Protein AF-A0A941RZQ8-F1 (afdb_monomer_lite)

pLDDT: mean 91.08, std 9.15, range [46.91, 98.75]

Foldseek 3Di:
DQDAQWEWDDDPLEIEIEGEQDDEFAWEWEAAAQFKIKIAGPDPPGGYVNHRMDIDGHNARQEYEYEDYQEEYEYEYEYDAPYDEDEYHAVYYEYEYQEYQAYHYYYEYAYLAAYETQYEHYAAYPDPPHAHEYEHQAEYEYEYEYQENYAYYYNYEYYHHHAYAYAEAYEYEYEYNENYAYHANYEYAHAAHYQAHYEYEYEYEYQEQYEYEANEEYHAHYEYEAYEYEYEYEYNYLYEYEHAYEYEHEYYYEAEEYEYEYEQDPARRAAYHAQAAYEYYFEYAYAEYEYEYEYAYAYEYEHHNAHHFYHYEFEYNDLPYEGEYYYEYHLNYAYEYEGHAVYAHYETEDLEEGYDEAEYNYLYAYDYLYEHEYEYDYQRYQEYDAYHEYNAAYAHEANAEYHYEYEYAHYYAHEDEYDAAHAYEYEHQAEYEHEYEHAHAHYEDEYNYAHEYEHAAEYEYEYHHAHEEHEAEYEYEHQYEYEHEANYYHYEYEHAEAYAYEHEYEYNAQYEYEYAYEHEYEYAYEYDQPDYEHEYEYEYHLPYNYEYEYQEYAYAYHYAYHYAYEYEQRAAEYYYHAVFYHAEYEHAYEAHAYYEFEALYAYETLHEAAHHYLYQYEYEHYAEQAYALHEYEHNEEYEHANANHAHAWYAYAHEFHQPYANGAYEYAYEYYAHIYQYPDAPVNLDPRGEHHEEAYDPHDYDAANYEYAYEYEHHAHCFAYEYEHERYEYQEEYEYAQQNPAENDQSGEHEYAYAQYEANYEYEAETEYAQHEYHYNAEHHQHEYEDNYEYHAEYEHAAYEYEANNHDDPRRAAHEYPYEYEHEYQDPRYEYEYDPVRYYDDYDYYRHPDYDD

Sequence (853 aa):
MLSADVIAAISGGVLTMTADQSGDHAVNVFRLDAEHITVAAANCSTTINGVTAAIFEISDLAGVQVNLSGQFDTFSVYSAPNNPVLNIGAAGVVFQGAGSAGDVLNVYNASTQPMSILGDVVVQGTTAGSPLNVRGLRDSEFRVHADSAGDLLIAGSISIGVAGSGTGSLTSEISSLGMGDVLLLGNVTESLKQAKSGAQTNRVATYGSGQIVIAGALVEFSSGGTGMVTNEIVTDGTGGIRIAGPVTQTGILNSQQTRNLVQASEPQGGDIVIAATLTQRASNLAGSVENDVLDLGTGDIIVGGAAGGLVQSATCYDSSGFAVNLVQGGYHATGEFRVGTSGIQQTANSSLLEMNCLENDGAGAWSDASLIRQAGLGQNSQRLLNFIGIGSMGAFTIGTSVSQSGYSSEYVNNSLVICGGASGNLSVGTWVAQTSAGRNLDNYVSNSGSGALTVGAYIAQKSQAMGGHTDNEVYTAGTGSLNVGSGGILMTDSNAVAGGNANSVYTRGAGKLTTTGVIRITTSNVGDQSSAATVNVVKTGKNALGTIAAAGIVIVNQGDQDLANRLVAGAAPIQMGKAGVVWTSTGAGSHVHEITSSVNAPVVIQGSLNVQDMGMGHSSLSVIANGDNAGISMGGSLIYSDSMNTTSHCDIRIQGGSVYQNSAVTIEGSLTLVLAQTTGTVADRRAATANHVILGSLTHVAGFSLVVKGQTMIVGGEGQDDVAIRQARFQLGTTINLLGNPNLGPAWGDHLALDGTTFGGQCAIQMQGNYAQLEMNNGQGYQAEPFSGSLQVLMAGWQPEVVIATGAGVGYEPVVFYDATFISAPASGGVFYYNALKVAGDFNVTGFLSAIV

Structure (mmCIF, N/CA/C/O backbone):
data_AF-A0A941RZQ8-F1
#
_entry.id   AF-A0A941RZQ8-F1
#
loop_
_atom_site.group_PDB
_atom_site.id
_atom_site.type_symbol
_atom_site.label_atom_id
_atom_site.label_alt_id
_atom_site.label_comp_id
_atom_site.label_asym_id
_atom_site.label_entity_id
_atom_site.label_seq_id
_atom_site.pdbx_PDB_ins_code
_atom_site.Cartn_x
_atom_site.Cartn_y
_atom_site.Cartn_z
_atom_site.occupancy
_atom_site.B_iso_or_equiv
_atom_site.auth_seq_id
_atom_site.auth_comp_id
_atom_site.auth_asym_id
_atom_site.auth_atom_id
_atom_site.pdbx_PDB_model_num
ATOM 1 N N . MET A 1 1 ? -52.030 3.362 58.316 1.00 46.91 1 MET A N 1
ATOM 2 C CA . MET A 1 1 ? -50.743 3.163 57.625 1.00 46.91 1 MET A CA 1
ATOM 3 C C . MET A 1 1 ? -50.291 4.541 57.202 1.00 46.91 1 MET A C 1
ATOM 5 O O . MET A 1 1 ? -51.086 5.224 56.569 1.00 46.91 1 MET A O 1
ATOM 9 N N . LEU A 1 2 ? -49.129 4.998 57.666 1.00 50.06 2 LEU A N 1
ATOM 10 C CA . LEU A 1 2 ? -48.533 6.227 57.140 1.00 50.06 2 LEU A CA 1
ATOM 11 C C . LEU A 1 2 ? -48.282 5.985 55.643 1.00 50.06 2 LEU A C 1
ATOM 13 O O . LEU A 1 2 ? -47.860 4.884 55.288 1.00 50.06 2 LEU A O 1
ATOM 17 N N . SER A 1 3 ? -48.638 6.936 54.777 1.00 72.75 3 SER A N 1
ATOM 18 C CA . SER A 1 3 ? -48.285 6.855 53.358 1.00 72.75 3 SER A CA 1
ATOM 19 C C . SER A 1 3 ? -46.763 6.807 53.272 1.00 72.75 3 SER A C 1
ATOM 21 O O . SER A 1 3 ? -46.106 7.707 53.789 1.00 72.75 3 SER A O 1
ATOM 23 N N . ALA A 1 4 ? -46.227 5.720 52.731 1.00 78.38 4 ALA A N 1
ATOM 24 C CA . ALA A 1 4 ? -44.805 5.573 52.485 1.00 78.38 4 ALA A CA 1
ATOM 25 C C . ALA A 1 4 ? -44.563 5.832 51.005 1.00 78.38 4 ALA A C 1
ATOM 27 O O . ALA A 1 4 ? -45.243 5.217 50.182 1.00 78.38 4 ALA A O 1
ATOM 28 N N . ASP A 1 5 ? -43.587 6.680 50.706 1.00 90.19 5 ASP A N 1
ATOM 29 C CA . ASP A 1 5 ? -43.171 6.953 49.330 1.00 90.19 5 ASP A CA 1
ATOM 30 C C . ASP A 1 5 ? -42.536 5.699 48.709 1.00 90.19 5 ASP A C 1
ATOM 32 O O . ASP A 1 5 ? -42.728 5.393 47.536 1.00 90.19 5 ASP A O 1
ATOM 36 N N . VAL A 1 6 ? -41.836 4.903 49.528 1.00 94.19 6 VAL A N 1
ATOM 37 C CA . VAL A 1 6 ? -41.280 3.600 49.146 1.00 94.19 6 VAL A CA 1
ATOM 38 C C . VAL A 1 6 ? -41.661 2.533 50.171 1.00 94.19 6 VAL A C 1
ATOM 40 O O . VAL A 1 6 ? -41.379 2.649 51.369 1.00 94.19 6 VAL A O 1
ATOM 43 N N . ILE A 1 7 ? -42.279 1.450 49.696 1.00 95.44 7 ILE A N 1
ATOM 44 C CA . ILE A 1 7 ? -42.595 0.266 50.505 1.00 95.44 7 ILE A CA 1
ATOM 45 C C . ILE A 1 7 ? -41.461 -0.743 50.358 1.00 95.44 7 ILE A C 1
ATOM 47 O O . ILE A 1 7 ? -41.212 -1.230 49.256 1.00 95.44 7 ILE A O 1
ATOM 51 N N . ALA A 1 8 ? -40.806 -1.086 51.465 1.00 96.12 8 ALA A N 1
ATOM 52 C CA . ALA A 1 8 ? -39.723 -2.065 51.510 1.00 96.12 8 ALA A CA 1
ATOM 53 C C . ALA A 1 8 ? -40.135 -3.293 52.336 1.00 96.12 8 ALA A C 1
ATOM 55 O O . ALA A 1 8 ? -40.589 -3.160 53.476 1.00 96.12 8 ALA A O 1
ATOM 56 N N . ALA A 1 9 ? -39.972 -4.492 51.777 1.00 96.12 9 ALA A N 1
ATOM 57 C CA . ALA A 1 9 ? -40.319 -5.753 52.428 1.00 96.12 9 ALA A CA 1
ATOM 58 C C . ALA A 1 9 ? -39.326 -6.864 52.069 1.00 96.12 9 ALA A C 1
ATOM 60 O O . ALA A 1 9 ? -38.751 -6.861 50.984 1.00 96.12 9 ALA A O 1
ATOM 61 N N . ILE A 1 10 ? -39.167 -7.844 52.961 1.00 96.06 10 ILE A N 1
ATOM 62 C CA . ILE A 1 10 ? -38.353 -9.039 52.715 1.00 96.06 10 ILE A CA 1
ATOM 63 C C . ILE A 1 10 ? -39.265 -10.254 52.573 1.00 96.06 10 ILE A C 1
ATOM 65 O O . ILE A 1 10 ? -40.107 -10.511 53.433 1.00 96.06 10 ILE A O 1
ATOM 69 N N . SER A 1 11 ? -39.072 -11.026 51.505 1.00 95.38 11 SER A N 1
ATOM 70 C CA . SER A 1 11 ? -39.731 -12.319 51.307 1.00 95.38 11 SER A CA 1
ATOM 71 C C . SER A 1 11 ? -38.764 -13.302 50.658 1.00 95.38 11 SER A C 1
ATOM 73 O O . SER A 1 11 ? -38.102 -12.966 49.681 1.00 95.38 11 SER A O 1
ATOM 75 N N . GLY A 1 12 ? -38.632 -14.506 51.225 1.00 92.31 12 GLY A N 1
ATOM 76 C CA . GLY A 1 12 ? -37.692 -15.516 50.718 1.00 92.31 12 GLY A CA 1
ATOM 77 C C . GLY A 1 12 ? -36.227 -15.056 50.703 1.00 92.31 12 GLY A C 1
ATOM 78 O O . GLY A 1 12 ? -35.463 -15.496 49.851 1.00 92.31 12 GLY A O 1
ATOM 79 N N . GLY A 1 13 ? -35.851 -14.134 51.597 1.00 94.06 13 GLY A N 1
ATOM 80 C CA . GLY A 1 13 ? -34.519 -13.522 51.628 1.00 94.06 13 GLY A CA 1
ATOM 81 C C . GLY A 1 13 ? -34.285 -12.435 50.571 1.00 94.06 13 GLY A C 1
ATOM 82 O O . GLY A 1 13 ? -33.191 -11.886 50.520 1.00 94.06 13 GLY A O 1
ATOM 83 N N . VAL A 1 14 ? -35.276 -12.099 49.738 1.00 97.19 14 VAL A N 1
ATOM 84 C CA . VAL A 1 14 ? -35.184 -11.020 48.743 1.00 97.19 14 VAL A CA 1
ATOM 85 C C . VAL A 1 14 ? -35.782 -9.740 49.317 1.00 97.19 14 VAL A C 1
ATOM 87 O O . VAL A 1 14 ? -36.939 -9.733 49.746 1.00 97.19 14 VAL A O 1
ATOM 90 N N . LEU A 1 15 ? -35.011 -8.653 49.301 1.00 97.69 15 LEU A N 1
ATOM 91 C CA . LEU A 1 15 ? -35.493 -7.311 49.623 1.00 97.69 15 LEU A CA 1
ATOM 92 C C . LEU A 1 15 ? -36.212 -6.731 48.404 1.00 97.69 15 LEU A C 1
ATOM 94 O O . LEU A 1 15 ? -35.582 -6.461 47.389 1.00 97.69 15 LEU A O 1
ATOM 98 N N . THR A 1 16 ? -37.520 -6.518 48.505 1.00 97.31 16 THR A N 1
ATOM 99 C CA . THR A 1 16 ? -38.322 -5.847 47.477 1.00 97.31 16 THR A CA 1
ATOM 100 C C . THR A 1 16 ? -38.657 -4.429 47.921 1.00 97.31 16 THR A C 1
ATOM 102 O O . THR A 1 16 ? -39.241 -4.237 48.987 1.00 97.31 16 THR A O 1
ATOM 105 N N . MET A 1 17 ? -38.332 -3.446 47.089 1.00 97.31 17 MET A N 1
ATOM 106 C CA . MET A 1 17 ? -38.694 -2.041 47.255 1.00 97.31 17 MET A CA 1
ATOM 107 C C . MET A 1 17 ? -39.664 -1.647 46.147 1.00 97.31 17 MET A C 1
ATOM 109 O O . MET A 1 17 ? -39.443 -1.979 44.989 1.00 97.31 17 MET A O 1
ATOM 113 N N . THR A 1 18 ? -40.757 -0.973 46.487 1.00 95.94 18 THR A N 1
ATOM 114 C CA . THR A 1 18 ? -41.734 -0.468 45.515 1.00 95.94 18 THR A CA 1
ATOM 115 C C . THR A 1 18 ? -41.952 1.010 45.759 1.00 95.94 18 THR A C 1
ATOM 117 O O . THR A 1 18 ? -42.502 1.378 46.798 1.00 95.94 18 THR A O 1
ATOM 120 N N . ALA A 1 19 ? -41.495 1.826 44.814 1.00 94.56 19 ALA A N 1
ATOM 121 C CA . ALA A 1 19 ? -41.729 3.258 44.812 1.00 94.56 19 ALA A CA 1
ATOM 122 C C . ALA A 1 19 ? -43.182 3.552 44.421 1.00 94.56 19 ALA A C 1
ATOM 124 O O . ALA A 1 19 ? -43.751 2.921 43.521 1.00 94.56 19 ALA A O 1
ATOM 125 N N . ASP A 1 20 ? -43.807 4.488 45.123 1.00 92.19 20 ASP A N 1
ATOM 126 C CA . ASP A 1 20 ? -45.128 4.975 44.768 1.00 92.19 20 ASP A CA 1
ATOM 127 C C . ASP A 1 20 ? -45.069 5.898 43.543 1.00 92.19 20 ASP A C 1
ATOM 129 O O . ASP A 1 20 ? -44.009 6.208 43.013 1.00 92.19 20 ASP A O 1
ATOM 133 N N . GLN A 1 21 ? -46.225 6.325 43.044 1.00 89.25 21 GLN A N 1
ATOM 134 C CA . GLN A 1 21 ? -46.301 7.114 41.810 1.00 89.25 21 GLN A CA 1
ATOM 135 C C . GLN A 1 21 ? -46.135 8.631 42.028 1.00 89.25 21 GLN A C 1
ATOM 137 O O . GLN A 1 21 ? -46.355 9.400 41.084 1.00 89.25 21 GLN A O 1
ATOM 142 N N . SER A 1 22 ? -45.807 9.083 43.244 1.00 85.00 22 SER A N 1
ATOM 143 C CA . SER A 1 22 ? -45.777 10.499 43.618 1.00 85.00 22 SER A CA 1
ATOM 144 C C . SER A 1 22 ? -44.387 11.012 43.980 1.00 85.00 22 SER A C 1
ATOM 146 O O . SER A 1 22 ? -43.763 10.535 44.910 1.00 85.00 22 SER A O 1
ATOM 148 N N . GLY A 1 23 ? -43.961 12.086 43.311 1.00 86.38 23 GLY A N 1
ATOM 149 C CA . GLY A 1 23 ? -42.704 12.767 43.627 1.00 86.38 23 GLY A CA 1
ATOM 150 C C . GLY A 1 23 ? -41.452 12.008 43.189 1.00 86.38 23 GLY A C 1
ATOM 151 O O . GLY A 1 23 ? -41.534 10.923 42.630 1.00 86.38 23 GLY A O 1
ATOM 152 N N . ASP A 1 24 ? -40.300 12.635 43.411 1.00 92.31 24 ASP A N 1
ATOM 153 C CA . ASP A 1 24 ? -38.997 12.051 43.104 1.00 92.31 24 ASP A CA 1
ATOM 154 C C . ASP A 1 24 ? -38.483 11.280 44.329 1.00 92.31 24 ASP A C 1
ATOM 156 O O . ASP A 1 24 ? -38.471 11.816 45.446 1.00 92.31 24 ASP A O 1
ATOM 160 N N . HIS A 1 25 ? -38.014 10.051 44.123 1.00 93.81 25 HIS A N 1
ATOM 161 C CA . HIS A 1 25 ? -37.584 9.167 45.208 1.00 93.81 25 HIS A CA 1
ATOM 162 C C . HIS A 1 25 ? -36.067 9.036 45.246 1.00 93.81 25 HIS A C 1
ATOM 164 O O . HIS A 1 25 ? -35.436 8.914 44.204 1.00 93.81 25 HIS A O 1
ATOM 170 N N . ALA A 1 26 ? -35.458 9.037 46.434 1.00 95.69 26 ALA A N 1
ATOM 171 C CA . ALA A 1 26 ? -34.024 8.776 46.573 1.00 95.69 26 ALA A CA 1
ATOM 172 C C . ALA A 1 26 ? -33.743 7.816 47.735 1.00 95.69 26 ALA A C 1
ATOM 174 O O . ALA A 1 26 ? -34.045 8.134 48.888 1.00 95.69 26 ALA A O 1
ATOM 175 N N . VAL A 1 27 ? -33.157 6.651 47.448 1.00 96.94 27 VAL A N 1
ATOM 176 C CA . VAL A 1 27 ? -33.008 5.538 48.398 1.00 96.94 27 VAL A CA 1
ATOM 177 C C . VAL A 1 27 ? -31.620 4.899 48.323 1.00 96.94 27 VAL A C 1
ATOM 179 O O . VAL A 1 27 ? -31.116 4.577 47.251 1.00 96.94 27 VAL A O 1
ATOM 182 N N . ASN A 1 28 ? -31.045 4.637 49.493 1.00 97.38 28 ASN A N 1
ATOM 183 C CA . ASN A 1 28 ? -29.786 3.933 49.703 1.00 97.38 28 ASN A CA 1
ATOM 184 C C . ASN A 1 28 ? -30.037 2.592 50.406 1.00 97.38 28 ASN A C 1
ATOM 186 O O . ASN A 1 28 ? -30.720 2.549 51.431 1.00 97.38 28 ASN A O 1
ATOM 190 N N . VAL A 1 29 ? -29.435 1.515 49.902 1.00 97.12 29 VAL A N 1
ATOM 191 C CA . VAL A 1 29 ? -29.430 0.177 50.509 1.00 97.12 29 VAL A CA 1
ATOM 192 C C . VAL A 1 29 ? -27.998 -0.214 50.843 1.00 97.12 29 VAL A C 1
ATOM 194 O O . VAL A 1 29 ? -27.161 -0.333 49.950 1.00 97.12 29 VAL A O 1
ATOM 197 N N . PHE A 1 30 ? -27.723 -0.436 52.126 1.00 96.50 30 PHE A N 1
ATOM 198 C CA . PHE A 1 30 ? -26.402 -0.836 52.614 1.00 96.50 30 PHE A CA 1
ATOM 199 C C . PHE A 1 30 ? -26.515 -1.706 53.870 1.00 96.50 30 PHE A C 1
ATOM 201 O O . PHE A 1 30 ? -27.535 -1.710 54.563 1.00 96.50 30 PHE A O 1
ATOM 208 N N . ARG A 1 31 ? -25.454 -2.452 54.186 1.00 95.56 31 ARG A N 1
ATOM 209 C CA . ARG A 1 31 ? -25.378 -3.257 55.411 1.00 95.56 31 ARG A CA 1
ATOM 210 C C . ARG A 1 31 ? -24.931 -2.387 56.591 1.00 95.56 31 ARG A C 1
ATOM 212 O O . ARG A 1 31 ? -23.969 -1.633 56.464 1.00 95.56 31 ARG A O 1
ATOM 219 N N . LEU A 1 32 ? -25.643 -2.444 57.717 1.00 93.19 32 LEU A N 1
ATOM 220 C CA . LEU A 1 32 ? -25.310 -1.677 58.928 1.00 93.19 32 LEU A CA 1
ATOM 221 C C . LEU A 1 32 ? -24.339 -2.450 59.822 1.00 93.19 32 LEU A C 1
ATOM 223 O O . LEU A 1 32 ? -23.332 -1.906 60.267 1.00 93.19 32 LEU A O 1
ATOM 227 N N . ASP A 1 33 ? -24.636 -3.726 60.043 1.00 92.62 33 ASP A N 1
ATOM 228 C CA . ASP A 1 33 ? -23.810 -4.670 60.788 1.00 92.62 33 ASP A CA 1
ATOM 229 C C . ASP A 1 33 ? -23.951 -6.089 60.190 1.00 92.62 33 ASP A C 1
ATOM 231 O O . ASP A 1 33 ? -24.504 -6.258 59.107 1.00 92.62 33 ASP A O 1
ATOM 235 N N . ALA A 1 34 ? -23.427 -7.125 60.848 1.00 89.75 34 ALA A N 1
ATOM 236 C CA . ALA A 1 34 ? -23.471 -8.490 60.318 1.00 89.75 34 ALA A CA 1
ATOM 237 C C . ALA A 1 34 ? -24.898 -9.049 60.120 1.00 89.75 34 ALA A C 1
ATOM 239 O O . ALA A 1 34 ? -25.079 -9.924 59.273 1.00 89.75 34 ALA A O 1
ATOM 240 N N . GLU A 1 35 ? -25.888 -8.544 60.856 1.00 93.94 35 GLU A N 1
ATOM 241 C CA . GLU A 1 35 ? -27.251 -9.083 60.926 1.00 93.94 35 GLU A CA 1
ATOM 242 C C . GLU A 1 35 ? -28.298 -8.132 60.328 1.00 93.94 35 GLU A C 1
ATOM 244 O O . GLU A 1 35 ? -29.428 -8.554 60.093 1.00 93.94 35 GLU A O 1
ATOM 249 N N . HIS A 1 36 ? -27.943 -6.876 60.036 1.00 95.31 36 HIS A N 1
ATOM 250 C CA . HIS A 1 36 ? -28.907 -5.852 59.629 1.00 95.31 36 HIS A CA 1
ATOM 251 C C . HIS A 1 36 ? -28.604 -5.188 58.278 1.00 95.31 36 HIS A C 1
ATOM 253 O O . HIS A 1 36 ? -27.504 -4.680 58.028 1.00 95.31 36 HIS A O 1
ATOM 259 N N . ILE A 1 37 ? -29.640 -5.080 57.441 1.00 95.94 37 ILE A N 1
ATOM 260 C CA . ILE A 1 37 ? -29.671 -4.255 56.224 1.00 95.94 37 ILE A CA 1
ATOM 261 C C . ILE A 1 37 ? -30.488 -2.991 56.480 1.00 95.94 37 ILE A C 1
ATOM 263 O O . ILE A 1 37 ? -31.594 -3.052 57.020 1.00 95.94 37 ILE A O 1
ATOM 267 N N . THR A 1 38 ? -29.966 -1.850 56.040 1.00 96.50 38 THR A N 1
ATOM 268 C CA . THR A 1 38 ? -30.638 -0.553 56.118 1.00 96.50 38 THR A CA 1
ATOM 269 C C . THR A 1 38 ? -31.104 -0.120 54.736 1.00 96.50 38 THR A C 1
ATOM 271 O O . THR A 1 38 ? -30.324 -0.111 53.784 1.00 96.50 38 THR A O 1
ATOM 274 N N . VAL A 1 39 ? -32.366 0.298 54.654 1.00 96.00 39 VAL A N 1
ATOM 275 C CA . VAL A 1 39 ? -32.941 1.034 53.524 1.00 96.00 39 VAL A CA 1
ATOM 276 C C . VAL A 1 39 ? -33.218 2.454 54.004 1.00 96.00 39 VAL A C 1
ATOM 278 O O . VAL A 1 39 ? -34.114 2.663 54.822 1.00 96.00 39 VAL A O 1
ATOM 281 N N . ALA A 1 40 ? -32.435 3.424 53.545 1.00 95.69 40 ALA A N 1
ATOM 282 C CA . ALA A 1 40 ? -32.493 4.810 54.005 1.00 95.69 40 ALA A CA 1
ATOM 283 C C . ALA A 1 40 ? -32.841 5.766 52.866 1.00 95.69 40 ALA A C 1
ATOM 285 O O . ALA A 1 40 ? -32.365 5.604 51.746 1.00 95.69 40 ALA A O 1
ATOM 286 N N . ALA A 1 41 ? -33.622 6.798 53.166 1.00 93.19 41 ALA A N 1
ATOM 287 C CA . ALA A 1 41 ? -33.822 7.915 52.259 1.00 93.19 41 ALA A CA 1
ATOM 288 C C . ALA A 1 41 ? -32.500 8.678 52.069 1.00 93.19 41 ALA A C 1
ATOM 290 O O . ALA A 1 41 ? -31.828 9.034 53.039 1.00 93.19 41 ALA A O 1
ATOM 291 N N . ALA A 1 42 ? -32.124 8.928 50.817 1.00 90.31 42 ALA A N 1
ATOM 292 C CA . ALA A 1 42 ? -30.941 9.714 50.465 1.00 90.31 42 ALA A CA 1
ATOM 293 C C . ALA A 1 42 ? -31.228 11.229 50.443 1.00 90.31 42 ALA A C 1
ATOM 295 O O . ALA A 1 42 ? -30.304 12.040 50.413 1.00 90.31 42 ALA A O 1
ATOM 296 N N . ASN A 1 43 ? -32.505 11.619 50.484 1.00 88.38 43 ASN A N 1
ATOM 297 C CA . ASN A 1 43 ? -32.962 12.999 50.611 1.00 88.38 43 ASN A CA 1
ATOM 298 C C . ASN A 1 43 ? -33.950 13.133 51.788 1.00 88.38 43 ASN A C 1
ATOM 300 O O . ASN A 1 43 ? -34.394 12.146 52.371 1.00 88.38 43 ASN A O 1
ATOM 304 N N . CYS A 1 44 ? -34.306 14.367 52.151 1.00 81.06 44 CYS A N 1
ATOM 305 C CA . CYS A 1 44 ? -35.234 14.624 53.258 1.00 81.06 44 CYS A CA 1
ATOM 306 C C . CYS A 1 44 ? -36.720 14.464 52.881 1.00 81.06 44 CYS A C 1
ATOM 308 O O . CYS A 1 44 ? -37.572 14.664 53.745 1.00 81.06 44 CYS A O 1
ATOM 310 N N . SER A 1 45 ? -37.039 14.194 51.612 1.00 86.38 45 SER A N 1
ATOM 311 C CA . SER A 1 45 ? -38.416 14.147 51.102 1.00 86.38 45 SER A CA 1
ATOM 312 C C . SER A 1 45 ? -38.970 12.735 50.951 1.00 86.38 45 SER A C 1
ATOM 314 O O . SER A 1 45 ? -40.182 12.587 51.008 1.00 86.38 45 SER A O 1
ATOM 316 N N . THR A 1 46 ? -38.120 11.723 50.780 1.00 93.12 46 THR A N 1
ATOM 317 C CA . THR A 1 46 ? -38.531 10.324 50.622 1.00 93.12 46 THR A CA 1
ATOM 318 C C . THR A 1 46 ? -38.707 9.644 51.982 1.00 93.12 46 THR A C 1
ATOM 320 O O . THR A 1 46 ? -37.870 9.765 52.878 1.00 93.12 46 THR A O 1
ATOM 323 N N . THR A 1 47 ? -39.783 8.878 52.133 1.00 94.38 47 THR A N 1
ATOM 324 C CA . THR A 1 47 ? -40.077 8.042 53.299 1.00 94.38 47 THR A CA 1
ATOM 325 C C . THR A 1 47 ? -40.108 6.557 52.928 1.00 94.38 47 THR A C 1
ATOM 327 O O . THR A 1 47 ? -40.755 6.134 51.974 1.00 94.38 47 THR A O 1
ATOM 330 N N . ILE A 1 48 ? -39.424 5.736 53.721 1.00 95.81 48 ILE A N 1
ATOM 331 C CA . ILE A 1 48 ? -39.349 4.277 53.617 1.00 95.81 48 ILE A CA 1
ATOM 332 C C . ILE A 1 48 ? -40.252 3.671 54.690 1.00 95.81 48 ILE A C 1
ATOM 334 O O . ILE A 1 48 ? -40.012 3.872 55.880 1.00 95.81 48 ILE A O 1
ATOM 338 N N . ASN A 1 49 ? -41.307 2.947 54.311 1.00 94.56 49 ASN A N 1
ATOM 339 C CA . ASN A 1 49 ? -42.308 2.416 55.256 1.00 94.56 49 ASN A CA 1
ATOM 340 C C . ASN A 1 49 ? -42.852 3.482 56.251 1.00 94.56 49 ASN A C 1
ATOM 342 O O . ASN A 1 49 ? -43.226 3.161 57.380 1.00 94.56 49 ASN A O 1
ATOM 346 N N . GLY A 1 50 ? -42.895 4.756 55.835 1.00 91.19 50 GLY A N 1
ATOM 347 C CA . GLY A 1 50 ? -43.375 5.895 56.628 1.00 91.19 50 GLY A CA 1
ATOM 348 C C . GLY A 1 50 ? -42.338 6.548 57.555 1.00 91.19 50 GLY A C 1
ATOM 349 O O . GLY A 1 50 ? -42.709 7.407 58.353 1.00 91.19 50 GLY A O 1
ATOM 350 N N . VAL A 1 51 ? -41.060 6.160 57.475 1.00 92.88 51 VAL A N 1
ATOM 351 C CA . VAL A 1 51 ? -39.930 6.733 58.238 1.00 92.88 51 VAL A CA 1
ATOM 352 C C . VAL A 1 51 ? -38.769 7.101 57.306 1.00 92.88 51 VAL A C 1
ATOM 354 O O . VAL A 1 51 ? -38.804 6.784 56.128 1.00 92.88 51 VAL A O 1
ATOM 357 N N . THR A 1 52 ? -37.720 7.771 57.786 1.00 92.19 52 THR A N 1
ATOM 358 C CA . THR A 1 52 ? -36.559 8.127 56.939 1.00 92.19 52 THR A CA 1
ATOM 359 C C . THR A 1 52 ? -35.609 6.956 56.674 1.00 92.19 52 THR A C 1
ATOM 361 O O . THR A 1 52 ? -34.846 6.995 55.714 1.00 92.19 52 THR A O 1
ATOM 364 N N . ALA A 1 53 ? -35.640 5.910 57.502 1.00 94.75 53 ALA A N 1
ATOM 365 C CA . ALA A 1 53 ? -34.878 4.685 57.289 1.00 94.75 53 ALA A CA 1
ATOM 366 C C . ALA A 1 53 ? -35.575 3.481 57.932 1.00 94.75 53 ALA A C 1
ATOM 368 O O . ALA A 1 53 ? -36.079 3.578 59.051 1.00 94.75 53 ALA A O 1
ATOM 369 N N . ALA A 1 54 ? -35.565 2.344 57.241 1.00 94.94 54 ALA A N 1
ATOM 370 C CA . ALA A 1 54 ? -36.036 1.058 57.739 1.00 94.94 54 ALA A CA 1
ATOM 371 C C . ALA A 1 54 ? -34.853 0.091 57.886 1.00 94.94 54 ALA A C 1
ATOM 373 O O . ALA A 1 54 ? -34.009 -0.003 56.994 1.00 94.94 54 ALA A O 1
ATOM 374 N N . ILE A 1 55 ? -34.804 -0.626 59.009 1.00 96.25 55 ILE A N 1
ATOM 375 C CA . ILE A 1 55 ? -33.779 -1.631 59.305 1.00 96.25 55 ILE A CA 1
ATOM 376 C C . ILE A 1 55 ? -34.439 -3.006 59.271 1.00 96.25 55 ILE A C 1
ATOM 378 O O . ILE A 1 55 ? -35.506 -3.198 59.858 1.00 96.25 55 ILE A O 1
ATOM 382 N N . PHE A 1 56 ? -33.798 -3.950 58.595 1.00 96.06 56 PHE A N 1
ATOM 383 C CA . PHE A 1 56 ? -34.264 -5.321 58.458 1.00 96.06 56 PHE A CA 1
ATOM 384 C C . PHE A 1 56 ? -33.212 -6.293 58.988 1.00 96.06 56 PHE A C 1
ATOM 386 O O . PHE A 1 56 ? -32.050 -6.210 58.599 1.00 96.06 56 PHE A O 1
ATOM 393 N N . GLU A 1 57 ? -33.632 -7.224 59.840 1.00 94.69 57 GLU A N 1
ATOM 394 C CA . GLU A 1 57 ? -32.795 -8.310 60.356 1.00 94.69 57 GLU A CA 1
ATOM 395 C C . GLU A 1 57 ? -32.695 -9.421 59.297 1.0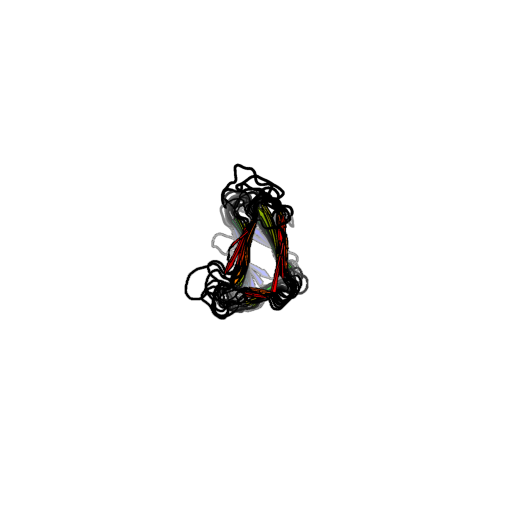0 94.69 57 GLU A C 1
ATOM 397 O O . GLU A 1 57 ? -33.643 -10.174 59.061 1.00 94.69 57 GLU A O 1
ATOM 402 N N . ILE A 1 58 ? -31.568 -9.465 58.588 1.00 92.38 58 ILE A N 1
ATOM 403 C CA . ILE A 1 58 ? -31.263 -10.443 57.545 1.00 92.38 58 ILE A CA 1
ATOM 404 C C . ILE A 1 58 ? -29.745 -10.652 57.449 1.00 92.38 58 ILE A C 1
ATOM 406 O O . ILE A 1 58 ? -28.997 -9.794 56.979 1.00 92.38 58 ILE A O 1
ATOM 410 N N . SER A 1 59 ? -29.283 -11.832 57.865 1.00 87.69 59 SER A N 1
ATOM 411 C CA . SER A 1 59 ? -27.874 -12.224 57.741 1.00 87.69 59 SER A CA 1
ATOM 412 C C . SER A 1 59 ? -27.479 -12.443 56.278 1.00 87.69 59 SER A C 1
ATOM 414 O O . SER A 1 59 ? -26.445 -11.939 55.830 1.00 87.69 59 SER A O 1
ATOM 416 N N . ASP A 1 60 ? -28.346 -13.120 55.516 1.00 92.31 60 ASP A N 1
ATOM 417 C CA . ASP A 1 60 ? -28.093 -13.576 54.149 1.00 92.31 60 ASP A CA 1
ATOM 418 C C . ASP A 1 60 ? -29.133 -13.006 53.180 1.00 92.31 60 ASP A C 1
ATOM 420 O O . ASP A 1 60 ? -30.276 -13.462 53.108 1.00 92.31 60 ASP A O 1
ATOM 424 N N . LEU A 1 61 ? -28.732 -11.985 52.425 1.00 96.31 61 LEU A N 1
ATOM 425 C CA . LEU A 1 61 ? -29.589 -11.325 51.447 1.00 96.31 61 LEU A CA 1
ATOM 426 C C . LEU A 1 61 ? -29.556 -12.111 50.134 1.00 96.31 61 LEU A C 1
ATOM 428 O O . LEU A 1 61 ? -28.546 -12.112 49.437 1.00 96.31 61 LEU A O 1
ATOM 432 N N . ALA A 1 62 ? -30.652 -12.779 49.778 1.00 96.69 62 ALA A N 1
ATOM 433 C CA . ALA A 1 62 ? -30.733 -13.577 48.557 1.00 96.69 62 ALA A CA 1
ATOM 434 C C . ALA A 1 62 ? -30.729 -12.712 47.285 1.00 96.69 62 ALA A C 1
ATOM 436 O O . ALA A 1 62 ? -30.186 -13.149 46.271 1.00 96.69 62 ALA A O 1
ATOM 437 N N . GLY A 1 63 ? -31.314 -11.509 47.342 1.00 97.56 63 GLY A N 1
ATOM 438 C CA . GLY A 1 63 ? -31.401 -10.565 46.226 1.00 97.56 63 GLY A CA 1
ATOM 439 C C . GLY A 1 63 ? -32.023 -9.221 46.609 1.00 97.56 63 GLY A C 1
ATOM 440 O O . GLY A 1 63 ? -32.591 -9.076 47.695 1.00 97.56 63 GLY A O 1
ATOM 441 N N . VAL A 1 64 ? -31.949 -8.253 45.696 1.00 98.12 64 VAL A N 1
ATOM 442 C CA . VAL A 1 64 ? -32.607 -6.941 45.794 1.00 98.12 64 VAL A CA 1
ATOM 443 C C . VAL A 1 64 ? -33.459 -6.715 44.550 1.00 98.12 64 VAL A C 1
ATOM 445 O O . VAL A 1 64 ? -32.966 -6.808 43.433 1.00 98.12 64 VAL A O 1
ATOM 448 N N . GLN A 1 65 ? -34.733 -6.389 44.732 1.00 97.81 65 GLN A N 1
ATOM 449 C CA . GLN A 1 65 ? -35.658 -6.053 43.655 1.00 97.81 65 GLN A CA 1
ATOM 450 C C . GLN A 1 65 ? -36.241 -4.660 43.888 1.00 97.81 65 GLN A C 1
ATOM 452 O O . GLN A 1 65 ? -36.794 -4.381 44.949 1.00 97.81 65 GLN A O 1
ATOM 457 N N . VAL A 1 66 ? -36.159 -3.793 42.885 1.00 96.94 66 VAL A N 1
ATOM 458 C CA . VAL A 1 66 ? -36.672 -2.423 42.919 1.00 96.94 66 VAL A CA 1
ATOM 459 C C . VAL A 1 66 ? -37.739 -2.267 41.848 1.00 96.94 66 VAL A C 1
ATOM 461 O O . VAL A 1 66 ? -37.456 -2.409 40.662 1.00 96.94 66 VAL A O 1
ATOM 464 N N . ASN A 1 67 ? -38.967 -1.977 42.264 1.00 96.12 67 ASN A N 1
ATOM 465 C CA . ASN A 1 67 ? -40.058 -1.581 41.387 1.00 96.12 67 ASN A CA 1
ATOM 466 C C . ASN A 1 67 ? -40.102 -0.047 41.332 1.00 96.12 67 ASN A C 1
ATOM 468 O O . ASN A 1 67 ? -40.547 0.590 42.290 1.00 96.12 67 ASN A O 1
ATOM 472 N N . LEU A 1 68 ? -39.612 0.511 40.228 1.00 95.19 68 LEU A N 1
ATOM 473 C CA . LEU A 1 68 ? -39.522 1.944 39.958 1.00 95.19 68 LEU A CA 1
ATOM 474 C C . LEU A 1 68 ? -40.907 2.556 39.713 1.00 95.19 68 LEU A C 1
ATOM 476 O O . LEU A 1 68 ? -41.841 1.896 39.233 1.00 95.19 68 LEU A O 1
ATOM 480 N N . SER A 1 69 ? -41.015 3.836 40.034 1.00 92.06 69 SER A N 1
ATOM 481 C CA . SER A 1 69 ? -42.193 4.662 39.837 1.00 92.06 69 SER A CA 1
ATOM 482 C C . SER A 1 69 ? -42.327 5.147 38.386 1.00 92.06 69 SER A C 1
ATOM 484 O O . SER A 1 69 ? -41.580 4.760 37.486 1.00 92.06 69 SER A O 1
ATOM 486 N N . GLY A 1 70 ? -43.341 5.981 38.139 1.00 88.81 70 GLY A N 1
ATOM 487 C CA . GLY A 1 70 ? -43.448 6.781 36.919 1.00 88.81 70 GLY A CA 1
ATOM 488 C C . GLY A 1 70 ? -42.707 8.127 36.971 1.00 88.81 70 GLY A C 1
ATOM 489 O O . GLY A 1 70 ? -42.771 8.882 35.999 1.00 88.81 70 GLY A O 1
ATOM 490 N N . GLN A 1 71 ? -42.075 8.461 38.100 1.00 91.50 71 GLN A N 1
ATOM 491 C CA . GLN A 1 71 ? -41.407 9.742 38.372 1.00 91.50 71 GLN A CA 1
ATOM 492 C C . GLN A 1 71 ? -39.895 9.613 38.196 1.00 91.50 71 GLN A C 1
ATOM 494 O O . GLN A 1 71 ? -39.487 8.792 37.392 1.00 91.50 71 GLN A O 1
ATOM 499 N N . PHE A 1 72 ? -39.078 10.470 38.815 1.00 92.69 72 PHE A N 1
ATOM 500 C CA . PHE A 1 72 ? -37.622 10.334 38.779 1.00 92.69 72 PHE A CA 1
ATOM 501 C C . PHE A 1 72 ? -37.117 9.626 40.032 1.00 92.69 72 PHE A C 1
ATOM 503 O O . PHE A 1 72 ? -37.311 10.138 41.137 1.00 92.69 72 PHE A O 1
ATOM 510 N N . ASP A 1 73 ? -36.428 8.500 39.857 1.00 94.12 73 ASP A N 1
ATOM 511 C CA . ASP A 1 73 ? -35.970 7.680 40.974 1.00 94.12 73 ASP A CA 1
ATOM 512 C C . ASP A 1 73 ? -34.441 7.598 41.044 1.00 94.12 73 ASP A C 1
ATOM 514 O O . ASP A 1 73 ? -33.759 7.340 40.057 1.00 94.12 73 ASP A O 1
ATOM 518 N N . THR A 1 74 ? -33.879 7.750 42.241 1.00 96.00 74 THR A N 1
ATOM 519 C CA . THR A 1 74 ? -32.478 7.445 42.545 1.00 96.00 74 THR A CA 1
ATOM 520 C C . THR A 1 74 ? -32.405 6.269 43.515 1.00 96.00 74 THR A C 1
ATOM 522 O O . THR A 1 74 ? -32.841 6.380 44.659 1.00 96.00 74 THR A O 1
ATOM 525 N N . PHE A 1 75 ? -31.815 5.151 43.096 1.00 97.19 75 PHE A N 1
ATOM 526 C CA . PHE A 1 75 ? -31.607 3.980 43.951 1.00 97.19 75 PHE A CA 1
ATOM 527 C C . PHE A 1 75 ? -30.147 3.541 43.925 1.00 97.19 75 PHE A C 1
ATOM 529 O O . PHE A 1 75 ? -29.594 3.267 42.866 1.00 97.19 75 PHE A O 1
ATOM 536 N N . SER A 1 76 ? -29.545 3.401 45.102 1.00 97.75 76 SER A N 1
ATOM 537 C CA . SER A 1 76 ? -28.158 2.959 45.262 1.00 97.75 76 SER A CA 1
ATOM 538 C C . SER A 1 76 ? -28.085 1.716 46.145 1.00 97.75 76 SER A C 1
ATOM 540 O O . SER A 1 76 ? -28.518 1.754 47.295 1.00 97.75 76 SER A O 1
ATOM 542 N N . VAL A 1 77 ? -27.508 0.625 45.640 1.00 97.69 77 VAL A N 1
ATOM 543 C CA . VAL A 1 77 ? -27.248 -0.623 46.379 1.00 97.69 77 VAL A CA 1
ATOM 544 C C . VAL A 1 77 ? -25.741 -0.785 46.537 1.00 97.69 77 VAL A C 1
ATOM 546 O O . VAL A 1 77 ? -25.045 -1.018 45.552 1.00 97.69 77 VAL A O 1
ATOM 549 N N . TYR A 1 78 ? -25.212 -0.637 47.752 1.00 97.56 78 TYR A N 1
ATOM 550 C CA . TYR A 1 78 ? -23.761 -0.545 47.919 1.00 97.56 78 TYR A CA 1
ATOM 551 C C . TYR A 1 78 ? -23.219 -1.034 49.259 1.00 97.56 78 TYR A C 1
ATOM 553 O O . TYR A 1 78 ? -23.919 -1.119 50.272 1.00 97.56 78 TYR A O 1
ATOM 561 N N . SER A 1 79 ? -21.918 -1.320 49.264 1.00 96.44 79 SER A N 1
ATOM 562 C CA . SER A 1 79 ? -21.139 -1.539 50.486 1.00 96.44 79 SER A CA 1
ATOM 563 C C . SER A 1 79 ? -20.552 -0.216 50.975 1.00 96.44 79 SER A C 1
ATOM 565 O O . SER A 1 79 ? -19.655 0.344 50.346 1.00 96.44 79 SER A O 1
ATOM 567 N N . ALA A 1 80 ? -21.077 0.301 52.087 1.00 94.88 80 ALA A N 1
ATOM 568 C CA . ALA A 1 80 ? -20.676 1.595 52.633 1.00 94.88 80 ALA A CA 1
ATOM 569 C C . ALA A 1 80 ? -19.277 1.554 53.290 1.00 94.88 80 ALA A C 1
ATOM 571 O O . ALA A 1 80 ? -18.909 0.538 53.888 1.00 94.88 80 ALA A O 1
ATOM 572 N N . PRO A 1 81 ? -18.506 2.659 53.253 1.00 94.00 81 PRO A N 1
ATOM 573 C CA . PRO A 1 81 ? -17.232 2.746 53.961 1.00 94.00 81 PRO A CA 1
ATOM 574 C C . PRO A 1 81 ? -17.401 2.496 55.464 1.00 94.00 81 PRO A C 1
ATOM 576 O O . PRO A 1 81 ? -18.300 3.056 56.086 1.00 94.00 81 PRO A O 1
ATOM 579 N N . ASN A 1 82 ? -16.491 1.721 56.059 1.00 91.81 82 ASN A N 1
ATOM 580 C CA . ASN A 1 82 ? -16.472 1.357 57.488 1.00 91.81 82 ASN A CA 1
ATOM 581 C C . ASN A 1 82 ? -17.635 0.475 57.978 1.00 91.81 82 ASN A C 1
ATOM 583 O O . ASN A 1 82 ? -17.683 0.157 59.167 1.00 91.81 82 ASN A O 1
ATOM 587 N N . ASN A 1 83 ? -18.522 0.033 57.088 1.00 91.69 83 ASN A N 1
ATOM 588 C CA . ASN A 1 83 ? -19.569 -0.929 57.407 1.00 91.69 83 ASN A CA 1
ATOM 589 C C . ASN A 1 83 ? -19.166 -2.343 56.954 1.00 91.69 83 ASN A C 1
ATOM 591 O O . ASN A 1 83 ? -18.293 -2.487 56.089 1.00 91.69 83 ASN A O 1
ATOM 595 N N . PRO A 1 84 ? -19.798 -3.405 57.492 1.00 92.81 84 PRO A N 1
ATOM 596 C CA . PRO A 1 84 ? -19.651 -4.739 56.927 1.00 92.81 84 PRO A CA 1
ATOM 597 C C . PRO A 1 84 ? -20.112 -4.786 55.474 1.00 92.81 84 PRO A C 1
ATOM 599 O O . PRO A 1 84 ? -21.004 -4.046 55.059 1.00 92.81 84 PRO A O 1
ATOM 602 N N . VAL A 1 85 ? -19.508 -5.683 54.705 1.00 93.81 85 VAL A N 1
ATOM 603 C CA . VAL A 1 85 ? -19.778 -5.795 53.275 1.00 93.81 85 VAL A CA 1
ATOM 604 C C . VAL A 1 85 ? -21.197 -6.281 52.961 1.00 93.81 85 VAL A C 1
ATOM 606 O O . VAL A 1 85 ? -21.724 -7.191 53.605 1.00 93.81 85 VAL A O 1
ATOM 609 N N . LEU A 1 86 ? -21.818 -5.700 51.936 1.00 95.62 86 LEU A N 1
ATOM 610 C CA . LEU A 1 86 ? -23.118 -6.117 51.423 1.00 95.62 86 LEU A CA 1
ATOM 611 C C . LEU A 1 86 ? -22.952 -7.224 50.372 1.00 95.62 86 LEU A C 1
ATOM 613 O O . LEU A 1 86 ? -22.864 -6.941 49.184 1.00 95.62 86 LEU A O 1
ATOM 617 N N . ASN A 1 87 ? -22.949 -8.489 50.792 1.00 95.94 87 ASN A N 1
ATOM 618 C CA . ASN A 1 87 ? -23.010 -9.612 49.849 1.00 95.94 87 ASN A CA 1
ATOM 619 C C . ASN A 1 87 ? -24.461 -9.937 49.462 1.00 95.94 87 ASN A C 1
ATOM 621 O O . ASN A 1 87 ? -25.343 -9.963 50.327 1.00 95.94 87 ASN A O 1
ATOM 625 N N . ILE A 1 88 ? -24.692 -10.200 48.173 1.00 96.81 88 ILE A N 1
ATOM 626 C CA . ILE A 1 88 ? -26.003 -10.497 47.581 1.00 96.81 88 ILE A CA 1
ATOM 627 C C . ILE A 1 88 ? -25.964 -11.885 46.930 1.00 96.81 88 ILE A C 1
ATOM 629 O O . ILE A 1 88 ? -25.049 -12.218 46.178 1.00 96.81 88 ILE A O 1
ATOM 633 N N . GLY A 1 89 ? -26.963 -12.709 47.232 1.00 96.94 89 GLY A N 1
ATOM 634 C CA . GLY A 1 89 ? -27.080 -14.085 46.765 1.00 96.94 89 GLY A CA 1
ATOM 635 C C . GLY A 1 89 ? -27.480 -14.235 45.293 1.00 96.94 89 GLY A C 1
ATOM 636 O O . GLY A 1 89 ? -27.409 -13.312 44.482 1.00 96.94 89 GLY A O 1
ATOM 637 N N . ALA A 1 90 ? -27.896 -15.455 44.944 1.00 96.56 90 ALA A N 1
ATOM 638 C CA . ALA A 1 90 ? -28.134 -15.877 43.563 1.00 96.56 90 ALA A CA 1
ATOM 639 C C . ALA A 1 90 ? -29.343 -15.212 42.880 1.00 96.56 90 ALA A C 1
ATOM 641 O O . ALA A 1 90 ? -29.475 -15.330 41.665 1.00 96.56 90 ALA A O 1
ATOM 642 N N . ALA A 1 91 ? -30.226 -14.528 43.621 1.00 95.44 91 ALA A N 1
ATOM 643 C CA . ALA A 1 91 ? -31.325 -13.777 43.010 1.00 95.44 91 ALA A CA 1
ATOM 644 C C . ALA A 1 91 ? -30.871 -12.413 42.456 1.00 95.44 91 ALA A C 1
ATOM 646 O O . ALA A 1 91 ? -31.607 -11.813 41.679 1.00 95.44 91 ALA A O 1
ATOM 647 N N . GLY A 1 92 ? -29.663 -11.951 42.806 1.00 97.38 92 GLY A N 1
ATOM 648 C CA . GLY A 1 92 ? -29.037 -10.785 42.185 1.00 97.38 92 GLY A CA 1
ATOM 649 C C . GLY A 1 92 ? -29.707 -9.450 42.520 1.00 97.38 92 GLY A C 1
ATOM 650 O O . GLY A 1 92 ? -30.306 -9.289 43.587 1.00 97.38 92 GLY A O 1
ATOM 651 N N . VAL A 1 93 ? -29.570 -8.479 41.617 1.00 97.94 93 VAL A N 1
ATOM 652 C CA . VAL A 1 93 ? -30.159 -7.136 41.726 1.00 97.94 93 VAL A CA 1
ATOM 653 C C . VAL A 1 93 ? -31.017 -6.861 40.494 1.00 97.94 93 VAL A C 1
ATOM 655 O O . VAL A 1 93 ? -30.528 -6.915 39.371 1.00 97.94 93 VAL A O 1
ATOM 658 N N . VAL A 1 94 ? -32.293 -6.534 40.687 1.00 97.69 94 VAL A N 1
ATOM 659 C CA . VAL A 1 94 ? -33.227 -6.240 39.592 1.00 97.69 94 VAL A CA 1
ATOM 660 C C . VAL A 1 94 ? -33.868 -4.879 39.808 1.00 97.69 94 VAL A C 1
ATOM 662 O O . VAL A 1 94 ? -34.601 -4.686 40.774 1.00 97.69 94 VAL A O 1
ATOM 665 N N . PHE A 1 95 ? -33.663 -3.962 38.871 1.00 97.06 95 PHE A N 1
ATOM 666 C CA . PHE A 1 95 ? -34.429 -2.728 38.755 1.00 97.06 95 PHE A CA 1
ATOM 667 C C . PHE A 1 95 ? -35.466 -2.883 37.643 1.00 97.06 95 PHE A C 1
ATOM 669 O O . PHE A 1 95 ? -35.129 -3.216 36.505 1.00 97.06 95 PHE A O 1
ATOM 676 N N . GLN A 1 96 ? -36.741 -2.662 37.955 1.00 96.38 96 GLN A N 1
ATOM 677 C CA . GLN A 1 96 ? -37.822 -2.830 36.992 1.00 96.38 96 GLN A CA 1
ATOM 678 C C . GLN A 1 96 ? -38.932 -1.798 37.151 1.00 96.38 96 GLN A C 1
ATOM 680 O O . GLN A 1 96 ? -39.268 -1.414 38.262 1.00 96.38 96 GLN A O 1
ATOM 685 N N . GLY A 1 97 ? -39.556 -1.365 36.057 1.00 92.06 97 GLY A N 1
ATOM 686 C CA . GLY A 1 97 ? -40.608 -0.347 36.133 1.00 92.06 97 GLY A CA 1
ATOM 687 C C . GLY A 1 97 ? -41.398 -0.151 34.846 1.00 92.06 97 GLY A C 1
ATOM 688 O O . GLY A 1 97 ? -41.045 -0.658 33.782 1.00 92.06 97 GLY A O 1
ATOM 689 N N . ALA A 1 98 ? -42.505 0.591 34.939 1.00 82.50 98 ALA A N 1
ATOM 690 C CA . ALA A 1 98 ? -43.343 0.936 33.784 1.00 82.50 98 ALA A CA 1
ATOM 691 C C . ALA A 1 98 ? -42.778 2.097 32.946 1.00 82.50 98 ALA A C 1
ATOM 693 O O . ALA A 1 98 ? -43.235 2.302 31.814 1.00 82.50 98 ALA A O 1
ATOM 694 N N . GLY A 1 99 ? -41.785 2.813 33.483 1.00 75.88 99 GLY A N 1
ATOM 695 C CA . GLY A 1 99 ? -41.118 3.922 32.820 1.00 75.88 99 GLY A CA 1
ATOM 696 C C . GLY A 1 99 ? -41.217 5.249 33.565 1.00 75.88 99 GLY A C 1
ATOM 697 O O . GLY A 1 99 ? -42.307 5.613 33.993 1.00 75.88 99 GLY A O 1
ATOM 698 N N . SER A 1 100 ? -40.100 5.968 33.655 1.00 82.69 100 SER A N 1
ATOM 699 C CA . SER A 1 100 ? -39.865 7.134 34.518 1.00 82.69 100 SER A CA 1
ATOM 700 C C . SER A 1 100 ? -39.654 8.438 33.734 1.00 82.69 100 SER A C 1
ATOM 702 O O . SER A 1 100 ? -39.568 8.460 32.497 1.00 82.69 100 SER A O 1
ATOM 704 N N . ALA A 1 101 ? -39.540 9.560 34.453 1.00 87.25 101 ALA A N 1
ATOM 705 C CA . ALA A 1 101 ? -39.057 10.829 33.893 1.00 87.25 101 ALA A CA 1
ATOM 706 C C . ALA A 1 101 ? -37.527 10.845 33.662 1.00 87.25 101 ALA A C 1
ATOM 708 O O . ALA A 1 101 ? -37.032 11.765 33.004 1.00 87.25 101 ALA A O 1
ATOM 709 N N . GLY A 1 102 ? -36.835 9.835 34.190 1.00 89.31 102 GLY A N 1
ATOM 710 C CA . GLY A 1 102 ? -35.397 9.575 34.203 1.00 89.31 102 GLY A CA 1
ATOM 711 C C . GLY A 1 102 ? -35.042 8.875 35.521 1.00 89.31 102 GLY A C 1
ATOM 712 O O . GLY A 1 102 ? -35.754 9.095 36.490 1.00 89.31 102 GLY A O 1
ATOM 713 N N . ASP A 1 103 ? -33.997 8.052 35.584 1.00 94.25 103 ASP A N 1
ATOM 714 C CA . ASP A 1 103 ? -33.620 7.330 36.816 1.00 94.25 103 ASP A CA 1
ATOM 715 C C . ASP A 1 103 ? -32.105 7.312 37.022 1.00 94.25 103 ASP A C 1
ATOM 717 O O . ASP A 1 103 ? -31.368 7.268 36.049 1.00 94.25 103 ASP A O 1
ATOM 721 N N . VAL A 1 104 ? -31.628 7.286 38.267 1.00 95.94 104 VAL A N 1
ATOM 722 C CA . VAL A 1 104 ? -30.207 7.100 38.614 1.00 95.94 104 VAL A CA 1
ATOM 723 C C . VAL A 1 104 ? -30.062 5.845 39.469 1.00 95.94 104 VAL A C 1
ATOM 725 O O . VAL A 1 104 ? -30.403 5.849 40.653 1.00 95.94 104 VAL A O 1
ATOM 728 N N . LEU A 1 105 ? -29.570 4.759 38.882 1.00 96.81 105 LEU A N 1
ATOM 729 C CA . LEU A 1 105 ? -29.495 3.446 39.520 1.00 96.81 105 LEU A CA 1
ATOM 730 C C . LEU A 1 105 ? -28.037 3.016 39.679 1.00 96.81 105 LEU A C 1
ATOM 732 O O . LEU A 1 105 ? -27.317 2.872 38.695 1.00 96.81 105 LEU A O 1
ATOM 736 N N . ASN A 1 106 ? -27.601 2.781 40.915 1.00 97.50 106 ASN A N 1
ATOM 737 C CA . ASN A 1 106 ? -26.212 2.454 41.224 1.00 97.50 106 ASN A CA 1
ATOM 738 C C . ASN A 1 106 ? -26.093 1.107 41.945 1.00 97.50 106 ASN A C 1
ATOM 740 O O . ASN A 1 106 ? -26.839 0.825 42.886 1.00 97.50 106 ASN A O 1
ATOM 744 N N . VAL A 1 107 ? -25.090 0.318 41.563 1.00 97.31 107 VAL A N 1
ATOM 745 C CA . VAL A 1 107 ? -24.625 -0.872 42.286 1.00 97.31 107 VAL A CA 1
ATOM 746 C C . VAL A 1 107 ? -23.116 -0.756 42.476 1.00 97.31 107 VAL A C 1
ATOM 748 O O . VAL A 1 107 ? -22.380 -0.829 41.498 1.00 97.31 107 VAL A O 1
ATOM 751 N N . TYR A 1 108 ? -22.625 -0.543 43.698 1.00 97.06 108 TYR A N 1
ATOM 752 C CA . TYR A 1 108 ? -21.197 -0.244 43.865 1.00 97.06 108 TYR A CA 1
ATOM 753 C C . TYR A 1 108 ? -20.563 -0.680 45.185 1.00 97.06 108 TYR A C 1
ATOM 755 O O . TYR A 1 108 ? -21.238 -0.925 46.184 1.00 97.06 108 TYR A O 1
ATOM 763 N N . ASN A 1 109 ? -19.231 -0.764 45.199 1.00 95.75 109 ASN A N 1
ATOM 764 C CA . ASN A 1 109 ? -18.447 -1.001 46.408 1.00 95.75 109 ASN A CA 1
ATOM 765 C C . ASN A 1 109 ? -17.621 0.235 46.785 1.00 95.75 109 ASN A C 1
ATOM 767 O O . ASN A 1 109 ? -16.674 0.586 46.088 1.00 95.75 109 ASN A O 1
ATOM 771 N N . ALA A 1 110 ? -17.947 0.859 47.919 1.00 94.75 110 ALA A N 1
ATOM 772 C CA . ALA A 1 110 ? -17.165 1.948 48.508 1.00 94.75 110 ALA A CA 1
ATOM 773 C C . ALA A 1 110 ? -16.393 1.516 49.771 1.00 94.75 110 ALA A C 1
ATOM 775 O O . ALA A 1 110 ? -15.735 2.331 50.423 1.00 94.75 110 ALA A O 1
ATOM 776 N N . SER A 1 111 ? -16.454 0.234 50.140 1.00 94.06 111 SER A N 1
ATOM 777 C CA . SER A 1 111 ? -15.735 -0.350 51.276 1.00 94.06 111 SER A CA 1
ATOM 778 C C . SER A 1 111 ? -14.364 -0.868 50.855 1.00 94.06 111 SER A C 1
ATOM 780 O O . SER A 1 111 ? -14.151 -1.223 49.706 1.00 94.06 111 SER A O 1
ATOM 782 N N . THR A 1 112 ? -13.406 -0.969 51.772 1.00 93.75 112 THR A N 1
ATOM 783 C CA . THR A 1 112 ? -12.121 -1.639 51.492 1.00 93.75 112 THR A CA 1
ATOM 784 C C . THR A 1 112 ? -12.234 -3.166 51.465 1.00 93.75 112 THR A C 1
ATOM 786 O O . THR A 1 112 ? -11.265 -3.841 51.130 1.00 93.75 112 THR A O 1
ATOM 789 N N . GLN A 1 113 ? -13.390 -3.725 51.838 1.00 94.81 113 GLN A N 1
ATOM 790 C CA . GLN A 1 113 ? -13.662 -5.160 51.781 1.00 94.81 113 GLN A CA 1
ATOM 791 C C . GLN A 1 113 ? -14.317 -5.547 50.442 1.00 94.81 113 GLN A C 1
ATOM 793 O O . GLN A 1 113 ? -15.136 -4.772 49.948 1.00 94.81 113 GLN A O 1
ATOM 798 N N . PRO A 1 114 ? -14.024 -6.733 49.872 1.00 94.75 114 PRO A N 1
ATOM 799 C CA . PRO A 1 114 ? -14.613 -7.171 48.602 1.00 94.75 114 PRO A CA 1
ATOM 800 C C . PRO A 1 114 ? -16.111 -7.474 48.696 1.00 94.75 114 PRO A C 1
ATOM 802 O O . PRO A 1 114 ? -16.515 -8.296 49.521 1.00 94.75 114 PRO A O 1
ATOM 805 N N . MET A 1 115 ? -16.910 -6.866 47.819 1.00 96.56 115 MET A N 1
ATOM 806 C CA . MET A 1 115 ? -18.353 -7.078 47.668 1.00 96.56 115 MET A CA 1
ATOM 807 C C . MET A 1 115 ? -18.644 -8.138 46.602 1.00 96.56 115 MET A C 1
ATOM 809 O O . MET A 1 115 ? -18.021 -8.136 45.543 1.00 96.56 115 MET A O 1
ATOM 813 N N . SER A 1 116 ? -19.618 -9.022 46.850 1.00 97.00 116 SER A N 1
ATOM 814 C CA . SER A 1 116 ? -20.039 -10.043 45.880 1.00 97.00 116 SER A CA 1
ATOM 815 C C . SER A 1 116 ? -21.546 -10.053 45.611 1.00 97.00 116 SER A C 1
ATOM 817 O O . SER A 1 116 ? -22.358 -9.936 46.529 1.00 97.00 116 SER A O 1
ATOM 819 N N . ILE A 1 117 ? -21.914 -10.238 44.341 1.00 97.31 117 ILE A N 1
ATOM 820 C CA . ILE A 1 117 ? -23.275 -10.471 43.848 1.00 97.31 117 ILE A CA 1
ATOM 821 C C . ILE A 1 117 ? -23.258 -11.790 43.074 1.00 97.31 117 ILE A C 1
ATOM 823 O O . ILE A 1 117 ? -22.622 -11.897 42.028 1.00 97.31 117 ILE A O 1
ATOM 827 N N . LEU A 1 118 ? -23.923 -12.823 43.592 1.00 96.94 118 LEU A N 1
ATOM 828 C CA . LEU A 1 118 ? -23.873 -14.160 42.988 1.00 96.94 118 LEU A CA 1
ATOM 829 C C . LEU A 1 118 ? -24.849 -14.341 41.812 1.00 96.94 118 LEU A C 1
ATOM 831 O O . LEU A 1 118 ? -24.689 -15.282 41.040 1.00 96.94 118 LEU A O 1
ATOM 835 N N . GLY A 1 119 ? -25.867 -13.483 41.707 1.00 96.56 119 GLY A N 1
ATOM 836 C CA . GLY A 1 119 ? -26.855 -13.475 40.623 1.00 96.56 119 GLY A CA 1
ATOM 837 C C . GLY A 1 119 ? -26.609 -12.392 39.570 1.00 96.56 119 GLY A C 1
ATOM 838 O O . GLY A 1 119 ? -25.555 -11.756 39.545 1.00 96.56 119 GLY A O 1
ATOM 839 N N . ASP A 1 120 ? -27.607 -12.185 38.710 1.00 97.50 120 ASP A N 1
ATOM 840 C CA . ASP A 1 120 ? -27.577 -11.176 37.646 1.00 97.50 120 ASP A CA 1
ATOM 841 C C . ASP A 1 120 ? -27.834 -9.757 38.184 1.00 97.50 120 ASP A C 1
ATOM 843 O O . ASP A 1 120 ? -28.507 -9.574 39.201 1.00 97.50 120 ASP A O 1
ATOM 847 N N . VAL A 1 121 ? -27.344 -8.743 37.468 1.00 97.44 121 VAL A N 1
ATOM 848 C CA . VAL A 1 121 ? -27.741 -7.338 37.651 1.00 97.44 121 VAL A CA 1
ATOM 849 C C . VAL A 1 121 ? -28.547 -6.908 36.428 1.00 97.44 121 VAL A C 1
ATOM 851 O O . VAL A 1 121 ? -28.020 -6.864 35.316 1.00 97.44 121 VAL A O 1
ATOM 854 N N . VAL A 1 122 ? -29.837 -6.623 36.613 1.00 96.88 122 VAL A N 1
ATOM 855 C CA . VAL A 1 122 ? -30.787 -6.415 35.510 1.00 96.88 122 VAL A CA 1
ATOM 856 C C . VAL A 1 122 ? -31.520 -5.084 35.642 1.00 96.88 122 VAL A C 1
ATOM 858 O O . VAL A 1 122 ? -32.066 -4.776 36.699 1.00 96.88 122 VAL A O 1
ATOM 861 N N . VAL A 1 123 ? -31.604 -4.333 34.543 1.00 95.69 123 VAL A N 1
ATOM 862 C CA . VAL A 1 123 ? -32.489 -3.171 34.371 1.00 95.69 123 VAL A CA 1
ATOM 863 C C . VAL A 1 123 ? -33.479 -3.480 33.254 1.00 95.69 123 VAL A C 1
ATOM 865 O O . VAL A 1 123 ? -33.081 -3.703 32.109 1.00 95.69 123 VAL A O 1
ATOM 868 N N . GLN A 1 124 ? -34.772 -3.501 33.580 1.00 94.44 124 GLN A N 1
ATOM 869 C CA . GLN A 1 124 ? -35.822 -3.934 32.655 1.00 94.44 124 GLN A CA 1
ATOM 870 C C . GLN A 1 124 ? -37.155 -3.193 32.844 1.00 94.44 124 GLN A C 1
ATOM 872 O O . GLN A 1 124 ? -37.376 -2.453 33.798 1.00 94.44 124 GLN A O 1
ATOM 877 N N . GLY A 1 125 ? -38.082 -3.389 31.912 1.00 93.56 125 GLY A N 1
ATOM 878 C CA . GLY A 1 125 ? -39.469 -2.958 32.033 1.00 93.56 125 GLY A CA 1
ATOM 879 C C . GLY A 1 125 ? -40.281 -3.870 32.961 1.00 93.56 125 GLY A C 1
ATOM 880 O O . GLY A 1 125 ? -39.764 -4.791 33.589 1.00 93.56 125 GLY A O 1
ATOM 881 N N . THR A 1 126 ? -41.598 -3.664 33.016 1.00 89.56 126 THR A N 1
ATOM 882 C CA . THR A 1 126 ? -42.510 -4.497 33.832 1.00 89.56 126 THR A CA 1
ATOM 883 C C . THR A 1 126 ? -42.588 -5.954 33.382 1.00 89.56 126 THR A C 1
ATOM 885 O O . THR A 1 126 ? -43.003 -6.817 34.152 1.00 89.56 126 THR A O 1
ATOM 888 N N . THR A 1 127 ? -42.226 -6.232 32.129 1.00 89.38 127 THR A N 1
ATOM 889 C CA . THR A 1 127 ? -42.094 -7.594 31.606 1.00 89.38 127 THR A CA 1
ATOM 890 C C . THR A 1 127 ? -40.620 -7.971 31.606 1.00 89.38 127 THR A C 1
ATOM 892 O O . THR A 1 127 ? -39.799 -7.210 31.092 1.00 89.38 127 THR A O 1
ATOM 895 N N . ALA A 1 128 ? -40.282 -9.141 32.147 1.00 88.56 128 ALA A N 1
ATOM 896 C CA . ALA A 1 128 ? -38.902 -9.615 32.178 1.00 88.56 128 ALA A CA 1
ATOM 897 C C . ALA A 1 128 ? -38.263 -9.579 30.776 1.00 88.56 128 ALA A C 1
ATOM 899 O O . ALA A 1 128 ? -38.877 -10.019 29.800 1.00 88.56 128 ALA A O 1
ATOM 900 N N . GLY A 1 129 ? -37.059 -9.010 30.677 1.00 85.00 129 GLY A N 1
ATOM 901 C CA . GLY A 1 129 ? -36.323 -8.829 29.419 1.00 85.00 129 GLY A CA 1
ATOM 902 C C . GLY A 1 129 ? -36.843 -7.723 28.487 1.00 85.00 129 GLY A C 1
ATOM 903 O O . GLY A 1 129 ? -36.246 -7.481 27.440 1.00 85.00 129 GLY A O 1
ATOM 904 N N . SER A 1 130 ? -37.938 -7.035 28.829 1.00 90.38 130 SER A N 1
ATOM 905 C CA . SER A 1 130 ? -38.341 -5.816 28.113 1.00 90.38 130 SER A CA 1
ATOM 906 C C . SER A 1 130 ? -37.493 -4.620 28.566 1.00 90.38 130 SER A C 1
ATOM 908 O O . SER A 1 130 ? -37.026 -4.624 29.700 1.00 90.38 130 SER A O 1
ATOM 910 N N . PRO A 1 131 ? -37.280 -3.588 27.732 1.00 91.19 131 PRO A N 1
ATOM 911 C CA . PRO A 1 131 ? -36.535 -2.405 28.150 1.00 91.19 131 PRO A CA 1
ATOM 912 C C . PRO A 1 131 ? -37.356 -1.502 29.087 1.00 91.19 131 PRO A C 1
ATOM 914 O O . PRO A 1 131 ? -38.566 -1.337 28.905 1.00 91.19 131 PRO A O 1
ATOM 917 N N . LEU A 1 132 ? -36.688 -0.871 30.053 1.00 92.62 132 LEU A N 1
ATOM 918 C CA . LEU A 1 132 ? -37.236 0.185 30.903 1.00 92.62 132 LEU A CA 1
ATOM 919 C C . LEU A 1 132 ? -37.552 1.426 30.056 1.00 92.62 132 LEU A C 1
ATOM 921 O O . LEU A 1 132 ? -36.699 1.898 29.310 1.00 92.62 132 LEU A O 1
ATOM 925 N N . ASN A 1 133 ? -38.780 1.947 30.138 1.00 91.69 133 ASN A N 1
ATOM 926 C CA . ASN A 1 133 ? -39.266 2.969 29.204 1.00 91.69 133 ASN A CA 1
ATOM 927 C C . ASN A 1 133 ? -39.186 4.411 29.751 1.00 91.69 133 ASN A C 1
ATOM 929 O O . ASN A 1 133 ? -40.137 4.878 30.363 1.00 91.69 133 ASN A O 1
ATOM 933 N N . VAL A 1 134 ? -38.122 5.164 29.495 1.00 90.25 134 VAL A N 1
ATOM 934 C CA . VAL A 1 134 ? -37.933 6.528 30.032 1.00 90.25 134 VAL A CA 1
ATOM 935 C C . VAL A 1 134 ? -38.548 7.620 29.135 1.00 90.25 134 VAL A C 1
ATOM 937 O O . VAL A 1 134 ? -38.363 7.657 27.917 1.00 90.25 134 VAL A O 1
ATOM 940 N N . ARG A 1 135 ? -39.344 8.539 29.697 1.00 86.38 135 ARG A N 1
ATOM 941 C CA . ARG A 1 135 ? -40.209 9.457 28.913 1.00 86.38 135 ARG A CA 1
ATOM 942 C C . ARG A 1 135 ? -39.968 10.950 29.147 1.00 86.38 135 ARG A C 1
ATOM 944 O O . ARG A 1 135 ? -40.600 11.758 28.464 1.00 86.38 135 ARG A O 1
ATOM 951 N N . GLY A 1 136 ? -39.084 11.324 30.070 1.00 81.44 136 GLY A N 1
ATOM 952 C CA . GLY A 1 136 ? -38.902 12.710 30.513 1.00 81.44 136 GLY A CA 1
ATOM 953 C C . GLY A 1 136 ? -37.749 13.487 29.865 1.00 81.44 136 GLY A C 1
ATOM 954 O O . GLY A 1 136 ? -37.117 13.056 28.901 1.00 81.44 136 GLY A O 1
ATOM 955 N N . LEU A 1 137 ? -37.519 14.697 30.383 1.00 88.94 137 LEU A N 1
ATOM 956 C CA . LEU A 1 137 ? -36.404 15.572 29.989 1.00 88.94 137 LEU A CA 1
ATOM 957 C C . LEU A 1 137 ? -35.131 15.305 30.806 1.00 88.94 137 LEU A C 1
ATOM 959 O O . LEU A 1 137 ? -34.101 15.896 30.505 1.00 88.94 137 LEU A O 1
ATOM 963 N N . ARG A 1 138 ? -35.228 14.503 31.872 1.00 92.00 138 ARG A N 1
ATOM 964 C CA . ARG A 1 138 ? -34.122 14.254 32.793 1.00 92.00 138 ARG A CA 1
ATOM 965 C C . ARG A 1 138 ? -33.275 13.098 32.290 1.00 92.00 138 ARG A C 1
ATOM 967 O O . ARG A 1 138 ? -33.784 12.197 31.622 1.00 92.00 138 ARG A O 1
ATOM 974 N N . ASP A 1 139 ? -31.998 13.154 32.629 1.00 93.06 139 ASP A N 1
ATOM 975 C CA . ASP A 1 139 ? -31.049 12.106 32.293 1.00 93.06 139 ASP A CA 1
ATOM 976 C C . ASP A 1 139 ? -31.376 10.823 33.069 1.00 93.06 139 ASP A C 1
ATOM 978 O O . ASP A 1 139 ? -31.949 10.868 34.161 1.00 93.06 139 ASP A O 1
ATOM 982 N N . SER A 1 140 ? -31.054 9.681 32.470 1.00 94.81 140 SER A N 1
ATOM 983 C CA . SER A 1 140 ? -31.100 8.371 33.113 1.00 94.81 140 SER A CA 1
ATOM 984 C C . SER A 1 140 ? -29.711 7.765 33.120 1.00 94.81 140 SER A C 1
ATOM 986 O O . SER A 1 140 ? -29.026 7.778 32.101 1.00 94.81 140 SER A O 1
ATOM 988 N N . GLU A 1 141 ? -29.311 7.220 34.251 1.00 95.81 141 GLU A N 1
ATOM 989 C CA . GLU A 1 141 ? -27.969 6.745 34.504 1.00 95.81 141 GLU A CA 1
ATOM 990 C C . GLU A 1 141 ? -27.997 5.422 35.266 1.00 95.81 141 GLU A C 1
ATOM 992 O O . GLU A 1 141 ? -28.689 5.280 36.273 1.00 95.81 141 GLU A O 1
ATOM 997 N N . PHE A 1 142 ? -27.218 4.458 34.790 1.00 96.12 142 PHE A N 1
ATOM 998 C CA . PHE A 1 142 ? -27.074 3.138 35.387 1.00 96.12 142 PHE A CA 1
ATOM 999 C C . PHE A 1 142 ? -25.587 2.887 35.599 1.00 96.12 142 PHE A C 1
ATOM 1001 O O . PHE A 1 142 ? -24.836 2.862 34.629 1.00 96.12 142 PHE A O 1
ATOM 1008 N N . ARG A 1 143 ? -25.147 2.729 36.850 1.00 97.25 143 ARG A N 1
ATOM 1009 C CA . ARG A 1 143 ? -23.725 2.555 37.172 1.00 97.25 143 ARG A CA 1
ATOM 1010 C C . ARG A 1 143 ? -23.456 1.286 37.966 1.00 97.25 143 ARG A C 1
ATOM 1012 O O . ARG A 1 143 ? -24.119 1.024 38.971 1.00 97.25 143 ARG A O 1
ATOM 1019 N N . VAL A 1 144 ? -22.409 0.564 37.579 1.00 96.38 144 VAL A N 1
ATOM 1020 C CA . VAL A 1 144 ? -21.827 -0.555 38.327 1.00 96.38 144 VAL A CA 1
ATOM 1021 C C . VAL A 1 144 ? -20.348 -0.268 38.575 1.00 96.38 144 VAL A C 1
ATOM 1023 O O . VAL A 1 144 ? -19.585 -0.231 37.617 1.00 96.38 144 VAL A O 1
ATOM 1026 N N . HIS A 1 145 ? -19.915 -0.039 39.819 1.00 95.94 145 HIS A N 1
ATOM 1027 C CA . HIS A 1 145 ? -18.529 0.407 40.040 1.00 95.94 145 HIS A CA 1
ATOM 1028 C C . HIS A 1 145 ? -17.876 0.041 41.381 1.00 95.94 145 HIS A C 1
ATOM 1030 O O . HIS A 1 145 ? -18.537 -0.344 42.343 1.00 95.94 145 HIS A O 1
ATOM 1036 N N . ALA A 1 146 ? -16.547 0.171 41.445 1.00 93.75 146 ALA A N 1
ATOM 1037 C CA . ALA A 1 146 ? -15.752 0.090 42.674 1.00 93.75 146 ALA A CA 1
ATOM 1038 C C . ALA A 1 146 ? -15.007 1.417 42.930 1.00 93.75 146 ALA A C 1
ATOM 1040 O O . ALA A 1 146 ? -14.184 1.842 42.117 1.00 93.75 146 ALA A O 1
ATOM 1041 N N . ASP A 1 147 ? -15.283 2.062 44.067 1.00 91.50 147 ASP A N 1
ATOM 1042 C CA . ASP A 1 147 ? -14.761 3.397 44.427 1.00 91.50 147 ASP A CA 1
ATOM 1043 C C . ASP A 1 147 ? -13.466 3.356 45.244 1.00 91.50 147 ASP A C 1
ATOM 1045 O O . ASP A 1 147 ? -12.733 4.338 45.363 1.00 91.50 147 ASP A O 1
ATOM 1049 N N . SER A 1 148 ? -13.216 2.229 45.894 1.00 89.94 148 SER A N 1
ATOM 1050 C CA . SER A 1 148 ? -12.234 2.074 46.964 1.00 89.94 148 SER A CA 1
ATOM 1051 C C . SER A 1 148 ? -11.191 1.016 46.586 1.00 89.94 148 SER A C 1
ATOM 1053 O O . SER A 1 148 ? -10.964 0.732 45.414 1.00 89.94 148 SER A O 1
ATOM 1055 N N . ALA A 1 149 ? -10.498 0.454 47.580 1.00 89.06 149 ALA A N 1
ATOM 1056 C CA . ALA A 1 149 ? -9.587 -0.677 47.400 1.00 89.06 149 ALA A CA 1
ATOM 1057 C C . ALA A 1 149 ? -10.282 -2.052 47.471 1.00 89.06 149 ALA A C 1
ATOM 1059 O O . ALA A 1 149 ? -9.601 -3.066 47.377 1.00 89.06 149 ALA A O 1
ATOM 1060 N N . GLY A 1 150 ? -11.595 -2.098 47.727 1.00 90.50 150 GLY A N 1
ATOM 1061 C CA . GLY A 1 150 ? -12.345 -3.351 47.789 1.00 90.50 150 GLY A CA 1
ATOM 1062 C C . GLY A 1 150 ? -12.904 -3.723 46.421 1.00 90.50 150 GLY A C 1
ATOM 1063 O O . GLY A 1 150 ? -13.527 -2.891 45.766 1.00 90.50 150 GLY A O 1
ATOM 1064 N N . ASP A 1 151 ? -12.730 -4.979 46.021 1.00 94.12 151 ASP A N 1
ATOM 1065 C CA . ASP A 1 151 ? -13.206 -5.467 44.723 1.00 94.12 151 ASP A CA 1
ATOM 1066 C C . ASP A 1 151 ? -14.739 -5.570 44.668 1.00 94.12 151 ASP A C 1
ATOM 1068 O O . ASP A 1 151 ? -15.409 -5.727 45.695 1.00 94.12 151 ASP A O 1
ATOM 1072 N N . LEU A 1 152 ? -15.301 -5.530 43.463 1.00 95.88 152 LEU A N 1
ATOM 1073 C CA . LEU A 1 152 ? -16.690 -5.866 43.169 1.00 95.88 152 LEU A CA 1
ATOM 1074 C C . LEU A 1 152 ? -16.735 -7.106 42.268 1.00 95.88 152 LEU A C 1
ATOM 1076 O O . LEU A 1 152 ? -16.346 -7.057 41.104 1.00 95.88 152 LEU A O 1
ATOM 1080 N N . LEU A 1 153 ? -17.250 -8.216 42.795 1.00 97.00 153 LEU A N 1
ATOM 1081 C CA . LEU A 1 153 ? -17.482 -9.456 42.053 1.00 97.00 153 LEU A CA 1
ATOM 1082 C C . LEU A 1 153 ? -18.966 -9.604 41.699 1.00 97.00 153 LEU A C 1
ATOM 1084 O O . LEU A 1 153 ? -19.809 -9.664 42.592 1.00 97.00 153 LEU A O 1
ATOM 1088 N N . ILE A 1 154 ? -19.282 -9.775 40.418 1.00 96.69 154 ILE A N 1
ATOM 1089 C CA . ILE A 1 154 ? -20.608 -10.180 39.933 1.00 96.69 154 ILE A CA 1
ATOM 1090 C C . ILE A 1 154 ? -20.459 -11.522 39.213 1.00 96.69 154 ILE A C 1
ATOM 1092 O O . ILE A 1 154 ? -19.837 -11.616 38.154 1.00 96.69 154 ILE A O 1
ATOM 1096 N N . ALA A 1 155 ? -21.004 -12.585 39.805 1.00 95.38 155 ALA A N 1
ATOM 1097 C CA . ALA A 1 155 ? -20.919 -13.930 39.240 1.00 95.38 155 ALA A CA 1
ATOM 1098 C C . ALA A 1 155 ? -21.939 -14.169 38.112 1.00 95.38 155 ALA A C 1
ATOM 1100 O O . ALA A 1 155 ? -21.701 -15.015 37.249 1.00 95.38 155 ALA A O 1
ATOM 1101 N N . GLY A 1 156 ? -23.063 -13.444 38.125 1.00 94.94 156 GLY A N 1
ATOM 1102 C CA . GLY A 1 156 ? -24.060 -13.457 37.056 1.00 94.94 156 GLY A CA 1
ATOM 1103 C C . GLY A 1 156 ? -23.707 -12.544 35.880 1.00 94.94 156 GLY A C 1
ATOM 1104 O O . GLY A 1 156 ? -22.575 -12.081 35.727 1.00 94.94 156 GLY A O 1
ATOM 1105 N N . SER A 1 157 ? -24.696 -12.302 35.024 1.00 97.12 157 SER A N 1
ATOM 1106 C CA . SER A 1 157 ? -24.620 -11.378 33.887 1.00 97.12 157 SER A CA 1
ATOM 1107 C C . SER A 1 157 ? -25.142 -9.987 34.253 1.00 97.12 157 SER A C 1
ATOM 1109 O O . SER A 1 157 ? -25.965 -9.832 35.155 1.00 97.12 157 SER A O 1
ATOM 1111 N N . ILE A 1 158 ? -24.702 -8.974 33.511 1.00 97.38 158 ILE A N 1
ATOM 1112 C CA . ILE A 1 158 ? -25.276 -7.626 33.541 1.00 97.38 158 ILE A CA 1
ATOM 1113 C C . ILE A 1 158 ? -26.148 -7.452 32.296 1.00 97.38 158 ILE A C 1
ATOM 1115 O O . ILE A 1 158 ? -25.681 -7.659 31.175 1.00 97.38 158 ILE A O 1
ATOM 1119 N N . SER A 1 159 ? -27.411 -7.066 32.478 1.00 97.12 159 SER A N 1
ATOM 1120 C CA . SER A 1 159 ? -28.330 -6.765 31.375 1.00 97.12 159 SER A CA 1
ATOM 1121 C C . SER A 1 159 ? -29.058 -5.449 31.618 1.00 97.12 159 SER A C 1
ATOM 1123 O O . SER A 1 159 ? -29.923 -5.356 32.485 1.00 97.12 159 SER A O 1
ATOM 1125 N N . ILE A 1 160 ? -28.715 -4.427 30.838 1.00 95.00 160 ILE A N 1
ATOM 1126 C CA . ILE A 1 160 ? -29.282 -3.084 30.940 1.00 95.00 160 ILE A CA 1
ATOM 1127 C C . ILE A 1 160 ? -30.079 -2.808 29.670 1.00 95.00 160 ILE A C 1
ATOM 1129 O O . ILE A 1 160 ? -29.519 -2.575 28.603 1.00 95.00 160 ILE A O 1
ATOM 1133 N N . GLY A 1 161 ? -31.407 -2.872 29.763 1.00 94.00 161 GLY A N 1
ATOM 1134 C CA . GLY A 1 161 ? -32.307 -2.562 28.657 1.00 94.00 161 GLY A CA 1
ATOM 1135 C C . GLY A 1 161 ? -33.075 -1.280 28.932 1.00 94.00 161 GLY A C 1
ATOM 1136 O O . GLY A 1 161 ? -33.955 -1.271 29.788 1.00 94.00 161 GLY A O 1
ATOM 1137 N N . VAL A 1 162 ? -32.812 -0.219 28.170 1.00 91.62 162 VAL A N 1
ATOM 1138 C CA . VAL A 1 162 ? -33.488 1.078 28.318 1.00 91.62 162 VAL A CA 1
ATOM 1139 C C . VAL A 1 162 ? -33.993 1.548 26.962 1.00 91.62 162 VAL A C 1
ATOM 1141 O O . VAL A 1 162 ? -33.283 1.524 25.958 1.00 91.62 162 VAL A O 1
ATOM 1144 N N . ALA A 1 163 ? -35.250 1.969 26.918 1.00 91.19 163 ALA A N 1
ATOM 1145 C CA . ALA A 1 163 ? -35.884 2.558 25.752 1.00 91.19 163 ALA A CA 1
ATOM 1146 C C . ALA A 1 163 ? -36.482 3.911 26.139 1.00 91.19 163 ALA A C 1
ATOM 1148 O O . ALA A 1 163 ? -37.181 4.020 27.132 1.00 91.19 163 ALA A O 1
ATOM 1149 N N . GLY A 1 164 ? -36.236 4.950 25.358 1.00 84.88 164 GLY A N 1
ATOM 1150 C CA . GLY A 1 164 ? -36.572 6.320 25.686 1.00 84.88 164 GLY A CA 1
ATOM 1151 C C . GLY A 1 164 ? -37.442 6.971 24.621 1.00 84.88 164 GLY A C 1
ATOM 1152 O O . GLY A 1 164 ? -37.157 6.893 23.426 1.00 84.88 164 GLY A O 1
ATOM 1153 N N . SER A 1 165 ? -38.485 7.683 25.040 1.00 87.44 165 SER A N 1
ATOM 1154 C CA . SER A 1 165 ? -39.203 8.654 24.193 1.00 87.44 165 SER A CA 1
ATOM 1155 C C . SER A 1 165 ? -38.986 10.109 24.634 1.00 87.44 165 SER A C 1
ATOM 1157 O O . SER A 1 165 ? -39.630 11.019 24.097 1.00 87.44 165 SER A O 1
ATOM 1159 N N . GLY A 1 166 ? -38.152 10.310 25.658 1.00 86.25 166 GLY A N 1
ATOM 1160 C CA . GLY A 1 166 ? -37.782 11.595 26.255 1.00 86.25 166 GLY A CA 1
ATOM 1161 C C . GLY A 1 166 ? -36.624 12.304 25.547 1.00 86.25 166 GLY A C 1
ATOM 1162 O O . GLY A 1 166 ? -36.200 11.851 24.485 1.00 86.25 166 GLY A O 1
ATOM 1163 N N . THR A 1 167 ? -36.125 13.403 26.127 1.00 89.06 167 THR A N 1
ATOM 1164 C CA . THR A 1 167 ? -34.976 14.171 25.592 1.00 89.06 167 THR A CA 1
ATOM 1165 C C . THR A 1 167 ? -33.716 14.153 26.459 1.00 89.06 167 THR A C 1
ATOM 1167 O O . THR A 1 167 ? -32.707 14.715 26.036 1.00 89.06 167 THR A O 1
ATOM 1170 N N . GLY A 1 168 ? -33.792 13.603 27.675 1.00 91.25 168 GLY A N 1
ATOM 1171 C CA . GLY A 1 168 ? -32.632 13.469 28.560 1.00 91.25 168 GLY A CA 1
ATOM 1172 C C . GLY A 1 168 ? -31.649 12.423 28.042 1.00 91.25 168 GLY A C 1
ATOM 1173 O O . GLY A 1 168 ? -32.019 11.582 27.226 1.00 91.25 168 GLY A O 1
ATOM 1174 N N . SER A 1 169 ? -30.403 12.489 28.481 1.00 93.12 169 SER A N 1
ATOM 1175 C CA . SER A 1 169 ? -29.355 11.541 28.101 1.00 93.12 169 SER A CA 1
ATOM 1176 C C . SER A 1 169 ? -29.555 10.190 28.788 1.00 93.12 169 SER A C 1
ATOM 1178 O O . SER A 1 169 ? -30.122 10.123 29.876 1.00 93.12 169 SER A O 1
ATOM 1180 N N . LEU A 1 170 ? -29.099 9.113 28.156 1.00 94.81 170 LEU A N 1
ATOM 1181 C CA . LEU A 1 170 ? -29.072 7.761 28.704 1.00 94.81 170 LEU A CA 1
ATOM 1182 C C . LEU A 1 170 ? -27.616 7.338 28.870 1.00 94.81 170 LEU A C 1
ATOM 1184 O O . LEU A 1 170 ? -26.878 7.324 27.887 1.00 94.81 170 LEU A O 1
ATOM 1188 N N . THR A 1 171 ? -27.227 6.957 30.078 1.00 95.75 171 THR A N 1
ATOM 1189 C CA . THR A 1 171 ? -25.868 6.509 30.386 1.00 95.75 171 THR A CA 1
ATOM 1190 C C . THR A 1 171 ? -25.909 5.149 31.066 1.00 95.75 171 THR A C 1
ATOM 1192 O O . THR A 1 171 ? -26.643 4.962 32.033 1.00 95.75 171 THR A O 1
ATOM 1195 N N . SER A 1 172 ? -25.103 4.213 30.580 1.00 96.75 172 SER A N 1
ATOM 1196 C CA . SER A 1 172 ? -24.772 2.951 31.234 1.00 96.75 172 SER A CA 1
ATOM 1197 C C . SER A 1 172 ? -23.262 2.915 31.441 1.00 96.75 172 SER A C 1
ATOM 1199 O O . SER A 1 172 ? -22.517 3.147 30.492 1.00 96.75 172 SER A O 1
ATOM 1201 N N . GLU A 1 173 ? -22.807 2.702 32.673 1.00 96.88 173 GLU A N 1
ATOM 1202 C CA . GLU A 1 173 ? -21.385 2.725 33.010 1.00 96.88 173 GLU A CA 1
ATOM 1203 C C . GLU A 1 173 ? -20.990 1.568 33.935 1.00 96.88 173 GLU A C 1
ATOM 1205 O O . GLU A 1 173 ? -21.577 1.363 34.999 1.00 96.88 173 GLU A O 1
ATOM 1210 N N . ILE A 1 174 ? -19.935 0.848 33.559 1.00 96.56 174 ILE A N 1
ATOM 1211 C CA . ILE A 1 174 ? -19.235 -0.131 34.389 1.00 96.56 174 ILE A CA 1
ATOM 1212 C C . ILE A 1 174 ? -17.823 0.396 34.631 1.00 96.56 174 ILE A C 1
ATOM 1214 O O . ILE A 1 174 ? -17.063 0.552 33.675 1.00 96.56 174 ILE A O 1
ATOM 1218 N N . SER A 1 175 ? -17.434 0.665 35.879 1.00 95.50 175 SER A N 1
ATOM 1219 C CA . SER A 1 175 ? -16.140 1.310 36.122 1.00 95.50 175 SER A CA 1
ATOM 1220 C C . SER A 1 175 ? -15.389 0.922 37.395 1.00 95.50 175 SER A C 1
ATOM 1222 O O . SER A 1 175 ? -15.959 0.493 38.393 1.00 95.50 175 SER A O 1
ATOM 1224 N N . SER A 1 176 ? -14.064 1.091 37.371 1.00 92.81 176 SER A N 1
ATOM 1225 C CA . SER A 1 176 ? -13.218 1.094 38.574 1.00 92.81 176 SER A CA 1
ATOM 1226 C C . SER A 1 176 ? -12.646 2.495 38.777 1.00 92.81 176 SER A C 1
ATOM 1228 O O . SER A 1 176 ? -11.818 2.958 37.986 1.00 92.81 176 SER A O 1
ATOM 1230 N N . LEU A 1 177 ? -13.110 3.194 39.817 1.00 90.69 177 LEU A N 1
ATOM 1231 C CA . LEU A 1 177 ? -12.653 4.549 40.149 1.00 90.69 177 LEU A CA 1
ATOM 1232 C C . LEU A 1 177 ? -11.431 4.532 41.087 1.00 90.69 177 LEU A C 1
ATOM 1234 O O . LEU A 1 177 ? -10.708 5.523 41.179 1.00 90.69 177 LEU A O 1
ATOM 1238 N N . GLY A 1 178 ? -11.212 3.419 41.796 1.00 88.06 178 GLY A N 1
ATOM 1239 C CA . GLY A 1 178 ? -10.201 3.270 42.844 1.00 88.06 178 GLY A CA 1
ATOM 1240 C C . GLY A 1 178 ? -9.107 2.241 42.537 1.00 88.06 178 GLY A C 1
ATOM 1241 O O . GLY A 1 178 ? -8.610 2.119 41.418 1.00 88.06 178 GLY A O 1
ATOM 1242 N N . MET A 1 179 ? -8.682 1.515 43.574 1.00 90.00 179 MET A N 1
ATOM 1243 C CA . MET A 1 179 ? -7.712 0.415 43.443 1.00 90.00 179 MET A CA 1
ATOM 1244 C C . MET A 1 179 ? -8.384 -0.961 43.352 1.00 90.00 179 MET A C 1
ATOM 1246 O O . MET A 1 179 ? -7.691 -1.931 43.078 1.00 90.00 179 MET A O 1
ATOM 1250 N N . GLY A 1 180 ? -9.686 -1.047 43.642 1.00 90.12 180 GLY A N 1
ATOM 1251 C CA . GLY A 1 180 ? -10.452 -2.288 43.631 1.00 90.12 180 GLY A CA 1
ATOM 1252 C C . GLY A 1 180 ? -10.810 -2.731 42.218 1.00 90.12 180 GLY A C 1
ATOM 1253 O O . GLY A 1 180 ? -11.133 -1.910 41.352 1.00 90.12 180 GLY A O 1
ATOM 1254 N N . ASP A 1 181 ? -10.776 -4.037 42.000 1.00 93.31 181 ASP A N 1
ATOM 1255 C CA . ASP A 1 181 ? -11.100 -4.648 40.717 1.00 93.31 181 ASP A CA 1
ATOM 1256 C C . ASP A 1 181 ? -12.620 -4.805 40.545 1.00 93.31 181 ASP A C 1
ATOM 1258 O O . ASP A 1 181 ? -13.360 -5.009 41.510 1.00 93.31 181 ASP A O 1
ATOM 1262 N N . VAL A 1 182 ? -13.102 -4.771 39.302 1.00 94.62 182 VAL A N 1
ATOM 1263 C CA . VAL A 1 182 ? -14.463 -5.191 38.935 1.00 94.62 182 VAL A CA 1
ATOM 1264 C C . VAL A 1 182 ? -14.370 -6.500 38.155 1.00 94.62 182 VAL A C 1
ATOM 1266 O O . VAL A 1 182 ? -13.880 -6.535 37.026 1.00 94.62 182 VAL A O 1
ATOM 1269 N N . LEU A 1 183 ? -14.847 -7.592 38.751 1.00 96.12 183 LEU A N 1
ATOM 1270 C CA . LEU A 1 183 ? -14.816 -8.934 38.170 1.00 96.12 183 LEU A CA 1
ATOM 1271 C C . LEU A 1 183 ? -16.231 -9.392 37.803 1.00 96.12 183 LEU A C 1
ATOM 1273 O O . LEU A 1 183 ? -17.065 -9.627 38.674 1.00 96.12 183 LEU A O 1
ATOM 1277 N N . LEU A 1 184 ? -16.484 -9.563 36.509 1.00 96.31 184 LEU A N 1
ATOM 1278 C CA . LEU A 1 184 ? -17.761 -9.964 35.923 1.00 96.31 184 LEU A CA 1
ATOM 1279 C C . LEU A 1 184 ? -17.608 -11.349 35.284 1.00 96.31 184 LEU A C 1
ATOM 1281 O O . LEU A 1 184 ? -16.909 -11.508 34.283 1.00 96.31 184 LEU A O 1
ATOM 1285 N N . LEU A 1 185 ? -18.234 -12.378 35.859 1.00 95.81 185 LEU A N 1
ATOM 1286 C CA . LEU A 1 185 ? -18.094 -13.754 35.356 1.00 95.81 185 LEU A CA 1
ATOM 1287 C C . LEU A 1 185 ? -19.092 -14.097 34.235 1.00 95.81 185 LEU A C 1
ATOM 1289 O O . LEU A 1 185 ? -18.854 -15.037 33.475 1.00 95.81 185 LEU A O 1
ATOM 1293 N N . GLY A 1 186 ? -20.197 -13.355 34.131 1.00 95.12 186 GLY A N 1
ATOM 1294 C CA . GLY A 1 186 ? -21.203 -13.509 33.081 1.00 95.12 186 GLY A CA 1
ATOM 1295 C C . GLY A 1 186 ? -20.978 -12.614 31.859 1.00 95.12 186 GLY A C 1
ATOM 1296 O O . GLY A 1 186 ? -19.899 -12.062 31.640 1.00 95.12 186 GLY A O 1
ATOM 1297 N N . ASN A 1 187 ? -22.029 -12.486 31.044 1.00 97.44 187 ASN A N 1
ATOM 1298 C CA . ASN A 1 187 ? -22.051 -11.565 29.905 1.00 97.44 187 ASN A CA 1
ATOM 1299 C C . ASN A 1 187 ? -22.457 -10.160 30.357 1.00 97.44 187 ASN A C 1
ATOM 1301 O O . ASN A 1 187 ? -23.203 -10.006 31.323 1.00 97.44 187 ASN A O 1
ATOM 1305 N N . VAL A 1 188 ? -22.042 -9.150 29.601 1.00 97.94 188 VAL A N 1
ATOM 1306 C CA . VAL A 1 188 ? -22.524 -7.773 29.730 1.00 97.94 188 VAL A CA 1
ATOM 1307 C C . VAL A 1 188 ? -23.311 -7.419 28.474 1.00 97.94 188 VAL A C 1
ATOM 1309 O O . VAL A 1 188 ? -22.840 -7.609 27.353 1.00 97.94 188 VAL A O 1
ATOM 1312 N N . THR A 1 189 ? -24.545 -6.955 28.642 1.00 97.62 189 THR A N 1
ATOM 1313 C CA . THR A 1 189 ? -25.397 -6.481 27.546 1.00 97.62 189 THR A CA 1
ATOM 1314 C C . THR A 1 189 ? -26.036 -5.158 27.927 1.00 97.62 189 THR A C 1
ATOM 1316 O O . THR A 1 189 ? -26.920 -5.121 28.781 1.00 97.62 189 THR A O 1
ATOM 1319 N N . GLU A 1 190 ? -25.632 -4.092 27.254 1.00 96.38 190 GLU A N 1
ATOM 1320 C CA . GLU A 1 190 ? -26.135 -2.736 27.446 1.00 96.38 190 GLU A CA 1
ATOM 1321 C C . GLU A 1 190 ? -26.867 -2.307 26.171 1.00 96.38 190 GLU A C 1
ATOM 1323 O O . GLU A 1 190 ? -26.327 -2.369 25.070 1.00 96.38 190 GLU A O 1
ATOM 1328 N N . SER A 1 191 ? -28.144 -1.950 26.286 1.00 96.25 191 SER A N 1
ATOM 1329 C CA . SER A 1 191 ? -29.007 -1.580 25.165 1.00 96.25 191 SER A CA 1
ATOM 1330 C C . SER A 1 191 ? -29.752 -0.290 25.484 1.00 96.25 191 SER A C 1
ATOM 1332 O O . SER A 1 191 ? -30.829 -0.333 26.084 1.00 96.25 191 SER A O 1
ATOM 1334 N N . LEU A 1 192 ? -29.245 0.836 24.987 1.00 95.12 192 LEU A N 1
ATOM 1335 C CA . LEU A 1 192 ? -29.855 2.157 25.116 1.00 95.12 192 LEU A CA 1
ATOM 1336 C C . LEU A 1 192 ? -30.538 2.549 23.805 1.00 95.12 192 LEU A C 1
ATOM 1338 O O . LEU A 1 192 ? -29.909 2.689 22.760 1.00 95.12 192 LEU A O 1
ATOM 1342 N N . LYS A 1 193 ? -31.856 2.730 23.824 1.00 94.06 193 LYS A N 1
ATOM 1343 C CA . LYS A 1 193 ? -32.623 3.161 22.647 1.00 94.06 193 LYS A CA 1
ATOM 1344 C C . LYS A 1 193 ? -33.338 4.454 22.966 1.00 94.06 193 LYS A C 1
ATOM 1346 O O . LYS A 1 193 ? -34.039 4.492 23.959 1.00 94.06 193 LYS A O 1
ATOM 1351 N N . GLN A 1 194 ? -33.263 5.483 22.135 1.00 89.38 194 GLN A N 1
ATOM 1352 C CA . GLN A 1 194 ? -34.004 6.725 22.342 1.00 89.38 194 GLN A CA 1
ATOM 1353 C C . GLN A 1 194 ? -34.544 7.267 21.022 1.00 89.38 194 GLN A C 1
ATOM 1355 O O . GLN A 1 194 ? -33.807 7.444 20.065 1.00 89.38 194 GLN A O 1
ATOM 1360 N N . ALA A 1 195 ? -35.845 7.547 20.950 1.00 84.81 195 ALA A N 1
ATOM 1361 C CA . ALA A 1 195 ? -36.482 7.968 19.700 1.00 84.81 195 ALA A CA 1
ATOM 1362 C C . ALA A 1 195 ? -36.309 9.466 19.371 1.00 84.81 195 ALA A C 1
ATOM 1364 O O . ALA A 1 195 ? -36.534 9.867 18.231 1.00 84.81 195 ALA A O 1
ATOM 1365 N N . LYS A 1 196 ? -35.975 10.309 20.359 1.00 85.75 196 LYS A N 1
ATOM 1366 C CA . LYS A 1 196 ? -35.868 11.774 20.206 1.00 85.75 196 LYS A CA 1
ATOM 1367 C C . LYS A 1 196 ? -34.421 12.257 20.410 1.00 85.75 196 LYS A C 1
ATOM 1369 O O . LYS A 1 196 ? -33.478 11.545 20.086 1.00 85.75 196 LYS A O 1
ATOM 1374 N N . SER A 1 197 ? -34.237 13.489 20.876 1.00 81.00 197 SER A N 1
ATOM 1375 C CA . SER A 1 197 ? -32.936 14.048 21.252 1.00 81.00 197 SER A CA 1
ATOM 1376 C C . SER A 1 197 ? -32.434 13.455 22.576 1.00 81.00 197 SER A C 1
ATOM 1378 O O . SER A 1 197 ? -33.214 12.837 23.288 1.00 81.00 197 SER A O 1
ATOM 1380 N N . GLY A 1 198 ? -31.160 13.648 22.908 1.00 85.88 198 GLY A N 1
ATOM 1381 C CA . GLY A 1 198 ? -30.508 13.075 24.096 1.00 85.88 198 GLY A CA 1
ATOM 1382 C C . GLY A 1 198 ? -29.293 12.253 23.683 1.00 85.88 198 GLY A C 1
ATOM 1383 O O . GLY A 1 198 ? -29.321 11.655 22.607 1.00 85.88 198 GLY A O 1
ATOM 1384 N N . ALA A 1 199 ? -28.218 12.283 24.470 1.00 92.06 199 ALA A N 1
ATOM 1385 C CA . ALA A 1 199 ? -27.049 11.445 24.212 1.00 92.06 199 ALA A CA 1
ATOM 1386 C C . ALA A 1 199 ? -27.288 10.021 24.739 1.00 92.06 199 ALA A C 1
ATOM 1388 O O . ALA A 1 199 ? -28.002 9.855 25.723 1.00 92.06 199 ALA A O 1
ATOM 1389 N N . GLN A 1 200 ? -26.724 9.002 24.098 1.00 95.06 200 GLN A N 1
ATOM 1390 C CA . GLN A 1 200 ? -26.698 7.626 24.595 1.00 95.06 200 GLN A CA 1
ATOM 1391 C C . GLN A 1 200 ? -25.244 7.197 24.756 1.00 95.06 200 GLN A C 1
ATOM 1393 O O . GLN A 1 200 ? -24.513 7.200 23.768 1.00 95.06 200 GLN A O 1
ATOM 1398 N N . THR A 1 201 ? -24.850 6.807 25.964 1.00 95.94 201 THR A N 1
ATOM 1399 C CA . THR A 1 201 ? -23.479 6.400 26.281 1.00 95.94 201 THR A CA 1
ATOM 1400 C C . THR A 1 201 ? -23.488 5.057 27.001 1.00 95.94 201 THR A C 1
ATOM 1402 O O . THR A 1 201 ? -24.011 4.976 28.108 1.00 95.94 201 THR A O 1
ATOM 1405 N N . ASN A 1 202 ? -22.896 4.023 26.402 1.00 97.31 202 ASN A N 1
ATOM 1406 C CA . ASN A 1 202 ? -22.438 2.835 27.132 1.00 97.31 202 ASN A CA 1
ATOM 1407 C C . ASN A 1 202 ? -20.936 2.972 27.370 1.00 97.31 202 ASN A C 1
ATOM 1409 O O . ASN A 1 202 ? -20.222 3.417 26.464 1.00 97.31 202 ASN A O 1
ATOM 1413 N N . ARG A 1 203 ? -20.466 2.657 28.576 1.00 96.56 203 ARG A N 1
ATOM 1414 C CA . ARG A 1 203 ? -19.063 2.844 28.940 1.00 96.56 203 ARG A CA 1
ATOM 1415 C C . ARG A 1 203 ? -18.564 1.773 29.903 1.00 96.56 203 ARG A C 1
ATOM 1417 O O . ARG A 1 203 ? -19.088 1.622 30.999 1.00 96.56 203 ARG A O 1
ATOM 1424 N N . VAL A 1 204 ? -17.458 1.128 29.554 1.00 96.38 204 VAL A N 1
ATOM 1425 C CA . VAL A 1 204 ? -16.644 0.286 30.436 1.00 96.38 204 VAL A CA 1
ATOM 1426 C C . VAL A 1 204 ? -15.300 0.979 30.662 1.00 96.38 204 VAL A C 1
ATOM 1428 O O . VAL A 1 204 ? -14.521 1.112 29.719 1.00 96.38 204 VAL A O 1
ATOM 1431 N N . ALA A 1 205 ? -15.008 1.447 31.881 1.00 94.75 205 ALA A N 1
ATOM 1432 C CA . ALA A 1 205 ? -13.843 2.310 32.112 1.00 94.75 205 ALA A CA 1
ATOM 1433 C C . ALA A 1 205 ? -13.059 2.069 33.411 1.00 94.75 205 ALA A C 1
ATOM 1435 O O . ALA A 1 205 ? -13.632 1.926 34.489 1.00 94.75 205 ALA A O 1
ATOM 1436 N N . THR A 1 206 ? -11.727 2.125 33.345 1.00 92.19 206 THR A N 1
ATOM 1437 C CA . THR A 1 206 ? -10.863 2.241 34.536 1.00 92.19 206 THR A CA 1
ATOM 1438 C C . THR A 1 206 ? -10.351 3.673 34.659 1.00 92.19 206 THR A C 1
ATOM 1440 O O . THR A 1 206 ? -9.786 4.219 33.718 1.00 92.19 206 THR A O 1
ATOM 1443 N N . TYR A 1 207 ? -10.521 4.290 35.827 1.00 89.94 207 TYR A N 1
ATOM 1444 C CA . TYR A 1 207 ? -9.957 5.615 36.134 1.00 89.94 207 TYR A CA 1
ATOM 1445 C C . TYR A 1 207 ? -8.862 5.546 37.206 1.00 89.94 207 TYR A C 1
ATOM 1447 O O . TYR A 1 207 ? -8.092 6.490 37.375 1.00 89.94 207 TYR A O 1
ATOM 1455 N N . GLY A 1 208 ? -8.788 4.430 37.937 1.00 88.62 208 GLY A N 1
ATOM 1456 C CA . GLY A 1 208 ? -7.763 4.159 38.939 1.00 88.62 208 GLY A CA 1
ATOM 1457 C C . GLY A 1 208 ? -6.779 3.066 38.514 1.00 88.62 208 GLY A C 1
ATOM 1458 O O . GLY A 1 208 ? -6.479 2.886 37.334 1.00 88.62 208 GLY A O 1
ATOM 1459 N N . SER A 1 209 ? -6.246 2.337 39.496 1.00 90.50 209 SER A N 1
ATOM 1460 C CA . SER A 1 209 ? -5.325 1.213 39.260 1.00 90.50 209 SER A CA 1
ATOM 1461 C C . SER A 1 209 ? -6.015 -0.154 39.268 1.00 90.50 209 SER A C 1
ATOM 1463 O O . SER A 1 209 ? -5.361 -1.159 38.986 1.00 90.50 209 SER A O 1
ATOM 1465 N N . GLY A 1 210 ? -7.298 -0.200 39.641 1.00 89.75 210 GLY A N 1
ATOM 1466 C CA . GLY A 1 210 ? -8.105 -1.417 39.622 1.00 89.75 210 GLY A CA 1
ATOM 1467 C C . GLY A 1 210 ? -8.385 -1.900 38.200 1.00 89.75 210 GLY A C 1
ATOM 1468 O O . GLY A 1 210 ? -8.456 -1.115 37.256 1.00 89.75 210 GLY A O 1
ATOM 1469 N N . GLN A 1 211 ? -8.520 -3.207 38.039 1.00 93.75 211 GLN A N 1
ATOM 1470 C CA . GLN A 1 211 ? -8.748 -3.883 36.765 1.00 93.75 211 GLN A CA 1
ATOM 1471 C C . GLN A 1 211 ? -10.243 -4.111 36.526 1.00 93.75 211 GLN A C 1
ATOM 1473 O O . GLN A 1 211 ? -11.009 -4.307 37.468 1.00 93.75 211 GLN A O 1
ATOM 1478 N N . ILE A 1 212 ? -10.656 -4.187 35.262 1.00 94.75 212 ILE A N 1
ATOM 1479 C CA . ILE A 1 212 ? -11.965 -4.739 34.886 1.00 94.75 212 ILE A CA 1
ATOM 1480 C C . ILE A 1 212 ? -11.746 -6.063 34.165 1.00 94.75 212 ILE A C 1
ATOM 1482 O O . ILE A 1 212 ? -10.997 -6.138 33.192 1.00 94.75 212 ILE A O 1
ATOM 1486 N N . VAL A 1 213 ? -12.422 -7.118 34.614 1.00 96.69 213 VAL A N 1
ATOM 1487 C CA . VAL A 1 213 ? -12.352 -8.447 33.998 1.00 96.69 213 VAL A CA 1
ATOM 1488 C C . VAL A 1 213 ? -13.758 -8.938 33.670 1.00 96.69 213 VAL A C 1
ATOM 1490 O O . VAL A 1 213 ? -14.562 -9.140 34.570 1.00 96.69 213 VAL A O 1
ATOM 1493 N N . ILE A 1 214 ? -14.037 -9.187 32.391 1.00 96.56 214 ILE A N 1
ATOM 1494 C CA . ILE A 1 214 ? -15.290 -9.756 31.880 1.00 96.56 214 ILE A CA 1
ATOM 1495 C C . ILE A 1 214 ? -14.994 -11.143 31.302 1.00 96.56 214 ILE A C 1
ATOM 1497 O O . ILE A 1 214 ? -14.329 -11.277 30.275 1.00 96.56 214 ILE A O 1
ATOM 1501 N N . ALA A 1 215 ? -15.478 -12.203 31.949 1.00 95.69 215 ALA A N 1
ATOM 1502 C CA . ALA A 1 215 ? -15.266 -13.574 31.480 1.00 95.69 215 ALA A CA 1
ATOM 1503 C C . ALA A 1 215 ? -16.201 -13.965 30.317 1.00 95.69 215 ALA A C 1
ATOM 1505 O O . ALA A 1 215 ? -15.890 -14.889 29.563 1.00 95.69 215 ALA A O 1
ATOM 1506 N N . GLY A 1 216 ? -17.338 -13.279 30.168 1.00 95.75 216 GLY A N 1
ATOM 1507 C CA . GLY A 1 216 ? -18.284 -13.464 29.068 1.00 95.75 216 GLY A CA 1
ATOM 1508 C C . GLY A 1 216 ? -18.054 -12.529 27.877 1.00 95.75 216 GLY A C 1
ATOM 1509 O O . GLY A 1 216 ? -16.973 -11.975 27.676 1.00 95.75 216 GLY A O 1
ATOM 1510 N N . ALA A 1 217 ? -19.098 -12.381 27.060 1.00 97.12 217 ALA A N 1
ATOM 1511 C CA . ALA A 1 217 ? -19.170 -11.416 25.967 1.00 97.12 217 ALA A CA 1
ATOM 1512 C C . ALA A 1 217 ? -19.593 -10.026 26.469 1.00 97.12 217 ALA A C 1
ATOM 1514 O O . ALA A 1 217 ? -20.344 -9.926 27.441 1.00 97.12 217 ALA A O 1
ATOM 1515 N N . LEU A 1 218 ? -19.180 -8.979 25.753 1.00 97.81 218 LEU A N 1
ATOM 1516 C CA . LEU A 1 218 ? -19.653 -7.605 25.940 1.00 97.81 218 LEU A CA 1
ATOM 1517 C C . LEU A 1 218 ? -20.424 -7.160 24.693 1.00 97.81 218 LEU A C 1
ATOM 1519 O O . LEU A 1 218 ? -19.901 -7.210 23.577 1.00 97.81 218 LEU A O 1
ATOM 1523 N N . VAL A 1 219 ? -21.669 -6.730 24.880 1.00 97.94 219 VAL A N 1
ATOM 1524 C CA . VAL A 1 219 ? -22.523 -6.191 23.818 1.00 97.94 219 VAL A CA 1
ATOM 1525 C C . VAL A 1 219 ? -23.030 -4.818 24.236 1.00 97.94 219 VAL A C 1
ATOM 1527 O O . VAL A 1 219 ? -23.873 -4.722 25.121 1.00 97.94 219 VAL A O 1
ATOM 1530 N N . GLU A 1 220 ? -22.565 -3.780 23.552 1.00 97.19 220 GLU A N 1
ATOM 1531 C CA . GLU A 1 220 ? -23.029 -2.404 23.710 1.00 97.19 220 GLU A CA 1
ATOM 1532 C C . GLU A 1 220 ? -23.846 -2.022 22.474 1.00 97.19 220 GLU A C 1
ATOM 1534 O O . GLU A 1 220 ? -23.352 -2.005 21.343 1.00 97.19 220 GLU A O 1
ATOM 1539 N N . PHE A 1 221 ? -25.128 -1.747 22.669 1.00 97.06 221 PHE A N 1
ATOM 1540 C CA . PHE A 1 221 ? -26.044 -1.308 21.630 1.00 97.06 221 PHE A CA 1
ATOM 1541 C C . PHE A 1 221 ? -26.628 0.042 22.018 1.00 97.06 221 PHE A C 1
ATOM 1543 O O . PHE A 1 221 ? -27.316 0.171 23.028 1.00 97.06 221 PHE A O 1
ATOM 1550 N N . SER A 1 222 ? -26.435 1.030 21.159 1.00 95.00 222 SER A N 1
ATOM 1551 C CA . SER A 1 222 ? -27.015 2.353 21.323 1.00 95.00 222 SER A CA 1
ATOM 1552 C C . SER A 1 222 ? -27.695 2.784 20.030 1.00 95.00 222 SER A C 1
ATOM 1554 O O . SER A 1 222 ? -27.115 2.711 18.946 1.00 95.00 222 SER A O 1
ATOM 1556 N N . SER A 1 223 ? -28.949 3.226 20.120 1.00 93.88 223 SER A N 1
ATOM 1557 C CA . SER A 1 223 ? -29.671 3.795 18.979 1.00 93.88 223 SER A CA 1
ATOM 1558 C C . SER A 1 223 ? -30.448 5.045 19.372 1.00 93.88 223 SER A C 1
ATOM 1560 O O . SER A 1 223 ? -31.234 4.977 20.315 1.00 93.88 223 SER A O 1
ATOM 1562 N N . GLY A 1 224 ? -30.291 6.143 18.638 1.00 85.06 224 GLY A N 1
ATOM 1563 C CA . GLY A 1 224 ? -30.812 7.460 19.013 1.00 85.06 224 GLY A CA 1
ATOM 1564 C C . GLY A 1 224 ? -31.627 8.163 17.926 1.00 85.06 224 GLY A C 1
ATOM 1565 O O . GLY A 1 224 ? -31.600 7.790 16.752 1.00 85.06 224 GLY A O 1
ATOM 1566 N N . GLY A 1 225 ? -32.323 9.236 18.315 1.00 84.25 225 GLY A N 1
ATOM 1567 C CA . GLY A 1 225 ? -32.887 10.214 17.391 1.00 84.25 225 GLY A CA 1
ATOM 1568 C C . GLY A 1 225 ? -31.819 11.218 16.960 1.00 84.25 225 GLY A C 1
ATOM 1569 O O . GLY A 1 225 ? -31.141 10.991 15.964 1.00 84.25 225 GLY A O 1
ATOM 1570 N N . THR A 1 226 ? -31.677 12.336 17.679 1.00 86.88 226 THR A N 1
ATOM 1571 C CA . THR A 1 226 ? -30.825 13.466 17.242 1.00 86.88 226 THR A CA 1
ATOM 1572 C C . THR A 1 226 ? -29.655 13.823 18.164 1.00 86.88 226 THR A C 1
ATOM 1574 O O . THR A 1 226 ? -29.002 14.827 17.899 1.00 86.88 226 THR A O 1
ATOM 1577 N N . GLY A 1 227 ? -29.414 13.107 19.268 1.00 87.56 227 GLY A N 1
ATOM 1578 C CA . GLY A 1 227 ? -28.233 13.345 20.122 1.00 87.56 227 GLY A CA 1
ATOM 1579 C C . GLY A 1 227 ? -27.077 12.393 19.808 1.00 87.56 227 GLY A C 1
ATOM 1580 O O . GLY A 1 227 ? -27.209 11.565 18.923 1.00 87.56 227 GLY A O 1
ATOM 1581 N N . MET A 1 228 ? -25.937 12.510 20.488 1.00 92.19 228 MET A N 1
ATOM 1582 C CA . MET A 1 228 ? -24.773 11.648 20.229 1.00 92.19 228 MET A CA 1
ATOM 1583 C C . MET A 1 228 ? -24.987 10.209 20.707 1.00 92.19 228 MET A C 1
ATOM 1585 O O . MET A 1 228 ? -25.606 9.992 21.742 1.00 92.19 228 MET A O 1
ATOM 1589 N N . VAL A 1 229 ? -24.428 9.241 19.982 1.00 94.50 229 VAL A N 1
ATOM 1590 C CA . VAL A 1 229 ? -24.374 7.831 20.389 1.00 94.50 229 VAL A CA 1
ATOM 1591 C C . VAL A 1 229 ? -22.921 7.429 20.587 1.00 94.50 229 VAL A C 1
ATOM 1593 O O . VAL A 1 229 ? -22.136 7.535 19.645 1.00 94.50 229 VAL A O 1
ATOM 1596 N N . THR A 1 230 ? -22.595 6.909 21.764 1.00 95.56 230 THR A N 1
ATOM 1597 C CA . THR A 1 230 ? -21.242 6.519 22.144 1.00 95.56 230 THR A CA 1
ATOM 1598 C C . THR A 1 230 ? -21.242 5.155 22.840 1.00 95.56 230 THR A C 1
ATOM 1600 O O . THR A 1 230 ? -22.063 4.900 23.718 1.00 95.56 230 THR A O 1
ATOM 1603 N N . ASN A 1 231 ? -20.329 4.271 22.445 1.00 97.50 231 ASN A N 1
ATOM 1604 C CA . ASN A 1 231 ? -20.025 3.017 23.139 1.00 97.50 231 ASN A CA 1
ATOM 1605 C C . ASN A 1 231 ? -18.509 2.975 23.382 1.00 97.50 231 ASN A C 1
ATOM 1607 O O . ASN A 1 231 ? -17.746 3.172 22.434 1.00 97.50 231 ASN A O 1
ATOM 1611 N N . GLU A 1 232 ? -18.067 2.777 24.620 1.00 97.31 232 GLU A N 1
ATOM 1612 C CA . GLU A 1 232 ? -16.697 3.079 25.046 1.00 97.31 232 GLU A CA 1
ATOM 1613 C C . GLU A 1 232 ? -16.093 1.983 25.929 1.00 97.31 232 GLU A C 1
ATOM 1615 O O . GLU A 1 232 ? -16.661 1.616 26.948 1.00 97.31 232 GLU A O 1
ATOM 1620 N N . ILE A 1 233 ? -14.878 1.537 25.603 1.00 96.62 233 ILE A N 1
ATOM 1621 C CA . ILE A 1 233 ? -14.030 0.716 26.479 1.00 96.62 233 ILE A CA 1
ATOM 1622 C C . ILE A 1 233 ? -12.719 1.468 26.687 1.00 96.62 233 ILE A C 1
ATOM 1624 O O . ILE A 1 233 ? -11.935 1.577 25.747 1.00 96.62 233 ILE A O 1
ATOM 1628 N N . VAL A 1 234 ? -12.480 2.021 27.876 1.00 94.69 234 VAL A N 1
ATOM 1629 C CA . VAL A 1 234 ? -11.397 3.003 28.072 1.00 94.69 234 VAL A CA 1
ATOM 1630 C C . VAL A 1 234 ? -10.578 2.746 29.338 1.00 94.69 234 VAL A C 1
ATOM 1632 O O . VAL A 1 234 ? -11.143 2.561 30.412 1.00 94.69 234 VAL A O 1
ATOM 1635 N N . THR A 1 235 ? -9.248 2.804 29.244 1.00 91.69 235 THR A N 1
ATOM 1636 C CA . THR A 1 235 ? -8.354 2.855 30.413 1.00 91.69 235 THR A CA 1
ATOM 1637 C C . THR A 1 235 ? -7.762 4.255 30.574 1.00 91.69 235 THR A C 1
ATOM 1639 O O . THR A 1 235 ? -6.809 4.631 29.898 1.00 91.69 235 THR A O 1
ATOM 1642 N N . ASP A 1 236 ? -8.338 5.048 31.478 1.00 87.81 236 ASP A N 1
ATOM 1643 C CA . ASP A 1 236 ? -7.851 6.387 31.848 1.00 87.81 236 ASP A CA 1
ATOM 1644 C C . ASP A 1 236 ? -6.846 6.346 33.020 1.00 87.81 236 ASP A C 1
ATOM 1646 O O . ASP A 1 236 ? -6.209 7.352 33.338 1.00 87.81 236 ASP A O 1
ATOM 1650 N N . GLY A 1 237 ? -6.677 5.179 33.652 1.00 87.31 237 GLY A N 1
ATOM 1651 C CA . GLY A 1 237 ? -5.678 4.909 34.688 1.00 87.31 237 GLY A CA 1
ATOM 1652 C C . GLY A 1 237 ? -4.735 3.750 34.339 1.00 87.31 237 GLY A C 1
ATOM 1653 O O . GLY A 1 237 ? -4.729 3.235 33.224 1.00 87.31 237 GLY A O 1
ATOM 1654 N N . THR A 1 238 ? -3.945 3.308 35.324 1.00 88.62 238 THR A N 1
ATOM 1655 C CA . THR A 1 238 ? -3.025 2.157 35.185 1.00 88.62 238 THR A CA 1
ATOM 1656 C C . THR A 1 238 ? -3.734 0.802 35.238 1.00 88.62 238 THR A C 1
ATOM 1658 O O . THR A 1 238 ? -3.120 -0.237 34.992 1.00 88.62 238 THR A O 1
ATOM 1661 N N . GLY A 1 239 ? -5.022 0.802 35.588 1.00 88.69 239 GLY A N 1
ATOM 1662 C CA . GLY A 1 239 ? -5.894 -0.360 35.543 1.00 88.69 239 GLY A CA 1
ATOM 1663 C C . GLY A 1 239 ? -6.146 -0.839 34.115 1.00 88.69 239 GLY A C 1
ATOM 1664 O O . GLY A 1 239 ? -6.467 -0.033 33.247 1.00 88.69 239 GLY A O 1
ATOM 1665 N N . GLY A 1 240 ? -6.034 -2.141 33.869 1.00 93.00 240 GLY A N 1
ATOM 1666 C CA . GLY A 1 240 ? -6.312 -2.768 32.579 1.00 93.00 240 GLY A CA 1
ATOM 1667 C C . GLY A 1 240 ? -7.740 -3.306 32.468 1.00 93.00 240 GLY A C 1
ATOM 1668 O O . GLY A 1 240 ? -8.450 -3.483 33.462 1.00 93.00 240 GLY A O 1
ATOM 1669 N N . ILE A 1 241 ? -8.154 -3.599 31.237 1.00 94.69 241 ILE A N 1
ATOM 1670 C CA . ILE A 1 241 ? -9.448 -4.202 30.903 1.00 94.69 241 ILE A CA 1
ATOM 1671 C C . ILE A 1 241 ? -9.201 -5.532 30.192 1.00 94.69 241 ILE A C 1
ATOM 1673 O O . ILE A 1 241 ? -8.484 -5.603 29.196 1.00 94.69 241 ILE A O 1
ATOM 1677 N N . ARG A 1 242 ? -9.815 -6.613 30.676 1.00 96.19 242 ARG A N 1
ATOM 1678 C CA . ARG A 1 242 ? -9.714 -7.950 30.075 1.00 96.19 242 ARG A CA 1
ATOM 1679 C C . ARG A 1 242 ? -11.093 -8.517 29.785 1.00 96.19 242 ARG A C 1
ATOM 1681 O O . ARG A 1 242 ? -11.880 -8.709 30.702 1.00 96.19 242 ARG A O 1
ATOM 1688 N N . ILE A 1 243 ? -11.363 -8.852 28.529 1.00 96.06 243 ILE A N 1
ATOM 1689 C CA . ILE A 1 243 ? -12.625 -9.438 28.069 1.00 96.06 243 ILE A CA 1
ATOM 1690 C C . ILE A 1 243 ? -12.317 -10.764 27.373 1.00 96.06 243 ILE A C 1
ATOM 1692 O O . ILE A 1 243 ? -11.616 -10.804 26.361 1.00 96.06 243 ILE A O 1
ATOM 1696 N N . ALA A 1 244 ? -12.807 -11.875 27.921 1.00 94.75 244 ALA A N 1
ATOM 1697 C CA . ALA A 1 244 ? -12.522 -13.205 27.380 1.00 94.75 244 ALA A CA 1
ATOM 1698 C C . ALA A 1 244 ? -13.419 -13.567 26.181 1.00 94.75 244 ALA A C 1
ATOM 1700 O O . ALA A 1 244 ? -12.988 -14.295 25.283 1.00 94.75 244 ALA A O 1
ATOM 1701 N N . GLY A 1 245 ? -14.660 -13.075 26.160 1.00 94.81 245 GLY A N 1
ATOM 1702 C CA . GLY A 1 245 ? -15.604 -13.271 25.062 1.00 94.81 245 GLY A CA 1
ATOM 1703 C C . GLY A 1 245 ? -15.482 -12.232 23.939 1.00 94.81 245 GLY A C 1
ATOM 1704 O O . GLY A 1 245 ? -14.603 -11.369 23.961 1.00 94.81 245 GLY A O 1
ATOM 1705 N N . PRO A 1 246 ? -16.347 -12.324 22.910 1.00 96.06 246 PRO A N 1
ATOM 1706 C CA . PRO A 1 246 ? -16.412 -11.326 21.848 1.00 96.06 246 PRO A CA 1
ATOM 1707 C C . PRO A 1 246 ? -16.946 -9.989 22.371 1.00 96.06 246 PRO A C 1
ATOM 1709 O O . PRO A 1 246 ? -17.806 -9.954 23.253 1.00 96.06 246 PRO A O 1
ATOM 1712 N N . VAL A 1 247 ? -16.476 -8.903 21.761 1.00 97.75 247 VAL A N 1
ATOM 1713 C CA . VAL A 1 247 ? -16.956 -7.539 22.006 1.00 97.75 247 VAL A CA 1
ATOM 1714 C C . VAL A 1 247 ? -17.716 -7.062 20.776 1.00 97.75 247 VAL A C 1
ATOM 1716 O O . VAL A 1 247 ? -17.203 -7.137 19.658 1.00 97.75 247 VAL A O 1
ATOM 1719 N N . THR A 1 248 ? -18.945 -6.587 20.961 1.00 98.00 248 THR A N 1
ATOM 1720 C CA . THR A 1 248 ? -19.762 -5.992 19.895 1.00 98.00 248 THR A CA 1
ATOM 1721 C C . THR A 1 248 ? -20.272 -4.626 20.324 1.00 98.00 248 THR A C 1
ATOM 1723 O O . THR A 1 248 ? -21.114 -4.544 21.210 1.00 98.00 248 THR A O 1
ATOM 1726 N N . GLN A 1 249 ? -19.822 -3.573 19.646 1.00 98.00 249 GLN A N 1
ATOM 1727 C CA . GLN A 1 249 ? -20.319 -2.209 19.815 1.00 98.00 249 GLN A CA 1
ATOM 1728 C C . GLN A 1 249 ? -21.145 -1.830 18.584 1.00 98.00 249 GLN A C 1
ATOM 1730 O O . GLN A 1 249 ? -20.678 -1.941 17.448 1.00 98.00 249 GLN A O 1
ATOM 1735 N N . THR A 1 250 ? -22.402 -1.440 18.779 1.00 97.69 250 THR A N 1
ATOM 1736 C CA . THR A 1 250 ? -23.300 -1.008 17.703 1.00 97.69 250 THR A CA 1
ATOM 1737 C C . THR A 1 250 ? -23.922 0.334 18.050 1.00 97.69 250 THR A C 1
ATOM 1739 O O . THR A 1 250 ? -24.671 0.447 19.016 1.00 97.69 250 THR A O 1
ATOM 1742 N N . GLY A 1 251 ? -23.647 1.340 17.226 1.00 96.06 251 GLY A N 1
ATOM 1743 C CA . GLY A 1 251 ? -24.227 2.671 17.310 1.00 96.06 251 GLY A CA 1
ATOM 1744 C C . GLY A 1 251 ? -25.070 2.987 16.073 1.00 96.06 251 GLY A C 1
ATOM 1745 O O . GLY A 1 251 ? -24.645 2.735 14.940 1.00 96.06 251 GLY A O 1
ATOM 1746 N N . ILE A 1 252 ? -26.274 3.526 16.271 1.00 94.38 252 ILE A N 1
ATOM 1747 C CA . ILE A 1 252 ? -27.191 3.908 15.185 1.00 94.38 252 ILE A CA 1
ATOM 1748 C C . ILE A 1 252 ? -27.827 5.269 15.490 1.00 94.38 252 ILE A C 1
ATOM 1750 O O . ILE A 1 252 ? -28.492 5.413 16.512 1.00 94.38 252 ILE A O 1
ATOM 1754 N N . LEU A 1 253 ? -27.689 6.256 14.605 1.00 89.88 253 LEU A N 1
ATOM 1755 C CA . LEU A 1 253 ? -28.221 7.605 14.831 1.00 89.88 253 LEU A CA 1
ATOM 1756 C C . LEU A 1 253 ? -28.857 8.237 13.583 1.00 89.88 253 LEU A C 1
ATOM 1758 O O . LEU A 1 253 ? -28.644 7.769 12.467 1.00 89.88 253 LEU A O 1
ATOM 1762 N N . ASN A 1 254 ? -29.635 9.316 13.755 1.00 84.88 254 ASN A N 1
ATOM 1763 C CA . ASN A 1 254 ? -30.200 10.064 12.632 1.00 84.88 254 ASN A CA 1
ATOM 1764 C C . ASN A 1 254 ? -29.525 11.414 12.303 1.00 84.88 254 ASN A C 1
ATOM 1766 O O . ASN A 1 254 ? -29.764 11.896 11.199 1.00 84.88 254 ASN A O 1
ATOM 1770 N N . SER A 1 255 ? -28.779 12.088 13.198 1.00 78.88 255 SER A N 1
ATOM 1771 C CA . SER A 1 255 ? -28.338 13.469 12.888 1.00 78.88 255 SER A CA 1
ATOM 1772 C C . SER A 1 255 ? -27.058 14.050 13.509 1.00 78.88 255 SER A C 1
ATOM 1774 O O . SER A 1 255 ? -26.752 15.198 13.190 1.00 78.88 255 SER A O 1
ATOM 1776 N N . GLN A 1 256 ? -26.340 13.372 14.414 1.00 87.81 256 GLN A N 1
ATOM 1777 C CA . GLN A 1 256 ? -25.115 13.929 15.033 1.00 87.81 256 GLN A CA 1
ATOM 1778 C C . GLN A 1 256 ? -23.888 13.033 14.840 1.00 87.81 256 GLN A C 1
ATOM 1780 O O . GLN A 1 256 ? -23.420 12.886 13.718 1.00 87.81 256 GLN A O 1
ATOM 1785 N N . GLN A 1 257 ? -23.341 12.465 15.912 1.00 92.31 257 GLN A N 1
ATOM 1786 C CA . GLN A 1 257 ? -22.149 11.629 15.881 1.00 92.31 257 GLN A CA 1
ATOM 1787 C C . GLN A 1 257 ? -22.482 10.264 16.467 1.00 92.31 257 GLN A C 1
ATOM 1789 O O . GLN A 1 257 ? -23.173 10.164 17.482 1.00 92.31 257 GLN A O 1
ATOM 1794 N N . THR A 1 258 ? -22.005 9.214 15.812 1.00 95.00 258 THR A N 1
ATOM 1795 C CA . THR A 1 258 ? -22.026 7.848 16.336 1.00 95.00 258 THR A CA 1
ATOM 1796 C C . THR A 1 258 ? -20.594 7.373 16.480 1.00 95.00 258 THR A C 1
ATOM 1798 O O . THR A 1 258 ? -19.884 7.321 15.479 1.00 95.00 258 THR A O 1
ATOM 1801 N N . ARG A 1 259 ? -20.183 7.023 17.696 1.00 96.38 259 ARG A N 1
ATOM 1802 C CA . ARG A 1 259 ? -18.815 6.624 18.005 1.00 96.38 259 ARG A CA 1
ATOM 1803 C C . ARG A 1 259 ? -18.785 5.299 18.757 1.00 96.38 259 ARG A C 1
ATOM 1805 O O . ARG A 1 259 ? -19.479 5.132 19.755 1.00 96.38 259 ARG A O 1
ATOM 1812 N N . ASN A 1 260 ? -17.966 4.371 18.288 1.00 97.81 260 ASN A N 1
ATOM 1813 C CA . ASN A 1 260 ? -17.553 3.199 19.054 1.00 97.81 260 ASN A CA 1
ATOM 1814 C C . ASN A 1 260 ? -16.055 3.337 19.321 1.00 97.81 260 ASN A C 1
ATOM 1816 O O . ASN A 1 260 ? -15.299 3.546 18.376 1.00 97.81 260 ASN A O 1
ATOM 1820 N N . LEU A 1 261 ? -15.629 3.248 20.575 1.00 97.44 261 LEU A N 1
ATOM 1821 C CA . LEU A 1 261 ? -14.255 3.522 20.982 1.00 97.44 261 LEU A CA 1
ATOM 1822 C C . LEU A 1 261 ? -13.730 2.405 21.881 1.00 97.44 261 LEU A C 1
ATOM 1824 O O . LEU A 1 261 ? -14.391 1.994 22.834 1.00 97.44 261 LEU A O 1
ATOM 1828 N N . VAL A 1 262 ? -12.509 1.963 21.595 1.00 96.88 262 VAL A N 1
ATOM 1829 C CA . VAL A 1 262 ? -11.656 1.210 22.517 1.00 96.88 262 VAL A CA 1
ATOM 1830 C C . VAL A 1 262 ? -10.357 1.992 22.669 1.00 96.88 262 VAL A C 1
ATOM 1832 O O . VAL A 1 262 ? -9.704 2.254 21.664 1.00 96.88 262 VAL A O 1
ATOM 1835 N N . GLN A 1 263 ? -9.983 2.404 23.879 1.00 95.00 263 GLN A N 1
ATOM 1836 C CA . GLN A 1 263 ? -8.840 3.298 24.073 1.00 95.00 263 GLN A CA 1
ATOM 1837 C C . GLN A 1 263 ? -8.029 2.996 25.332 1.00 95.00 263 GLN A C 1
ATOM 1839 O O . GLN A 1 263 ? -8.580 2.997 26.428 1.00 95.00 263 GLN A O 1
ATOM 1844 N N . ALA A 1 264 ? -6.710 2.861 25.186 1.00 89.81 264 ALA A N 1
ATOM 1845 C CA . ALA A 1 264 ? -5.770 2.964 26.299 1.00 89.81 264 ALA A CA 1
ATOM 1846 C C . ALA A 1 264 ? -5.179 4.382 26.342 1.00 89.81 264 ALA A C 1
ATOM 1848 O O . ALA A 1 264 ? -4.474 4.791 25.420 1.00 89.81 264 ALA A O 1
ATOM 1849 N N . SER A 1 265 ? -5.507 5.173 27.366 1.00 85.94 265 SER A N 1
ATOM 1850 C CA . SER A 1 265 ? -5.219 6.617 27.397 1.00 85.94 265 SER A CA 1
ATOM 1851 C C . SER A 1 265 ? -3.782 6.952 27.824 1.00 85.94 265 SER A C 1
ATOM 1853 O O . SER A 1 265 ? -3.124 6.225 28.564 1.00 85.94 265 SER A O 1
ATOM 1855 N N . GLU A 1 266 ? -3.276 8.114 27.408 1.00 81.06 266 GLU A N 1
ATOM 1856 C CA . GLU A 1 266 ? -2.002 8.657 27.901 1.00 81.06 266 GLU A CA 1
ATOM 1857 C C . GLU A 1 266 ? -2.118 9.240 29.321 1.00 81.06 266 GLU A C 1
ATOM 1859 O O . GLU A 1 266 ? -3.178 9.745 29.693 1.00 81.06 266 GLU A O 1
ATOM 1864 N N . PRO A 1 267 ? -1.024 9.270 30.112 1.00 72.12 267 PRO A N 1
ATOM 1865 C CA . PRO A 1 267 ? 0.316 8.745 29.816 1.00 72.12 267 PRO A CA 1
ATOM 1866 C C . PRO A 1 267 ? 0.562 7.318 30.347 1.00 72.12 267 PRO A C 1
ATOM 1868 O O . PRO A 1 267 ? 1.680 6.824 30.238 1.00 72.12 267 PRO A O 1
ATOM 1871 N N . GLN A 1 268 ? -0.425 6.689 30.994 1.00 75.06 268 GLN A N 1
ATOM 1872 C CA . GLN A 1 268 ? -0.256 5.448 31.770 1.00 75.06 268 GLN A CA 1
ATOM 1873 C C . GLN A 1 268 ? -1.388 4.430 31.550 1.00 75.06 268 GLN A C 1
ATOM 1875 O O . GLN A 1 268 ? -1.662 3.642 32.453 1.00 75.06 268 GLN A O 1
ATOM 1880 N N . GLY A 1 269 ? -2.058 4.453 30.396 1.00 79.88 269 GLY A N 1
ATOM 1881 C CA . GLY A 1 269 ? -3.147 3.528 30.081 1.00 79.88 269 GLY A CA 1
ATOM 1882 C C . GLY A 1 269 ? -2.724 2.078 30.295 1.00 79.88 269 GLY A C 1
ATOM 1883 O O . GLY A 1 269 ? -1.677 1.657 29.796 1.00 79.88 269 GLY A O 1
ATOM 1884 N N . GLY A 1 270 ? -3.507 1.347 31.091 1.00 88.19 270 GLY A N 1
ATOM 1885 C CA . GLY A 1 270 ? -3.331 -0.088 31.304 1.00 88.19 270 GLY A CA 1
ATOM 1886 C C . GLY A 1 270 ? -3.756 -0.913 30.087 1.00 88.19 270 GLY A C 1
ATOM 1887 O O . GLY A 1 270 ? -4.485 -0.425 29.223 1.00 88.19 270 GLY A O 1
ATOM 1888 N N . ASP A 1 271 ? -3.322 -2.175 30.048 1.00 92.88 271 ASP A N 1
ATOM 1889 C CA . ASP A 1 271 ? -3.577 -3.083 28.924 1.00 92.88 271 ASP A CA 1
ATOM 1890 C C . ASP A 1 271 ? -5.076 -3.279 28.656 1.00 92.88 271 ASP A C 1
ATOM 1892 O O . ASP A 1 271 ? -5.867 -3.485 29.584 1.00 92.88 271 ASP A O 1
ATOM 1896 N N . ILE A 1 272 ? -5.452 -3.339 27.380 1.00 94.25 272 ILE A N 1
ATOM 1897 C CA . ILE A 1 272 ? -6.770 -3.789 26.930 1.00 94.25 272 ILE A CA 1
ATOM 1898 C C . ILE A 1 272 ? -6.608 -5.114 26.189 1.00 94.25 272 ILE A C 1
ATOM 1900 O O . ILE A 1 272 ? -6.028 -5.187 25.108 1.00 94.25 272 ILE A O 1
ATOM 1904 N N . VAL A 1 273 ? -7.171 -6.183 26.749 1.00 95.25 273 VAL A N 1
ATOM 1905 C CA . VAL A 1 273 ? -7.110 -7.527 26.165 1.00 95.25 273 VAL A CA 1
ATOM 1906 C C . VAL A 1 273 ? -8.512 -8.026 25.852 1.00 95.25 273 VAL A C 1
ATOM 1908 O O . VAL A 1 273 ? -9.285 -8.336 26.753 1.00 95.25 273 VAL A O 1
ATOM 1911 N N . ILE A 1 274 ? -8.819 -8.185 24.569 1.00 95.12 274 ILE A N 1
ATOM 1912 C CA . ILE A 1 274 ? -10.039 -8.817 24.063 1.00 95.12 274 ILE A CA 1
ATOM 1913 C C . ILE A 1 274 ? -9.633 -10.156 23.443 1.00 95.12 274 ILE A C 1
ATOM 1915 O O . ILE A 1 274 ? -9.066 -10.209 22.353 1.00 95.12 274 ILE A O 1
ATOM 1919 N N . ALA A 1 275 ? -9.887 -11.268 24.132 1.00 92.06 275 ALA A N 1
ATOM 1920 C CA . ALA A 1 275 ? -9.366 -12.577 23.723 1.00 92.06 275 ALA A CA 1
ATOM 1921 C C . ALA A 1 275 ? -10.036 -13.142 22.452 1.00 92.06 275 ALA A C 1
ATOM 1923 O O . ALA A 1 275 ? -9.464 -14.007 21.782 1.00 92.06 275 ALA A O 1
ATOM 1924 N N . ALA A 1 276 ? -11.229 -12.653 22.111 1.00 94.12 276 ALA A N 1
ATOM 1925 C CA . ALA A 1 276 ? -11.980 -13.020 20.913 1.00 94.12 276 ALA A CA 1
ATOM 1926 C C . ALA A 1 276 ? -12.113 -11.825 19.945 1.00 94.12 276 ALA A C 1
ATOM 1928 O O . ALA A 1 276 ? -11.295 -10.913 19.946 1.00 94.12 276 ALA A O 1
ATOM 1929 N N . THR A 1 277 ? -13.104 -11.846 19.056 1.00 95.88 277 THR A N 1
ATOM 1930 C CA . THR A 1 277 ? -13.293 -10.803 18.035 1.00 95.88 277 THR A CA 1
ATOM 1931 C C . THR A 1 277 ? -13.844 -9.505 18.632 1.00 95.88 277 THR A C 1
ATOM 1933 O O . THR A 1 277 ? -14.811 -9.546 19.395 1.00 95.88 277 THR A O 1
ATOM 1936 N N . LEU A 1 278 ? -13.293 -8.364 18.204 1.00 97.38 278 LEU A N 1
ATOM 1937 C CA . LEU A 1 278 ? -13.876 -7.031 18.394 1.00 97.38 278 LEU A CA 1
ATOM 1938 C C . LEU A 1 278 ? -14.638 -6.627 17.125 1.00 97.38 278 LEU A C 1
ATOM 1940 O O . LEU A 1 278 ? -14.066 -6.586 16.037 1.00 97.38 278 LEU A O 1
ATOM 1944 N N . THR A 1 279 ? -15.936 -6.354 17.257 1.00 97.81 279 THR A N 1
ATOM 1945 C CA . THR A 1 279 ? -16.800 -5.866 16.174 1.00 97.81 279 THR A CA 1
ATOM 1946 C C . THR A 1 279 ? -17.369 -4.499 16.531 1.00 97.81 279 THR A C 1
ATOM 1948 O O . THR A 1 279 ? -18.135 -4.386 17.484 1.00 97.81 279 THR A O 1
ATOM 1951 N N . GLN A 1 280 ? -17.064 -3.479 15.735 1.00 98.12 280 GLN A N 1
ATOM 1952 C CA . GLN A 1 280 ? -17.624 -2.135 15.874 1.00 98.12 280 GLN A CA 1
ATOM 1953 C C . GLN A 1 280 ? -18.464 -1.790 14.641 1.00 98.12 280 GLN A C 1
ATOM 1955 O O . GLN A 1 280 ? -18.037 -1.973 13.497 1.00 98.12 280 GLN A O 1
ATOM 1960 N N . ARG A 1 281 ? -19.696 -1.331 14.860 1.00 97.94 281 ARG A N 1
ATOM 1961 C CA . ARG A 1 281 ? -20.629 -0.927 13.802 1.00 97.94 281 ARG A CA 1
ATOM 1962 C C . ARG A 1 281 ? -21.224 0.427 14.146 1.00 97.94 281 ARG A C 1
ATOM 1964 O O . ARG A 1 281 ? -21.976 0.538 15.108 1.00 97.94 281 ARG A O 1
ATOM 1971 N N . ALA A 1 282 ? -20.925 1.442 13.352 1.00 96.75 282 ALA A N 1
ATOM 1972 C CA . ALA A 1 282 ? -21.485 2.778 13.495 1.00 96.75 282 ALA A CA 1
ATOM 1973 C C . ALA A 1 282 ? -22.274 3.123 12.231 1.00 96.75 282 ALA A C 1
ATOM 1975 O O . ALA A 1 282 ? -21.772 2.976 11.114 1.00 96.75 282 ALA A O 1
ATOM 1976 N N . SER A 1 283 ? -23.519 3.568 12.390 1.00 95.94 283 SER A N 1
ATOM 1977 C CA . SER A 1 283 ? -24.341 4.029 11.271 1.00 95.94 283 SER A CA 1
ATOM 1978 C C . SER A 1 283 ? -25.102 5.300 11.612 1.00 95.94 283 SER A C 1
ATOM 1980 O O . SER A 1 283 ? -25.625 5.426 12.716 1.00 95.94 283 SER A O 1
ATOM 1982 N N . ASN A 1 284 ? -25.170 6.241 10.673 1.00 93.31 284 ASN A N 1
ATOM 1983 C CA . ASN A 1 284 ? -25.841 7.515 10.898 1.00 93.31 284 ASN A CA 1
ATOM 1984 C C . ASN A 1 284 ? -26.508 8.039 9.624 1.00 93.31 284 ASN A C 1
ATOM 1986 O O . ASN A 1 284 ? -25.919 7.982 8.543 1.00 93.31 284 ASN A O 1
ATOM 1990 N N . LEU A 1 285 ? -27.737 8.552 9.739 1.00 90.31 285 LEU A N 1
ATOM 1991 C CA . LEU A 1 285 ? -28.408 9.203 8.612 1.00 90.31 285 LEU A CA 1
ATOM 1992 C C . LEU A 1 285 ? -27.798 10.564 8.273 1.00 90.31 285 LEU A C 1
ATOM 1994 O O . LEU A 1 285 ? -27.806 10.901 7.097 1.00 90.31 285 LEU A O 1
ATOM 1998 N N . ALA A 1 286 ? -27.287 11.318 9.256 1.00 85.75 286 ALA A N 1
ATOM 1999 C CA . ALA A 1 286 ? -26.609 12.596 9.036 1.00 85.75 286 ALA A CA 1
ATOM 2000 C C . ALA A 1 286 ? -25.543 12.893 10.105 1.00 85.75 286 ALA A C 1
ATOM 2002 O O . ALA A 1 286 ? -25.790 12.742 11.298 1.00 85.75 286 ALA A O 1
ATOM 2003 N N . GLY A 1 287 ? -24.359 13.338 9.674 1.00 88.38 287 GLY A N 1
ATOM 2004 C CA . GLY A 1 287 ? -23.211 13.645 10.539 1.00 88.38 287 GLY A CA 1
ATOM 2005 C C . GLY A 1 287 ? -22.091 12.596 10.498 1.00 88.38 287 GLY A C 1
ATOM 2006 O O . GLY A 1 287 ? -21.920 11.914 9.490 1.00 88.38 287 GLY A O 1
ATOM 2007 N N . SER A 1 288 ? -21.279 12.494 11.552 1.00 92.50 288 SER A N 1
ATOM 2008 C CA . SER A 1 288 ? -20.075 11.642 11.563 1.00 92.50 288 SER A CA 1
ATOM 2009 C C . SER A 1 288 ? -20.347 10.256 12.148 1.00 92.50 288 SER A C 1
ATOM 2011 O O . SER A 1 288 ? -21.126 10.108 13.095 1.00 92.50 288 SER A O 1
ATOM 2013 N N . VAL A 1 289 ? -19.687 9.236 11.601 1.00 95.81 289 VAL A N 1
ATOM 2014 C CA . VAL A 1 289 ? -19.630 7.883 12.168 1.00 95.81 289 VAL A CA 1
ATOM 2015 C C . VAL A 1 289 ? -18.185 7.436 12.308 1.00 95.81 289 VAL A C 1
ATOM 2017 O O . VAL A 1 289 ? -17.420 7.491 11.346 1.00 95.81 289 VAL A O 1
ATOM 2020 N N . GLU A 1 290 ? -17.831 6.993 13.506 1.00 97.38 290 GLU A N 1
ATOM 2021 C CA . GLU A 1 290 ? -16.460 6.697 13.913 1.00 97.38 290 GLU A CA 1
ATOM 2022 C C . GLU A 1 290 ? -16.412 5.351 14.643 1.00 97.38 290 GLU A C 1
ATOM 2024 O O . GLU A 1 290 ? -17.215 5.073 15.539 1.00 97.38 290 GLU A O 1
ATOM 2029 N N . ASN A 1 291 ? -15.472 4.502 14.243 1.00 97.75 291 ASN A N 1
ATOM 2030 C CA . ASN A 1 291 ? -15.065 3.321 14.992 1.00 97.75 291 ASN A CA 1
ATOM 2031 C C . ASN A 1 291 ? -13.568 3.442 15.255 1.00 97.75 291 ASN A C 1
ATOM 2033 O O . ASN A 1 291 ? -12.781 3.416 14.309 1.00 97.75 291 ASN A O 1
ATOM 2037 N N . ASP A 1 292 ? -13.190 3.538 16.519 1.00 97.50 292 ASP A N 1
ATOM 2038 C CA . ASP A 1 292 ? -11.835 3.857 16.939 1.00 97.50 292 ASP A CA 1
ATOM 2039 C C . ASP A 1 292 ? -11.281 2.743 17.837 1.00 97.50 292 ASP A C 1
ATOM 2041 O O . ASP A 1 292 ? -11.961 2.262 18.753 1.00 97.50 292 ASP A O 1
ATOM 2045 N N . VAL A 1 293 ? -10.027 2.363 17.596 1.00 96.44 293 VAL A N 1
ATOM 2046 C CA . VAL A 1 293 ? -9.193 1.587 18.521 1.00 96.44 293 VAL A CA 1
ATOM 2047 C C . VAL A 1 293 ? -7.865 2.322 18.691 1.00 96.44 293 VAL A C 1
ATOM 2049 O O . VAL A 1 293 ? -7.060 2.361 17.763 1.00 96.44 293 VAL A O 1
ATOM 2052 N N . LEU A 1 294 ? -7.650 2.935 19.852 1.00 94.19 294 LEU A N 1
ATOM 2053 C CA . LEU A 1 294 ? -6.542 3.859 20.094 1.00 94.19 294 LEU A CA 1
ATOM 2054 C C . LEU A 1 294 ? -5.670 3.361 21.245 1.00 94.19 294 LEU A C 1
ATOM 2056 O O . LEU A 1 294 ? -6.114 3.316 22.387 1.00 94.19 294 LEU A O 1
ATOM 2060 N N . ASP A 1 295 ? -4.417 3.034 20.967 1.00 88.88 295 ASP A N 1
ATOM 2061 C CA . ASP A 1 295 ? -3.412 2.836 22.008 1.00 88.88 295 ASP A CA 1
ATOM 2062 C C . ASP A 1 295 ? -2.589 4.111 22.129 1.00 88.88 295 ASP A C 1
ATOM 2064 O O . ASP A 1 295 ? -1.683 4.325 21.338 1.00 88.88 295 ASP A O 1
ATOM 2068 N N . LEU A 1 296 ? -2.933 5.003 23.049 1.00 86.50 296 LEU A N 1
ATOM 2069 C CA . LEU A 1 296 ? -2.166 6.229 23.273 1.00 86.50 296 LEU A CA 1
ATOM 2070 C C . LEU A 1 296 ? -1.155 6.031 24.420 1.00 86.50 296 LEU A C 1
ATOM 2072 O O . LEU A 1 296 ? -0.103 6.665 24.445 1.00 86.50 296 LEU A O 1
ATOM 2076 N N . GLY A 1 297 ? -1.467 5.150 25.371 1.00 85.12 297 GLY A N 1
ATOM 2077 C CA . GLY A 1 297 ? -0.691 4.905 26.584 1.00 85.12 297 GLY A CA 1
ATOM 2078 C C . GLY A 1 297 ? 0.481 3.934 26.421 1.00 85.12 297 GLY A C 1
ATOM 2079 O O . GLY A 1 297 ? 0.962 3.645 25.338 1.00 85.12 297 GLY A O 1
ATOM 2080 N N . THR A 1 298 ? 1.000 3.438 27.544 1.00 85.81 298 THR A N 1
ATOM 2081 C CA . THR A 1 298 ? 2.115 2.473 27.544 1.00 85.81 298 THR A CA 1
ATOM 2082 C C . THR A 1 298 ? 1.668 1.012 27.524 1.00 85.81 298 THR A C 1
ATOM 2084 O O . THR A 1 298 ? 2.532 0.145 27.395 1.00 85.81 298 THR A O 1
ATOM 2087 N N . GLY A 1 299 ? 0.379 0.751 27.757 1.00 86.00 299 GLY A N 1
ATOM 2088 C CA . GLY A 1 299 ? -0.202 -0.587 27.836 1.00 86.00 299 GLY A CA 1
ATOM 2089 C C . GLY A 1 299 ? -0.439 -1.215 26.468 1.00 86.00 299 GLY A C 1
ATOM 2090 O O . GLY A 1 299 ? -0.447 -0.534 25.452 1.00 86.00 299 GLY A O 1
ATOM 2091 N N . ASP A 1 300 ? -0.631 -2.527 26.450 1.00 90.69 300 ASP A N 1
ATOM 2092 C CA . ASP A 1 300 ? -0.859 -3.275 25.213 1.00 90.69 300 ASP A CA 1
ATOM 2093 C C . ASP A 1 300 ? -2.343 -3.232 24.805 1.00 90.69 300 ASP A C 1
ATOM 2095 O O . ASP A 1 300 ? -3.232 -3.348 25.654 1.00 90.69 300 ASP A O 1
ATOM 2099 N N . ILE A 1 301 ? -2.637 -3.188 23.500 1.00 91.88 301 ILE A N 1
ATOM 2100 C CA . ILE A 1 301 ? -3.975 -3.511 22.973 1.00 91.88 301 ILE A CA 1
ATOM 2101 C C . ILE A 1 301 ? -3.907 -4.824 22.197 1.00 91.88 301 ILE A C 1
ATOM 2103 O O . ILE A 1 301 ? -3.366 -4.912 21.094 1.00 91.88 301 ILE A O 1
ATOM 2107 N N . ILE A 1 302 ? -4.518 -5.866 22.755 1.00 93.31 302 ILE A N 1
ATOM 2108 C CA . ILE A 1 302 ? -4.510 -7.214 22.185 1.00 93.31 302 ILE A CA 1
ATOM 2109 C C . ILE A 1 302 ? -5.939 -7.617 21.831 1.00 93.31 302 ILE A C 1
ATOM 2111 O O . ILE A 1 302 ? -6.771 -7.819 22.713 1.00 93.31 302 ILE A O 1
ATOM 2115 N N . VAL A 1 303 ? -6.217 -7.813 20.543 1.00 91.38 303 VAL A N 1
ATOM 2116 C CA . VAL A 1 303 ? -7.519 -8.250 20.023 1.00 91.38 303 VAL A CA 1
ATOM 2117 C C . VAL A 1 303 ? -7.394 -9.615 19.348 1.00 91.38 303 VAL A C 1
ATOM 2119 O O . VAL A 1 303 ? -6.602 -9.819 18.433 1.00 91.38 303 VAL A O 1
ATOM 2122 N N . GLY A 1 304 ? -8.244 -10.568 19.717 1.00 80.19 304 GLY A N 1
ATOM 2123 C CA . GLY A 1 304 ? -8.471 -11.760 18.907 1.00 80.19 304 GLY A CA 1
ATOM 2124 C C . GLY A 1 304 ? -7.601 -12.976 19.183 1.00 80.19 304 GLY A C 1
ATOM 2125 O O . GLY A 1 304 ? -7.651 -13.896 18.373 1.00 80.19 304 GLY A O 1
ATOM 2126 N N . GLY A 1 305 ? -6.865 -13.063 20.294 1.00 76.69 305 GLY A N 1
ATOM 2127 C CA . GLY A 1 305 ? -6.171 -14.298 20.697 1.00 76.69 305 GLY A CA 1
ATOM 2128 C C . GLY A 1 305 ? -5.541 -15.073 19.519 1.00 76.69 305 GLY A C 1
ATOM 2129 O O . GLY A 1 305 ? -4.865 -14.497 18.670 1.00 76.69 305 GLY A O 1
ATOM 2130 N N . ALA A 1 306 ? -5.791 -16.385 19.421 1.00 71.25 306 ALA A N 1
ATOM 2131 C CA . ALA A 1 306 ? -5.346 -17.184 18.271 1.00 71.25 306 ALA A CA 1
ATOM 2132 C C . ALA A 1 306 ? -6.332 -17.210 17.083 1.00 71.25 306 ALA A C 1
ATOM 2134 O O . ALA A 1 306 ? -5.914 -17.581 15.990 1.00 71.25 306 ALA A O 1
ATOM 2135 N N . ALA A 1 307 ? -7.613 -16.863 17.261 1.00 80.44 307 ALA A N 1
ATOM 2136 C CA . ALA A 1 307 ? -8.672 -17.110 16.263 1.00 80.44 307 ALA A CA 1
ATOM 2137 C C . ALA A 1 307 ? -9.592 -15.910 15.955 1.00 80.44 307 ALA A C 1
ATOM 2139 O O . ALA A 1 307 ? -10.296 -15.924 14.948 1.00 80.44 307 ALA A O 1
ATOM 2140 N N . GLY A 1 308 ? -9.613 -14.882 16.799 1.00 85.62 308 GLY A N 1
ATOM 2141 C CA . GLY A 1 308 ? -10.385 -13.657 16.592 1.00 85.62 308 GLY A CA 1
ATOM 2142 C C . GLY A 1 308 ? -9.678 -12.642 15.689 1.00 85.62 308 GLY A C 1
ATOM 2143 O O . GLY A 1 308 ? -8.582 -12.883 15.180 1.00 85.62 308 GLY A O 1
ATOM 2144 N N . GLY A 1 309 ? -10.340 -11.508 15.468 1.00 94.06 309 GLY A N 1
ATOM 2145 C CA . GLY A 1 309 ? -9.842 -10.390 14.664 1.00 94.06 309 GLY A CA 1
ATOM 2146 C C . GLY A 1 309 ? -10.558 -9.086 15.008 1.00 94.06 309 GLY A C 1
ATOM 2147 O O . GLY A 1 309 ? -11.345 -9.039 15.957 1.00 94.06 309 GLY A O 1
ATOM 2148 N N . LEU A 1 310 ? -10.299 -8.048 14.221 1.00 96.62 310 LEU A N 1
ATOM 2149 C CA . LEU A 1 310 ? -10.907 -6.727 14.364 1.00 96.62 310 LEU A CA 1
ATOM 2150 C C . LEU A 1 310 ? -11.783 -6.429 13.148 1.00 96.62 310 LEU A C 1
ATOM 2152 O O . LEU A 1 310 ? -11.303 -6.449 12.016 1.00 96.62 310 LEU A O 1
ATOM 2156 N N . VAL A 1 311 ? -13.065 -6.146 13.371 1.00 97.25 311 VAL A N 1
ATOM 2157 C CA . 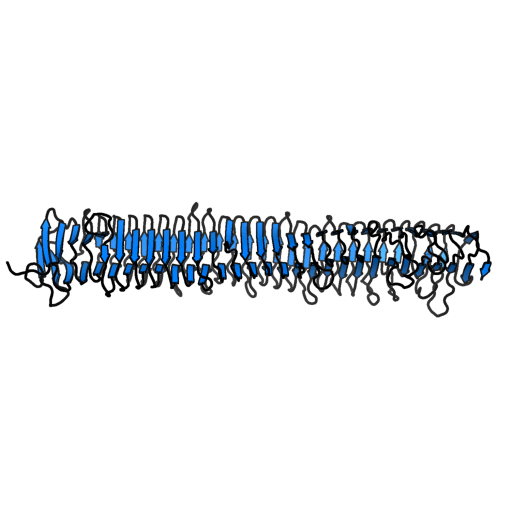VAL A 1 311 ? -14.022 -5.809 12.311 1.00 97.25 311 VAL A CA 1
ATOM 2158 C C . VAL A 1 311 ? -14.666 -4.462 12.617 1.00 97.25 311 VAL A C 1
ATOM 2160 O O . VAL A 1 311 ? -15.382 -4.333 13.606 1.00 97.25 311 VAL A O 1
ATOM 2163 N N . GLN A 1 312 ? -14.465 -3.476 11.748 1.00 98.00 312 GLN A N 1
ATOM 2164 C CA . GLN A 1 312 ? -15.059 -2.144 11.863 1.00 98.00 312 GLN A CA 1
ATOM 2165 C C . GLN A 1 312 ? -15.899 -1.825 10.619 1.00 98.00 312 GLN A C 1
ATOM 2167 O O . GLN A 1 312 ? -15.469 -2.039 9.482 1.00 98.00 312 GLN A O 1
ATOM 2172 N N . SER A 1 313 ? -17.115 -1.324 10.829 1.00 97.56 313 SER A N 1
ATOM 2173 C CA . SER A 1 313 ? -18.020 -0.886 9.764 1.00 97.56 313 SER A CA 1
ATOM 2174 C C . SER A 1 313 ? -18.615 0.473 10.112 1.00 97.56 313 SER A C 1
ATOM 2176 O O . SER A 1 313 ? -19.380 0.590 11.070 1.00 97.56 313 SER A O 1
ATOM 2178 N N . ALA A 1 314 ? -18.302 1.488 9.315 1.00 97.06 314 ALA A N 1
ATOM 2179 C CA . ALA A 1 314 ? -18.764 2.861 9.477 1.00 97.06 314 ALA A CA 1
ATOM 2180 C C . ALA A 1 314 ? -19.626 3.240 8.261 1.00 97.06 314 ALA A C 1
ATOM 2182 O O . ALA A 1 314 ? -19.186 3.108 7.120 1.00 97.06 314 ALA A O 1
ATOM 2183 N N . THR A 1 315 ? -20.879 3.652 8.460 1.00 96.31 315 THR A N 1
ATOM 2184 C CA . THR A 1 315 ? -21.788 4.027 7.358 1.00 96.31 315 THR A CA 1
ATOM 2185 C C . THR A 1 315 ? -22.534 5.328 7.637 1.00 96.31 315 THR A C 1
ATOM 2187 O O . THR A 1 315 ? -23.381 5.381 8.525 1.00 96.31 315 THR A O 1
ATOM 2190 N N . CYS A 1 316 ? -22.257 6.368 6.855 1.00 93.94 316 CYS A N 1
ATOM 2191 C CA . CYS A 1 316 ? -23.010 7.615 6.853 1.00 93.94 316 CYS A CA 1
ATOM 2192 C C . CYS A 1 316 ? -23.825 7.740 5.561 1.00 93.94 316 CYS A C 1
ATOM 2194 O O . CYS A 1 316 ? -23.288 7.587 4.466 1.00 93.94 316 CYS A O 1
ATOM 2196 N N . TYR A 1 317 ? -25.123 8.021 5.681 1.00 91.38 317 TYR A N 1
ATOM 2197 C CA . TYR A 1 317 ? -26.022 8.155 4.527 1.00 91.38 317 TYR A CA 1
ATOM 2198 C C . TYR A 1 317 ? -26.163 9.598 4.015 1.00 91.38 317 TYR A C 1
ATOM 2200 O O . TYR A 1 317 ? -26.798 9.811 2.981 1.00 91.38 317 TYR A O 1
ATOM 2208 N N . ASP A 1 318 ? -25.590 10.582 4.713 1.00 87.88 318 ASP A N 1
ATOM 2209 C CA . ASP A 1 318 ? -25.651 11.988 4.317 1.00 87.88 318 ASP A CA 1
ATOM 2210 C C . ASP A 1 318 ? -24.494 12.395 3.397 1.00 87.88 318 ASP A C 1
ATOM 2212 O O . ASP A 1 318 ? -23.334 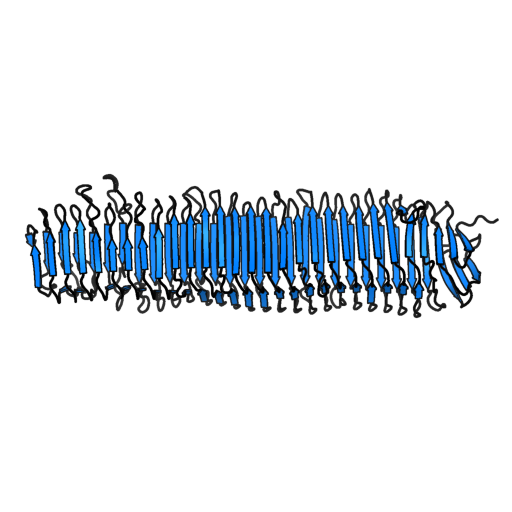12.010 3.560 1.00 87.88 318 ASP A O 1
ATOM 2216 N N . SER A 1 319 ? -24.830 13.277 2.463 1.00 85.19 319 SER A N 1
ATOM 2217 C CA . SER A 1 319 ? -23.932 14.013 1.575 1.00 85.19 319 SER A CA 1
ATOM 2218 C C . SER A 1 319 ? -22.820 14.798 2.275 1.00 85.19 319 SER A C 1
ATOM 2220 O O . SER A 1 319 ? -21.803 15.056 1.638 1.00 85.19 319 SER A O 1
ATOM 2222 N N . SER A 1 320 ? -22.989 15.177 3.548 1.00 86.69 320 SER A N 1
ATOM 2223 C CA . SER A 1 320 ? -22.022 15.997 4.293 1.00 86.69 320 SER A CA 1
ATOM 2224 C C . SER A 1 320 ? -21.271 15.265 5.411 1.00 86.69 320 SER A C 1
ATOM 2226 O O . SER A 1 320 ? -20.401 15.856 6.048 1.00 86.69 320 SER A O 1
ATOM 2228 N N . GLY A 1 321 ? -21.594 13.996 5.667 1.00 88.12 321 GLY A N 1
ATOM 2229 C CA . GLY A 1 321 ? -21.058 13.255 6.807 1.00 88.12 321 GLY A CA 1
ATOM 2230 C C . GLY A 1 321 ? -19.773 12.480 6.521 1.00 88.12 321 GLY A C 1
ATOM 2231 O O . GLY A 1 321 ? -19.427 12.203 5.378 1.00 88.12 321 GLY A O 1
ATOM 2232 N N . PHE A 1 322 ? -19.066 12.068 7.567 1.00 94.25 322 PHE A N 1
ATOM 2233 C CA . PHE A 1 322 ? -17.825 11.290 7.466 1.00 94.25 322 PHE A CA 1
ATOM 2234 C C . PHE A 1 322 ? -18.043 9.859 7.943 1.00 94.25 322 PHE A C 1
ATOM 2236 O O . PHE A 1 322 ? -18.769 9.660 8.915 1.00 94.25 322 PHE A O 1
ATOM 2243 N N . ALA A 1 323 ? -17.407 8.883 7.291 1.00 96.00 323 ALA A N 1
ATOM 2244 C CA . ALA A 1 323 ? -17.332 7.512 7.787 1.00 96.00 323 ALA A CA 1
ATOM 2245 C C . ALA A 1 323 ? -15.878 7.102 8.019 1.00 96.00 323 ALA A C 1
ATOM 2247 O O . ALA A 1 323 ? -15.111 6.984 7.064 1.00 96.00 323 ALA A O 1
ATOM 2248 N N . VAL A 1 324 ? -15.516 6.896 9.286 1.00 97.44 324 VAL A N 1
ATOM 2249 C CA . VAL A 1 324 ? -14.136 6.689 9.730 1.00 97.44 324 VAL A CA 1
ATOM 2250 C C . VAL A 1 324 ? -14.024 5.392 10.526 1.00 97.44 324 VAL A C 1
ATOM 2252 O O . VAL A 1 324 ? -14.781 5.148 11.463 1.00 97.44 324 VAL A O 1
ATOM 2255 N N . ASN A 1 325 ? -13.058 4.564 10.149 1.00 97.88 325 ASN A N 1
ATOM 2256 C CA . ASN A 1 325 ? -12.545 3.463 10.950 1.00 97.88 325 ASN A CA 1
ATOM 2257 C C . ASN A 1 325 ? -11.067 3.751 11.222 1.00 97.88 325 ASN A C 1
ATOM 2259 O O . ASN A 1 325 ? -10.275 3.825 10.277 1.00 97.88 325 ASN A O 1
ATOM 2263 N N . LEU A 1 326 ? -10.701 3.932 12.485 1.00 97.38 326 LEU A N 1
ATOM 2264 C CA . LEU A 1 326 ? -9.352 4.273 12.911 1.00 97.38 326 LEU A CA 1
ATOM 2265 C C . LEU A 1 326 ? -8.824 3.210 13.870 1.00 97.38 326 LEU A C 1
ATOM 2267 O O . LEU A 1 326 ? -9.489 2.810 14.825 1.00 97.38 326 LEU A O 1
ATOM 2271 N N . VAL A 1 327 ? -7.604 2.767 13.606 1.00 96.38 327 VAL A N 1
ATOM 2272 C CA . VAL A 1 327 ? -6.798 1.971 14.523 1.00 96.38 327 VAL A CA 1
ATOM 2273 C C . VAL A 1 327 ? -5.445 2.658 14.598 1.00 96.38 327 VAL A C 1
ATOM 2275 O O . VAL A 1 327 ? -4.779 2.787 13.570 1.00 96.38 327 VAL A O 1
ATOM 2278 N N . GLN A 1 328 ? -5.055 3.139 15.774 1.00 94.50 328 GLN A N 1
ATOM 2279 C CA . GLN A 1 328 ? -3.852 3.956 15.912 1.00 94.50 328 GLN A CA 1
ATOM 2280 C C . GLN A 1 328 ? -3.082 3.635 17.190 1.00 94.50 328 GLN A C 1
ATOM 2282 O O . GLN A 1 328 ? -3.665 3.590 18.269 1.00 94.50 328 GLN A O 1
ATOM 2287 N N . GLY A 1 329 ? -1.769 3.450 17.063 1.00 89.31 329 GLY A N 1
ATOM 2288 C CA . GLY A 1 329 ? -0.823 3.540 18.172 1.00 89.31 329 GLY A CA 1
ATOM 2289 C C . GLY A 1 329 ? -0.297 4.969 18.230 1.00 89.31 329 GLY A C 1
ATOM 2290 O O . GLY A 1 329 ? 0.281 5.433 17.254 1.00 89.31 329 GLY A O 1
ATOM 2291 N N . GLY A 1 330 ? -0.536 5.683 19.321 1.00 83.44 330 GLY A N 1
ATOM 2292 C CA . GLY A 1 330 ? -0.162 7.075 19.523 1.00 83.44 330 GLY A CA 1
ATOM 2293 C C . GLY A 1 330 ? 1.345 7.273 19.646 1.00 83.44 330 GLY A C 1
ATOM 2294 O O . GLY A 1 330 ? 2.114 6.337 19.841 1.00 83.44 330 GLY A O 1
ATOM 2295 N N . TYR A 1 331 ? 1.782 8.530 19.568 1.00 81.31 331 TYR A N 1
ATOM 2296 C CA . TYR A 1 331 ? 3.205 8.891 19.564 1.00 81.31 331 TYR A CA 1
ATOM 2297 C C . TYR A 1 331 ? 3.967 8.425 20.818 1.00 81.31 331 TYR A C 1
ATOM 2299 O O . TYR A 1 331 ? 5.167 8.141 20.769 1.00 81.31 331 TYR A O 1
ATOM 2307 N N . HIS A 1 332 ? 3.271 8.344 21.953 1.00 81.00 332 HIS A N 1
ATOM 2308 C CA . HIS A 1 332 ? 3.826 7.866 23.215 1.00 81.00 332 HIS A CA 1
ATOM 2309 C C . HIS A 1 332 ? 3.642 6.361 23.434 1.00 81.00 332 HIS A C 1
ATOM 2311 O O . HIS A 1 332 ? 4.158 5.842 24.426 1.00 81.00 332 HIS A O 1
ATOM 2317 N N . ALA A 1 333 ? 2.994 5.660 22.499 1.00 82.25 333 ALA A N 1
ATOM 2318 C CA . ALA A 1 333 ? 2.680 4.256 22.659 1.00 82.25 333 ALA A CA 1
ATOM 2319 C C . ALA A 1 333 ? 3.936 3.390 22.641 1.00 82.25 333 ALA A C 1
ATOM 2321 O O . ALA A 1 333 ? 4.703 3.362 21.673 1.00 82.25 333 ALA A O 1
ATOM 2322 N N . THR A 1 334 ? 4.170 2.689 23.744 1.00 86.56 334 THR A N 1
ATOM 2323 C CA . THR A 1 334 ? 5.254 1.704 23.871 1.00 86.56 334 THR A CA 1
ATOM 2324 C C . THR A 1 334 ? 4.742 0.272 23.924 1.00 86.56 334 THR A C 1
ATOM 2326 O O . THR A 1 334 ? 5.562 -0.641 23.818 1.00 86.56 334 THR A O 1
ATOM 2329 N N . GLY A 1 335 ? 3.432 0.091 24.110 1.00 84.50 335 GLY A N 1
ATOM 2330 C CA . GLY A 1 335 ? 2.779 -1.209 24.173 1.00 84.50 335 GLY A CA 1
ATOM 2331 C C . GLY A 1 335 ? 2.747 -1.923 22.825 1.00 84.50 335 GLY A C 1
ATOM 2332 O O . GLY A 1 335 ? 3.000 -1.346 21.767 1.00 84.50 335 GLY A O 1
ATOM 2333 N N . GLU A 1 336 ? 2.492 -3.223 22.854 1.00 91.25 336 GLU A N 1
ATOM 2334 C CA . GLU A 1 336 ? 2.221 -4.012 21.662 1.00 91.25 336 GLU A CA 1
ATOM 2335 C C . GLU A 1 336 ? 0.754 -3.851 21.243 1.00 91.25 336 GLU A C 1
ATOM 2337 O O . GLU A 1 336 ? -0.165 -4.072 22.033 1.00 91.25 336 GLU A O 1
ATOM 2342 N N . PHE A 1 337 ? 0.521 -3.568 19.960 1.00 93.06 337 PHE A N 1
ATOM 2343 C CA . PHE A 1 337 ? -0.789 -3.778 19.350 1.00 93.06 337 PHE A CA 1
ATOM 2344 C C . PHE A 1 337 ? -0.785 -5.094 18.588 1.00 93.06 337 PHE A C 1
ATOM 2346 O O . PHE A 1 337 ? 0.004 -5.291 17.653 1.00 93.06 337 PHE A O 1
ATOM 2353 N N . ARG A 1 338 ? -1.692 -5.997 18.948 1.00 94.06 338 ARG A N 1
ATOM 2354 C CA . ARG A 1 338 ? -1.747 -7.323 18.337 1.00 94.06 338 ARG A CA 1
ATOM 2355 C C . ARG A 1 338 ? -3.148 -7.718 17.916 1.00 94.06 338 ARG A C 1
ATOM 2357 O O . ARG A 1 338 ? -4.076 -7.671 18.718 1.00 94.06 338 ARG A O 1
ATOM 2364 N N . VAL A 1 339 ? -3.271 -8.223 16.688 1.00 93.12 339 VAL A N 1
ATOM 2365 C CA . VAL A 1 339 ? -4.510 -8.804 16.155 1.00 93.12 339 VAL A CA 1
ATOM 2366 C C . VAL A 1 339 ? -4.327 -10.284 15.815 1.00 93.12 339 VAL A C 1
ATOM 2368 O O . VAL A 1 339 ? -3.304 -10.711 15.272 1.00 93.12 339 VAL A O 1
ATOM 2371 N N . GLY A 1 340 ? -5.327 -11.086 16.184 1.00 90.69 340 GLY A N 1
ATOM 2372 C CA . GLY A 1 340 ? -5.386 -12.524 15.930 1.00 90.69 340 GLY A CA 1
ATOM 2373 C C . GLY A 1 340 ? -5.509 -12.912 14.449 1.00 90.69 340 GLY A C 1
ATOM 2374 O O . GLY A 1 340 ? -5.440 -12.101 13.531 1.00 90.69 340 GLY A O 1
ATOM 2375 N N . THR A 1 341 ? -5.704 -14.206 14.187 1.00 89.56 341 THR A N 1
ATOM 2376 C CA . THR A 1 341 ? -5.612 -14.778 12.827 1.00 89.56 341 THR A CA 1
ATOM 2377 C C . THR A 1 341 ? -6.783 -14.456 11.893 1.00 89.56 341 THR A C 1
ATOM 2379 O O . THR A 1 341 ? -6.697 -14.759 10.701 1.00 89.56 341 THR A O 1
ATOM 2382 N N . SER A 1 342 ? -7.859 -13.825 12.372 1.00 90.81 342 SER A N 1
ATOM 2383 C CA . SER A 1 342 ? -8.935 -13.346 11.487 1.00 90.81 342 SER A CA 1
ATOM 2384 C C . SER A 1 342 ? -8.623 -11.991 10.830 1.00 90.81 342 SER A C 1
ATOM 2386 O O . SER A 1 342 ? -9.347 -11.590 9.915 1.00 90.81 342 SER A O 1
ATOM 2388 N N . GLY A 1 343 ? -7.539 -11.327 11.249 1.00 94.06 343 GLY A N 1
ATOM 2389 C CA . GLY A 1 343 ? -7.049 -10.080 10.663 1.00 94.06 343 GLY A CA 1
ATOM 2390 C C . GLY A 1 343 ? -7.890 -8.852 10.990 1.00 94.06 343 GLY A C 1
ATOM 2391 O O . GLY A 1 343 ? -8.805 -8.898 11.820 1.00 94.06 343 GLY A O 1
ATOM 2392 N N . ILE A 1 344 ? -7.567 -7.748 10.318 1.00 96.44 344 ILE A N 1
ATOM 2393 C CA . ILE A 1 344 ? -8.272 -6.465 10.425 1.00 96.44 344 ILE A CA 1
ATOM 2394 C C . ILE A 1 344 ? -9.143 -6.259 9.183 1.00 96.44 344 ILE A C 1
ATOM 2396 O O . ILE A 1 344 ? -8.664 -6.325 8.051 1.00 96.44 344 ILE A O 1
ATOM 2400 N N . GLN A 1 345 ? -10.429 -5.979 9.382 1.00 97.44 345 GLN A N 1
ATOM 2401 C CA . GLN A 1 345 ? -11.385 -5.685 8.315 1.00 97.44 345 GLN A CA 1
ATOM 2402 C C . GLN A 1 345 ? -12.083 -4.358 8.600 1.00 97.44 345 GLN A C 1
ATOM 2404 O O . GLN A 1 345 ? -12.861 -4.258 9.545 1.00 97.44 345 GLN A O 1
ATOM 2409 N N . GLN A 1 346 ? -11.834 -3.351 7.768 1.00 97.94 346 GLN A N 1
ATOM 2410 C CA . GLN A 1 346 ? -12.443 -2.027 7.880 1.00 97.94 346 GLN A CA 1
ATOM 2411 C C . GLN A 1 346 ? -13.280 -1.739 6.632 1.00 97.94 346 GLN A C 1
ATOM 2413 O O . GLN A 1 346 ? -12.815 -1.909 5.501 1.00 97.94 346 GLN A O 1
ATOM 2418 N N . THR A 1 347 ? -14.534 -1.343 6.831 1.00 97.38 347 THR A N 1
ATOM 2419 C CA . THR A 1 347 ? -15.436 -0.912 5.757 1.00 97.38 347 THR A CA 1
ATOM 2420 C C . THR A 1 347 ? -16.009 0.458 6.086 1.00 97.38 347 THR A C 1
ATOM 2422 O O . THR A 1 347 ? -16.689 0.617 7.101 1.00 97.38 347 THR A O 1
ATOM 2425 N N . ALA A 1 348 ? -15.754 1.443 5.232 1.00 96.94 348 ALA A N 1
ATOM 2426 C CA . ALA A 1 348 ? -16.317 2.785 5.338 1.00 96.94 348 ALA A CA 1
ATOM 2427 C C . ALA A 1 348 ? -17.280 3.039 4.168 1.00 96.94 348 ALA A C 1
ATOM 2429 O O . ALA A 1 348 ? -17.055 2.570 3.053 1.00 96.94 348 ALA A O 1
ATOM 2430 N N . ASN A 1 349 ? -18.381 3.740 4.429 1.00 95.75 349 ASN A N 1
ATOM 2431 C CA . ASN A 1 349 ? -19.344 4.138 3.407 1.00 95.75 349 ASN A CA 1
ATOM 2432 C C . ASN A 1 349 ? -19.892 5.536 3.720 1.00 95.75 349 ASN A C 1
ATOM 2434 O O . ASN A 1 349 ? -20.557 5.710 4.740 1.00 95.75 349 ASN A O 1
ATOM 2438 N N . SER A 1 350 ? -19.595 6.522 2.880 1.00 94.31 350 SER A N 1
ATOM 2439 C CA . SER A 1 350 ? -20.083 7.901 2.985 1.00 94.31 350 SER A CA 1
ATOM 2440 C C . SER A 1 350 ? -19.983 8.617 1.639 1.00 94.31 350 SER A C 1
ATOM 2442 O O . SER A 1 350 ? -19.049 8.398 0.874 1.00 94.31 350 SER A O 1
ATOM 2444 N N . SER A 1 351 ? -20.894 9.548 1.361 1.00 92.19 351 SER A N 1
ATOM 2445 C CA . SER A 1 351 ? -20.822 10.432 0.189 1.00 92.19 351 SER A CA 1
ATOM 2446 C C . SER A 1 351 ? -19.768 11.543 0.264 1.00 92.19 351 SER A C 1
ATOM 2448 O O . SER A 1 351 ? -19.386 12.064 -0.781 1.00 92.19 351 SER A O 1
ATOM 2450 N N . LEU A 1 352 ? -19.271 11.929 1.443 1.00 92.56 352 LEU A N 1
ATOM 2451 C CA . LEU A 1 352 ? -18.237 12.971 1.534 1.00 92.56 352 LEU A CA 1
ATOM 2452 C C . LEU A 1 352 ? -16.843 12.359 1.651 1.00 92.56 352 LEU A C 1
ATOM 2454 O O . LEU A 1 352 ? -16.047 12.452 0.715 1.00 92.56 352 LEU A O 1
ATOM 2458 N N . LEU A 1 353 ? -16.550 11.729 2.790 1.00 94.75 353 LEU A N 1
ATOM 2459 C CA . LEU A 1 353 ? -15.259 11.095 3.031 1.00 94.75 353 LEU A CA 1
ATOM 2460 C C . LEU A 1 353 ? -15.404 9.743 3.733 1.00 94.75 353 LEU A C 1
ATOM 2462 O O . LEU A 1 353 ? -16.076 9.612 4.758 1.00 94.75 353 LEU A O 1
ATOM 2466 N N . GLU A 1 354 ? -14.712 8.767 3.160 1.00 95.06 354 GLU A N 1
ATOM 2467 C CA . GLU A 1 354 ? -14.533 7.409 3.657 1.00 95.06 354 GLU A CA 1
ATOM 2468 C C . GLU A 1 354 ? -13.082 7.233 4.087 1.00 95.06 354 GLU A C 1
ATOM 2470 O O . GLU A 1 354 ? -12.169 7.471 3.295 1.00 95.06 354 GLU A O 1
ATOM 2475 N N . MET A 1 355 ? -12.854 6.825 5.331 1.00 97.00 355 MET A N 1
ATOM 2476 C CA . MET A 1 355 ? -11.510 6.630 5.857 1.00 97.00 355 MET A CA 1
ATOM 2477 C C . MET A 1 355 ? -11.399 5.295 6.581 1.00 97.00 355 MET A C 1
ATOM 2479 O O . MET A 1 355 ? -12.145 5.019 7.515 1.00 97.00 355 MET A O 1
ATOM 2483 N N . ASN A 1 356 ? -10.428 4.494 6.164 1.00 97.81 356 ASN A N 1
ATOM 2484 C CA . ASN A 1 356 ? -9.950 3.327 6.887 1.00 97.81 356 ASN A CA 1
ATOM 2485 C C . ASN A 1 356 ? -8.466 3.560 7.169 1.00 97.81 356 ASN A C 1
ATOM 2487 O O . ASN A 1 356 ? -7.665 3.627 6.235 1.00 97.81 356 ASN A O 1
ATOM 2491 N N . CYS A 1 357 ? -8.108 3.738 8.433 1.00 97.25 357 CYS A N 1
ATOM 2492 C CA . CYS A 1 357 ? -6.758 4.093 8.845 1.00 97.25 357 CYS A CA 1
ATOM 2493 C C . CYS A 1 357 ? -6.220 3.079 9.856 1.00 97.25 357 CYS A C 1
ATOM 2495 O O . CYS A 1 357 ? -6.936 2.653 10.767 1.00 97.25 357 CYS A O 1
ATOM 2497 N N . LEU A 1 358 ? -4.962 2.697 9.657 1.00 96.56 358 LEU A N 1
ATOM 2498 C CA . LEU A 1 358 ? -4.198 1.795 10.501 1.00 96.56 358 LEU A CA 1
ATOM 2499 C C . LEU A 1 358 ? -2.773 2.351 10.638 1.00 96.56 358 LEU A C 1
ATOM 2501 O O . LEU A 1 358 ? -1.951 2.189 9.736 1.00 96.56 358 LEU A O 1
ATOM 2505 N N . GLU A 1 359 ? -2.479 3.038 11.735 1.00 95.38 359 GLU A N 1
ATOM 2506 C CA . GLU A 1 359 ? -1.245 3.819 11.888 1.00 95.38 359 GLU A CA 1
ATOM 2507 C C . GLU A 1 359 ? -0.517 3.490 13.195 1.00 95.38 359 GLU A C 1
ATOM 2509 O O . GLU A 1 359 ? -1.112 3.497 14.267 1.00 95.38 359 GLU A O 1
ATOM 2514 N N . ASN A 1 360 ? 0.783 3.206 13.117 1.00 92.88 360 ASN A N 1
ATOM 2515 C CA . ASN A 1 360 ? 1.635 3.067 14.297 1.00 92.88 360 ASN A CA 1
ATOM 2516 C C . ASN A 1 360 ? 2.584 4.267 14.409 1.00 92.88 360 ASN A C 1
ATOM 2518 O O . ASN A 1 360 ? 3.620 4.301 13.738 1.00 92.88 360 ASN A O 1
ATOM 2522 N N . ASP A 1 361 ? 2.243 5.224 15.268 1.00 90.94 361 ASP A N 1
ATOM 2523 C CA . ASP A 1 361 ? 3.081 6.375 15.628 1.00 90.94 361 ASP A CA 1
ATOM 2524 C C . ASP A 1 361 ? 3.915 6.128 16.894 1.00 90.94 361 ASP A C 1
ATOM 2526 O O . ASP A 1 361 ? 4.757 6.952 17.257 1.00 90.94 361 ASP A O 1
ATOM 2530 N N . GLY A 1 362 ? 3.739 4.982 17.551 1.00 89.00 362 GLY A N 1
ATOM 2531 C CA . GLY A 1 362 ? 4.414 4.627 18.795 1.00 89.00 362 GLY A CA 1
ATOM 2532 C C . GLY A 1 362 ? 5.716 3.855 18.597 1.00 89.00 362 GLY A C 1
ATOM 2533 O O . GLY A 1 362 ? 6.002 3.306 17.537 1.00 89.00 362 GLY A O 1
ATOM 2534 N N . ALA A 1 363 ? 6.545 3.768 19.634 1.00 90.38 363 ALA A N 1
ATOM 2535 C CA . ALA A 1 363 ? 7.683 2.843 19.643 1.00 90.38 363 ALA A CA 1
ATOM 2536 C C . ALA A 1 363 ? 7.250 1.368 19.786 1.00 90.38 363 ALA A C 1
ATOM 2538 O O . ALA A 1 363 ? 8.061 0.468 19.549 1.00 90.38 363 ALA A O 1
ATOM 2539 N N . GLY A 1 364 ? 5.993 1.141 20.172 1.00 90.00 364 GLY A N 1
ATOM 2540 C CA . GLY A 1 364 ? 5.344 -0.155 20.303 1.00 90.00 364 GLY A CA 1
ATOM 2541 C C . GLY A 1 364 ? 5.393 -1.020 19.045 1.00 90.00 364 GLY A C 1
ATOM 2542 O O . GLY A 1 364 ? 5.330 -0.528 17.915 1.00 90.00 364 GLY A O 1
ATOM 2543 N N . ALA A 1 365 ? 5.522 -2.335 19.228 1.00 91.88 365 ALA A N 1
ATOM 2544 C CA . ALA A 1 365 ? 5.450 -3.277 18.117 1.00 91.88 365 ALA A CA 1
ATOM 2545 C C . ALA A 1 365 ? 3.991 -3.498 17.701 1.00 91.88 365 ALA A C 1
ATOM 2547 O O . ALA A 1 365 ? 3.099 -3.603 18.533 1.00 91.88 365 ALA A O 1
ATOM 2548 N N . TRP A 1 366 ? 3.756 -3.605 16.401 1.00 94.38 366 TRP A N 1
ATOM 2549 C CA . TRP A 1 366 ? 2.463 -3.932 15.824 1.00 94.38 366 TRP A CA 1
ATOM 2550 C C . TRP A 1 366 ? 2.540 -5.268 15.100 1.00 94.38 366 TRP A C 1
ATOM 2552 O O . TRP A 1 366 ? 3.417 -5.482 14.253 1.00 94.38 366 TRP A O 1
ATOM 2562 N N . SER A 1 367 ? 1.617 -6.174 15.411 1.00 92.62 367 SER A N 1
ATOM 2563 C CA . SER A 1 367 ? 1.525 -7.466 14.740 1.00 92.62 367 SER A CA 1
ATOM 2564 C C . SER A 1 367 ? 0.081 -7.846 14.397 1.00 92.62 367 SER A C 1
ATOM 2566 O O . SER A 1 367 ? -0.788 -7.950 15.254 1.00 92.62 367 SER A O 1
ATOM 2568 N N . ASP A 1 368 ? -0.183 -8.101 13.117 1.00 90.94 368 ASP A N 1
ATOM 2569 C CA . ASP A 1 368 ? -1.374 -8.820 12.656 1.00 90.94 368 ASP A CA 1
ATOM 2570 C C . ASP A 1 368 ? -0.909 -10.166 12.103 1.00 90.94 368 ASP A C 1
ATOM 2572 O O . ASP A 1 368 ? -0.033 -10.222 11.241 1.00 90.94 368 ASP A O 1
ATOM 2576 N N . ALA A 1 369 ? -1.471 -11.272 12.585 1.00 85.06 369 ALA A N 1
ATOM 2577 C CA . ALA A 1 369 ? -1.123 -12.600 12.088 1.00 85.06 369 ALA A CA 1
ATOM 2578 C C . ALA A 1 369 ? -1.665 -12.889 10.670 1.00 85.06 369 ALA A C 1
ATOM 2580 O O . ALA A 1 369 ? -1.286 -13.900 10.073 1.00 85.06 369 ALA A O 1
ATOM 2581 N N . SER A 1 370 ? -2.553 -12.048 10.131 1.00 93.25 370 SER A N 1
ATOM 2582 C CA . SER A 1 370 ? -3.408 -12.387 8.991 1.00 93.25 370 SER A CA 1
ATOM 2583 C C . SER A 1 370 ? -3.462 -11.304 7.903 1.00 93.25 370 SER A C 1
ATOM 2585 O O . SER A 1 370 ? -2.426 -10.761 7.507 1.00 93.25 370 SER A O 1
ATOM 2587 N N . LEU A 1 371 ? -4.622 -11.168 7.254 1.00 93.44 371 LEU A N 1
ATOM 2588 C CA . LEU A 1 371 ? -4.934 -10.256 6.155 1.00 93.44 371 LEU A CA 1
ATOM 2589 C C . LEU A 1 371 ? -5.532 -8.965 6.717 1.00 93.44 371 LEU A C 1
ATOM 2591 O O . LEU A 1 371 ? -6.543 -9.015 7.416 1.00 93.44 371 LEU A O 1
ATOM 2595 N N . ILE A 1 372 ? -5.006 -7.825 6.274 1.00 95.81 372 ILE A N 1
ATOM 2596 C CA . ILE A 1 372 ? -5.659 -6.527 6.452 1.00 95.81 372 ILE A CA 1
ATOM 2597 C C . ILE A 1 372 ? -6.485 -6.221 5.207 1.00 95.81 372 ILE A C 1
ATOM 2599 O O . ILE A 1 372 ? -5.965 -6.198 4.086 1.00 95.81 372 ILE A O 1
ATOM 2603 N N . ARG A 1 373 ? -7.783 -5.976 5.395 1.00 97.06 373 ARG A N 1
ATOM 2604 C CA . ARG A 1 373 ? -8.721 -5.592 4.337 1.00 97.06 373 ARG A CA 1
ATOM 2605 C C . ARG A 1 373 ? -9.350 -4.240 4.653 1.00 97.06 373 ARG A C 1
ATOM 2607 O O . ARG A 1 373 ? -10.088 -4.123 5.625 1.00 97.06 373 ARG A O 1
ATOM 2614 N N . GLN A 1 374 ? -9.120 -3.259 3.789 1.00 97.12 374 GLN A N 1
ATOM 2615 C CA . GLN A 1 374 ? -9.764 -1.948 3.851 1.00 97.12 374 GLN A CA 1
ATOM 2616 C C . GLN A 1 374 ? -10.608 -1.742 2.592 1.00 97.12 374 GLN A C 1
ATOM 2618 O O . GLN A 1 374 ? -10.117 -1.905 1.471 1.00 97.12 374 GLN A O 1
ATOM 2623 N N . ALA A 1 375 ? -11.887 -1.429 2.775 1.00 95.00 375 ALA A N 1
ATOM 2624 C CA . ALA A 1 375 ? -12.825 -1.206 1.686 1.00 95.00 375 ALA A CA 1
ATOM 2625 C C . ALA A 1 375 ? -13.603 0.098 1.884 1.00 95.00 375 ALA A C 1
ATOM 2627 O O . ALA A 1 375 ? -14.156 0.340 2.958 1.00 95.00 375 ALA A O 1
ATOM 2628 N N . GLY A 1 376 ? -13.680 0.909 0.833 1.00 89.44 376 GLY A N 1
ATOM 2629 C CA . GLY A 1 376 ? -14.694 1.954 0.713 1.00 89.44 376 GLY A CA 1
ATOM 2630 C C . GLY A 1 376 ? -15.720 1.571 -0.350 1.00 89.44 376 GLY A C 1
ATOM 2631 O O . GLY A 1 376 ? -15.354 1.034 -1.403 1.00 89.44 376 GLY A O 1
ATOM 2632 N N . LEU A 1 377 ? -17.003 1.736 -0.031 1.00 86.44 377 LEU A N 1
ATOM 2633 C CA . LEU A 1 377 ? -18.123 1.222 -0.834 1.00 86.44 377 LEU A CA 1
ATOM 2634 C C . LEU A 1 377 ? -18.963 2.323 -1.493 1.00 86.44 377 LEU A C 1
ATOM 2636 O O . LEU A 1 377 ? -19.854 2.004 -2.290 1.00 86.44 377 LEU A O 1
ATOM 2640 N N . GLY A 1 378 ? -18.728 3.594 -1.172 1.00 74.69 378 GLY A N 1
ATOM 2641 C CA . GLY A 1 378 ? -19.566 4.691 -1.625 1.00 74.69 378 GLY A CA 1
ATOM 2642 C C . GLY A 1 378 ? -19.352 5.011 -3.094 1.00 74.69 378 GLY A C 1
ATOM 2643 O O . GLY A 1 378 ? -18.351 5.584 -3.512 1.00 74.69 378 GLY A O 1
ATOM 2644 N N . GLN A 1 379 ? -20.370 4.738 -3.912 1.00 75.50 379 GLN A N 1
ATOM 2645 C CA . GLN A 1 379 ? -20.334 5.142 -5.320 1.00 75.50 379 GLN A CA 1
ATOM 2646 C C . GLN A 1 379 ? -20.324 6.664 -5.530 1.00 75.50 379 GLN A C 1
ATOM 2648 O O . GLN A 1 379 ? -19.972 7.153 -6.601 1.00 75.50 379 GLN A O 1
ATOM 2653 N N . ASN A 1 380 ? -20.693 7.414 -4.496 1.00 80.44 380 ASN A N 1
ATOM 2654 C CA . ASN A 1 380 ? -20.844 8.861 -4.554 1.00 80.44 380 ASN A CA 1
ATOM 2655 C C . ASN A 1 380 ? -19.881 9.592 -3.616 1.00 80.44 380 ASN A C 1
ATOM 2657 O O . ASN A 1 380 ? -20.069 10.784 -3.401 1.00 80.44 380 ASN A O 1
ATOM 2661 N N . SER A 1 381 ? -18.888 8.909 -3.039 1.00 84.00 381 SER A N 1
ATOM 2662 C CA . SER A 1 381 ? -17.895 9.551 -2.175 1.00 84.00 381 SER A CA 1
ATOM 2663 C C . SER A 1 381 ? -17.127 10.610 -2.952 1.00 84.00 381 SER A C 1
ATOM 2665 O O . SER A 1 381 ? -16.793 10.394 -4.119 1.00 84.00 381 SER A O 1
ATOM 2667 N N . GLN A 1 382 ? -16.822 11.746 -2.328 1.00 90.56 382 GLN A N 1
ATOM 2668 C CA . GLN A 1 382 ? -15.835 12.677 -2.878 1.00 90.56 382 GLN A CA 1
ATOM 2669 C C . GLN A 1 382 ? -14.425 12.147 -2.601 1.00 90.56 382 GLN A C 1
ATOM 2671 O O . GLN A 1 382 ? -13.558 12.151 -3.470 1.00 90.56 382 GLN A O 1
ATOM 2676 N N . ARG A 1 383 ? -14.161 11.637 -1.395 1.00 93.56 383 ARG A N 1
ATOM 2677 C CA . ARG A 1 383 ? -12.815 11.196 -1.008 1.00 93.56 383 ARG A CA 1
ATOM 2678 C C . ARG A 1 383 ? -12.850 9.854 -0.296 1.00 93.56 383 ARG A C 1
ATOM 2680 O O . ARG A 1 383 ? -13.642 9.650 0.612 1.00 93.56 383 ARG A O 1
ATOM 2687 N N . LEU A 1 384 ? -11.949 8.965 -0.678 1.00 94.50 384 LEU A N 1
ATOM 2688 C CA . LEU A 1 384 ? -11.737 7.685 -0.020 1.00 94.50 384 LEU A CA 1
ATOM 2689 C C . LEU A 1 384 ? -10.254 7.552 0.314 1.00 94.50 384 LEU A C 1
ATOM 2691 O O . LEU A 1 384 ? -9.410 7.721 -0.566 1.00 94.50 384 LEU A O 1
ATOM 2695 N N . LEU A 1 385 ? -9.947 7.267 1.577 1.00 96.81 385 LEU A N 1
ATOM 2696 C CA . LEU A 1 385 ? -8.598 7.047 2.083 1.00 96.81 385 LEU A CA 1
ATOM 2697 C C . LEU A 1 385 ? -8.514 5.680 2.770 1.00 96.81 385 LEU A C 1
ATOM 2699 O O . LEU A 1 385 ? -9.110 5.472 3.823 1.00 96.81 385 LEU A O 1
ATOM 2703 N N . ASN A 1 386 ? -7.737 4.771 2.194 1.00 97.38 386 ASN A N 1
ATOM 2704 C CA . ASN A 1 386 ? -7.288 3.547 2.845 1.00 97.38 386 ASN A CA 1
ATOM 2705 C C . ASN A 1 386 ? -5.805 3.727 3.177 1.00 97.38 386 ASN A C 1
ATOM 2707 O O . ASN A 1 386 ? -4.975 3.802 2.270 1.00 97.38 386 ASN A O 1
ATOM 2711 N N . PHE A 1 387 ? -5.466 3.829 4.456 1.00 97.44 387 PHE A N 1
ATOM 2712 C CA . PHE A 1 387 ? -4.113 4.121 4.914 1.00 97.44 387 PHE A CA 1
ATOM 2713 C C . PHE A 1 387 ? -3.621 3.046 5.879 1.00 97.44 387 PHE A C 1
ATOM 2715 O O . PHE A 1 387 ? -4.324 2.671 6.819 1.00 97.44 387 PHE A O 1
ATOM 2722 N N . ILE A 1 388 ? -2.405 2.562 5.633 1.00 97.19 388 ILE A N 1
ATOM 2723 C CA . ILE A 1 388 ? -1.637 1.724 6.550 1.00 97.19 388 ILE A CA 1
ATOM 2724 C C . ILE A 1 388 ? -0.236 2.323 6.646 1.00 97.19 388 ILE A C 1
ATOM 2726 O O . ILE A 1 388 ? 0.449 2.426 5.621 1.00 97.19 388 ILE A O 1
ATOM 2730 N N . GLY A 1 389 ? 0.217 2.693 7.844 1.00 94.94 389 GLY A N 1
ATOM 2731 C CA . GLY A 1 389 ? 1.523 3.327 7.977 1.00 94.94 389 GLY A CA 1
ATOM 2732 C C . GLY A 1 389 ? 2.249 3.169 9.307 1.00 94.94 389 GLY A C 1
ATOM 2733 O O . GLY A 1 389 ? 1.676 2.767 10.316 1.00 94.94 389 GLY A O 1
ATOM 2734 N N . ILE A 1 390 ? 3.549 3.474 9.268 1.00 92.81 390 ILE A N 1
ATOM 2735 C CA . ILE A 1 390 ? 4.415 3.633 10.445 1.00 92.81 390 ILE A CA 1
ATOM 2736 C C . ILE A 1 390 ? 4.906 5.082 10.486 1.00 92.81 390 ILE A C 1
ATOM 2738 O O . ILE A 1 390 ? 5.638 5.503 9.582 1.00 92.81 390 ILE A O 1
ATOM 2742 N N . GLY A 1 391 ? 4.549 5.817 11.537 1.00 91.06 391 GLY A N 1
ATOM 2743 C CA . GLY A 1 391 ? 5.018 7.175 11.823 1.00 91.06 391 GLY A CA 1
ATOM 2744 C C . GLY A 1 391 ? 6.336 7.241 12.602 1.00 91.06 391 GLY A C 1
ATOM 2745 O O . GLY A 1 391 ? 6.951 8.303 12.693 1.00 91.06 391 GLY A O 1
ATOM 2746 N N . SER A 1 392 ? 6.809 6.116 13.143 1.00 91.19 392 SER A N 1
ATOM 2747 C CA . SER A 1 392 ? 7.759 6.092 14.265 1.00 91.19 392 SER A CA 1
ATOM 2748 C C . SER A 1 392 ? 8.824 4.977 14.184 1.00 91.19 392 SER A C 1
ATOM 2750 O O . SER A 1 392 ? 9.275 4.583 13.105 1.00 91.19 392 SER A O 1
ATOM 2752 N N . MET A 1 393 ? 9.317 4.509 15.339 1.00 90.25 393 MET A N 1
ATOM 2753 C CA . MET A 1 393 ? 10.359 3.479 15.458 1.00 90.25 393 MET A CA 1
ATOM 2754 C C . MET A 1 393 ? 9.810 2.050 15.612 1.00 90.25 393 MET A C 1
ATOM 2756 O O . MET A 1 393 ? 10.586 1.099 15.492 1.00 90.25 393 MET A O 1
ATOM 2760 N N . GLY A 1 394 ? 8.513 1.884 15.893 1.00 89.19 394 GLY A N 1
ATOM 2761 C CA . GLY A 1 394 ? 7.889 0.581 16.122 1.00 89.19 394 GLY A CA 1
ATOM 2762 C C . GLY A 1 394 ? 7.916 -0.314 14.881 1.00 89.19 394 GLY A C 1
ATOM 2763 O O . GLY A 1 394 ? 7.718 0.145 13.756 1.00 89.19 394 GLY A O 1
ATOM 2764 N N . ALA A 1 395 ? 8.186 -1.609 15.056 1.00 93.06 395 ALA A N 1
ATOM 2765 C CA . ALA A 1 395 ? 8.064 -2.568 13.958 1.00 93.06 395 ALA A CA 1
ATOM 2766 C C . ALA A 1 395 ? 6.585 -2.880 13.700 1.00 93.06 395 ALA A C 1
ATOM 2768 O O . ALA A 1 395 ? 5.840 -3.096 14.647 1.00 93.06 395 ALA A O 1
ATOM 2769 N N . PHE A 1 396 ? 6.177 -2.977 12.438 1.00 95.50 396 PHE A N 1
ATOM 2770 C CA . PHE A 1 396 ? 4.827 -3.364 12.034 1.00 95.50 396 PHE A CA 1
ATOM 2771 C C . PHE A 1 396 ? 4.917 -4.601 11.133 1.00 95.50 396 PHE A C 1
ATOM 2773 O O . PHE A 1 396 ? 5.468 -4.563 10.031 1.00 95.50 396 PHE A O 1
ATOM 2780 N N . THR A 1 397 ? 4.389 -5.728 11.606 1.00 96.12 397 THR A N 1
ATOM 2781 C CA . THR A 1 397 ? 4.346 -6.991 10.863 1.00 96.12 397 THR A CA 1
ATOM 2782 C C . THR A 1 397 ? 2.917 -7.385 10.508 1.00 96.12 397 THR A C 1
ATOM 2784 O O . THR A 1 397 ? 2.053 -7.469 11.373 1.00 96.12 397 THR A O 1
ATOM 2787 N N . ILE A 1 398 ? 2.693 -7.693 9.233 1.00 96.12 398 ILE A N 1
ATOM 2788 C CA . ILE A 1 398 ? 1.442 -8.195 8.668 1.00 96.12 398 ILE A CA 1
ATOM 2789 C C . ILE A 1 398 ? 1.722 -9.606 8.153 1.00 96.12 398 ILE A C 1
ATOM 2791 O O . ILE A 1 398 ? 2.442 -9.800 7.170 1.00 96.12 398 ILE A O 1
ATOM 2795 N N . GLY A 1 399 ? 1.180 -10.605 8.841 1.00 92.56 399 GLY A N 1
ATOM 2796 C CA . GLY A 1 399 ? 1.541 -12.012 8.691 1.00 92.56 399 GLY A CA 1
ATOM 2797 C C . GLY A 1 399 ? 1.245 -12.572 7.306 1.00 92.56 399 GLY A C 1
ATOM 2798 O O . GLY A 1 399 ? 2.003 -13.411 6.817 1.00 92.56 399 GLY A O 1
ATOM 2799 N N . THR A 1 400 ? 0.196 -12.081 6.636 1.00 95.31 400 THR A N 1
ATOM 2800 C CA . THR A 1 400 ? -0.134 -12.516 5.273 1.00 95.31 400 THR A CA 1
ATOM 2801 C C . THR A 1 400 ? -0.104 -11.374 4.266 1.00 95.31 400 THR A C 1
ATOM 2803 O O . THR A 1 400 ? 0.837 -11.296 3.483 1.00 95.31 400 THR A O 1
ATOM 2806 N N . SER A 1 401 ? -1.116 -10.514 4.206 1.00 97.31 401 SER A N 1
ATOM 2807 C CA . SER A 1 401 ? -1.365 -9.681 3.028 1.00 97.31 401 SER A CA 1
ATOM 2808 C C . SER A 1 401 ? -2.132 -8.406 3.354 1.00 97.31 401 SER A C 1
ATOM 2810 O O . SER A 1 401 ? -2.748 -8.291 4.411 1.00 97.31 401 SER A O 1
ATOM 2812 N N . VAL A 1 402 ? -2.087 -7.454 2.424 1.00 98.06 402 VAL A N 1
ATOM 2813 C CA . VAL A 1 402 ? -2.826 -6.189 2.472 1.00 98.06 402 VAL A CA 1
ATOM 2814 C C . VAL A 1 402 ? -3.706 -6.088 1.236 1.00 98.06 402 VAL A C 1
ATOM 2816 O O . VAL A 1 402 ? -3.197 -6.151 0.120 1.00 98.06 402 VAL A O 1
ATOM 2819 N N . SER A 1 403 ? -5.008 -5.884 1.426 1.00 98.06 403 SER A N 1
ATOM 2820 C CA . SER A 1 403 ? -5.981 -5.639 0.359 1.00 98.06 403 SER A CA 1
ATOM 2821 C C . SER A 1 403 ? -6.706 -4.322 0.606 1.00 98.06 403 SER A C 1
ATOM 2823 O O . SER A 1 403 ? -7.550 -4.240 1.497 1.00 98.06 403 SER A O 1
ATOM 2825 N N . GLN A 1 404 ? -6.429 -3.315 -0.215 1.00 98.00 404 GLN A N 1
ATOM 2826 C CA . GLN A 1 404 ? -7.122 -2.029 -0.192 1.00 98.00 404 GLN A CA 1
ATOM 2827 C C . GLN A 1 404 ? -7.956 -1.896 -1.465 1.00 98.00 404 GLN A C 1
ATOM 2829 O O . GLN A 1 404 ? -7.443 -2.040 -2.576 1.00 98.00 404 GLN A O 1
ATOM 2834 N N . SER A 1 405 ? -9.253 -1.656 -1.318 1.00 96.50 405 SER A N 1
ATOM 2835 C CA . SER A 1 405 ? -10.153 -1.436 -2.449 1.00 96.50 405 SER A CA 1
ATOM 2836 C C . SER A 1 405 ? -10.990 -0.194 -2.221 1.00 96.50 405 SER A C 1
ATOM 2838 O O . SER A 1 405 ? -11.536 -0.007 -1.133 1.00 96.50 405 SER A O 1
ATOM 2840 N N . GLY A 1 406 ? -11.133 0.629 -3.250 1.00 92.06 406 GLY A N 1
ATOM 2841 C CA . GLY A 1 406 ? -11.956 1.817 -3.160 1.00 92.06 406 GLY A CA 1
ATOM 2842 C C . GLY A 1 406 ? -12.590 2.206 -4.478 1.00 92.06 406 GLY A C 1
ATOM 2843 O O . GLY A 1 406 ? -11.982 2.083 -5.543 1.00 92.06 406 GLY A O 1
ATOM 2844 N N . TYR A 1 407 ? -13.818 2.695 -4.379 1.00 93.12 407 TYR A N 1
ATOM 2845 C CA . TYR A 1 407 ? -14.520 3.366 -5.454 1.00 93.12 407 TYR A CA 1
ATOM 2846 C C . TYR A 1 407 ? -14.935 4.748 -4.942 1.00 93.12 407 TYR A C 1
ATOM 2848 O O . TYR A 1 407 ? -15.446 4.848 -3.835 1.00 93.12 407 TYR A O 1
ATOM 2856 N N . SER A 1 408 ? -14.704 5.804 -5.718 1.00 90.31 408 SER A N 1
ATOM 2857 C CA . SER A 1 408 ? -15.097 7.176 -5.370 1.00 90.31 408 SER A CA 1
ATOM 2858 C C . SER A 1 408 ? -15.445 7.957 -6.630 1.00 90.31 408 SER A C 1
ATOM 2860 O O . SER A 1 408 ? -14.910 7.695 -7.707 1.00 90.31 408 SER A O 1
ATOM 2862 N N . SER A 1 409 ? -16.326 8.945 -6.512 1.00 88.62 409 SER A N 1
ATOM 2863 C CA . SER A 1 409 ? -16.675 9.822 -7.631 1.00 88.62 409 SER A CA 1
ATOM 2864 C C . SER A 1 409 ? -15.578 10.846 -7.953 1.00 88.62 409 SER A C 1
ATOM 2866 O O . SER A 1 409 ? -15.470 11.276 -9.104 1.00 88.62 409 SER A O 1
ATOM 2868 N N . GLU A 1 410 ? -14.723 11.198 -6.982 1.00 91.19 410 GLU A N 1
ATOM 2869 C CA . GLU A 1 410 ? -13.659 12.192 -7.183 1.00 91.19 410 GLU A CA 1
ATOM 2870 C C . GLU A 1 410 ? -12.258 11.681 -6.856 1.00 91.19 410 GLU A C 1
ATOM 2872 O O . GLU A 1 410 ? -11.402 11.758 -7.731 1.00 91.19 410 GLU A O 1
ATOM 2877 N N . TYR A 1 411 ? -11.986 11.195 -5.643 1.00 94.31 411 TYR A N 1
ATOM 2878 C CA . TYR A 1 411 ? -10.629 10.844 -5.202 1.00 94.31 411 TYR A CA 1
ATOM 2879 C C . TYR A 1 411 ? -10.587 9.525 -4.414 1.00 94.31 411 TYR A C 1
ATOM 2881 O O . TYR A 1 411 ? -11.351 9.350 -3.462 1.00 94.31 411 TYR A O 1
ATOM 2889 N N . VAL A 1 412 ? -9.681 8.618 -4.788 1.00 95.81 412 VAL A N 1
ATOM 2890 C CA . VAL A 1 412 ? -9.341 7.380 -4.064 1.00 95.81 412 VAL A CA 1
ATOM 2891 C C . VAL A 1 412 ? -7.846 7.393 -3.779 1.00 95.81 412 VAL A C 1
ATOM 2893 O O . VAL A 1 412 ? -7.065 7.528 -4.712 1.00 95.81 412 VAL A O 1
ATOM 2896 N N . ASN A 1 413 ? -7.452 7.193 -2.524 1.00 96.94 413 ASN A N 1
ATOM 2897 C CA . ASN A 1 413 ? -6.061 7.022 -2.120 1.00 96.94 413 ASN A CA 1
ATOM 2898 C C . ASN A 1 413 ? -5.906 5.745 -1.293 1.00 96.94 413 ASN A C 1
ATOM 2900 O O . ASN A 1 413 ? -6.421 5.648 -0.179 1.00 96.94 413 ASN A O 1
ATOM 2904 N N . ASN A 1 414 ? -5.201 4.770 -1.858 1.00 97.62 414 ASN A N 1
ATOM 2905 C CA . ASN A 1 414 ? -4.755 3.570 -1.166 1.00 97.62 414 ASN A CA 1
ATOM 2906 C C . ASN A 1 414 ? -3.261 3.715 -0.869 1.00 97.62 414 ASN A C 1
ATOM 2908 O O . ASN A 1 414 ? -2.452 3.826 -1.788 1.00 97.62 414 ASN A O 1
ATOM 2912 N N . SER A 1 415 ? -2.886 3.687 0.403 1.00 97.62 415 SER A N 1
ATOM 2913 C CA . SER A 1 415 ? -1.520 3.940 0.855 1.00 97.62 415 SER A CA 1
ATOM 2914 C C . SER A 1 415 ? -1.035 2.859 1.815 1.00 97.62 415 SER A C 1
ATOM 2916 O O . SER A 1 415 ? -1.700 2.552 2.805 1.00 97.62 415 SER A O 1
ATOM 2918 N N . LEU A 1 416 ? 0.157 2.326 1.534 1.00 97.81 416 LEU A N 1
ATOM 2919 C CA . LEU A 1 416 ? 0.977 1.533 2.451 1.00 97.81 416 LEU A CA 1
ATOM 2920 C C . LEU A 1 416 ? 2.347 2.211 2.589 1.00 97.81 416 LEU A C 1
ATOM 2922 O O . LEU A 1 416 ? 3.121 2.228 1.627 1.00 97.81 416 LEU A O 1
ATOM 2926 N N . VAL A 1 417 ? 2.645 2.804 3.748 1.00 96.62 417 VAL A N 1
ATOM 2927 C CA . VAL A 1 417 ? 3.735 3.790 3.860 1.00 96.62 417 VAL A CA 1
ATOM 2928 C C . VAL A 1 417 ? 4.580 3.617 5.125 1.00 96.62 417 VAL A C 1
ATOM 2930 O O . VAL A 1 417 ? 4.067 3.461 6.223 1.00 96.62 417 VAL A O 1
ATOM 2933 N N . ILE A 1 418 ? 5.902 3.735 4.997 1.00 93.31 418 ILE A N 1
ATOM 2934 C CA . ILE A 1 418 ? 6.760 4.149 6.121 1.00 93.31 418 ILE A CA 1
ATOM 2935 C C . ILE A 1 418 ? 6.967 5.661 5.999 1.00 93.31 418 ILE A C 1
ATOM 2937 O O . ILE A 1 418 ? 7.549 6.125 5.011 1.00 93.31 418 ILE A O 1
ATOM 2941 N N . CYS A 1 419 ? 6.468 6.429 6.965 1.00 93.06 419 CYS A N 1
ATOM 2942 C CA . CYS A 1 419 ? 6.446 7.889 6.916 1.00 93.06 419 CYS A CA 1
ATOM 2943 C C . CYS A 1 419 ? 7.851 8.501 7.049 1.00 93.06 419 CYS A C 1
ATOM 2945 O O . CYS A 1 419 ? 8.817 7.862 7.472 1.00 93.06 419 CYS A O 1
ATOM 2947 N N . GLY A 1 420 ? 7.990 9.767 6.650 1.00 89.75 420 GLY A N 1
ATOM 2948 C CA . GLY A 1 420 ? 9.252 10.495 6.785 1.00 89.75 420 GLY A CA 1
ATOM 2949 C C . GLY A 1 420 ? 9.670 10.622 8.251 1.00 89.75 420 GLY A C 1
ATOM 2950 O O . GLY A 1 420 ? 8.871 11.026 9.083 1.00 89.75 420 GLY A O 1
ATOM 2951 N N . GLY A 1 421 ? 10.923 10.284 8.565 1.00 88.56 421 GLY A N 1
ATOM 2952 C CA . GLY A 1 421 ? 11.445 10.296 9.939 1.00 88.56 421 GLY A CA 1
ATOM 2953 C C . GLY A 1 421 ? 11.258 8.984 10.710 1.00 88.56 421 GLY A C 1
ATOM 2954 O O . GLY A 1 421 ? 11.996 8.750 11.665 1.00 88.56 421 GLY A O 1
ATOM 2955 N N . ALA A 1 422 ? 10.376 8.091 10.251 1.00 92.06 422 ALA A N 1
ATOM 2956 C CA . ALA A 1 422 ? 10.205 6.765 10.835 1.00 92.06 422 ALA A CA 1
ATOM 2957 C C . ALA A 1 422 ? 11.456 5.887 10.625 1.00 92.06 422 ALA A C 1
ATOM 2959 O O . ALA A 1 422 ? 12.143 5.961 9.595 1.00 92.06 422 ALA A O 1
ATOM 2960 N N . SER A 1 423 ? 11.760 5.032 11.598 1.00 93.12 423 SER A N 1
ATOM 2961 C CA . SER A 1 423 ? 12.847 4.039 11.535 1.00 93.12 423 SER A CA 1
ATOM 2962 C C . SER A 1 423 ? 12.361 2.601 11.720 1.00 93.12 423 SER A C 1
ATOM 2964 O O . SER A 1 423 ? 13.140 1.669 11.512 1.00 93.12 423 SER A O 1
ATOM 2966 N N . GLY A 1 424 ? 11.080 2.420 12.053 1.00 92.88 424 GLY A N 1
ATOM 2967 C CA . GLY A 1 424 ? 10.433 1.121 12.158 1.00 92.88 424 GLY A CA 1
ATOM 2968 C C . GLY A 1 424 ? 10.416 0.358 10.834 1.00 92.88 424 GLY A C 1
ATOM 2969 O O . GLY A 1 424 ? 10.400 0.941 9.748 1.00 92.88 424 GLY A O 1
ATOM 2970 N N . ASN A 1 425 ? 10.433 -0.972 10.924 1.00 96.00 425 ASN A N 1
ATOM 2971 C CA . ASN A 1 425 ? 10.310 -1.850 9.762 1.00 96.00 425 ASN A CA 1
ATOM 2972 C C . ASN A 1 425 ? 8.844 -2.217 9.529 1.00 96.00 425 ASN A C 1
ATOM 2974 O O . ASN A 1 425 ? 8.158 -2.589 10.477 1.00 96.00 425 ASN A O 1
ATOM 2978 N N . LEU A 1 426 ? 8.408 -2.203 8.270 1.00 97.31 426 LEU A N 1
ATOM 2979 C CA . LEU A 1 426 ? 7.101 -2.690 7.832 1.00 97.31 426 LEU A CA 1
ATOM 2980 C C . LEU A 1 426 ? 7.287 -3.980 7.030 1.00 97.31 426 LEU A C 1
ATOM 2982 O O . LEU A 1 426 ? 7.972 -3.981 6.007 1.00 97.31 426 LEU A O 1
ATOM 2986 N N . SER A 1 427 ? 6.680 -5.081 7.460 1.00 97.62 427 SER A N 1
ATOM 2987 C CA . SER A 1 427 ? 6.781 -6.374 6.773 1.00 97.62 427 SER A CA 1
ATOM 2988 C C . SER A 1 427 ? 5.404 -6.918 6.414 1.00 97.62 427 SER A C 1
ATOM 2990 O O . SER A 1 427 ? 4.555 -7.049 7.287 1.00 97.62 427 SER A O 1
ATOM 2992 N N . VAL A 1 428 ? 5.200 -7.282 5.147 1.00 98.00 428 VAL A N 1
ATOM 2993 C CA . VAL A 1 428 ? 4.003 -7.964 4.637 1.00 98.00 428 VAL A CA 1
ATOM 2994 C C . VAL A 1 428 ? 4.406 -9.349 4.143 1.00 98.00 428 VAL A C 1
ATOM 2996 O O . VAL A 1 428 ? 5.196 -9.472 3.203 1.00 98.00 428 VAL A O 1
ATOM 2999 N N . GLY A 1 429 ? 3.865 -10.402 4.758 1.00 96.19 429 GLY A N 1
ATOM 3000 C CA . GLY A 1 429 ? 4.321 -11.781 4.552 1.00 96.19 429 GLY A CA 1
ATOM 3001 C C . GLY A 1 429 ? 4.227 -12.291 3.110 1.00 96.19 429 GLY A C 1
ATOM 3002 O O . GLY A 1 429 ? 5.086 -13.050 2.667 1.00 96.19 429 GLY A O 1
ATOM 3003 N N . THR A 1 430 ? 3.220 -11.859 2.349 1.00 96.75 430 THR A N 1
ATOM 3004 C CA . THR A 1 430 ? 2.983 -12.284 0.963 1.00 96.75 430 THR A CA 1
ATOM 3005 C C . THR A 1 430 ? 2.765 -11.111 0.015 1.00 96.75 430 THR A C 1
ATOM 3007 O O . THR A 1 430 ? 3.679 -10.787 -0.735 1.00 96.75 430 THR A O 1
ATOM 3010 N N . TRP A 1 431 ? 1.597 -10.472 -0.020 1.00 98.12 431 TRP A N 1
ATOM 3011 C CA . TRP A 1 431 ? 1.289 -9.511 -1.087 1.00 98.12 431 TRP A CA 1
ATOM 3012 C C . TRP A 1 431 ? 0.568 -8.256 -0.611 1.00 98.12 431 TRP A C 1
ATOM 3014 O O . TRP A 1 431 ? -0.089 -8.247 0.429 1.00 98.12 431 TRP A O 1
ATOM 3024 N N . VAL A 1 432 ? 0.684 -7.206 -1.422 1.00 98.44 432 VAL A N 1
ATOM 3025 C CA . VAL A 1 432 ? -0.065 -5.950 -1.298 1.00 98.44 432 VAL A CA 1
ATOM 3026 C C . VAL A 1 432 ? -0.876 -5.773 -2.575 1.00 98.44 432 VAL A C 1
ATOM 3028 O O . VAL A 1 432 ? -0.295 -5.755 -3.657 1.00 98.44 432 VAL A O 1
ATOM 3031 N N . ALA A 1 433 ? -2.197 -5.666 -2.462 1.00 98.31 433 ALA A N 1
ATOM 3032 C CA . ALA A 1 433 ? -3.099 -5.418 -3.580 1.00 98.31 433 ALA A CA 1
ATOM 3033 C C . ALA A 1 433 ? -3.907 -4.143 -3.324 1.00 98.31 433 ALA A C 1
ATOM 3035 O O . ALA A 1 433 ? -4.628 -4.050 -2.331 1.00 98.31 433 ALA A O 1
ATOM 3036 N N . GLN A 1 434 ? -3.797 -3.177 -4.229 1.00 98.38 434 GLN A N 1
ATOM 3037 C CA . GLN A 1 434 ? -4.523 -1.911 -4.185 1.00 98.38 434 GLN A CA 1
ATOM 3038 C C . GLN A 1 434 ? -5.382 -1.804 -5.443 1.00 98.38 434 GLN A C 1
ATOM 3040 O O . GLN A 1 434 ? -4.882 -1.967 -6.554 1.00 98.38 434 GLN A O 1
ATOM 3045 N N . THR A 1 435 ? -6.687 -1.599 -5.283 1.00 97.19 435 THR A N 1
ATOM 3046 C CA . THR A 1 435 ? -7.621 -1.378 -6.393 1.00 97.19 435 THR A CA 1
ATOM 3047 C C . THR A 1 435 ? -8.365 -0.070 -6.178 1.00 97.19 435 THR A C 1
ATOM 3049 O O . THR A 1 435 ? -9.033 0.106 -5.160 1.00 97.19 435 THR A O 1
ATOM 3052 N N . SER A 1 436 ? -8.277 0.833 -7.143 1.00 96.38 436 SER A N 1
ATOM 3053 C CA . SER A 1 436 ? -8.936 2.135 -7.126 1.00 96.38 436 SER A CA 1
ATOM 3054 C C . SER A 1 436 ? -9.782 2.315 -8.390 1.00 96.38 436 SER A C 1
ATOM 3056 O O . SER A 1 436 ? -9.378 1.943 -9.493 1.00 96.38 436 SER A O 1
ATOM 3058 N N . ALA A 1 437 ? -10.986 2.862 -8.235 1.00 94.44 437 ALA A N 1
ATOM 3059 C CA . ALA A 1 437 ? -11.879 3.206 -9.340 1.00 94.44 437 ALA A CA 1
ATOM 3060 C C . ALA A 1 437 ? -12.565 4.555 -9.078 1.00 94.44 437 ALA A C 1
ATOM 3062 O O . ALA A 1 437 ? -12.973 4.828 -7.951 1.00 94.44 437 ALA A O 1
ATOM 3063 N N . GLY A 1 438 ? -12.672 5.417 -10.093 1.00 92.88 438 GLY A N 1
ATOM 3064 C CA . GLY A 1 438 ? -13.111 6.806 -9.889 1.00 92.88 438 GLY A CA 1
ATOM 3065 C C . GLY A 1 438 ? -12.442 7.817 -10.815 1.00 92.88 438 GLY A C 1
ATOM 3066 O O . GLY A 1 438 ? -12.121 7.478 -11.949 1.00 92.88 438 GLY A O 1
ATOM 3067 N N . ARG A 1 439 ? -12.252 9.061 -10.353 1.00 91.38 439 ARG A N 1
ATOM 3068 C CA . ARG A 1 439 ? -11.681 10.156 -11.163 1.00 91.38 439 ARG A CA 1
ATOM 3069 C C . ARG A 1 439 ? -10.206 10.466 -10.864 1.00 91.38 439 ARG A C 1
ATOM 3071 O O . ARG A 1 439 ? -9.435 10.698 -11.775 1.00 91.38 439 ARG A O 1
ATOM 3078 N N . ASN A 1 440 ? -9.790 10.525 -9.610 1.00 92.94 440 ASN A N 1
ATOM 3079 C CA . ASN A 1 440 ? -8.398 10.781 -9.235 1.00 92.94 440 ASN A CA 1
ATOM 3080 C C . ASN A 1 440 ? -7.946 9.619 -8.357 1.00 92.94 440 ASN A C 1
ATOM 3082 O O . ASN A 1 440 ? -8.507 9.416 -7.278 1.00 92.94 440 ASN A O 1
ATOM 3086 N N . LEU A 1 441 ? -7.043 8.793 -8.873 1.00 95.00 441 LEU A N 1
ATOM 3087 C CA . LEU A 1 441 ? -6.800 7.457 -8.345 1.00 95.00 441 LEU A CA 1
ATOM 3088 C C . LEU A 1 441 ? -5.343 7.263 -7.990 1.00 95.00 441 LEU A C 1
ATOM 3090 O O . LEU A 1 441 ? -4.508 7.076 -8.866 1.00 95.00 441 LEU A O 1
ATOM 3094 N N . ASP A 1 442 ? -5.095 7.172 -6.698 1.00 96.25 442 ASP A N 1
ATOM 3095 C CA . ASP A 1 442 ? -3.766 7.131 -6.135 1.00 96.25 442 ASP A CA 1
ATOM 3096 C C . ASP A 1 442 ? -3.556 5.793 -5.420 1.00 96.25 442 ASP A C 1
ATOM 3098 O O . ASP A 1 442 ? -4.251 5.466 -4.454 1.00 96.25 442 ASP A O 1
ATOM 3102 N N . ASN A 1 443 ? -2.591 5.007 -5.884 1.00 98.00 443 ASN A N 1
ATOM 3103 C CA . ASN A 1 443 ? -2.138 3.791 -5.220 1.00 98.00 443 ASN A CA 1
ATOM 3104 C C . ASN A 1 443 ? -0.651 3.943 -4.890 1.00 98.00 443 ASN A C 1
ATOM 3106 O O . ASN A 1 443 ? 0.191 4.016 -5.786 1.00 98.00 443 ASN A O 1
ATOM 3110 N N . TYR A 1 444 ? -0.315 3.947 -3.602 1.00 97.38 444 TYR A N 1
ATOM 3111 C CA . TYR A 1 444 ? 1.042 4.154 -3.113 1.00 97.38 444 TYR A CA 1
ATOM 3112 C C . TYR A 1 444 ? 1.519 2.974 -2.268 1.00 97.38 444 TYR A C 1
ATOM 3114 O O . TYR A 1 444 ? 0.884 2.595 -1.280 1.00 97.38 444 TYR A O 1
ATOM 3122 N N . VAL A 1 445 ? 2.702 2.454 -2.598 1.00 98.44 445 VAL A N 1
ATOM 3123 C CA . VAL A 1 445 ? 3.531 1.690 -1.656 1.00 98.44 445 VAL A CA 1
ATOM 3124 C C . VAL A 1 445 ? 4.868 2.398 -1.528 1.00 98.44 445 VAL A C 1
ATOM 3126 O O . VAL A 1 445 ? 5.656 2.416 -2.476 1.00 98.44 445 VAL A O 1
ATOM 3129 N N . SER A 1 446 ? 5.141 3.009 -0.375 1.00 98.00 446 SER A N 1
ATOM 3130 C CA . SER A 1 446 ? 6.319 3.866 -0.247 1.00 98.00 446 SER A CA 1
ATOM 3131 C C . SER A 1 446 ? 7.092 3.727 1.056 1.00 98.00 446 SER A C 1
ATOM 3133 O O . SER A 1 446 ? 6.566 3.378 2.109 1.00 98.00 446 SER A O 1
ATOM 3135 N N . ASN A 1 447 ? 8.389 4.019 0.976 1.00 97.56 447 ASN A N 1
ATOM 3136 C CA . ASN A 1 447 ? 9.252 4.141 2.142 1.00 97.56 447 ASN A CA 1
ATOM 3137 C C . ASN A 1 447 ? 9.963 5.498 2.141 1.00 97.56 447 ASN A C 1
ATOM 3139 O O . ASN A 1 447 ? 10.950 5.716 1.429 1.00 97.56 447 ASN A O 1
ATOM 3143 N N . SER A 1 448 ? 9.448 6.417 2.948 1.00 96.62 448 SER A N 1
ATOM 3144 C CA . SER A 1 448 ? 10.014 7.751 3.163 1.00 96.62 448 SER A CA 1
ATOM 3145 C C . SER A 1 448 ? 10.907 7.823 4.410 1.00 96.62 448 SER A C 1
ATOM 3147 O O . SER A 1 448 ? 11.570 8.838 4.623 1.00 96.62 448 SER A O 1
ATOM 3149 N N . GLY A 1 449 ? 10.955 6.755 5.207 1.00 95.44 449 GLY A N 1
ATOM 3150 C CA . GLY A 1 449 ? 11.755 6.646 6.422 1.00 95.44 449 GLY A CA 1
ATOM 3151 C C . GLY A 1 449 ? 13.139 6.025 6.207 1.00 95.44 449 GLY A C 1
ATOM 3152 O O . GLY A 1 449 ? 13.676 5.949 5.097 1.00 95.44 449 GLY A O 1
ATOM 3153 N N . SER A 1 450 ? 13.740 5.596 7.313 1.00 96.31 450 SER A N 1
ATOM 3154 C CA . SER A 1 450 ? 15.037 4.906 7.367 1.00 96.31 450 SER A CA 1
ATOM 3155 C C . SER A 1 450 ? 14.922 3.390 7.568 1.00 96.31 450 SER A C 1
ATOM 3157 O O . SER A 1 450 ? 15.898 2.676 7.340 1.00 96.31 450 SER A O 1
ATOM 3159 N N . GLY A 1 451 ? 13.738 2.895 7.949 1.00 95.88 451 GLY A N 1
ATOM 3160 C CA . GLY A 1 451 ? 13.457 1.468 8.117 1.00 95.88 451 GLY A CA 1
ATOM 3161 C C . GLY A 1 451 ? 13.339 0.704 6.794 1.00 95.88 451 GLY A C 1
ATOM 3162 O O . GLY A 1 451 ? 13.553 1.243 5.706 1.00 95.88 451 GLY A O 1
ATOM 3163 N N . ALA A 1 452 ? 12.996 -0.578 6.860 1.00 97.06 452 ALA A N 1
ATOM 3164 C CA . ALA A 1 452 ? 12.756 -1.423 5.693 1.00 97.06 452 ALA A CA 1
ATOM 3165 C C . ALA A 1 452 ? 11.261 -1.717 5.511 1.00 97.06 452 ALA A C 1
ATOM 3167 O O . ALA A 1 452 ? 10.610 -2.196 6.436 1.00 97.06 452 ALA A O 1
ATOM 3168 N N . LEU A 1 453 ? 10.747 -1.500 4.298 1.00 98.25 453 LEU A N 1
ATOM 3169 C CA . LEU A 1 453 ? 9.452 -2.000 3.837 1.00 98.25 453 LEU A CA 1
ATOM 3170 C C . LEU A 1 453 ? 9.701 -3.282 3.037 1.00 98.25 453 LEU A C 1
ATOM 3172 O O . LEU A 1 453 ? 10.380 -3.248 2.010 1.00 98.25 453 LEU A O 1
ATOM 3176 N N . THR A 1 454 ? 9.178 -4.417 3.493 1.00 98.38 454 THR A N 1
ATOM 3177 C CA . THR A 1 454 ? 9.348 -5.717 2.825 1.00 98.38 454 THR A CA 1
ATOM 3178 C C . THR A 1 454 ? 7.999 -6.314 2.449 1.00 98.38 454 THR A C 1
ATOM 3180 O O . THR A 1 454 ? 7.119 -6.423 3.294 1.00 98.38 454 THR A O 1
ATOM 3183 N N . VAL A 1 455 ? 7.849 -6.744 1.196 1.00 98.44 455 VAL A N 1
ATOM 3184 C CA . VAL A 1 455 ? 6.680 -7.480 0.693 1.00 98.44 455 VAL A CA 1
ATOM 3185 C C . VAL A 1 455 ? 7.146 -8.836 0.172 1.00 98.44 455 VAL A C 1
ATOM 3187 O O . VAL A 1 455 ? 7.892 -8.904 -0.806 1.00 98.44 455 VAL A O 1
ATOM 3190 N N . GLY A 1 456 ? 6.732 -9.922 0.826 1.00 97.56 456 GLY A N 1
ATOM 3191 C CA . GLY A 1 456 ? 7.325 -11.251 0.639 1.00 97.56 456 GLY A CA 1
ATOM 3192 C C . GLY A 1 456 ? 7.194 -11.852 -0.766 1.00 97.56 456 GLY A C 1
ATOM 3193 O O . GLY A 1 456 ? 8.063 -12.617 -1.179 1.00 97.56 456 GLY A O 1
ATOM 3194 N N . ALA A 1 457 ? 6.156 -11.495 -1.525 1.00 97.56 457 ALA A N 1
ATOM 3195 C CA . ALA A 1 457 ? 5.870 -12.019 -2.861 1.00 97.56 457 ALA A CA 1
ATOM 3196 C C . ALA A 1 457 ? 5.739 -10.916 -3.922 1.00 97.56 457 ALA A C 1
ATOM 3198 O O . ALA A 1 457 ? 6.599 -10.848 -4.799 1.00 97.56 457 ALA A O 1
ATOM 3199 N N . TYR A 1 458 ? 4.688 -10.085 -3.888 1.00 98.31 458 TYR A N 1
ATOM 3200 C CA . TYR A 1 458 ? 4.442 -9.072 -4.928 1.00 98.31 458 TYR A CA 1
ATOM 3201 C C . TYR A 1 458 ? 3.614 -7.873 -4.457 1.00 98.31 458 TYR A C 1
ATOM 3203 O O . TYR A 1 458 ? 2.856 -7.960 -3.490 1.00 98.31 458 TYR A O 1
ATOM 3211 N N . ILE A 1 459 ? 3.725 -6.773 -5.200 1.00 98.69 459 ILE A N 1
ATOM 3212 C CA . ILE A 1 459 ? 2.835 -5.608 -5.118 1.00 98.69 459 ILE A CA 1
ATOM 3213 C C . ILE A 1 459 ? 1.982 -5.581 -6.387 1.00 98.69 459 ILE A C 1
ATOM 3215 O O . ILE A 1 459 ? 2.530 -5.682 -7.481 1.00 98.69 459 ILE A O 1
ATOM 3219 N N . ALA A 1 460 ? 0.665 -5.450 -6.253 1.00 98.50 460 ALA A N 1
ATOM 3220 C CA . ALA A 1 460 ? -0.275 -5.299 -7.357 1.00 98.50 460 ALA A CA 1
ATOM 3221 C C . ALA A 1 460 ? -1.119 -4.032 -7.168 1.00 98.50 460 ALA A C 1
ATOM 3223 O O . ALA A 1 460 ? -1.864 -3.916 -6.200 1.00 98.50 460 ALA A O 1
ATOM 3224 N N . GLN A 1 461 ? -1.023 -3.093 -8.101 1.00 98.44 461 GLN A N 1
ATOM 3225 C CA . GLN A 1 461 ? -1.807 -1.861 -8.115 1.00 98.44 461 GLN A CA 1
ATOM 3226 C C . GLN A 1 461 ? -2.682 -1.849 -9.363 1.00 98.44 461 GLN A C 1
ATOM 3228 O O . GLN A 1 461 ? -2.199 -2.106 -10.468 1.00 98.44 461 GLN A O 1
ATOM 3233 N N . LYS A 1 462 ? -3.979 -1.606 -9.186 1.00 97.38 462 LYS A N 1
ATOM 3234 C CA . LYS A 1 462 ? -4.953 -1.520 -10.269 1.00 97.38 462 LYS A CA 1
ATOM 3235 C C . LYS A 1 462 ? -5.730 -0.214 -10.159 1.00 97.38 462 LYS A C 1
ATOM 3237 O O . LYS A 1 462 ? -6.447 -0.024 -9.181 1.00 97.38 462 LYS A O 1
ATOM 3242 N N . SER A 1 463 ? -5.664 0.605 -11.200 1.00 96.19 463 SER A N 1
ATOM 3243 C CA . SER A 1 463 ? -6.470 1.820 -11.339 1.00 96.19 463 SER A CA 1
ATOM 3244 C C . SER A 1 463 ? -7.446 1.678 -12.505 1.00 96.19 463 SER A C 1
ATOM 3246 O O . SER A 1 463 ? -7.092 1.201 -13.585 1.00 96.19 463 SER A O 1
ATOM 3248 N N . GLN A 1 464 ? -8.702 2.058 -12.277 1.00 94.44 464 GLN A N 1
ATOM 3249 C CA . GLN A 1 464 ? -9.740 2.124 -13.303 1.00 94.44 464 GLN A CA 1
ATOM 3250 C C . GLN A 1 464 ? -10.384 3.514 -13.297 1.00 94.44 464 GLN A C 1
ATOM 3252 O O . GLN A 1 464 ? -11.374 3.759 -12.600 1.00 94.44 464 GLN A O 1
ATOM 3257 N N . ALA A 1 465 ? -9.803 4.433 -14.064 1.00 90.06 465 ALA A N 1
ATOM 3258 C CA . ALA A 1 465 ? -10.285 5.802 -14.160 1.00 90.06 465 ALA A CA 1
ATOM 3259 C C . ALA A 1 465 ? -11.509 5.925 -15.076 1.00 90.06 465 ALA A C 1
ATOM 3261 O O . ALA A 1 465 ? -11.552 5.416 -16.198 1.00 90.06 465 ALA A O 1
ATOM 3262 N N . MET A 1 466 ? -12.504 6.664 -14.590 1.00 87.06 466 MET A N 1
ATOM 3263 C CA . MET A 1 466 ? -13.674 7.139 -15.336 1.00 87.06 466 MET A CA 1
ATOM 3264 C C . MET A 1 466 ? -13.508 8.606 -15.790 1.00 87.06 466 MET A C 1
ATOM 3266 O O . MET A 1 466 ? -14.452 9.220 -16.283 1.00 87.06 466 MET A O 1
ATOM 3270 N N . GLY A 1 467 ? -12.325 9.187 -15.575 1.00 83.50 467 GLY A N 1
ATOM 3271 C CA . GLY A 1 467 ? -11.944 10.587 -15.788 1.00 83.50 467 GLY A CA 1
ATOM 3272 C C . GLY A 1 467 ? -10.693 10.913 -14.964 1.00 83.50 467 GLY A C 1
ATOM 3273 O O . GLY A 1 467 ? -10.269 10.060 -14.203 1.00 83.50 467 GLY A O 1
ATOM 3274 N N . GLY A 1 468 ? -10.140 12.129 -15.074 1.00 87.94 468 GLY A N 1
ATOM 3275 C CA . GLY A 1 468 ? -9.089 12.652 -14.173 1.00 87.94 468 GLY A CA 1
ATOM 3276 C C . GLY A 1 468 ? -7.706 11.999 -14.313 1.00 87.94 468 GLY A C 1
ATOM 3277 O O . GLY A 1 468 ? -7.273 11.801 -15.442 1.00 87.94 468 GLY A O 1
ATOM 3278 N N . HIS A 1 469 ? -6.981 11.774 -13.210 1.00 89.06 469 HIS A N 1
ATOM 3279 C CA . HIS A 1 469 ? -5.622 11.204 -13.230 1.00 89.06 469 HIS A CA 1
ATOM 3280 C C . HIS A 1 469 ? -5.526 9.874 -12.481 1.00 89.06 469 HIS A C 1
ATOM 3282 O O . HIS A 1 469 ? -6.296 9.620 -11.552 1.00 89.06 469 HIS A O 1
ATOM 3288 N N . THR A 1 470 ? -4.571 9.037 -12.879 1.00 93.12 470 THR A N 1
ATOM 3289 C CA . THR A 1 470 ? -4.217 7.803 -12.171 1.00 93.12 470 THR A CA 1
ATOM 3290 C C . THR A 1 470 ? -2.732 7.800 -11.844 1.00 93.12 470 THR A C 1
ATOM 3292 O O . THR A 1 470 ? -1.907 7.937 -12.739 1.00 93.12 470 THR A O 1
ATOM 3295 N N . ASP A 1 471 ? -2.394 7.603 -10.575 1.00 95.31 471 ASP A N 1
ATOM 3296 C CA . ASP A 1 471 ? -1.024 7.506 -10.087 1.00 95.31 471 ASP A CA 1
ATOM 3297 C C . ASP A 1 471 ? -0.847 6.164 -9.359 1.00 95.31 471 ASP A C 1
ATOM 3299 O O . ASP A 1 471 ? -1.296 5.964 -8.230 1.00 95.31 471 ASP A O 1
ATOM 3303 N N . ASN A 1 472 ? -0.186 5.209 -10.016 1.00 97.69 472 ASN A N 1
ATOM 3304 C CA . ASN A 1 472 ? 0.300 3.984 -9.377 1.00 97.69 472 ASN A CA 1
ATOM 3305 C C . ASN A 1 472 ? 1.791 4.150 -9.094 1.00 97.69 472 ASN A C 1
ATOM 3307 O O . ASN A 1 472 ? 2.606 4.138 -10.022 1.00 97.69 472 ASN A O 1
ATOM 3311 N N . GLU A 1 473 ? 2.173 4.294 -7.827 1.00 98.25 473 GLU A N 1
ATOM 3312 C CA . GLU A 1 473 ? 3.572 4.482 -7.462 1.00 98.25 473 GLU A CA 1
ATOM 3313 C C . GLU A 1 473 ? 4.082 3.468 -6.432 1.00 98.25 473 GLU A C 1
ATOM 3315 O O . GLU A 1 473 ? 3.455 3.189 -5.405 1.00 98.25 473 GLU A O 1
ATOM 3320 N N . VAL A 1 474 ? 5.299 2.975 -6.681 1.00 98.56 474 VAL A N 1
ATOM 3321 C CA . VAL A 1 474 ? 6.099 2.210 -5.718 1.00 98.56 474 VAL A CA 1
ATOM 3322 C C . VAL A 1 474 ? 7.462 2.875 -5.585 1.00 98.56 474 VAL A C 1
ATOM 3324 O O . VAL A 1 474 ? 8.237 2.898 -6.545 1.00 98.56 474 VAL A O 1
ATOM 3327 N N . TYR A 1 475 ? 7.780 3.438 -4.417 1.00 98.12 475 TYR A N 1
ATOM 3328 C CA . TYR A 1 475 ? 8.983 4.264 -4.306 1.00 98.12 475 TYR A CA 1
ATOM 3329 C C . TYR A 1 475 ? 9.666 4.307 -2.941 1.00 98.12 475 TYR A C 1
ATOM 3331 O O . TYR A 1 475 ? 9.084 4.023 -1.897 1.00 98.12 475 TYR A O 1
ATOM 3339 N N . THR A 1 476 ? 10.928 4.739 -2.943 1.00 97.44 476 THR A N 1
ATOM 3340 C CA . THR A 1 476 ? 11.638 5.169 -1.730 1.00 97.44 476 THR A CA 1
ATOM 3341 C C . THR A 1 476 ? 11.946 6.662 -1.791 1.00 97.44 476 THR A C 1
ATOM 3343 O O . THR A 1 476 ? 12.418 7.174 -2.806 1.00 97.44 476 THR A O 1
ATOM 3346 N N . ALA A 1 477 ? 11.689 7.393 -0.711 1.00 95.62 477 ALA A N 1
ATOM 3347 C CA . ALA A 1 477 ? 12.051 8.807 -0.576 1.00 95.62 477 ALA A CA 1
ATOM 3348 C C . ALA A 1 477 ? 13.047 9.061 0.566 1.00 95.62 477 ALA A C 1
ATOM 3350 O O . ALA A 1 477 ? 13.733 10.081 0.547 1.00 95.62 477 ALA A O 1
ATOM 3351 N N . GLY A 1 478 ? 13.166 8.130 1.516 1.00 94.88 478 GLY A N 1
ATOM 3352 C CA . GLY A 1 478 ? 14.114 8.205 2.627 1.00 94.88 478 GLY A CA 1
ATOM 3353 C C . GLY A 1 478 ? 15.436 7.485 2.355 1.00 94.88 478 GLY A C 1
ATOM 3354 O O . GLY A 1 478 ? 15.849 7.311 1.205 1.00 94.88 478 GLY A O 1
ATOM 3355 N N . THR A 1 479 ? 16.114 7.074 3.428 1.00 95.94 479 THR A N 1
ATOM 3356 C CA . THR A 1 479 ? 17.341 6.252 3.395 1.00 95.94 479 THR A CA 1
ATOM 3357 C C . THR A 1 479 ? 17.055 4.752 3.514 1.00 95.94 479 THR A C 1
ATOM 3359 O O . THR A 1 479 ? 17.960 3.943 3.315 1.00 95.94 479 THR A O 1
ATOM 3362 N N . GLY A 1 480 ? 15.808 4.389 3.826 1.00 96.31 480 GLY A N 1
ATOM 3363 C CA . GLY A 1 480 ? 15.349 3.021 4.014 1.00 96.31 480 GLY A CA 1
ATOM 3364 C C . GLY A 1 480 ? 15.346 2.168 2.746 1.00 96.31 480 GLY A C 1
ATOM 3365 O O . GLY A 1 480 ? 15.719 2.607 1.657 1.00 96.31 480 GLY A O 1
ATOM 3366 N N . SER A 1 481 ? 14.909 0.916 2.870 1.00 97.12 481 SER A N 1
ATOM 3367 C CA . SER A 1 481 ? 14.784 0.008 1.720 1.00 97.12 481 SER A CA 1
ATOM 3368 C C . SER A 1 481 ? 13.341 -0.399 1.455 1.00 97.12 481 SER A C 1
ATOM 3370 O O . SER A 1 481 ? 12.541 -0.496 2.381 1.00 97.12 481 SER A O 1
ATOM 3372 N N . LEU A 1 482 ? 13.007 -0.633 0.190 1.00 98.50 482 LEU A N 1
ATOM 3373 C CA . LEU A 1 482 ? 11.762 -1.256 -0.244 1.00 98.50 482 LEU A CA 1
ATOM 3374 C C . LEU A 1 482 ? 12.130 -2.538 -0.992 1.00 98.50 482 LEU A C 1
ATOM 3376 O O . LEU A 1 482 ? 12.750 -2.478 -2.054 1.00 98.50 482 LEU A O 1
ATOM 3380 N N . ASN A 1 483 ? 11.795 -3.692 -0.420 1.00 98.44 483 ASN A N 1
ATOM 3381 C CA . ASN A 1 483 ? 12.158 -5.006 -0.947 1.00 98.44 483 ASN A CA 1
ATOM 3382 C C . ASN A 1 483 ? 10.897 -5.794 -1.308 1.00 98.44 483 ASN A C 1
ATOM 3384 O O . ASN A 1 483 ? 10.035 -6.008 -0.460 1.00 98.44 483 ASN A O 1
ATOM 3388 N N . VAL A 1 484 ? 10.805 -6.257 -2.552 1.00 98.56 484 VAL A N 1
ATOM 3389 C CA . VAL A 1 484 ? 9.674 -7.046 -3.055 1.00 98.56 484 VAL A CA 1
ATOM 3390 C C . VAL A 1 484 ? 10.154 -8.426 -3.495 1.00 98.56 484 VAL A C 1
ATOM 3392 O O . VAL A 1 484 ? 11.200 -8.569 -4.137 1.00 98.56 484 VAL A O 1
ATOM 3395 N N . GLY A 1 485 ? 9.380 -9.452 -3.161 1.00 98.12 485 GLY A N 1
ATOM 3396 C CA . GLY A 1 485 ? 9.641 -10.835 -3.535 1.00 98.12 485 GLY A CA 1
ATOM 3397 C C . GLY A 1 485 ? 9.637 -11.118 -5.041 1.00 98.12 485 GLY A C 1
ATOM 3398 O O . GLY A 1 485 ? 9.662 -10.228 -5.897 1.00 98.12 485 GLY A O 1
ATOM 3399 N N . SER A 1 486 ? 9.626 -12.411 -5.361 1.00 96.75 486 SER A N 1
ATOM 3400 C CA . SER A 1 486 ? 9.814 -12.928 -6.722 1.00 96.75 486 SER A CA 1
ATOM 3401 C C . SER A 1 486 ? 8.622 -12.711 -7.650 1.00 96.75 486 SER A C 1
ATOM 3403 O O . SER A 1 486 ? 8.774 -12.819 -8.866 1.00 96.75 486 SER A O 1
ATOM 3405 N N . GLY A 1 487 ? 7.445 -12.390 -7.107 1.00 96.88 487 GLY A N 1
ATOM 3406 C CA . GLY A 1 487 ? 6.270 -12.063 -7.908 1.00 96.88 487 GLY A CA 1
ATOM 3407 C C . GLY A 1 487 ? 6.351 -10.673 -8.550 1.00 96.88 487 GLY A C 1
ATOM 3408 O O . GLY A 1 487 ? 5.707 -10.455 -9.571 1.00 96.88 487 GLY A O 1
ATOM 3409 N N . GLY A 1 488 ? 7.199 -9.775 -8.037 1.00 98.06 488 GLY A N 1
ATOM 3410 C CA . GLY A 1 488 ? 7.490 -8.493 -8.681 1.00 98.06 488 GLY A CA 1
ATOM 3411 C C . GLY A 1 488 ? 6.545 -7.352 -8.308 1.00 98.06 488 GLY A C 1
ATOM 3412 O O . GLY A 1 488 ? 5.845 -7.393 -7.296 1.00 98.06 488 GLY A O 1
ATOM 3413 N N . ILE A 1 489 ? 6.552 -6.311 -9.138 1.00 98.75 489 ILE A N 1
ATOM 3414 C CA . ILE A 1 489 ? 5.661 -5.149 -9.025 1.00 98.75 489 ILE A CA 1
ATOM 3415 C C . ILE A 1 489 ? 4.764 -5.152 -10.258 1.00 98.75 489 ILE A C 1
ATOM 3417 O O . ILE A 1 489 ? 5.272 -5.116 -11.375 1.00 98.75 489 ILE A O 1
ATOM 3421 N N . LEU A 1 490 ? 3.452 -5.226 -10.064 1.00 98.50 490 LEU A N 1
ATOM 3422 C CA . LEU A 1 490 ? 2.449 -5.283 -11.117 1.00 98.50 490 LEU A CA 1
ATOM 3423 C C . LEU A 1 490 ? 1.585 -4.023 -11.034 1.00 98.50 490 LEU A C 1
ATOM 3425 O O . LEU A 1 490 ? 0.895 -3.818 -10.042 1.00 98.50 490 LEU A O 1
ATOM 3429 N N . MET A 1 491 ? 1.592 -3.200 -12.074 1.00 98.50 491 MET A N 1
ATOM 3430 C CA . MET A 1 491 ? 0.728 -2.025 -12.192 1.00 98.50 491 MET A CA 1
ATOM 3431 C C . MET A 1 491 ? -0.189 -2.225 -13.393 1.00 98.50 491 MET A C 1
ATOM 3433 O O . MET A 1 491 ? 0.276 -2.530 -14.491 1.00 98.50 491 MET A O 1
ATOM 3437 N N . THR A 1 492 ? -1.495 -2.116 -13.182 1.00 97.00 492 THR A N 1
ATOM 3438 C CA . THR A 1 492 ? -2.499 -2.147 -14.245 1.00 97.00 492 THR A CA 1
ATOM 3439 C C . THR A 1 492 ? -3.287 -0.857 -14.206 1.00 97.00 492 THR A C 1
ATOM 3441 O O . THR A 1 492 ? -3.865 -0.512 -13.179 1.00 97.00 492 THR A O 1
ATOM 3444 N N . ASP A 1 493 ? -3.342 -0.173 -15.331 1.00 94.56 493 ASP A N 1
ATOM 3445 C CA . ASP A 1 493 ? -4.086 1.064 -15.467 1.00 94.56 493 ASP A CA 1
ATOM 3446 C C . ASP A 1 493 ? -5.024 0.988 -16.670 1.00 94.56 493 ASP A C 1
ATOM 3448 O O . ASP A 1 493 ? -4.705 0.406 -17.711 1.00 94.56 493 ASP A O 1
ATOM 3452 N N . SER A 1 494 ? -6.219 1.530 -16.492 1.00 92.00 494 SER A N 1
ATOM 3453 C CA . SER A 1 494 ? -7.234 1.602 -17.532 1.00 92.00 494 SER A CA 1
ATOM 3454 C C . SER A 1 494 ? -8.027 2.883 -17.351 1.00 92.00 494 SER A C 1
ATOM 3456 O O . SER A 1 494 ? -8.742 3.049 -16.363 1.00 92.00 494 SER A O 1
ATOM 3458 N N . ASN A 1 495 ? -7.898 3.786 -18.312 1.00 85.06 495 ASN A N 1
ATOM 3459 C CA . ASN A 1 495 ? -8.591 5.059 -18.332 1.00 85.06 495 ASN A CA 1
ATOM 3460 C C . ASN A 1 495 ? -9.426 5.159 -19.611 1.00 85.06 495 ASN A C 1
ATOM 3462 O O . ASN A 1 495 ? -8.910 5.072 -20.727 1.00 85.06 495 ASN A O 1
ATOM 3466 N N . ALA A 1 496 ? -10.737 5.319 -19.442 1.00 79.94 496 ALA A N 1
ATOM 3467 C CA . ALA A 1 496 ? -11.670 5.455 -20.559 1.00 79.94 496 ALA A CA 1
ATOM 3468 C C . ALA A 1 496 ? -11.746 6.890 -21.115 1.00 79.94 496 ALA A C 1
ATOM 3470 O O . ALA A 1 496 ? -12.456 7.127 -22.093 1.00 79.94 496 ALA A O 1
ATOM 3471 N N . VAL A 1 497 ? -11.085 7.856 -20.469 1.00 76.81 497 VAL A N 1
ATOM 3472 C CA . VAL A 1 497 ? -11.192 9.287 -20.774 1.00 76.81 497 VAL A CA 1
ATOM 3473 C C . VAL A 1 497 ? -9.794 9.913 -20.838 1.00 76.81 497 VAL A C 1
ATOM 3475 O O . VAL A 1 497 ? -8.847 9.433 -20.221 1.00 76.81 497 VAL A O 1
ATOM 3478 N N . ALA A 1 498 ? -9.651 11.015 -21.581 1.00 70.88 498 ALA A N 1
ATOM 3479 C CA . ALA A 1 498 ? -8.422 11.805 -21.587 1.00 70.88 498 ALA A CA 1
ATOM 3480 C C . ALA A 1 498 ? -8.081 12.285 -20.161 1.00 70.88 498 ALA A C 1
ATOM 3482 O O . ALA A 1 498 ? -8.866 12.995 -19.525 1.00 70.88 498 ALA A O 1
ATOM 3483 N N . GLY A 1 499 ? -6.919 11.869 -19.664 1.00 76.12 499 GLY A N 1
ATOM 3484 C CA . GLY A 1 499 ? -6.500 12.045 -18.281 1.00 76.12 499 GLY A CA 1
ATOM 3485 C C . GLY A 1 499 ? -5.037 11.659 -18.092 1.00 76.12 499 GLY A C 1
ATOM 3486 O O . GLY A 1 499 ? -4.571 10.726 -18.741 1.00 76.12 499 GLY A O 1
ATOM 3487 N N . GLY A 1 500 ? -4.291 12.408 -17.276 1.00 82.00 500 GLY A N 1
ATOM 3488 C CA . GLY A 1 500 ? -2.875 12.119 -17.037 1.00 82.00 500 GLY A CA 1
ATOM 3489 C C . GLY A 1 500 ? -2.728 10.816 -16.260 1.00 82.00 500 GLY A C 1
ATOM 3490 O O . GLY A 1 500 ? -3.254 10.713 -15.160 1.00 82.00 500 GLY A O 1
ATOM 3491 N N . ASN A 1 501 ? -2.025 9.838 -16.821 1.00 88.94 501 ASN A N 1
ATOM 3492 C CA . ASN A 1 501 ? -1.849 8.534 -16.188 1.00 88.94 501 ASN A CA 1
ATOM 3493 C C . ASN A 1 501 ? -0.360 8.304 -15.935 1.00 88.94 501 ASN A C 1
ATOM 3495 O O . ASN A 1 501 ? 0.439 8.392 -16.872 1.00 88.94 501 ASN A O 1
ATOM 3499 N N . ALA A 1 502 ? 0.030 8.009 -14.700 1.00 94.00 502 ALA A N 1
ATOM 3500 C CA . ALA A 1 502 ? 1.407 7.746 -14.323 1.00 94.00 502 ALA A CA 1
ATOM 3501 C C . ALA A 1 502 ? 1.542 6.417 -13.569 1.00 94.00 502 ALA A C 1
ATOM 3503 O O . ALA A 1 502 ? 0.950 6.184 -12.519 1.00 94.00 502 ALA A O 1
ATOM 3504 N N . ASN A 1 503 ? 2.413 5.550 -14.079 1.00 97.50 503 ASN A N 1
ATOM 3505 C CA . ASN A 1 503 ? 2.846 4.334 -13.399 1.00 97.50 503 ASN A CA 1
ATOM 3506 C C . ASN A 1 503 ? 4.343 4.463 -13.121 1.00 97.50 503 ASN A C 1
ATOM 3508 O O . ASN A 1 503 ? 5.150 4.505 -14.055 1.00 97.50 503 ASN A O 1
ATOM 3512 N N . SER A 1 504 ? 4.730 4.564 -11.850 1.00 97.81 504 SER A N 1
ATOM 3513 C CA . SER A 1 504 ? 6.086 4.970 -11.474 1.00 97.81 504 SER A CA 1
ATOM 3514 C C . SER A 1 504 ? 6.723 4.043 -10.437 1.00 97.81 504 SER A C 1
ATOM 3516 O O . SER A 1 504 ? 6.254 3.933 -9.308 1.00 97.81 504 SER A O 1
ATOM 3518 N N . VAL A 1 505 ? 7.875 3.453 -10.770 1.00 98.50 505 VAL A N 1
ATOM 3519 C CA . VAL A 1 505 ? 8.759 2.780 -9.801 1.00 98.50 505 VAL A CA 1
ATOM 3520 C C . VAL A 1 505 ? 10.028 3.601 -9.637 1.00 98.50 505 VAL A C 1
ATOM 3522 O O . VAL A 1 505 ? 10.792 3.755 -10.592 1.00 98.50 505 VAL A O 1
ATOM 3525 N N . TYR A 1 506 ? 10.277 4.175 -8.458 1.00 97.88 506 TYR A N 1
ATOM 3526 C CA . TYR A 1 506 ? 11.384 5.128 -8.345 1.00 97.88 506 TYR A CA 1
ATOM 3527 C C . TYR A 1 506 ? 12.049 5.261 -6.975 1.00 97.88 506 TYR A C 1
ATOM 3529 O O . TYR A 1 506 ? 11.520 4.865 -5.944 1.00 97.88 506 TYR A O 1
ATOM 3537 N N . THR A 1 507 ? 13.224 5.887 -6.963 1.00 97.31 507 THR A N 1
ATOM 3538 C CA . THR A 1 507 ? 13.882 6.380 -5.745 1.00 97.31 507 THR A CA 1
ATOM 3539 C C . THR A 1 507 ? 14.026 7.903 -5.835 1.00 97.31 507 THR A C 1
ATOM 3541 O O . THR A 1 507 ? 14.448 8.440 -6.857 1.00 97.31 507 THR A O 1
ATOM 3544 N N . ARG A 1 508 ? 13.637 8.643 -4.793 1.00 94.12 508 ARG A N 1
ATOM 3545 C CA . ARG A 1 508 ? 13.889 10.094 -4.636 1.00 94.12 508 ARG A CA 1
ATOM 3546 C C . ARG A 1 508 ? 14.940 10.383 -3.559 1.00 94.12 508 ARG A C 1
ATOM 3548 O O . ARG A 1 508 ? 15.567 11.435 -3.615 1.00 94.12 508 ARG A O 1
ATOM 3555 N N . GLY A 1 509 ? 15.136 9.456 -2.619 1.00 92.88 509 GLY A N 1
ATOM 3556 C CA . GLY A 1 509 ? 16.124 9.545 -1.541 1.00 92.88 509 GLY A CA 1
ATOM 3557 C C . GLY A 1 509 ? 17.374 8.697 -1.774 1.00 92.88 509 GLY A C 1
ATOM 3558 O O . GLY A 1 509 ? 17.664 8.266 -2.888 1.00 92.88 509 GLY A O 1
ATOM 3559 N N . ALA A 1 510 ? 18.123 8.436 -0.702 1.00 94.31 510 ALA A N 1
ATOM 3560 C CA . ALA A 1 510 ? 19.277 7.530 -0.724 1.00 94.31 510 ALA A CA 1
ATOM 3561 C C . ALA A 1 510 ? 18.889 6.043 -0.582 1.00 94.31 510 ALA A C 1
ATOM 3563 O O . ALA A 1 510 ? 19.747 5.166 -0.658 1.00 94.31 510 ALA A O 1
ATOM 3564 N N . GLY A 1 511 ? 17.606 5.761 -0.353 1.00 94.00 511 GLY A N 1
ATOM 3565 C CA . GLY A 1 511 ? 17.079 4.429 -0.109 1.00 94.00 511 GLY A CA 1
ATOM 3566 C C . GLY A 1 511 ? 17.114 3.500 -1.318 1.00 94.00 511 GLY A C 1
ATOM 3567 O O . GLY A 1 511 ? 17.117 3.933 -2.467 1.00 94.00 511 GLY A O 1
ATOM 3568 N N . LYS A 1 512 ? 17.098 2.193 -1.069 1.00 96.88 512 LYS A N 1
ATOM 3569 C CA . LYS A 1 512 ? 17.182 1.165 -2.117 1.00 96.88 512 LYS A CA 1
ATOM 3570 C C . LYS A 1 512 ? 15.809 0.584 -2.431 1.00 96.88 512 LYS A C 1
ATOM 3572 O O . LYS A 1 512 ? 15.106 0.181 -1.512 1.00 96.88 512 LYS A O 1
ATOM 3577 N N . LEU A 1 513 ? 15.471 0.449 -3.708 1.00 98.44 513 LEU A N 1
ATOM 3578 C CA . LEU A 1 513 ? 14.306 -0.316 -4.152 1.00 98.44 513 LEU A CA 1
ATOM 3579 C C . LEU A 1 513 ? 14.785 -1.591 -4.847 1.00 98.44 513 LEU A C 1
ATOM 3581 O O . LEU A 1 513 ? 15.498 -1.531 -5.850 1.00 98.44 513 LEU A O 1
ATOM 3585 N N . THR A 1 514 ? 14.419 -2.756 -4.317 1.00 98.25 514 THR A N 1
ATOM 3586 C CA . THR A 1 514 ? 14.717 -4.038 -4.961 1.00 98.25 514 THR A CA 1
ATOM 3587 C C . THR A 1 514 ? 13.487 -4.890 -5.160 1.00 98.25 514 THR A C 1
ATOM 3589 O O . THR A 1 514 ? 12.614 -4.967 -4.301 1.00 98.25 514 THR A O 1
ATOM 3592 N N . THR A 1 515 ? 13.455 -5.597 -6.280 1.00 98.25 515 THR A N 1
ATOM 3593 C CA . THR A 1 515 ? 12.565 -6.730 -6.472 1.00 98.25 515 THR A CA 1
ATOM 3594 C C . THR A 1 515 ? 13.321 -7.897 -7.093 1.00 98.25 515 THR A C 1
ATOM 3596 O O . THR A 1 515 ? 14.161 -7.712 -7.972 1.00 98.25 515 THR A O 1
ATOM 3599 N N . THR A 1 516 ? 13.057 -9.118 -6.627 1.00 97.75 516 THR A N 1
ATOM 3600 C CA . THR A 1 516 ? 13.585 -10.326 -7.289 1.00 97.75 516 THR A CA 1
ATOM 3601 C C . THR A 1 516 ? 12.711 -10.774 -8.463 1.00 97.75 516 THR A C 1
ATOM 3603 O O . THR A 1 516 ? 13.126 -11.642 -9.228 1.00 97.75 516 THR A O 1
ATOM 3606 N N . GLY A 1 517 ? 11.527 -10.174 -8.621 1.00 98.31 517 GLY A N 1
ATOM 3607 C CA . GLY A 1 517 ? 10.628 -10.354 -9.755 1.00 98.31 517 GLY A CA 1
ATOM 3608 C C . GLY A 1 517 ? 10.778 -9.274 -10.831 1.00 98.31 517 GLY A C 1
ATOM 3609 O O . GLY A 1 517 ? 11.705 -8.462 -10.824 1.00 98.31 517 GLY A O 1
ATOM 3610 N N . VAL A 1 518 ? 9.855 -9.290 -11.792 1.00 98.50 518 VAL A N 1
ATOM 3611 C CA . VAL A 1 518 ? 9.774 -8.315 -12.892 1.00 98.50 518 VAL A CA 1
ATOM 3612 C C . VAL A 1 518 ? 8.891 -7.136 -12.480 1.00 98.50 518 VAL A C 1
ATOM 3614 O O . VAL A 1 518 ? 7.875 -7.325 -11.812 1.00 98.50 518 VAL A O 1
ATOM 3617 N N . ILE A 1 519 ? 9.249 -5.925 -12.909 1.00 98.75 519 ILE A N 1
ATOM 3618 C CA . ILE A 1 519 ? 8.340 -4.773 -12.890 1.00 98.75 519 ILE A CA 1
ATOM 3619 C C . ILE A 1 519 ? 7.468 -4.867 -14.143 1.00 98.75 519 ILE A C 1
ATOM 3621 O O . ILE A 1 519 ? 7.971 -4.701 -15.255 1.00 98.75 519 ILE A O 1
ATOM 3625 N N . ARG A 1 520 ? 6.182 -5.177 -13.985 1.00 98.62 520 ARG A N 1
ATOM 3626 C CA . ARG A 1 520 ? 5.213 -5.271 -15.077 1.00 98.62 520 ARG A CA 1
ATOM 3627 C C . ARG A 1 520 ? 4.219 -4.123 -15.002 1.00 98.62 520 ARG A C 1
ATOM 3629 O O . ARG A 1 520 ? 3.514 -3.992 -14.009 1.00 98.62 520 ARG A O 1
ATOM 3636 N N . ILE A 1 521 ? 4.111 -3.359 -16.079 1.00 98.44 521 ILE A N 1
ATOM 3637 C CA . ILE A 1 521 ? 3.140 -2.276 -16.218 1.00 98.44 521 ILE A CA 1
ATOM 3638 C C . ILE A 1 521 ? 2.256 -2.587 -17.426 1.00 98.44 521 ILE A C 1
ATOM 3640 O O . ILE A 1 521 ? 2.758 -2.916 -18.499 1.00 98.44 521 ILE A O 1
ATOM 3644 N N . THR A 1 522 ? 0.941 -2.573 -17.248 1.00 97.56 522 THR A N 1
ATOM 3645 C CA . THR A 1 522 ? -0.039 -2.791 -18.320 1.00 97.56 522 THR A CA 1
ATOM 3646 C C . THR A 1 522 ? -1.004 -1.622 -18.344 1.00 97.56 522 THR A C 1
ATOM 3648 O O . THR A 1 522 ? -1.687 -1.385 -17.352 1.00 97.56 522 THR A O 1
ATOM 3651 N N . THR A 1 523 ? -1.062 -0.901 -19.458 1.00 95.75 523 THR A N 1
ATOM 3652 C CA . THR A 1 523 ? -1.957 0.248 -19.624 1.00 95.75 523 THR A CA 1
ATOM 3653 C C . THR A 1 523 ? -2.894 0.026 -20.806 1.00 95.75 523 THR A C 1
ATOM 3655 O O . THR A 1 523 ? -2.498 -0.539 -21.827 1.00 95.75 523 THR A O 1
ATOM 3658 N N . SER A 1 524 ? -4.153 0.429 -20.653 1.00 93.19 524 SER A N 1
ATOM 3659 C CA . SER A 1 524 ? -5.176 0.380 -21.702 1.00 93.19 524 SER A CA 1
ATOM 3660 C C . SER A 1 524 ? -5.976 1.679 -21.668 1.00 93.19 524 SER A C 1
ATOM 3662 O O . SER A 1 524 ? -7.075 1.719 -21.107 1.00 93.19 524 SER A O 1
ATOM 3664 N N . ASN A 1 525 ? -5.408 2.743 -22.235 1.00 87.56 525 ASN A N 1
ATOM 3665 C CA . ASN A 1 525 ? -5.891 4.111 -22.060 1.00 87.56 525 ASN A CA 1
ATOM 3666 C C . ASN A 1 525 ? -6.403 4.688 -23.383 1.00 87.56 525 ASN A C 1
ATOM 3668 O O . ASN A 1 525 ? -5.667 4.806 -24.358 1.00 87.56 525 ASN A O 1
ATOM 3672 N N . VAL A 1 526 ? -7.682 5.064 -23.415 1.00 81.62 526 VAL A N 1
ATOM 3673 C CA . VAL A 1 526 ? -8.341 5.647 -24.593 1.00 81.62 526 VAL A CA 1
ATOM 3674 C C . VAL A 1 526 ? -8.549 7.139 -24.339 1.00 81.62 526 VAL A C 1
ATOM 3676 O O . VAL A 1 526 ? -9.028 7.536 -23.280 1.00 81.62 526 VAL A O 1
ATOM 3679 N N . GLY A 1 527 ? -8.166 8.007 -25.273 1.00 72.56 527 GLY A N 1
ATOM 3680 C CA . GLY A 1 527 ? -8.346 9.452 -25.119 1.00 72.56 527 GLY A CA 1
ATOM 3681 C C . GLY A 1 527 ? -7.775 10.256 -26.280 1.00 72.56 527 GLY A C 1
ATOM 3682 O O . GLY A 1 527 ? -7.096 9.709 -27.141 1.00 72.56 527 GLY A O 1
ATOM 3683 N N . ASP A 1 528 ? -8.089 11.552 -26.300 1.00 70.38 528 ASP A N 1
ATOM 3684 C CA . ASP A 1 528 ? -7.593 12.491 -27.309 1.00 70.38 528 ASP A CA 1
ATOM 3685 C C . ASP A 1 528 ? -6.076 12.715 -27.164 1.00 70.38 528 ASP A C 1
ATOM 3687 O O . ASP A 1 528 ? -5.557 12.833 -26.052 1.00 70.38 528 ASP A O 1
ATOM 3691 N N . GLN A 1 529 ? -5.381 12.824 -28.296 1.00 64.88 529 GLN A N 1
ATOM 3692 C CA . GLN A 1 529 ? -3.920 12.939 -28.415 1.00 64.88 529 GLN A CA 1
ATOM 3693 C C . GLN A 1 529 ? -3.363 14.258 -27.844 1.00 64.88 529 GLN A C 1
ATOM 3695 O O . GLN A 1 529 ? -2.158 14.435 -27.720 1.00 64.88 529 GLN A O 1
ATOM 3700 N N . SER A 1 530 ? -4.225 15.222 -27.514 1.00 60.56 530 SER A N 1
ATOM 3701 C CA . SER A 1 530 ? -3.839 16.630 -27.387 1.00 60.56 530 SER A CA 1
ATOM 3702 C C . SER A 1 530 ? -3.397 17.105 -25.993 1.00 60.56 530 SER A C 1
ATOM 3704 O O . SER A 1 530 ? -2.874 18.216 -25.886 1.00 60.56 530 SER A O 1
ATOM 3706 N N . SER A 1 531 ? -3.600 16.341 -24.907 1.00 57.00 531 SER A N 1
ATOM 3707 C CA . SER A 1 531 ? -3.335 16.877 -23.549 1.00 57.00 531 SER A CA 1
ATOM 3708 C C . SER A 1 531 ? -2.956 15.890 -22.439 1.00 57.00 531 SER A C 1
ATOM 3710 O O . SER A 1 531 ? -2.528 16.337 -21.374 1.00 57.00 531 SER A O 1
ATOM 3712 N N . ALA A 1 532 ? -3.059 14.578 -22.652 1.00 66.88 532 ALA A N 1
ATOM 3713 C CA . ALA A 1 532 ? -2.822 13.589 -21.605 1.00 66.88 532 ALA A CA 1
ATOM 3714 C C . ALA A 1 532 ? -1.959 12.431 -22.117 1.00 66.88 532 ALA A C 1
ATOM 3716 O O . ALA A 1 532 ? -2.426 11.608 -22.898 1.00 66.88 532 ALA A O 1
ATOM 3717 N N . ALA A 1 533 ? -0.703 12.379 -21.665 1.00 83.25 533 ALA A N 1
ATOM 3718 C CA . ALA A 1 533 ? 0.188 11.260 -21.943 1.00 83.25 533 ALA A CA 1
ATOM 3719 C C . ALA A 1 533 ? 0.096 10.209 -20.828 1.00 83.25 533 ALA A C 1
ATOM 3721 O O . ALA A 1 533 ? 0.080 10.553 -19.643 1.00 83.25 533 ALA A O 1
ATOM 3722 N N . THR A 1 534 ? 0.102 8.933 -21.205 1.00 92.00 534 THR A N 1
ATOM 3723 C CA . THR A 1 534 ? 0.338 7.827 -20.274 1.00 92.00 534 THR A CA 1
ATOM 3724 C C . THR A 1 534 ? 1.843 7.661 -20.084 1.00 92.00 534 THR A C 1
ATOM 3726 O O . THR A 1 534 ? 2.571 7.336 -21.024 1.00 92.00 534 THR A O 1
ATOM 3729 N N . VAL A 1 535 ? 2.330 7.893 -18.866 1.00 95.06 535 VAL A N 1
ATOM 3730 C CA . VAL A 1 535 ? 3.752 7.849 -18.520 1.00 95.06 535 VAL A CA 1
ATOM 3731 C C . VAL A 1 535 ? 4.041 6.635 -17.647 1.00 95.06 535 VAL A C 1
ATOM 3733 O O . VAL A 1 535 ? 3.620 6.551 -16.498 1.00 95.06 535 VAL A O 1
ATOM 3736 N N . ASN A 1 536 ? 4.848 5.720 -18.163 1.00 97.56 536 ASN A N 1
ATOM 3737 C CA . ASN A 1 536 ? 5.352 4.565 -17.438 1.00 97.56 536 ASN A CA 1
ATOM 3738 C C . ASN A 1 536 ? 6.843 4.763 -17.188 1.00 97.56 536 ASN A C 1
ATOM 3740 O O . ASN A 1 536 ? 7.630 4.839 -18.135 1.00 97.56 536 ASN A O 1
ATOM 3744 N N . VAL A 1 537 ? 7.257 4.866 -15.928 1.00 97.44 537 VAL A N 1
ATOM 3745 C CA . VAL A 1 537 ? 8.634 5.240 -15.601 1.00 97.44 537 VAL A CA 1
ATOM 3746 C C . VAL A 1 537 ? 9.251 4.385 -14.503 1.00 97.44 537 VAL A C 1
ATOM 3748 O O . VAL A 1 537 ? 8.701 4.216 -13.419 1.00 97.44 537 VAL A O 1
ATOM 3751 N N . VAL A 1 538 ? 10.468 3.911 -14.763 1.00 98.31 538 VAL A N 1
ATOM 3752 C CA . VAL A 1 538 ? 11.381 3.383 -13.748 1.00 98.31 538 VAL A CA 1
ATOM 3753 C C . VAL A 1 538 ? 12.554 4.351 -13.630 1.00 98.31 538 VAL A C 1
ATOM 3755 O O . VAL A 1 538 ? 13.295 4.526 -14.598 1.00 98.31 538 VAL A O 1
ATOM 3758 N N . LYS A 1 539 ? 12.724 5.033 -12.489 1.00 97.56 539 LYS A N 1
ATOM 3759 C CA . LYS A 1 539 ? 13.741 6.100 -12.379 1.00 97.56 539 LYS A CA 1
ATOM 3760 C C . LYS A 1 539 ? 14.424 6.232 -11.025 1.00 97.56 539 LYS A C 1
ATOM 3762 O O . LYS A 1 539 ? 13.795 6.088 -9.986 1.00 97.56 539 LYS A O 1
ATOM 3767 N N . THR A 1 540 ? 15.684 6.646 -11.032 1.00 97.31 540 THR A N 1
ATOM 3768 C CA . THR A 1 540 ? 16.333 7.235 -9.852 1.00 97.31 540 THR A CA 1
ATOM 3769 C C . THR A 1 540 ? 16.297 8.758 -9.973 1.00 97.31 540 THR A C 1
ATOM 3771 O O . THR A 1 540 ? 16.452 9.322 -11.058 1.00 97.31 540 THR A O 1
ATOM 3774 N N . GLY A 1 541 ? 16.007 9.452 -8.876 1.00 91.81 541 GLY A N 1
ATOM 3775 C CA . GLY A 1 541 ? 15.885 10.908 -8.848 1.00 91.81 541 GLY A CA 1
ATOM 3776 C C . GLY A 1 541 ? 17.197 11.612 -9.205 1.00 91.81 541 GLY A C 1
ATOM 3777 O O . GLY A 1 541 ? 18.278 11.085 -8.971 1.00 91.81 541 GLY A O 1
ATOM 3778 N N . LYS A 1 542 ? 17.109 12.844 -9.725 1.00 89.12 542 LYS A N 1
ATOM 3779 C CA . LYS A 1 542 ? 18.277 13.639 -10.168 1.00 89.12 542 LYS A CA 1
ATOM 3780 C C . LYS A 1 542 ? 19.303 13.944 -9.070 1.00 89.12 542 LYS A C 1
ATOM 3782 O O . LYS A 1 542 ? 20.441 14.244 -9.388 1.00 89.12 542 LYS A O 1
ATOM 3787 N N . ASN A 1 543 ? 18.888 13.886 -7.806 1.00 85.94 543 ASN A N 1
ATOM 3788 C CA . ASN A 1 543 ? 19.742 14.091 -6.631 1.00 85.94 543 ASN A CA 1
ATOM 3789 C C . ASN A 1 543 ? 19.702 12.877 -5.681 1.00 85.94 543 ASN A C 1
ATOM 3791 O O . ASN A 1 543 ? 20.141 12.965 -4.537 1.00 85.94 543 ASN A O 1
ATOM 3795 N N . ALA A 1 544 ? 19.104 11.767 -6.123 1.00 80.06 544 ALA A N 1
ATOM 3796 C CA . ALA A 1 544 ? 18.877 10.582 -5.311 1.00 80.06 544 ALA A CA 1
ATOM 3797 C C . ALA A 1 544 ? 20.090 9.650 -5.401 1.00 80.06 544 ALA A C 1
ATOM 3799 O O . ALA A 1 544 ? 20.483 9.253 -6.493 1.00 80.06 544 ALA A O 1
ATOM 3800 N N . LEU A 1 545 ? 20.648 9.253 -4.256 1.00 90.00 545 LEU A N 1
ATOM 3801 C CA . LEU A 1 545 ? 21.700 8.227 -4.195 1.00 90.00 545 LEU A CA 1
ATOM 3802 C C . LEU A 1 545 ? 21.129 6.794 -4.179 1.00 90.00 545 LEU A C 1
ATOM 3804 O O . LEU A 1 545 ? 21.878 5.818 -4.172 1.00 90.00 545 LEU A O 1
ATOM 3808 N N . GLY A 1 546 ? 19.802 6.663 -4.148 1.00 91.75 546 GLY A N 1
ATOM 3809 C CA . GLY A 1 546 ? 19.094 5.398 -4.034 1.00 91.75 546 GLY A CA 1
ATOM 3810 C C . GLY A 1 546 ? 19.094 4.571 -5.315 1.00 91.75 546 GLY A C 1
ATOM 3811 O O . GLY A 1 546 ? 18.767 5.082 -6.381 1.00 91.75 546 GLY A O 1
ATOM 3812 N N . THR A 1 547 ? 19.395 3.276 -5.216 1.00 96.75 547 THR A N 1
ATOM 3813 C CA . THR A 1 547 ? 19.480 2.362 -6.373 1.00 96.75 547 THR A CA 1
ATOM 3814 C C . THR A 1 547 ? 18.183 1.596 -6.622 1.00 96.75 547 THR A C 1
ATOM 3816 O O . THR A 1 547 ? 17.420 1.336 -5.689 1.00 96.75 547 THR A O 1
ATOM 3819 N N . ILE A 1 548 ? 17.969 1.187 -7.877 1.00 98.44 548 ILE A N 1
ATOM 3820 C CA . ILE A 1 548 ? 16.889 0.269 -8.273 1.00 98.44 548 ILE A CA 1
ATOM 3821 C C . ILE A 1 548 ? 17.493 -1.025 -8.814 1.00 98.44 548 ILE A C 1
ATOM 3823 O O . ILE A 1 548 ? 18.368 -0.981 -9.681 1.00 98.44 548 ILE A O 1
ATOM 3827 N N . ALA A 1 549 ? 17.000 -2.172 -8.344 1.00 98.56 549 ALA A N 1
ATOM 3828 C CA . ALA A 1 549 ? 17.331 -3.481 -8.904 1.00 98.56 549 ALA A CA 1
ATOM 3829 C C . ALA A 1 549 ? 16.075 -4.341 -9.117 1.00 98.56 549 ALA A C 1
ATOM 3831 O O . ALA A 1 549 ? 15.286 -4.505 -8.188 1.00 98.56 549 ALA A O 1
ATOM 3832 N N . ALA A 1 550 ? 15.902 -4.912 -10.311 1.00 98.56 550 ALA A N 1
ATOM 3833 C CA . ALA A 1 550 ? 14.788 -5.808 -10.646 1.00 98.56 550 ALA A CA 1
ATOM 3834 C C . ALA A 1 550 ? 15.246 -6.974 -11.538 1.00 98.56 550 ALA A C 1
ATOM 3836 O O . ALA A 1 550 ? 16.294 -6.891 -12.179 1.00 98.56 550 ALA A O 1
ATOM 3837 N N . ALA A 1 551 ? 14.462 -8.054 -11.648 1.00 98.19 551 ALA A N 1
ATOM 3838 C CA . ALA A 1 551 ? 14.762 -9.124 -12.610 1.00 98.19 551 ALA A CA 1
ATOM 3839 C C . ALA A 1 551 ? 14.645 -8.653 -14.070 1.00 98.19 551 ALA A C 1
ATOM 3841 O O . ALA A 1 551 ? 15.338 -9.184 -14.941 1.00 98.19 551 ALA A O 1
ATOM 3842 N N . GLY A 1 552 ? 13.789 -7.659 -14.316 1.00 98.44 552 GLY A N 1
ATOM 3843 C CA . GLY A 1 552 ? 13.571 -6.997 -15.597 1.00 98.44 552 GLY A CA 1
ATOM 3844 C C . GLY A 1 552 ? 12.356 -6.068 -15.558 1.00 98.44 552 GLY A C 1
ATOM 3845 O O . GLY A 1 552 ? 11.710 -5.926 -14.515 1.00 98.44 552 GLY A O 1
ATOM 3846 N N . ILE A 1 553 ? 12.040 -5.463 -16.701 1.00 98.69 553 ILE A N 1
ATOM 3847 C CA . ILE A 1 553 ? 10.883 -4.582 -16.904 1.00 98.69 553 ILE A CA 1
ATOM 3848 C C . ILE A 1 553 ? 10.066 -5.105 -18.084 1.00 98.69 553 ILE A C 1
ATOM 3850 O O . ILE A 1 553 ? 10.626 -5.432 -19.127 1.00 98.69 553 ILE A O 1
ATOM 3854 N N . VAL A 1 554 ? 8.745 -5.154 -17.936 1.00 98.62 554 VAL A N 1
ATOM 3855 C CA . VAL A 1 554 ? 7.800 -5.441 -19.020 1.00 98.62 554 VAL A CA 1
ATOM 3856 C C . VAL A 1 554 ? 6.737 -4.352 -19.021 1.00 98.62 554 VAL A C 1
ATOM 3858 O O . VAL A 1 554 ? 6.002 -4.224 -18.046 1.00 98.62 554 VAL A O 1
ATOM 3861 N N . ILE A 1 555 ? 6.631 -3.584 -20.100 1.00 98.25 555 ILE A N 1
ATOM 3862 C CA . ILE A 1 555 ? 5.572 -2.585 -20.266 1.00 98.25 555 ILE A CA 1
ATOM 3863 C C . ILE A 1 555 ? 4.754 -2.941 -21.499 1.00 98.25 555 ILE A C 1
ATOM 3865 O O . ILE A 1 555 ? 5.313 -3.115 -22.579 1.00 98.25 555 ILE A O 1
ATOM 3869 N N . VAL A 1 556 ? 3.442 -3.063 -21.320 1.00 97.69 556 VAL A N 1
ATOM 3870 C CA . VAL A 1 556 ? 2.479 -3.318 -22.393 1.00 97.69 556 VAL A CA 1
ATOM 3871 C C . VAL A 1 556 ? 1.472 -2.182 -22.391 1.00 97.69 556 VAL A C 1
ATOM 3873 O O . VAL A 1 556 ? 0.725 -2.028 -21.427 1.00 97.69 556 VAL A O 1
ATOM 3876 N N . ASN A 1 557 ? 1.452 -1.399 -23.459 1.00 95.19 557 ASN A N 1
ATOM 3877 C CA . ASN A 1 557 ? 0.536 -0.281 -23.606 1.00 95.19 557 ASN A CA 1
ATOM 3878 C C . ASN A 1 557 ? -0.414 -0.511 -24.769 1.00 95.19 557 ASN A C 1
ATOM 3880 O O . ASN A 1 557 ? -0.007 -0.980 -25.835 1.00 95.19 557 ASN A O 1
ATOM 3884 N N . GLN A 1 558 ? -1.666 -0.131 -24.561 1.00 92.62 558 GLN A N 1
ATOM 3885 C CA . GLN A 1 558 ? -2.707 -0.137 -25.573 1.00 92.62 558 GLN A CA 1
ATOM 3886 C C . GLN A 1 558 ? -3.498 1.170 -25.510 1.00 92.62 558 GLN A C 1
ATOM 3888 O O . GLN A 1 558 ? -3.831 1.639 -24.420 1.00 92.62 558 GLN A O 1
ATOM 3893 N N . GLY A 1 559 ? -3.840 1.712 -26.677 1.00 88.38 559 GLY A N 1
ATOM 3894 C CA . GLY A 1 559 ? -4.777 2.824 -26.828 1.00 88.38 559 GLY A CA 1
ATOM 3895 C C . GLY A 1 559 ? -4.182 4.044 -27.529 1.00 88.38 559 GLY A C 1
ATOM 3896 O O . GLY A 1 559 ? -2.997 4.087 -27.830 1.00 88.38 559 GLY A O 1
ATOM 3897 N N . ASP A 1 560 ? -5.032 5.022 -27.841 1.00 88.25 560 ASP A N 1
ATOM 3898 C CA . ASP A 1 560 ? -4.720 6.086 -28.810 1.00 88.25 560 ASP A CA 1
ATOM 3899 C C . ASP A 1 560 ? -4.087 7.352 -28.206 1.00 88.25 560 ASP A C 1
ATOM 3901 O O . ASP A 1 560 ? -3.851 8.322 -28.927 1.00 88.25 560 ASP A O 1
ATOM 3905 N N . GLN A 1 561 ? -3.818 7.357 -26.899 1.00 88.88 561 GLN A N 1
ATOM 3906 C CA . GLN A 1 561 ? -3.139 8.463 -26.217 1.00 88.88 561 GLN A CA 1
ATOM 3907 C C . GLN A 1 561 ? -1.633 8.457 -26.496 1.00 88.88 561 GLN A C 1
ATOM 3909 O O . GLN A 1 561 ? -1.059 7.417 -26.807 1.00 88.88 561 GLN A O 1
ATOM 3914 N N . ASP A 1 562 ? -0.974 9.599 -26.297 1.00 91.12 562 ASP A N 1
ATOM 3915 C CA . ASP A 1 562 ? 0.487 9.645 -26.278 1.00 91.12 562 ASP A CA 1
ATOM 3916 C C . ASP A 1 562 ? 1.036 8.776 -25.134 1.00 91.12 562 ASP A C 1
ATOM 3918 O O . ASP A 1 562 ? 0.578 8.839 -23.989 1.00 91.12 562 ASP A O 1
ATOM 3922 N N . LEU A 1 563 ? 2.042 7.963 -25.434 1.00 92.44 563 LEU A N 1
ATOM 3923 C CA . LEU A 1 563 ? 2.642 6.992 -24.527 1.00 92.44 563 LEU A CA 1
ATOM 3924 C C . LEU A 1 563 ? 4.115 7.325 -24.300 1.00 92.44 563 LEU A C 1
ATOM 3926 O O . LEU A 1 563 ? 4.865 7.563 -25.243 1.00 92.44 563 LEU A O 1
ATOM 3930 N N . ALA A 1 564 ? 4.570 7.271 -23.051 1.00 95.00 564 ALA A N 1
ATOM 3931 C CA . ALA A 1 564 ? 5.977 7.439 -22.709 1.00 95.00 564 ALA A CA 1
ATOM 3932 C C . ALA A 1 564 ? 6.455 6.333 -21.764 1.00 95.00 564 ALA A C 1
ATOM 3934 O O . ALA A 1 564 ? 6.090 6.299 -20.593 1.00 95.00 564 ALA A O 1
ATOM 3935 N N . ASN A 1 565 ? 7.334 5.464 -22.256 1.00 97.62 565 ASN A N 1
ATOM 3936 C CA . ASN A 1 565 ? 8.019 4.427 -21.493 1.00 97.62 565 ASN A CA 1
ATOM 3937 C C . ASN A 1 565 ? 9.447 4.876 -21.209 1.00 97.62 565 ASN A C 1
ATOM 3939 O O . ASN A 1 565 ? 10.217 5.115 -22.139 1.00 97.62 565 ASN A O 1
ATOM 3943 N N . ARG A 1 566 ? 9.810 5.005 -19.932 1.00 98.06 566 ARG A N 1
ATOM 3944 C CA . ARG A 1 566 ? 11.090 5.598 -19.534 1.00 98.06 566 ARG A CA 1
ATOM 3945 C C . ARG A 1 566 ? 11.829 4.760 -18.496 1.00 98.06 566 ARG A C 1
ATOM 3947 O O . ARG A 1 566 ? 11.270 4.387 -17.467 1.00 98.06 566 ARG A O 1
ATOM 3954 N N . LEU A 1 567 ? 13.116 4.538 -18.729 1.00 98.44 567 LEU A N 1
ATOM 3955 C CA . LEU A 1 567 ? 14.084 3.983 -17.787 1.00 98.44 567 LEU A CA 1
ATOM 3956 C C . LEU A 1 567 ? 15.186 5.026 -17.564 1.00 98.44 567 LEU A C 1
ATOM 3958 O O . LEU A 1 567 ? 16.043 5.215 -18.422 1.00 98.44 567 LEU A O 1
ATOM 3962 N N . VAL A 1 568 ? 15.154 5.733 -16.433 1.00 97.81 568 VAL A N 1
ATOM 3963 C CA . VAL A 1 568 ? 15.989 6.932 -16.224 1.00 97.81 568 VAL A CA 1
ATOM 3964 C C . VAL A 1 568 ? 16.848 6.809 -14.972 1.00 97.81 568 VAL A C 1
ATOM 3966 O O . VAL A 1 568 ? 16.354 6.947 -13.855 1.00 97.81 568 VAL A O 1
ATOM 3969 N N . ALA A 1 569 ? 18.151 6.616 -15.136 1.00 97.44 569 ALA A N 1
ATOM 3970 C CA . ALA A 1 569 ? 19.107 6.666 -14.035 1.00 97.44 569 ALA A CA 1
ATOM 3971 C C . ALA A 1 569 ? 19.613 8.109 -13.844 1.00 97.44 569 ALA A C 1
ATOM 3973 O O . ALA A 1 569 ? 20.459 8.579 -14.600 1.00 97.44 569 ALA A O 1
ATOM 3974 N N . GLY A 1 570 ? 19.059 8.835 -12.866 1.00 94.88 570 GLY A N 1
ATOM 3975 C CA . GLY A 1 570 ? 19.312 10.267 -12.651 1.00 94.88 570 GLY A CA 1
ATOM 3976 C C . GLY A 1 570 ? 20.564 10.591 -11.829 1.00 94.88 570 GLY A C 1
ATOM 3977 O O . GLY A 1 570 ? 21.366 11.418 -12.243 1.00 94.88 570 GLY A O 1
ATOM 3978 N N . ALA A 1 571 ? 20.745 9.971 -10.665 1.00 93.38 571 ALA A N 1
ATOM 3979 C CA . ALA A 1 571 ? 21.959 10.143 -9.846 1.00 93.38 571 ALA A CA 1
ATOM 3980 C C . ALA A 1 571 ? 22.463 8.843 -9.208 1.00 93.38 571 ALA A C 1
ATOM 3982 O O . ALA A 1 571 ? 23.503 8.834 -8.551 1.00 93.38 571 ALA A O 1
ATOM 3983 N N . ALA A 1 572 ? 21.754 7.738 -9.431 1.00 95.94 572 ALA A N 1
ATOM 3984 C CA . ALA A 1 572 ? 22.121 6.437 -8.909 1.00 95.94 572 ALA A CA 1
ATOM 3985 C C . ALA A 1 572 ? 21.878 5.325 -9.938 1.00 95.94 572 ALA A C 1
ATOM 3987 O O . ALA A 1 572 ? 20.959 5.444 -10.758 1.00 95.94 572 ALA A O 1
ATOM 3988 N N . PRO A 1 573 ? 22.672 4.238 -9.879 1.00 97.06 573 PRO A N 1
ATOM 3989 C CA . PRO A 1 573 ? 22.555 3.117 -10.797 1.00 97.06 573 PRO A CA 1
ATOM 3990 C C . PRO A 1 573 ? 21.170 2.464 -10.831 1.00 97.06 573 PRO A C 1
ATOM 3992 O O . PRO A 1 573 ? 20.502 2.321 -9.799 1.00 97.06 573 PRO A O 1
ATOM 3995 N N . ILE A 1 574 ? 20.813 1.951 -12.010 1.00 98.50 574 ILE A N 1
ATOM 3996 C CA . ILE A 1 574 ? 19.693 1.025 -12.199 1.00 98.50 574 ILE A CA 1
ATOM 3997 C C . ILE A 1 574 ? 20.215 -0.307 -12.748 1.00 98.50 574 ILE A C 1
ATOM 3999 O O . ILE A 1 574 ? 20.986 -0.332 -13.707 1.00 98.50 574 ILE A O 1
ATOM 4003 N N . GLN A 1 575 ? 19.788 -1.420 -12.147 1.00 98.44 575 GLN A N 1
ATOM 4004 C CA . GLN A 1 575 ? 20.197 -2.773 -12.532 1.00 98.44 575 GLN A CA 1
ATOM 4005 C C . GLN A 1 575 ? 18.988 -3.647 -12.883 1.00 98.44 575 GLN A C 1
ATOM 4007 O O . GLN A 1 575 ? 18.111 -3.882 -12.054 1.00 98.44 575 GLN A O 1
ATOM 4012 N N . MET A 1 576 ? 18.968 -4.174 -14.101 1.00 98.44 576 MET A N 1
ATOM 4013 C CA . MET A 1 576 ? 17.975 -5.123 -14.596 1.00 98.44 576 MET A CA 1
ATOM 4014 C C . MET A 1 576 ? 18.631 -6.484 -14.816 1.00 98.44 576 MET A C 1
ATOM 4016 O O . MET A 1 576 ? 19.712 -6.588 -15.397 1.00 98.44 576 MET A O 1
ATOM 4020 N N . GLY A 1 577 ? 17.980 -7.538 -14.336 1.00 98.31 577 GLY A N 1
ATOM 4021 C CA . GLY A 1 577 ? 18.429 -8.917 -14.479 1.00 98.31 577 GLY A CA 1
ATOM 4022 C C . GLY A 1 577 ? 18.269 -9.476 -15.897 1.00 98.31 577 GLY A C 1
ATOM 4023 O O . GLY A 1 577 ? 18.096 -8.760 -16.887 1.00 98.31 577 GLY A O 1
ATOM 4024 N N . LYS A 1 578 ? 18.348 -10.806 -15.999 1.00 97.62 578 LYS A N 1
ATOM 4025 C CA . LYS A 1 578 ? 18.320 -11.534 -17.279 1.00 97.62 578 LYS A CA 1
ATOM 4026 C C . LYS A 1 578 ? 16.982 -11.467 -18.018 1.00 97.62 578 LYS A C 1
ATOM 4028 O O . LYS A 1 578 ? 16.967 -11.762 -19.208 1.00 97.62 578 LYS A O 1
ATOM 4033 N N . ALA A 1 579 ? 15.883 -11.092 -17.353 1.00 97.88 579 ALA A N 1
ATOM 4034 C CA . ALA A 1 579 ? 14.606 -10.902 -18.044 1.00 97.88 579 ALA A CA 1
ATOM 4035 C C . ALA A 1 579 ? 14.631 -9.667 -18.963 1.00 97.88 579 ALA A C 1
ATOM 4037 O O . ALA A 1 579 ? 13.822 -9.583 -19.881 1.00 97.88 579 ALA A O 1
ATOM 4038 N N . GLY A 1 580 ? 15.592 -8.755 -18.764 1.00 98.19 580 GLY A N 1
ATOM 4039 C CA . GLY A 1 580 ? 15.817 -7.625 -19.656 1.00 98.19 580 GLY A CA 1
ATOM 4040 C C . GLY A 1 580 ? 14.745 -6.542 -19.542 1.00 98.19 580 GLY A C 1
ATOM 4041 O O . GLY A 1 580 ? 14.124 -6.367 -18.492 1.00 98.19 580 GLY A O 1
ATOM 4042 N N . VAL A 1 581 ? 14.556 -5.799 -20.626 1.00 98.75 581 VAL A N 1
ATOM 4043 C CA . VAL A 1 581 ? 13.527 -4.767 -20.772 1.00 98.75 581 VAL A CA 1
ATOM 4044 C C . VAL A 1 581 ? 12.701 -5.104 -22.007 1.00 98.75 581 VAL A C 1
ATOM 4046 O O . VAL A 1 581 ? 13.252 -5.251 -23.095 1.00 98.75 581 VAL A O 1
ATOM 4049 N N . VAL A 1 582 ? 11.389 -5.237 -21.842 1.00 98.62 582 VAL A N 1
ATOM 4050 C CA . VAL A 1 582 ? 10.444 -5.500 -22.930 1.00 98.62 582 VAL A CA 1
ATOM 4051 C C . VAL A 1 582 ? 9.388 -4.409 -22.942 1.00 98.62 582 VAL A C 1
ATOM 4053 O O . VAL A 1 582 ? 8.693 -4.220 -21.945 1.00 98.62 582 VAL A O 1
ATOM 4056 N N . TRP A 1 583 ? 9.249 -3.716 -24.063 1.00 98.50 583 TRP A N 1
ATOM 4057 C CA . TRP A 1 583 ? 8.209 -2.721 -24.288 1.00 98.50 583 TRP A CA 1
ATOM 4058 C C . TRP A 1 583 ? 7.382 -3.110 -25.505 1.00 98.50 583 TRP A C 1
ATOM 4060 O O . TRP A 1 583 ? 7.931 -3.370 -26.572 1.00 98.50 583 TRP A O 1
ATOM 4070 N N . THR A 1 584 ? 6.066 -3.136 -25.340 1.00 97.81 584 THR A N 1
ATOM 4071 C CA . THR A 1 584 ? 5.112 -3.359 -26.424 1.00 97.81 584 THR A CA 1
ATOM 4072 C C . THR A 1 584 ? 4.092 -2.233 -26.401 1.00 97.81 584 THR A C 1
ATOM 4074 O O . THR A 1 584 ? 3.414 -2.055 -25.389 1.00 97.81 584 THR A O 1
ATOM 4077 N N . SER A 1 585 ? 3.985 -1.481 -27.492 1.00 96.00 585 SER A N 1
ATOM 4078 C CA . SER A 1 585 ? 3.047 -0.361 -27.619 1.00 96.00 585 SER A CA 1
ATOM 4079 C C . SER A 1 585 ? 2.152 -0.563 -28.840 1.00 96.00 585 SER A C 1
ATOM 4081 O O . SER A 1 585 ? 2.619 -1.002 -29.888 1.00 96.00 585 SER A O 1
ATOM 4083 N N . THR A 1 586 ? 0.862 -0.256 -28.710 1.00 94.75 586 THR A N 1
ATOM 4084 C CA . THR A 1 586 ? -0.119 -0.278 -29.808 1.00 94.75 586 THR A CA 1
ATOM 4085 C C . THR A 1 586 ? -1.070 0.906 -29.676 1.00 94.75 586 THR A C 1
ATOM 4087 O O . THR A 1 586 ? -1.466 1.209 -28.551 1.00 94.75 586 THR A O 1
ATOM 4090 N N . GLY A 1 587 ? -1.527 1.470 -30.794 1.00 91.44 587 GLY A N 1
ATOM 4091 C CA . GLY A 1 587 ? -2.493 2.575 -30.820 1.00 91.44 587 GLY A CA 1
ATOM 4092 C C . GLY A 1 587 ? -2.054 3.730 -31.717 1.00 91.44 587 GLY A C 1
ATOM 4093 O O . GLY A 1 587 ? -0.993 3.672 -32.337 1.00 91.44 587 GLY A O 1
ATOM 4094 N N . ALA A 1 588 ? -2.896 4.753 -31.854 1.00 89.50 588 ALA A N 1
ATOM 4095 C CA . ALA A 1 588 ? -2.646 5.869 -32.771 1.00 89.50 588 ALA A CA 1
ATOM 4096 C C . ALA A 1 588 ? -1.819 7.033 -32.188 1.00 89.50 588 ALA A C 1
ATOM 4098 O O . ALA A 1 588 ? -1.449 7.930 -32.946 1.00 89.50 588 ALA A O 1
ATOM 4099 N N . GLY A 1 589 ? -1.570 7.065 -30.875 1.00 89.44 589 GLY A N 1
ATOM 4100 C CA . GLY A 1 589 ? -0.824 8.144 -30.218 1.00 89.44 589 GLY A CA 1
ATOM 4101 C C . GLY A 1 589 ? 0.684 8.092 -30.478 1.00 89.44 589 GLY A C 1
ATOM 4102 O O . GLY A 1 589 ? 1.202 7.116 -31.016 1.00 89.44 589 GLY A O 1
ATOM 4103 N N . SER A 1 590 ? 1.406 9.149 -30.103 1.00 91.38 590 SER A N 1
ATOM 4104 C CA . SER A 1 590 ? 2.873 9.183 -30.185 1.00 91.38 590 SER A CA 1
ATOM 4105 C C . SER A 1 590 ? 3.486 8.256 -29.140 1.00 91.38 590 SER A C 1
ATOM 4107 O O . SER A 1 590 ? 3.107 8.298 -27.970 1.00 91.38 590 SER A O 1
ATOM 4109 N N . HIS A 1 591 ? 4.449 7.428 -29.528 1.00 94.12 591 HIS A N 1
ATOM 4110 C CA . HIS A 1 591 ? 5.093 6.451 -28.661 1.00 94.12 591 HIS A CA 1
ATOM 4111 C C . HIS A 1 591 ? 6.548 6.845 -28.395 1.00 94.12 591 HIS A C 1
ATOM 4113 O O . HIS A 1 591 ? 7.389 6.900 -29.291 1.00 94.12 591 HIS A O 1
ATOM 4119 N N . VAL A 1 592 ? 6.876 7.112 -27.134 1.00 95.69 592 VAL A N 1
ATOM 4120 C CA . VAL A 1 592 ? 8.230 7.466 -26.700 1.00 95.69 592 VAL A CA 1
ATOM 4121 C C . VAL A 1 592 ? 8.810 6.354 -25.845 1.00 95.69 592 VAL A C 1
ATOM 4123 O O . VAL A 1 592 ? 8.267 6.006 -24.798 1.00 95.69 592 VAL A O 1
ATOM 4126 N N . HIS A 1 593 ? 9.955 5.828 -26.259 1.00 97.81 593 HIS A N 1
ATOM 4127 C CA . HIS A 1 593 ? 10.726 4.815 -25.554 1.00 97.81 593 HIS A CA 1
ATOM 4128 C C . HIS A 1 593 ? 12.096 5.389 -25.199 1.00 97.81 593 HIS A C 1
ATOM 4130 O O . HIS A 1 593 ? 12.878 5.732 -26.079 1.00 97.81 593 HIS A O 1
ATOM 4136 N N . GLU A 1 594 ? 12.411 5.509 -23.912 1.00 98.00 594 GLU A N 1
ATOM 4137 C CA . GLU A 1 594 ? 13.617 6.206 -23.461 1.00 98.00 594 GLU A CA 1
ATOM 4138 C C . GLU A 1 594 ? 14.385 5.407 -22.403 1.00 98.00 594 GLU A C 1
ATOM 4140 O O . GLU A 1 594 ? 13.846 5.076 -21.349 1.00 98.00 594 GLU A O 1
ATOM 4145 N N . ILE A 1 595 ? 15.670 5.153 -22.643 1.00 98.44 595 ILE A N 1
ATOM 4146 C CA . ILE A 1 595 ? 16.647 4.740 -21.637 1.00 98.44 595 ILE A CA 1
ATOM 4147 C C . ILE A 1 595 ? 17.705 5.830 -21.542 1.00 98.44 595 ILE A C 1
ATOM 4149 O O . ILE A 1 595 ? 18.483 6.021 -22.474 1.00 98.44 595 ILE A O 1
ATOM 4153 N N . THR A 1 596 ? 17.775 6.500 -20.398 1.00 97.31 596 THR A N 1
ATOM 4154 C CA . THR A 1 596 ? 18.748 7.569 -20.176 1.00 97.31 596 THR A CA 1
ATOM 4155 C C . THR A 1 596 ? 19.500 7.335 -18.876 1.00 97.31 596 THR A C 1
ATOM 4157 O O . THR A 1 596 ? 18.908 7.010 -17.847 1.00 97.31 596 THR A O 1
ATOM 4160 N N . SER A 1 597 ? 20.810 7.537 -18.896 1.00 96.69 597 SER A N 1
ATOM 4161 C CA . SER A 1 597 ? 21.651 7.592 -17.698 1.00 96.69 597 SER A CA 1
ATOM 4162 C C . SER A 1 597 ? 22.291 8.963 -17.556 1.00 96.69 597 SER A C 1
ATOM 4164 O O . SER A 1 597 ? 22.497 9.676 -18.532 1.00 96.69 597 SER A O 1
ATOM 4166 N N . SER A 1 598 ? 22.575 9.347 -16.320 1.00 95.19 598 SER A N 1
ATOM 4167 C CA . SER A 1 598 ? 23.204 10.612 -15.945 1.00 95.19 598 SER A CA 1
ATOM 4168 C C . SER A 1 598 ? 24.535 10.367 -15.227 1.00 95.19 598 SER A C 1
ATOM 4170 O O . SER A 1 598 ? 24.901 9.222 -14.962 1.00 95.19 598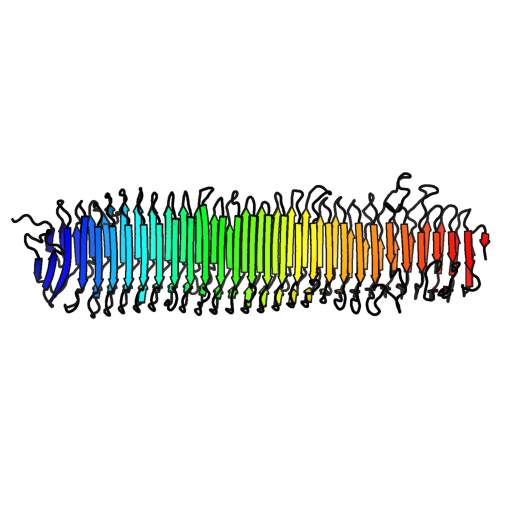 SER A O 1
ATOM 4172 N N . VAL A 1 599 ? 25.287 11.429 -14.923 1.00 93.00 599 VAL A N 1
ATOM 4173 C CA . VAL A 1 599 ? 26.618 11.349 -14.287 1.00 93.00 599 VAL A CA 1
ATOM 4174 C C . VAL A 1 599 ? 26.616 10.407 -13.069 1.00 93.00 599 VAL A C 1
ATOM 4176 O O . VAL A 1 599 ? 25.820 10.577 -12.149 1.00 93.00 599 VAL A O 1
ATOM 4179 N N . ASN A 1 600 ? 27.526 9.426 -13.056 1.00 93.12 600 ASN A N 1
ATOM 4180 C CA . ASN A 1 600 ? 27.663 8.369 -12.037 1.00 93.12 600 ASN A CA 1
ATOM 4181 C C . ASN A 1 600 ? 26.415 7.482 -11.817 1.00 93.12 600 ASN A C 1
ATOM 4183 O O . ASN A 1 600 ? 26.312 6.801 -10.794 1.00 93.12 600 ASN A O 1
ATOM 4187 N N . ALA A 1 601 ? 25.483 7.449 -12.769 1.00 96.19 601 ALA A N 1
ATOM 4188 C CA . ALA A 1 601 ? 24.238 6.692 -12.686 1.00 96.19 601 ALA A CA 1
ATOM 4189 C C . ALA A 1 601 ? 24.117 5.692 -13.855 1.00 96.19 601 ALA A C 1
ATOM 4191 O O . ALA A 1 601 ? 23.267 5.866 -14.725 1.00 96.19 601 ALA A O 1
ATOM 4192 N N . PRO A 1 602 ? 24.968 4.650 -13.925 1.00 97.19 602 PRO A N 1
ATOM 4193 C CA . PRO A 1 602 ? 24.928 3.687 -15.021 1.00 97.19 602 PRO A CA 1
ATOM 4194 C C . PRO A 1 602 ? 23.624 2.879 -15.037 1.00 97.19 602 PRO A C 1
ATOM 4196 O O . PRO A 1 602 ? 23.040 2.576 -13.990 1.00 97.19 602 PRO A O 1
ATOM 4199 N N . VAL A 1 603 ? 23.210 2.462 -16.234 1.00 98.50 603 VAL A N 1
ATOM 4200 C CA . VAL A 1 603 ? 22.124 1.490 -16.432 1.00 98.50 603 VAL A CA 1
ATOM 4201 C C . VAL A 1 603 ? 22.737 0.176 -16.893 1.00 98.50 603 VAL A C 1
ATOM 4203 O O . VAL A 1 603 ? 23.430 0.127 -17.906 1.00 98.50 603 VAL A O 1
ATOM 4206 N N . VAL A 1 604 ? 22.468 -0.903 -16.163 1.00 98.50 604 VAL A N 1
ATOM 4207 C CA . VAL A 1 604 ? 22.940 -2.250 -16.509 1.00 98.50 604 VAL A CA 1
ATOM 4208 C C . VAL A 1 604 ? 21.739 -3.146 -16.757 1.00 98.50 604 VAL A C 1
ATOM 4210 O O . VAL A 1 604 ? 20.953 -3.382 -15.845 1.00 98.50 604 VAL A O 1
ATOM 4213 N N . ILE A 1 605 ? 21.614 -3.684 -17.965 1.00 98.62 605 ILE A N 1
ATOM 4214 C CA . ILE A 1 605 ? 20.592 -4.660 -18.351 1.00 98.62 605 ILE A CA 1
ATOM 4215 C C . ILE A 1 605 ? 21.309 -5.973 -18.652 1.00 98.62 605 ILE A C 1
ATOM 4217 O O . ILE A 1 605 ? 21.976 -6.097 -19.668 1.00 98.62 605 ILE A O 1
ATOM 4221 N N . GLN A 1 606 ? 21.207 -6.977 -17.781 1.00 98.50 606 GLN A N 1
ATOM 4222 C CA . GLN A 1 606 ? 21.881 -8.264 -18.010 1.00 98.50 606 GLN A CA 1
ATOM 4223 C C . GLN A 1 606 ? 21.258 -9.057 -19.173 1.00 98.50 606 GLN A C 1
ATOM 4225 O O . GLN A 1 606 ? 21.941 -9.878 -19.779 1.00 98.50 606 GLN A O 1
ATOM 4230 N N . GLY A 1 607 ? 19.965 -8.849 -19.444 1.00 98.31 607 GLY A N 1
ATOM 4231 C CA . GLY A 1 607 ? 19.239 -9.419 -20.583 1.00 98.31 607 GLY A CA 1
ATOM 4232 C C . GLY A 1 607 ? 19.244 -8.525 -21.830 1.00 98.31 607 GLY A C 1
ATOM 4233 O O . GLY A 1 607 ? 20.145 -7.711 -22.028 1.00 98.31 607 GLY A O 1
ATOM 4234 N N . SER A 1 608 ? 18.215 -8.682 -22.664 1.00 98.62 608 SER A N 1
ATOM 4235 C CA . SER A 1 608 ? 18.002 -7.894 -23.889 1.00 98.62 608 SER A CA 1
ATOM 4236 C C . SER A 1 608 ? 17.109 -6.670 -23.647 1.00 98.62 608 SER A C 1
ATOM 4238 O O . SER A 1 608 ? 16.319 -6.658 -22.703 1.00 98.62 608 SER A O 1
ATOM 4240 N N . LEU A 1 609 ? 17.189 -5.678 -24.534 1.00 98.62 609 LEU A N 1
ATOM 4241 C CA . LEU A 1 609 ? 16.149 -4.669 -24.746 1.00 98.62 609 LEU A CA 1
ATOM 4242 C C . LEU A 1 609 ? 15.326 -5.077 -25.974 1.00 98.62 609 LEU A C 1
ATOM 4244 O O . LEU A 1 609 ? 15.881 -5.203 -27.061 1.00 98.62 609 LEU A O 1
ATOM 4248 N N . ASN A 1 610 ? 14.024 -5.287 -25.812 1.00 98.62 610 ASN A N 1
ATOM 4249 C CA . ASN A 1 610 ? 13.103 -5.591 -26.905 1.00 98.62 610 ASN A CA 1
ATOM 4250 C C . ASN A 1 610 ? 11.967 -4.569 -26.923 1.00 98.62 610 ASN A C 1
ATOM 4252 O O . ASN A 1 610 ? 11.192 -4.490 -25.972 1.00 98.62 610 ASN A O 1
ATOM 4256 N N . VAL A 1 611 ? 11.872 -3.800 -27.998 1.00 98.38 611 VAL A N 1
ATOM 4257 C CA . VAL A 1 611 ? 10.845 -2.786 -28.212 1.00 98.38 611 VAL A CA 1
ATOM 4258 C C . VAL A 1 611 ? 10.063 -3.168 -29.462 1.00 98.38 611 VAL A C 1
ATOM 4260 O O . VAL A 1 611 ? 10.603 -3.182 -30.566 1.00 98.38 611 VAL A O 1
ATOM 4263 N N . GLN A 1 612 ? 8.794 -3.509 -29.267 1.00 98.00 612 GLN A N 1
ATOM 4264 C CA . GLN A 1 612 ? 7.832 -3.769 -30.328 1.00 98.00 612 GLN A CA 1
ATOM 4265 C C . GLN A 1 612 ? 6.827 -2.633 -30.344 1.00 98.00 612 GLN A C 1
ATOM 4267 O O . GLN A 1 612 ? 5.907 -2.587 -29.524 1.00 98.00 612 GLN A O 1
ATOM 4272 N N . ASP A 1 613 ? 7.029 -1.717 -31.272 1.00 95.88 613 ASP A N 1
ATOM 4273 C CA . ASP A 1 613 ? 6.072 -0.678 -31.559 1.00 95.88 613 ASP A CA 1
ATOM 4274 C C . ASP A 1 613 ? 5.183 -1.133 -32.721 1.00 95.88 613 ASP A C 1
ATOM 4276 O O . ASP A 1 613 ? 5.650 -1.496 -33.799 1.00 95.88 613 ASP A O 1
ATOM 4280 N N . MET A 1 614 ? 3.887 -1.240 -32.455 1.00 94.44 614 MET A N 1
ATOM 4281 C CA . MET A 1 614 ? 2.871 -1.560 -33.458 1.00 94.44 614 MET A CA 1
ATOM 4282 C C . MET A 1 614 ? 1.835 -0.435 -33.534 1.00 94.44 614 MET A C 1
ATOM 4284 O O . MET A 1 614 ? 0.668 -0.676 -33.856 1.00 94.44 614 MET A O 1
ATOM 4288 N N . GLY A 1 615 ? 2.237 0.773 -33.138 1.00 89.62 615 GLY A N 1
ATOM 4289 C CA . GLY A 1 615 ? 1.439 1.979 -33.244 1.00 89.62 615 GLY A CA 1
ATOM 4290 C C . GLY A 1 615 ? 1.302 2.501 -34.666 1.00 89.62 615 GLY A C 1
ATOM 4291 O O . GLY A 1 615 ? 1.955 2.045 -35.598 1.00 89.62 615 GLY A O 1
ATOM 4292 N N . MET A 1 616 ? 0.414 3.478 -34.814 1.00 89.19 616 MET A N 1
ATOM 4293 C CA . MET A 1 616 ? 0.242 4.275 -36.034 1.00 89.19 616 MET A CA 1
ATOM 4294 C C . MET A 1 616 ? 0.752 5.719 -35.857 1.00 89.19 616 MET A C 1
ATOM 4296 O O . MET A 1 616 ? 0.824 6.479 -36.826 1.00 89.19 616 MET A O 1
ATOM 4300 N N . GLY A 1 617 ? 1.058 6.135 -34.625 1.00 87.44 617 GLY A N 1
ATOM 4301 C CA . GLY A 1 617 ? 1.588 7.465 -34.331 1.00 87.44 617 GLY A CA 1
ATOM 4302 C C . GLY A 1 617 ? 3.097 7.569 -34.553 1.00 87.44 617 GLY A C 1
ATOM 4303 O O . GLY A 1 617 ? 3.744 6.636 -35.011 1.00 87.44 617 GLY A O 1
ATOM 4304 N N . HIS A 1 618 ? 3.668 8.742 -34.269 1.00 89.56 618 HIS A N 1
ATOM 4305 C CA . HIS A 1 618 ? 5.123 8.924 -34.282 1.00 89.56 618 HIS A CA 1
ATOM 4306 C C . HIS A 1 618 ? 5.777 8.067 -33.199 1.00 89.56 618 HIS A C 1
ATOM 4308 O O . HIS A 1 618 ? 5.390 8.152 -32.034 1.00 89.56 618 HIS A O 1
ATOM 4314 N N . SER A 1 619 ? 6.812 7.325 -33.569 1.00 93.81 619 SER A N 1
ATOM 4315 C CA . SER A 1 619 ? 7.500 6.415 -32.662 1.00 93.81 619 SER A CA 1
ATOM 4316 C C . SER A 1 619 ? 8.928 6.874 -32.423 1.00 93.81 619 SER A C 1
ATOM 4318 O O . SER A 1 619 ? 9.617 7.344 -33.319 1.00 93.81 619 SER A O 1
ATOM 4320 N N . SER A 1 620 ? 9.416 6.760 -31.194 1.00 95.69 620 SER A N 1
ATOM 4321 C CA . SER A 1 620 ? 10.797 7.128 -30.885 1.00 95.69 620 SER A CA 1
ATOM 4322 C C . SER A 1 620 ? 11.441 6.161 -29.916 1.00 95.69 620 SER A C 1
ATOM 4324 O O . SER A 1 620 ? 10.832 5.755 -28.927 1.00 95.69 620 SER A O 1
ATOM 4326 N N . LEU A 1 621 ? 12.698 5.817 -30.190 1.00 98.00 621 LEU A N 1
ATOM 4327 C CA . LEU A 1 621 ? 13.564 5.072 -29.287 1.00 98.00 621 LEU A CA 1
ATOM 4328 C C . LEU A 1 621 ? 14.821 5.887 -29.013 1.00 98.00 621 LEU A C 1
ATOM 4330 O O . LEU A 1 621 ? 15.613 6.153 -29.907 1.00 98.00 621 LEU A O 1
ATOM 4334 N N . SER A 1 622 ? 15.058 6.210 -27.752 1.00 98.00 622 SER A N 1
ATOM 4335 C CA . SER A 1 622 ? 16.216 6.967 -27.301 1.00 98.00 622 SER A CA 1
ATOM 4336 C C . SER A 1 622 ? 16.973 6.170 -26.242 1.00 98.00 622 SER A C 1
ATOM 4338 O O . SER A 1 622 ? 16.462 5.958 -25.150 1.00 98.00 622 SER A O 1
ATOM 4340 N N . VAL A 1 623 ? 18.194 5.728 -26.538 1.00 98.06 623 VAL A N 1
ATOM 4341 C CA . VAL A 1 623 ? 19.124 5.090 -25.595 1.00 98.06 623 VAL A CA 1
ATOM 4342 C C . VAL A 1 623 ? 20.349 5.988 -25.467 1.00 98.06 623 VAL A C 1
ATOM 4344 O O . VAL A 1 623 ? 21.223 5.982 -26.335 1.00 98.06 623 VAL A O 1
ATOM 4347 N N . ILE A 1 624 ? 20.399 6.794 -24.406 1.00 96.38 624 ILE A N 1
ATOM 4348 C CA . ILE A 1 624 ? 21.391 7.862 -24.273 1.00 96.38 624 ILE A CA 1
ATOM 4349 C C . ILE A 1 624 ? 22.139 7.784 -22.947 1.00 96.38 624 ILE A C 1
ATOM 4351 O O . ILE A 1 624 ? 21.573 7.973 -21.869 1.00 96.38 624 ILE A O 1
ATOM 4355 N N . ALA A 1 625 ? 23.453 7.600 -23.034 1.00 95.06 625 ALA A N 1
ATOM 4356 C CA . ALA A 1 625 ? 24.327 7.601 -21.873 1.00 95.06 625 ALA A CA 1
ATOM 4357 C C . ALA A 1 625 ? 24.877 9.006 -21.559 1.00 95.06 625 ALA A C 1
ATOM 4359 O O . ALA A 1 625 ? 25.988 9.361 -21.938 1.00 95.06 625 ALA A O 1
ATOM 4360 N N . ASN A 1 626 ? 24.093 9.842 -20.873 1.00 89.88 626 ASN A N 1
ATOM 4361 C CA . ASN A 1 626 ? 24.372 11.269 -20.663 1.00 89.88 626 ASN A CA 1
ATOM 4362 C C . ASN A 1 626 ? 25.183 11.562 -19.386 1.00 89.88 626 ASN A C 1
ATOM 4364 O O . ASN A 1 626 ? 24.663 12.108 -18.419 1.00 89.88 626 ASN A O 1
ATOM 4368 N N . GLY A 1 627 ? 26.485 11.283 -19.361 1.00 87.06 627 GLY A N 1
ATOM 4369 C CA . GLY A 1 627 ? 27.334 11.733 -18.247 1.00 87.06 627 GLY A CA 1
ATOM 4370 C C . GLY A 1 627 ? 28.628 10.954 -18.082 1.00 87.06 627 GLY A C 1
ATOM 4371 O O . GLY A 1 627 ? 28.765 9.844 -18.592 1.00 87.06 627 GLY A O 1
ATOM 4372 N N . ASP A 1 628 ? 29.572 11.498 -17.317 1.00 87.31 628 ASP A N 1
ATOM 4373 C CA . ASP A 1 628 ? 30.740 10.729 -16.884 1.00 87.31 628 ASP A CA 1
ATOM 4374 C C . ASP A 1 628 ? 30.313 9.548 -16.009 1.00 87.31 628 ASP A C 1
ATOM 4376 O O . ASP A 1 628 ? 29.466 9.684 -15.124 1.00 87.31 628 ASP A O 1
ATOM 4380 N N . ASN A 1 629 ? 30.906 8.378 -16.260 1.00 89.94 629 ASN A N 1
ATOM 4381 C CA . ASN A 1 629 ? 30.576 7.109 -15.599 1.00 89.94 629 ASN A CA 1
ATOM 4382 C C . ASN A 1 629 ? 29.080 6.742 -15.679 1.00 89.94 629 ASN A C 1
ATOM 4384 O O . ASN A 1 629 ? 28.547 6.074 -14.793 1.00 89.94 629 ASN A O 1
ATOM 4388 N N . ALA A 1 630 ? 28.405 7.179 -16.741 1.00 93.25 630 ALA A N 1
ATOM 4389 C CA . ALA A 1 630 ? 26.988 6.945 -16.988 1.00 93.25 630 ALA A CA 1
ATOM 4390 C C . ALA A 1 630 ? 26.760 5.844 -18.034 1.00 93.25 630 ALA A C 1
ATOM 4392 O O . ALA A 1 630 ? 25.770 5.888 -18.750 1.00 93.25 630 ALA A O 1
ATOM 4393 N N . GLY A 1 631 ? 27.673 4.886 -18.204 1.00 94.88 631 GLY A N 1
ATOM 4394 C CA . GLY A 1 631 ? 27.531 3.866 -19.249 1.00 94.88 631 GLY A CA 1
ATOM 4395 C C . GLY A 1 631 ? 26.181 3.131 -19.203 1.00 94.88 631 GLY A C 1
ATOM 4396 O O . GLY A 1 631 ? 25.652 2.845 -18.123 1.00 94.88 631 GLY A O 1
ATOM 4397 N N . ILE A 1 632 ? 25.643 2.812 -20.382 1.00 97.94 632 ILE A N 1
ATOM 4398 C CA . ILE A 1 632 ? 24.497 1.906 -20.536 1.00 97.94 632 ILE A CA 1
ATOM 4399 C C . ILE A 1 632 ? 25.033 0.595 -21.101 1.00 97.94 632 ILE A C 1
ATOM 4401 O O . ILE A 1 632 ? 25.633 0.588 -22.174 1.00 97.94 632 ILE A O 1
ATOM 4405 N N . SER A 1 633 ? 24.825 -0.519 -20.401 1.00 98.12 633 SER A N 1
ATOM 4406 C CA . SER A 1 633 ? 25.259 -1.841 -20.860 1.00 98.12 633 SER A CA 1
ATOM 4407 C C . SER A 1 633 ? 24.097 -2.820 -20.984 1.00 98.12 633 SER A C 1
ATOM 4409 O O . SER A 1 633 ? 23.225 -2.887 -20.119 1.00 98.12 633 SER A O 1
ATOM 4411 N N . MET A 1 634 ? 24.099 -3.590 -22.070 1.00 98.44 634 MET A N 1
ATOM 4412 C CA . MET A 1 634 ? 23.128 -4.640 -22.366 1.00 98.44 634 MET A CA 1
ATOM 4413 C C . MET A 1 634 ? 23.873 -5.958 -22.578 1.00 98.44 634 MET A C 1
ATOM 4415 O O . MET A 1 634 ? 24.678 -6.071 -23.498 1.00 98.44 634 MET A O 1
ATOM 4419 N N . GLY A 1 635 ? 23.623 -6.948 -21.721 1.00 98.06 635 GLY A N 1
ATOM 4420 C CA . GLY A 1 635 ? 24.222 -8.282 -21.809 1.00 98.06 635 GLY A CA 1
ATOM 4421 C C . GLY A 1 635 ? 23.630 -9.144 -22.929 1.00 98.06 635 GLY A C 1
ATOM 4422 O O . GLY A 1 635 ? 24.279 -10.080 -23.388 1.00 98.06 635 GLY A O 1
ATOM 4423 N N . GLY A 1 636 ? 22.408 -8.830 -23.368 1.00 97.88 636 GLY A N 1
ATOM 4424 C CA . GLY A 1 636 ? 21.736 -9.424 -24.522 1.00 97.88 636 GLY A CA 1
ATOM 4425 C C . GLY A 1 636 ? 21.706 -8.495 -25.739 1.00 97.88 636 GLY A C 1
ATOM 4426 O O . GLY A 1 636 ? 22.575 -7.643 -25.919 1.00 97.88 636 GLY A O 1
ATOM 4427 N N . SER A 1 637 ? 20.699 -8.686 -26.590 1.00 98.62 637 SER A N 1
ATOM 4428 C CA . SER A 1 637 ? 20.494 -7.907 -27.819 1.00 98.62 637 SER A CA 1
ATOM 4429 C C . SER A 1 637 ? 19.660 -6.646 -27.581 1.00 98.62 637 SER A C 1
ATOM 4431 O O . SER A 1 637 ? 18.874 -6.590 -26.636 1.00 98.62 637 SER A O 1
ATOM 4433 N N . LEU A 1 638 ? 19.772 -5.669 -28.480 1.00 98.62 638 LEU A N 1
ATOM 4434 C CA . LEU A 1 638 ? 18.792 -4.601 -28.664 1.00 98.62 638 LEU A CA 1
ATOM 4435 C C . LEU A 1 638 ? 17.975 -4.906 -29.917 1.00 98.62 638 LEU A C 1
ATOM 4437 O O . LEU A 1 638 ? 18.533 -5.014 -31.008 1.00 98.62 638 LEU A O 1
ATOM 4441 N N . ILE A 1 639 ? 16.662 -5.034 -29.760 1.00 98.62 639 ILE A N 1
ATOM 4442 C CA . ILE A 1 639 ? 15.712 -5.239 -30.851 1.00 98.62 639 ILE A CA 1
ATOM 4443 C C . ILE A 1 639 ? 14.691 -4.109 -30.786 1.00 98.62 639 ILE A C 1
ATOM 4445 O O . ILE A 1 639 ? 14.028 -3.940 -29.766 1.00 98.62 639 ILE A O 1
ATOM 4449 N N . TYR A 1 640 ? 14.573 -3.353 -31.868 1.00 98.50 640 TYR A N 1
ATOM 4450 C CA . TYR A 1 640 ? 13.518 -2.375 -32.089 1.00 98.50 640 TYR A CA 1
ATOM 4451 C C . TYR A 1 640 ? 12.802 -2.717 -33.390 1.00 98.50 640 TYR A C 1
ATOM 4453 O O . TYR A 1 640 ? 13.450 -2.950 -34.414 1.00 98.50 640 TYR A O 1
ATOM 4461 N N . SER A 1 641 ? 11.476 -2.753 -33.355 1.00 97.88 641 SER A N 1
ATOM 4462 C CA . SER A 1 641 ? 10.657 -2.896 -34.552 1.00 97.88 641 SER A CA 1
ATOM 4463 C C . SER A 1 641 ? 9.485 -1.936 -34.498 1.00 97.88 641 SER A C 1
ATOM 4465 O O . SER A 1 641 ? 8.728 -1.980 -33.534 1.00 97.88 641 SER A O 1
ATOM 4467 N N . ASP A 1 642 ? 9.344 -1.149 -35.560 1.00 95.19 642 ASP A N 1
ATOM 4468 C CA . ASP A 1 642 ? 8.181 -0.316 -35.875 1.00 95.19 642 ASP A CA 1
ATOM 4469 C C . ASP A 1 642 ? 7.544 -0.738 -37.214 1.00 95.19 642 ASP A C 1
ATOM 4471 O O . ASP A 1 642 ? 6.874 0.018 -37.905 1.00 95.19 642 ASP A O 1
ATOM 4475 N N . SER A 1 643 ? 7.782 -1.989 -37.625 1.00 93.00 643 SER A N 1
ATOM 4476 C CA . SER A 1 643 ? 7.431 -2.497 -38.964 1.00 93.00 643 SER A CA 1
ATOM 4477 C C . SER A 1 643 ? 5.936 -2.485 -39.296 1.00 93.00 643 SER A C 1
ATOM 4479 O O . SER A 1 643 ? 5.563 -2.647 -40.455 1.00 93.00 643 SER A O 1
ATOM 4481 N N . MET A 1 644 ? 5.076 -2.325 -38.290 1.00 92.06 644 MET A N 1
ATOM 4482 C CA . MET A 1 644 ? 3.625 -2.260 -38.465 1.00 92.06 644 MET A CA 1
ATOM 4483 C C . MET A 1 644 ? 3.116 -0.820 -38.621 1.00 92.06 644 MET A C 1
ATOM 4485 O O . MET A 1 644 ? 1.969 -0.629 -39.031 1.00 92.06 644 MET A O 1
ATOM 4489 N N . ASN A 1 645 ? 3.946 0.184 -38.322 1.00 88.88 645 ASN A N 1
ATOM 4490 C CA . ASN A 1 645 ? 3.605 1.587 -38.489 1.00 88.88 645 ASN A CA 1
ATOM 4491 C C . ASN A 1 645 ? 3.703 1.969 -39.964 1.00 88.88 645 ASN A C 1
ATOM 4493 O O . ASN A 1 645 ? 4.778 1.968 -40.558 1.00 88.88 645 ASN A O 1
ATOM 4497 N N . THR A 1 646 ? 2.557 2.258 -40.572 1.00 84.50 646 THR A N 1
ATOM 4498 C CA . THR A 1 646 ? 2.448 2.607 -42.001 1.00 84.50 646 THR A CA 1
ATOM 4499 C C . THR A 1 646 ? 2.085 4.073 -42.220 1.00 84.50 646 THR A C 1
ATOM 4501 O O . THR A 1 646 ? 2.005 4.536 -43.359 1.00 84.50 646 THR A O 1
ATOM 4504 N N . THR A 1 647 ? 1.858 4.812 -41.133 1.00 81.62 647 THR A N 1
ATOM 4505 C CA . THR A 1 647 ? 1.227 6.137 -41.136 1.00 81.62 647 THR A CA 1
ATOM 4506 C C . THR A 1 647 ? 2.129 7.240 -40.598 1.00 81.62 647 THR A C 1
ATOM 4508 O O . THR A 1 647 ? 1.895 8.403 -40.921 1.00 81.62 647 THR A O 1
ATOM 4511 N N . SER A 1 648 ? 3.151 6.912 -39.805 1.00 85.19 648 SER A N 1
ATOM 4512 C CA . SER A 1 648 ? 4.104 7.877 -39.253 1.00 85.19 648 SER A CA 1
ATOM 4513 C C . SER A 1 648 ? 5.504 7.280 -39.112 1.00 85.19 648 SER A C 1
ATOM 4515 O O . SER A 1 648 ? 5.696 6.081 -39.244 1.00 85.19 648 SER A O 1
ATOM 4517 N N . HIS A 1 649 ? 6.497 8.135 -38.902 1.00 87.88 649 HIS A N 1
ATOM 4518 C CA . HIS A 1 649 ? 7.915 7.787 -38.916 1.00 87.88 649 HIS A CA 1
ATOM 4519 C C . HIS A 1 649 ? 8.443 7.397 -37.533 1.00 87.88 649 HIS A C 1
ATOM 4521 O O . HIS A 1 649 ? 7.829 7.723 -36.508 1.00 87.88 649 HIS A O 1
ATOM 4527 N N . CYS A 1 650 ? 9.629 6.781 -37.517 1.00 92.75 650 CYS A N 1
ATOM 4528 C CA . CYS A 1 650 ? 10.383 6.524 -36.293 1.00 92.75 650 CYS A CA 1
ATOM 4529 C C . CYS A 1 650 ? 11.635 7.420 -36.145 1.00 92.75 650 CYS A C 1
ATOM 4531 O O . CYS A 1 650 ? 12.374 7.605 -37.112 1.00 92.75 650 CYS A O 1
ATOM 4533 N N . ASP A 1 651 ? 11.921 7.918 -34.933 1.00 95.31 651 ASP A N 1
ATOM 4534 C CA . ASP A 1 651 ? 13.193 8.573 -34.549 1.00 95.31 651 ASP A CA 1
ATOM 4535 C C . ASP A 1 651 ? 13.963 7.702 -33.541 1.00 95.31 651 ASP A C 1
ATOM 4537 O O . ASP A 1 651 ? 13.569 7.544 -32.381 1.00 95.31 651 ASP A O 1
ATOM 4541 N N . ILE A 1 652 ? 15.075 7.118 -33.981 1.00 97.56 652 ILE A N 1
ATOM 4542 C CA . ILE A 1 652 ? 15.926 6.232 -33.186 1.00 97.56 652 ILE A CA 1
ATOM 4543 C C . ILE A 1 652 ? 17.249 6.927 -32.889 1.00 97.56 652 ILE A C 1
ATOM 4545 O O . ILE A 1 652 ? 17.977 7.325 -33.792 1.00 97.56 652 ILE A O 1
ATOM 4549 N N . ARG A 1 653 ? 17.628 7.000 -31.614 1.00 97.25 653 ARG A N 1
ATOM 4550 C CA . ARG A 1 653 ? 18.910 7.553 -31.164 1.00 97.25 653 ARG A CA 1
ATOM 4551 C C . ARG A 1 653 ? 19.557 6.611 -30.164 1.00 97.25 653 ARG A C 1
ATOM 4553 O O . ARG A 1 653 ? 19.013 6.394 -29.087 1.00 97.25 653 ARG A O 1
ATOM 4560 N N . ILE A 1 654 ? 20.726 6.067 -30.485 1.00 97.56 654 ILE A N 1
ATOM 4561 C CA . ILE A 1 654 ? 21.496 5.189 -29.592 1.00 97.56 654 ILE A CA 1
ATOM 4562 C C . ILE A 1 654 ? 22.905 5.756 -29.485 1.00 97.56 654 ILE A C 1
ATOM 4564 O O . ILE A 1 654 ? 23.722 5.527 -30.371 1.00 97.56 654 ILE A O 1
ATOM 4568 N N . GLN A 1 655 ? 23.204 6.503 -28.425 1.00 94.12 655 GLN A N 1
ATOM 4569 C CA . GLN A 1 655 ? 24.439 7.287 -28.368 1.00 94.12 655 GLN A CA 1
ATOM 4570 C C . GLN A 1 655 ? 25.024 7.425 -26.961 1.00 94.12 655 GLN A C 1
ATOM 4572 O O . GLN A 1 655 ? 24.313 7.496 -25.957 1.00 94.12 655 GLN A O 1
ATOM 4577 N N . GLY A 1 656 ? 26.352 7.508 -26.907 1.00 89.75 656 GLY A N 1
ATOM 4578 C CA . GLY A 1 656 ? 27.086 7.910 -25.712 1.00 89.75 656 GLY A CA 1
ATOM 4579 C C . GLY A 1 656 ? 27.166 9.428 -25.557 1.00 89.75 656 GLY A C 1
ATOM 4580 O O . GLY A 1 656 ? 27.081 10.174 -26.533 1.00 89.75 656 GLY A O 1
ATOM 4581 N N . GLY A 1 657 ? 27.328 9.890 -24.320 1.00 80.94 657 GLY A N 1
ATOM 4582 C CA . GLY A 1 657 ? 27.399 11.307 -23.973 1.00 80.94 657 GLY A CA 1
ATOM 4583 C C . GLY A 1 657 ? 28.650 11.964 -24.545 1.00 80.94 657 GLY A C 1
ATOM 4584 O O . GLY A 1 657 ? 29.770 11.560 -24.242 1.00 80.94 657 GLY A O 1
ATOM 4585 N N . SER A 1 658 ? 28.446 13.016 -25.328 1.00 68.12 658 SER A N 1
ATOM 4586 C CA . SER A 1 658 ? 29.411 13.520 -26.307 1.00 68.12 658 SER A CA 1
ATOM 4587 C C . SER A 1 658 ? 30.595 14.328 -25.731 1.00 68.12 658 SER A C 1
ATOM 4589 O O . SER A 1 658 ? 31.506 14.720 -26.457 1.00 68.12 658 SER A O 1
ATOM 4591 N N . VAL A 1 659 ? 30.590 14.568 -24.415 1.00 74.12 659 VAL A N 1
ATOM 4592 C CA . VAL A 1 659 ? 31.601 15.341 -23.661 1.00 74.12 659 VAL A CA 1
ATOM 4593 C C . VAL A 1 659 ? 32.369 14.446 -22.668 1.00 74.12 659 VAL A C 1
ATOM 4595 O O . VAL A 1 659 ? 33.359 14.869 -22.078 1.00 74.12 659 VAL A O 1
ATOM 4598 N N . TYR A 1 660 ? 31.935 13.198 -22.483 1.00 76.06 660 TYR A N 1
ATOM 4599 C CA . TYR A 1 660 ? 32.284 12.374 -21.327 1.00 76.06 660 TYR A CA 1
ATOM 4600 C C . TYR A 1 660 ? 33.033 11.107 -21.750 1.00 76.06 660 TYR A C 1
ATOM 4602 O O . TYR A 1 660 ? 32.668 10.467 -22.731 1.00 76.06 660 TYR A O 1
ATOM 4610 N N . GLN A 1 661 ? 34.094 10.731 -21.029 1.00 70.12 661 GLN A N 1
ATOM 4611 C CA . GLN A 1 661 ? 34.996 9.645 -21.464 1.00 70.12 661 GLN A CA 1
ATOM 4612 C C . GLN A 1 661 ? 34.474 8.236 -21.127 1.00 70.12 661 GLN A C 1
ATOM 4614 O O . GLN A 1 661 ? 34.898 7.262 -21.740 1.00 70.12 661 GLN A O 1
ATOM 4619 N N . ASN A 1 662 ? 33.534 8.120 -20.182 1.00 81.31 662 ASN A N 1
ATOM 4620 C CA . ASN A 1 662 ? 33.035 6.839 -19.656 1.00 81.31 662 ASN A CA 1
ATOM 4621 C C . ASN A 1 662 ? 31.509 6.705 -19.794 1.00 81.31 662 ASN A C 1
ATOM 4623 O O . ASN A 1 662 ? 30.808 6.333 -18.850 1.00 81.31 662 ASN A O 1
ATOM 4627 N N . SER A 1 663 ? 30.992 7.061 -20.966 1.00 89.38 663 SER A N 1
ATOM 4628 C CA . SER A 1 663 ? 29.564 7.244 -21.242 1.00 89.38 663 SER A CA 1
ATOM 4629 C C . SER A 1 663 ? 29.082 6.409 -22.436 1.00 89.38 663 SER A C 1
ATOM 4631 O O . SER A 1 663 ? 28.124 6.779 -23.100 1.00 89.38 663 SER A O 1
ATOM 4633 N N . ALA A 1 664 ? 29.752 5.302 -22.768 1.00 93.69 664 ALA A N 1
ATOM 4634 C CA . ALA A 1 664 ? 29.391 4.505 -23.940 1.00 93.69 664 ALA A CA 1
ATOM 4635 C C . ALA A 1 664 ? 28.104 3.686 -23.729 1.00 93.69 664 ALA A C 1
ATOM 4637 O O . ALA A 1 664 ? 27.836 3.185 -22.630 1.00 93.69 664 ALA A O 1
ATOM 4638 N N . VAL A 1 665 ? 27.359 3.479 -24.817 1.00 97.25 665 VAL A N 1
ATOM 4639 C CA . VAL A 1 665 ? 26.335 2.431 -24.913 1.00 97.25 665 VAL A CA 1
ATOM 4640 C C . VAL A 1 665 ? 27.006 1.151 -25.413 1.00 97.25 665 VAL A C 1
ATOM 4642 O O . VAL A 1 665 ? 27.610 1.140 -26.484 1.00 97.25 665 VAL A O 1
ATOM 4645 N N . THR A 1 666 ? 26.928 0.068 -24.640 1.00 97.94 666 THR A N 1
ATOM 4646 C CA . THR A 1 666 ? 27.523 -1.234 -24.988 1.00 97.94 666 THR A CA 1
ATOM 4647 C C . THR A 1 666 ? 26.446 -2.304 -25.109 1.00 97.94 666 THR A C 1
ATOM 4649 O O . THR A 1 666 ? 25.706 -2.548 -24.158 1.00 97.94 666 THR A O 1
ATOM 4652 N N . ILE A 1 667 ? 26.397 -2.976 -26.257 1.00 98.56 667 ILE A N 1
ATOM 4653 C CA . ILE A 1 667 ? 25.489 -4.089 -26.549 1.00 98.56 667 ILE A CA 1
ATOM 4654 C C . ILE A 1 667 ? 26.343 -5.339 -26.774 1.00 98.56 667 ILE A C 1
ATOM 4656 O O . ILE A 1 667 ? 27.079 -5.436 -27.756 1.00 98.56 667 ILE A O 1
ATOM 4660 N N . GLU A 1 668 ? 26.282 -6.287 -25.842 1.00 98.31 668 GLU A N 1
ATOM 4661 C CA . GLU A 1 668 ? 27.021 -7.553 -25.923 1.00 98.31 668 GLU A CA 1
ATOM 4662 C C . GLU A 1 668 ? 26.413 -8.497 -26.976 1.00 98.31 668 GLU A C 1
ATOM 4664 O O . GLU A 1 668 ? 27.142 -9.227 -27.648 1.00 98.31 668 GLU A O 1
ATOM 4669 N N . GLY A 1 669 ? 25.086 -8.474 -27.141 1.00 98.06 669 GLY A N 1
ATOM 4670 C CA . GLY A 1 669 ? 24.363 -9.206 -28.179 1.00 98.06 669 GLY A CA 1
ATOM 4671 C C . GLY A 1 669 ? 24.271 -8.451 -29.508 1.00 98.06 669 GLY A C 1
ATOM 4672 O O . GLY A 1 669 ? 25.119 -7.627 -29.846 1.00 98.06 669 GLY A O 1
ATOM 4673 N N . SER A 1 670 ? 23.237 -8.762 -30.290 1.00 98.38 670 SER A N 1
ATOM 4674 C CA . SER A 1 670 ? 22.975 -8.128 -31.589 1.00 98.38 670 SER A CA 1
ATOM 4675 C C . SER A 1 670 ? 22.257 -6.783 -31.460 1.00 98.38 670 SER A C 1
ATOM 4677 O O . SER A 1 670 ? 21.553 -6.538 -30.483 1.00 98.38 670 SER A O 1
ATOM 4679 N N . LEU A 1 671 ? 22.388 -5.941 -32.482 1.00 98.62 671 LEU A N 1
ATOM 4680 C CA . LEU A 1 671 ? 21.559 -4.757 -32.701 1.00 98.62 671 LEU A CA 1
ATOM 4681 C C . LEU A 1 671 ? 20.642 -5.023 -33.899 1.00 98.62 671 LE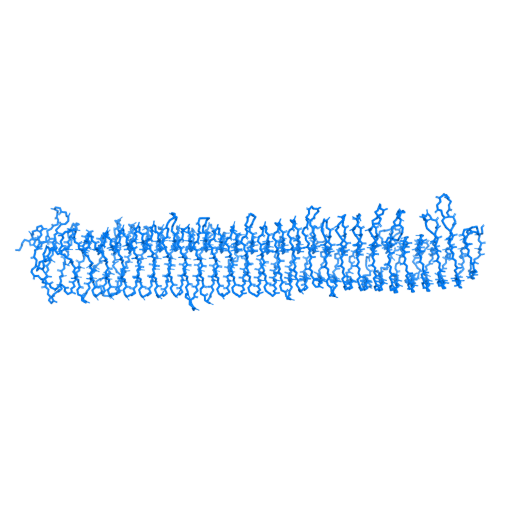U A C 1
ATOM 4683 O O . LEU A 1 671 ? 21.120 -5.325 -34.989 1.00 98.62 671 LEU A O 1
ATOM 4687 N N . THR A 1 672 ? 19.330 -4.930 -33.719 1.00 98.62 672 THR A N 1
ATOM 4688 C CA . THR A 1 672 ? 18.347 -5.087 -34.797 1.00 98.62 672 THR A CA 1
ATOM 4689 C C . THR A 1 672 ? 17.356 -3.940 -34.761 1.00 98.62 672 THR A C 1
ATOM 4691 O O . THR A 1 672 ? 16.647 -3.777 -33.771 1.00 98.62 672 THR A O 1
ATOM 4694 N N . LEU A 1 673 ? 17.305 -3.171 -35.843 1.00 98.44 673 LEU A N 1
ATOM 4695 C CA . LEU A 1 673 ? 16.376 -2.067 -36.046 1.00 98.44 673 LEU A CA 1
ATOM 4696 C C . LEU A 1 673 ? 15.539 -2.372 -37.288 1.00 98.44 673 LEU A C 1
ATOM 4698 O O . LEU A 1 673 ? 16.097 -2.601 -38.359 1.00 98.44 673 LEU A O 1
ATOM 4702 N N . VAL A 1 674 ? 14.219 -2.389 -37.145 1.00 97.25 674 VAL A N 1
ATOM 4703 C CA . VAL A 1 674 ? 13.275 -2.486 -38.264 1.00 97.25 674 VAL A CA 1
ATOM 4704 C C . VAL A 1 674 ? 12.398 -1.243 -38.226 1.00 97.25 674 VAL A C 1
ATOM 4706 O O . VAL A 1 674 ? 11.640 -1.072 -37.272 1.00 97.25 674 VAL A O 1
ATOM 4709 N N . LEU A 1 675 ? 12.564 -0.367 -39.212 1.00 95.19 675 LEU A N 1
ATOM 4710 C CA . LEU A 1 675 ? 11.976 0.973 -39.239 1.00 95.19 675 LEU A CA 1
ATOM 4711 C C . LEU A 1 675 ? 10.513 0.950 -39.718 1.00 95.19 675 LEU A C 1
ATOM 4713 O O . LEU A 1 675 ? 10.024 -0.069 -40.225 1.00 95.19 675 LEU A O 1
ATOM 4717 N N . ALA A 1 676 ? 9.827 2.081 -39.541 1.00 92.69 676 ALA A N 1
ATOM 4718 C CA . ALA A 1 676 ? 8.434 2.256 -39.938 1.00 92.69 676 ALA A CA 1
ATOM 4719 C C . ALA A 1 676 ? 8.251 2.098 -41.453 1.00 92.69 676 ALA A C 1
ATOM 4721 O O . ALA A 1 676 ? 9.050 2.598 -42.242 1.00 92.69 676 ALA A O 1
ATOM 4722 N N . GLN A 1 677 ? 7.171 1.442 -41.876 1.00 89.75 677 GLN A N 1
ATOM 4723 C CA . GLN A 1 677 ? 6.812 1.209 -43.281 1.00 89.75 677 GLN A CA 1
ATOM 4724 C C . GLN A 1 677 ? 5.978 2.373 -43.845 1.00 89.75 677 GLN A C 1
ATOM 4726 O O . GLN A 1 677 ? 4.938 2.174 -44.473 1.00 89.75 677 GLN A O 1
ATOM 4731 N N . THR A 1 678 ? 6.394 3.612 -43.580 1.00 79.25 678 THR A N 1
ATOM 4732 C CA . THR A 1 678 ? 5.659 4.805 -44.012 1.00 79.25 678 THR A CA 1
ATOM 4733 C C . THR A 1 678 ? 5.616 4.936 -45.521 1.00 79.25 678 THR A C 1
ATOM 4735 O O . THR A 1 678 ? 6.631 5.136 -46.178 1.00 79.25 678 THR A O 1
ATOM 4738 N N . THR A 1 679 ? 4.412 4.938 -46.086 1.00 70.81 679 THR A N 1
ATOM 4739 C CA . THR A 1 679 ? 4.228 5.296 -47.497 1.00 70.81 679 THR A CA 1
ATOM 4740 C C . THR A 1 679 ? 4.143 6.815 -47.611 1.00 70.81 679 THR A C 1
ATOM 4742 O O . THR A 1 679 ? 3.078 7.419 -47.506 1.00 70.81 679 THR A O 1
ATOM 4745 N N . GLY A 1 680 ? 5.293 7.472 -47.761 1.00 61.16 680 GLY A N 1
ATOM 4746 C CA . GLY A 1 680 ? 5.339 8.924 -47.922 1.00 61.16 680 GLY A CA 1
ATOM 4747 C C . GLY A 1 680 ? 4.528 9.401 -49.135 1.00 61.16 680 GLY A C 1
ATOM 4748 O O . GLY A 1 680 ? 4.566 8.791 -50.206 1.00 61.16 680 GLY A O 1
ATOM 4749 N N . THR A 1 681 ? 3.793 10.510 -49.007 1.00 61.38 681 THR A N 1
ATOM 4750 C CA . THR A 1 681 ? 3.156 11.168 -50.159 1.00 61.38 681 THR A CA 1
ATOM 4751 C C . THR A 1 681 ? 4.051 12.283 -50.692 1.00 61.38 681 THR A C 1
ATOM 4753 O O . THR A 1 681 ? 4.804 12.900 -49.953 1.00 61.38 681 THR A O 1
ATOM 4756 N N . VAL A 1 682 ? 3.944 12.639 -51.977 1.00 54.50 682 VAL A N 1
ATOM 4757 C CA . VAL A 1 682 ? 4.775 13.694 -52.610 1.00 54.50 682 VAL A CA 1
ATOM 4758 C C . VAL A 1 682 ? 4.678 15.071 -51.907 1.00 54.50 682 VAL A C 1
ATOM 4760 O O . VAL A 1 682 ? 5.532 15.932 -52.137 1.00 54.50 682 VAL A O 1
ATOM 4763 N N . ALA A 1 683 ? 3.671 15.294 -51.052 1.00 53.44 683 ALA A N 1
ATOM 4764 C CA . ALA A 1 683 ? 3.519 16.494 -50.226 1.00 53.44 683 ALA A CA 1
ATOM 4765 C C . ALA A 1 683 ? 4.471 16.545 -49.010 1.00 53.44 683 ALA A C 1
ATOM 4767 O O . ALA A 1 683 ? 4.752 17.635 -48.508 1.00 53.44 683 ALA A O 1
ATOM 4768 N N . ASP A 1 684 ? 5.050 15.416 -48.603 1.00 56.12 684 ASP A N 1
ATOM 4769 C CA . ASP A 1 684 ? 5.802 15.248 -47.353 1.00 56.12 684 ASP A CA 1
ATOM 4770 C C . ASP A 1 684 ? 7.309 15.559 -47.495 1.00 56.12 684 ASP A C 1
ATOM 4772 O O . ASP A 1 684 ? 8.158 14.939 -46.871 1.00 56.12 684 ASP A O 1
ATOM 4776 N N . ARG A 1 685 ? 7.671 16.547 -48.327 1.00 47.53 685 ARG A N 1
ATOM 4777 C CA . ARG A 1 685 ? 9.059 16.886 -48.739 1.00 47.53 685 ARG A CA 1
ATOM 4778 C C . ARG A 1 685 ? 9.984 17.466 -47.644 1.00 47.53 685 ARG A C 1
ATOM 4780 O O . ARG A 1 685 ? 10.905 18.220 -47.963 1.00 47.53 685 ARG A O 1
ATOM 4787 N N . ARG A 1 686 ? 9.753 17.222 -46.356 1.00 52.16 686 ARG A N 1
ATOM 4788 C CA . ARG A 1 686 ? 10.613 17.734 -45.268 1.00 52.16 686 ARG A CA 1
ATOM 4789 C C . ARG A 1 686 ? 10.853 16.647 -44.231 1.00 52.16 686 ARG A C 1
ATOM 4791 O O . ARG A 1 686 ? 9.993 15.802 -44.053 1.00 52.16 686 ARG A O 1
ATOM 4798 N N . ALA A 1 687 ? 11.965 16.764 -43.499 1.00 57.47 687 ALA A N 1
ATOM 4799 C CA . ALA A 1 687 ? 12.451 15.913 -42.399 1.00 57.47 687 ALA A CA 1
ATOM 4800 C C . ALA A 1 687 ? 11.433 15.480 -41.310 1.00 57.47 687 ALA A C 1
ATOM 4802 O O . ALA A 1 687 ? 11.814 14.822 -40.355 1.00 57.47 687 ALA A O 1
ATOM 4803 N N . ALA A 1 688 ? 10.162 15.869 -41.412 1.00 63.16 688 ALA A N 1
ATOM 4804 C CA . ALA A 1 688 ? 9.091 15.535 -40.486 1.00 63.16 688 ALA A CA 1
ATOM 4805 C C . ALA A 1 688 ? 8.401 14.183 -40.767 1.00 63.16 688 ALA A C 1
ATOM 4807 O O . ALA A 1 688 ? 7.488 13.838 -40.027 1.00 63.16 688 ALA A O 1
ATOM 4808 N N . THR A 1 689 ? 8.758 13.453 -41.832 1.00 71.44 689 THR A N 1
ATOM 4809 C CA . THR A 1 689 ? 8.143 12.149 -42.182 1.00 71.44 689 THR A CA 1
ATOM 4810 C C . THR A 1 689 ? 9.148 11.057 -42.556 1.00 71.44 689 THR A C 1
ATOM 4812 O O . THR A 1 689 ? 8.737 9.934 -42.843 1.00 71.44 689 THR A O 1
ATOM 4815 N N . ALA A 1 690 ? 10.446 11.368 -42.566 1.00 84.25 690 ALA A N 1
ATOM 4816 C CA . ALA A 1 690 ? 11.494 10.383 -42.805 1.00 84.25 690 ALA A CA 1
ATOM 4817 C C . ALA A 1 690 ? 11.766 9.584 -41.527 1.00 84.25 690 ALA A C 1
ATOM 4819 O O . ALA A 1 690 ? 11.719 10.140 -40.426 1.00 84.25 690 ALA A O 1
ATOM 4820 N N . ASN A 1 691 ? 12.096 8.302 -41.674 1.00 91.00 691 ASN A N 1
ATOM 4821 C CA . ASN A 1 691 ? 12.678 7.557 -40.566 1.00 91.00 691 ASN A CA 1
ATOM 4822 C C . ASN A 1 691 ? 14.063 8.128 -40.283 1.00 91.00 691 ASN A C 1
ATOM 4824 O O . ASN A 1 691 ? 14.859 8.311 -41.201 1.00 91.00 691 ASN A O 1
ATOM 4828 N N . HIS A 1 692 ? 14.354 8.397 -39.020 1.00 93.94 692 HIS A N 1
ATOM 4829 C CA . HIS A 1 692 ? 15.602 9.017 -38.614 1.00 93.94 692 HIS A CA 1
ATOM 4830 C C . HIS A 1 692 ? 16.327 8.113 -37.624 1.00 93.94 692 HIS A C 1
ATOM 4832 O O . HIS A 1 692 ? 15.763 7.696 -36.614 1.00 93.94 692 HIS A O 1
ATOM 4838 N N . VAL A 1 693 ? 17.582 7.781 -37.915 1.00 96.69 693 VAL A N 1
ATOM 4839 C CA . VAL A 1 693 ? 18.397 6.890 -37.087 1.00 96.69 693 VAL A CA 1
ATOM 4840 C C . VAL A 1 693 ? 19.748 7.538 -36.821 1.00 96.69 693 VAL A C 1
ATOM 4842 O O . VAL A 1 693 ? 20.520 7.767 -37.741 1.00 96.69 693 VAL A O 1
ATOM 4845 N N . ILE A 1 694 ? 20.079 7.763 -35.551 1.00 95.62 694 ILE A N 1
ATOM 4846 C CA . ILE A 1 694 ? 21.403 8.199 -35.101 1.00 95.62 694 ILE A CA 1
ATOM 4847 C C . ILE A 1 694 ? 22.016 7.114 -34.221 1.00 95.62 694 ILE A C 1
ATOM 4849 O O . ILE A 1 694 ? 21.528 6.825 -33.126 1.00 95.62 694 ILE A O 1
ATOM 4853 N N . LEU A 1 695 ? 23.132 6.547 -34.670 1.00 96.12 695 LEU A N 1
ATOM 4854 C CA . LEU A 1 695 ? 23.926 5.581 -33.921 1.00 96.12 695 LEU A CA 1
ATOM 4855 C C . LEU A 1 695 ? 25.282 6.187 -33.568 1.00 96.12 695 LEU A C 1
ATOM 4857 O O . LEU A 1 695 ? 26.101 6.445 -34.439 1.00 96.12 695 LEU A O 1
ATOM 4861 N N . GLY A 1 696 ? 25.524 6.363 -32.276 1.00 91.00 696 GLY A N 1
ATOM 4862 C CA . GLY A 1 696 ? 26.716 6.976 -31.711 1.00 91.00 696 GLY A CA 1
ATOM 4863 C C . GLY A 1 696 ? 26.690 8.512 -31.691 1.00 91.00 696 GLY A C 1
ATOM 4864 O O . GLY A 1 696 ? 25.635 9.130 -31.789 1.00 91.00 696 GLY A O 1
ATOM 4865 N N . SER A 1 697 ? 27.836 9.140 -31.432 1.00 84.06 697 SER A N 1
ATOM 4866 C CA . SER A 1 697 ? 27.938 10.541 -31.006 1.00 84.06 697 SER A CA 1
ATOM 4867 C C . SER A 1 697 ? 28.111 11.503 -32.178 1.00 84.06 697 SER A C 1
ATOM 4869 O O . SER A 1 697 ? 28.928 11.287 -33.071 1.00 84.06 697 SER A O 1
ATOM 4871 N N . LEU A 1 698 ? 27.396 12.631 -32.120 1.00 71.00 698 LEU A N 1
ATOM 4872 C CA . LEU A 1 698 ? 27.521 13.730 -33.082 1.00 71.00 698 LEU A CA 1
ATOM 4873 C C . LEU A 1 698 ? 28.756 14.616 -32.844 1.00 71.00 698 LEU A C 1
ATOM 4875 O O . LEU A 1 698 ? 29.107 15.396 -33.724 1.00 71.00 698 LEU A O 1
ATOM 4879 N N . THR A 1 699 ? 29.404 14.529 -31.676 1.00 73.31 699 THR A N 1
ATOM 4880 C CA . THR A 1 699 ? 30.643 15.272 -31.381 1.00 73.31 699 THR A CA 1
ATOM 4881 C C . THR A 1 699 ? 31.757 14.331 -30.959 1.00 73.31 699 THR A C 1
ATOM 4883 O O . THR A 1 699 ? 31.496 13.309 -30.331 1.00 73.31 699 THR A O 1
ATOM 4886 N N . HIS A 1 700 ? 33.002 14.700 -31.261 1.00 68.81 700 HIS A N 1
ATOM 4887 C CA . HIS A 1 700 ? 34.179 13.890 -30.962 1.00 68.81 700 HIS A CA 1
ATOM 4888 C C . HIS A 1 700 ? 34.280 13.480 -29.483 1.00 68.81 700 HIS A C 1
ATOM 4890 O O . HIS A 1 700 ? 34.560 14.322 -28.628 1.00 68.81 700 HIS A O 1
ATOM 4896 N N . VAL A 1 701 ? 34.154 12.181 -29.198 1.00 66.81 701 VAL A N 1
ATOM 4897 C CA . VAL A 1 701 ? 34.585 11.577 -27.925 1.00 66.81 701 VAL A CA 1
ATOM 4898 C C . VAL A 1 701 ? 35.890 10.792 -28.072 1.00 66.81 701 VAL A C 1
ATOM 4900 O O . VAL A 1 701 ? 36.205 10.266 -29.142 1.00 66.81 701 VAL A O 1
ATOM 4903 N N . ALA A 1 702 ? 36.647 10.686 -26.976 1.00 69.69 702 ALA A N 1
ATOM 4904 C CA . ALA A 1 702 ? 37.770 9.759 -26.881 1.00 69.69 702 ALA A CA 1
ATOM 4905 C C . ALA A 1 702 ? 37.231 8.314 -26.853 1.00 69.69 702 ALA A C 1
ATOM 4907 O O . ALA A 1 702 ? 36.639 7.895 -25.862 1.00 69.69 702 ALA A O 1
ATOM 4908 N N . GLY A 1 703 ? 37.427 7.557 -27.938 1.00 83.56 703 GLY A N 1
ATOM 4909 C CA . GLY A 1 703 ? 36.917 6.188 -28.091 1.00 83.56 703 GLY A CA 1
ATOM 4910 C C . GLY A 1 703 ? 35.592 6.103 -28.859 1.00 83.56 703 GLY A C 1
ATOM 4911 O O . GLY A 1 703 ? 35.296 6.962 -29.685 1.00 83.56 703 GLY A O 1
ATOM 4912 N N . PHE A 1 704 ? 34.814 5.044 -28.609 1.00 88.81 704 PHE A N 1
ATOM 4913 C CA . PHE A 1 704 ? 33.525 4.800 -29.266 1.00 88.81 704 PHE A CA 1
ATOM 4914 C C . PHE A 1 704 ? 32.369 5.094 -28.319 1.00 88.81 704 PHE A C 1
ATOM 4916 O O . PHE A 1 704 ? 32.347 4.632 -27.180 1.00 88.81 704 PHE A O 1
ATOM 4923 N N . SER A 1 705 ? 31.384 5.822 -28.826 1.00 91.56 705 SER A N 1
ATOM 4924 C CA . SER A 1 705 ? 30.157 6.165 -28.098 1.00 91.56 705 SER A CA 1
ATOM 4925 C C . SER A 1 705 ? 29.124 5.029 -28.109 1.00 91.56 705 SER A C 1
ATOM 4927 O O . SER A 1 705 ? 28.303 4.925 -27.198 1.00 91.56 705 SER A O 1
ATOM 4929 N N . LEU A 1 706 ? 29.204 4.154 -29.115 1.00 95.50 706 LEU A N 1
ATOM 4930 C CA . LEU A 1 706 ? 28.408 2.941 -29.263 1.00 95.50 706 LEU A CA 1
ATOM 4931 C C . LEU A 1 706 ? 29.329 1.763 -29.592 1.00 95.50 706 LEU A C 1
ATOM 4933 O O . LEU A 1 706 ? 30.130 1.833 -30.524 1.00 95.50 706 LEU A O 1
ATOM 4937 N N . VAL A 1 707 ? 29.190 0.661 -28.860 1.00 96.81 707 VAL A N 1
ATOM 4938 C CA . VAL A 1 707 ? 29.894 -0.599 -29.129 1.00 96.81 707 VAL A CA 1
ATOM 4939 C C . VAL A 1 707 ? 28.882 -1.734 -29.215 1.00 96.81 707 VAL A C 1
ATOM 4941 O O . VAL A 1 707 ? 28.193 -2.021 -28.239 1.00 96.81 707 VAL A O 1
ATOM 4944 N N . VAL A 1 708 ? 28.831 -2.418 -30.358 1.00 98.19 708 VAL A N 1
ATOM 4945 C CA . VAL A 1 708 ? 28.011 -3.619 -30.568 1.00 98.19 708 VAL A CA 1
ATOM 4946 C C . VAL A 1 708 ? 28.935 -4.800 -30.826 1.00 98.19 708 VAL A C 1
ATOM 4948 O O . VAL A 1 708 ? 29.747 -4.782 -31.758 1.00 98.19 708 VAL A O 1
ATOM 4951 N N . LYS A 1 709 ? 28.837 -5.825 -29.979 1.00 98.31 709 LYS A N 1
ATOM 4952 C CA . LYS A 1 709 ? 29.670 -7.027 -30.091 1.00 98.31 709 LYS A CA 1
ATOM 4953 C C . LYS A 1 709 ? 29.021 -8.138 -30.907 1.00 98.31 709 LYS A C 1
ATOM 4955 O O . LYS A 1 709 ? 29.744 -8.974 -31.432 1.00 98.31 709 LYS A O 1
ATOM 4960 N N . GLY A 1 710 ? 27.695 -8.158 -31.023 1.00 97.88 710 GLY A N 1
ATOM 4961 C CA . GLY A 1 710 ? 26.962 -9.066 -31.902 1.00 97.88 710 GLY A CA 1
ATOM 4962 C C . GLY A 1 710 ? 26.849 -8.562 -33.343 1.00 97.88 710 GLY A C 1
ATOM 4963 O O . GLY A 1 710 ? 27.537 -7.630 -33.757 1.00 97.88 710 GLY A O 1
ATOM 4964 N N . GLN A 1 711 ? 25.963 -9.201 -34.113 1.00 98.00 711 GLN A N 1
ATOM 4965 C CA . GLN A 1 711 ? 25.594 -8.744 -35.456 1.00 98.00 711 GLN A CA 1
ATOM 4966 C C . GLN A 1 711 ? 24.739 -7.474 -35.394 1.00 98.00 711 GLN A C 1
ATOM 4968 O O . GLN A 1 711 ? 23.922 -7.326 -34.484 1.00 98.00 711 GLN A O 1
ATOM 4973 N N . THR A 1 712 ? 24.880 -6.608 -36.394 1.00 98.44 712 THR A N 1
ATOM 4974 C CA . THR A 1 712 ? 24.036 -5.421 -36.570 1.00 98.44 712 THR A CA 1
ATOM 4975 C C . THR A 1 712 ? 23.171 -5.573 -37.813 1.00 98.44 712 THR A C 1
ATOM 4977 O O . THR A 1 712 ? 23.676 -5.908 -38.882 1.00 98.44 712 THR A O 1
ATOM 4980 N N . MET A 1 713 ? 21.877 -5.294 -37.688 1.00 98.44 713 MET A N 1
ATOM 4981 C CA . MET A 1 713 ? 20.927 -5.269 -38.794 1.00 98.44 713 MET A CA 1
ATOM 4982 C C . MET A 1 713 ? 20.051 -4.019 -38.702 1.00 98.44 713 MET A C 1
ATOM 4984 O O . MET A 1 713 ? 19.404 -3.799 -37.680 1.00 98.44 713 MET A O 1
ATOM 4988 N N . ILE A 1 714 ? 20.019 -3.226 -39.769 1.00 97.88 714 ILE A N 1
ATOM 4989 C CA . ILE A 1 714 ? 19.106 -2.092 -39.943 1.00 97.88 714 ILE A CA 1
ATOM 4990 C C . ILE A 1 714 ? 18.274 -2.384 -41.187 1.00 97.88 714 ILE A C 1
ATOM 4992 O O . ILE A 1 714 ? 18.839 -2.615 -42.254 1.00 97.88 714 ILE A O 1
ATOM 4996 N N . VAL A 1 715 ? 16.954 -2.417 -41.042 1.00 96.81 715 VAL A N 1
ATOM 4997 C CA . VAL A 1 715 ? 16.002 -2.646 -42.133 1.00 96.81 715 VAL A CA 1
ATOM 4998 C C . VAL A 1 715 ? 15.119 -1.414 -42.263 1.00 96.81 715 VAL A C 1
ATOM 5000 O O . VAL A 1 715 ? 14.380 -1.097 -41.334 1.00 96.81 715 VAL A O 1
ATOM 5003 N N . GLY A 1 716 ? 15.241 -0.738 -43.398 1.00 91.81 716 GLY A N 1
ATOM 5004 C CA . GLY A 1 716 ? 14.534 0.480 -43.760 1.00 91.81 716 GLY A CA 1
ATOM 5005 C C . GLY A 1 716 ? 13.037 0.300 -43.997 1.00 91.81 716 GLY A C 1
ATOM 5006 O O . GLY A 1 716 ? 12.515 -0.822 -44.047 1.00 91.81 716 GLY A O 1
ATOM 5007 N N . GLY A 1 717 ? 12.364 1.439 -44.112 1.00 89.38 717 GLY A N 1
ATOM 5008 C CA . GLY A 1 717 ? 10.934 1.556 -44.373 1.00 89.38 717 GLY A CA 1
ATOM 5009 C C . GLY A 1 717 ? 10.576 1.594 -45.853 1.00 89.38 717 GLY A C 1
ATOM 5010 O O . GLY A 1 717 ? 11.447 1.574 -46.715 1.00 89.38 717 GLY A O 1
ATOM 5011 N N . GLU A 1 718 ? 9.277 1.717 -46.153 1.00 85.44 718 GLU A N 1
ATOM 5012 C CA . GLU A 1 718 ? 8.819 2.045 -47.514 1.00 85.44 718 GLU A CA 1
ATOM 5013 C C . GLU A 1 718 ? 9.050 3.519 -47.904 1.00 85.44 718 GLU A C 1
ATOM 5015 O O . GLU A 1 718 ? 8.947 3.896 -49.076 1.00 85.44 718 GLU A O 1
ATOM 5020 N N . GLY A 1 719 ? 9.349 4.356 -46.909 1.00 82.00 719 GLY A N 1
ATOM 5021 C CA . GLY A 1 719 ? 9.562 5.790 -47.038 1.00 82.00 719 GLY A CA 1
ATOM 5022 C C . GLY A 1 719 ? 11.036 6.170 -47.141 1.00 82.00 719 GLY A C 1
ATOM 5023 O O . GLY A 1 719 ? 11.903 5.333 -47.352 1.00 82.00 719 GLY A O 1
ATOM 5024 N N . GLN A 1 720 ? 11.315 7.466 -46.993 1.00 86.31 720 GLN A N 1
ATOM 5025 C CA . GLN A 1 720 ? 12.686 7.959 -46.907 1.00 86.31 720 GLN A CA 1
ATOM 5026 C C . GLN A 1 720 ? 13.313 7.555 -45.567 1.00 86.31 720 GLN A C 1
ATOM 5028 O O . GLN A 1 720 ? 12.753 7.865 -44.511 1.00 86.31 720 GLN A O 1
ATOM 5033 N N . ASP A 1 721 ? 14.503 6.961 -45.619 1.00 90.75 721 ASP A N 1
ATOM 5034 C CA . ASP A 1 721 ? 15.314 6.655 -44.439 1.00 90.75 721 ASP A CA 1
ATOM 5035 C C . ASP A 1 721 ? 16.557 7.566 -44.370 1.00 90.75 721 ASP A C 1
ATOM 5037 O O . ASP A 1 721 ? 17.318 7.665 -45.331 1.00 90.75 721 ASP A O 1
ATOM 5041 N N . ASP A 1 722 ? 16.785 8.221 -43.229 1.00 92.31 722 ASP A N 1
ATOM 5042 C CA . ASP A 1 722 ? 17.981 9.019 -42.926 1.00 92.31 722 ASP A CA 1
ATOM 5043 C C . ASP A 1 722 ? 18.740 8.388 -41.752 1.00 92.31 722 ASP A C 1
ATOM 5045 O O . ASP A 1 722 ? 18.304 8.419 -40.597 1.00 92.31 722 ASP A O 1
ATOM 5049 N N . VAL A 1 723 ? 19.875 7.764 -42.057 1.00 95.06 723 VAL A N 1
ATOM 5050 C CA . VAL A 1 723 ? 20.671 6.977 -41.116 1.00 95.06 723 VAL A CA 1
ATOM 5051 C C . VAL A 1 723 ? 22.055 7.600 -40.964 1.00 95.06 723 VAL A C 1
ATOM 5053 O O . VAL A 1 723 ? 22.863 7.601 -41.886 1.00 95.06 723 VAL A O 1
ATOM 5056 N N . ALA A 1 724 ? 22.382 8.061 -39.762 1.00 93.94 724 ALA A N 1
ATOM 5057 C CA . ALA A 1 724 ? 23.700 8.558 -39.392 1.00 93.94 724 ALA A CA 1
ATOM 5058 C C . ALA A 1 724 ? 24.358 7.632 -38.362 1.00 93.94 724 ALA A C 1
ATOM 5060 O O . ALA A 1 724 ? 23.851 7.429 -37.260 1.00 93.94 724 ALA A O 1
ATOM 5061 N N . ILE A 1 725 ? 25.529 7.095 -38.692 1.00 94.12 725 ILE A N 1
ATOM 5062 C CA . ILE A 1 725 ? 26.314 6.214 -37.828 1.00 94.12 725 ILE A CA 1
ATOM 5063 C C . ILE A 1 725 ? 27.674 6.848 -37.573 1.00 94.12 725 ILE A C 1
ATOM 5065 O O . ILE A 1 725 ? 28.531 6.903 -38.454 1.00 94.12 725 ILE A O 1
ATOM 5069 N N . ARG A 1 726 ? 27.893 7.304 -36.344 1.00 90.69 726 ARG A N 1
ATOM 5070 C CA . ARG A 1 726 ? 29.050 8.112 -35.978 1.00 90.69 726 ARG A CA 1
ATOM 5071 C C . ARG A 1 726 ? 29.764 7.574 -34.751 1.00 90.69 726 ARG A C 1
ATOM 5073 O O . ARG A 1 726 ? 29.139 7.313 -33.730 1.00 90.69 726 ARG A O 1
ATOM 5080 N N . GLN A 1 727 ? 31.087 7.449 -34.802 1.00 89.44 727 GLN A N 1
ATOM 5081 C CA . GLN A 1 727 ? 31.905 7.005 -33.664 1.00 89.44 727 GLN A CA 1
ATOM 5082 C C . GLN A 1 727 ? 31.392 5.711 -33.011 1.00 89.44 727 GLN A C 1
ATOM 5084 O O . GLN A 1 727 ? 31.333 5.592 -31.776 1.00 89.44 727 GLN A O 1
ATOM 5089 N N . ALA A 1 728 ? 30.988 4.754 -33.846 1.00 92.94 728 ALA A N 1
ATOM 5090 C CA . ALA A 1 728 ? 30.491 3.452 -33.428 1.00 92.94 728 ALA A CA 1
ATOM 5091 C C . ALA A 1 728 ? 31.507 2.341 -33.732 1.00 92.94 728 ALA A C 1
ATOM 5093 O O . ALA A 1 728 ? 32.363 2.455 -34.612 1.00 92.94 728 ALA A O 1
ATOM 5094 N N . ARG A 1 729 ? 31.409 1.233 -32.999 1.00 94.81 729 ARG A N 1
ATOM 5095 C CA . ARG A 1 729 ? 32.194 0.022 -33.245 1.00 94.81 729 ARG A CA 1
ATOM 5096 C C . ARG A 1 729 ? 31.292 -1.189 -33.372 1.00 94.81 729 ARG A C 1
ATOM 5098 O O . ARG A 1 729 ? 30.710 -1.627 -32.380 1.00 94.81 729 ARG A O 1
ATOM 5105 N N . PHE A 1 730 ? 31.268 -1.775 -34.562 1.00 97.31 730 PHE A N 1
ATOM 5106 C CA . PHE A 1 730 ? 30.607 -3.048 -34.835 1.00 97.31 730 PHE A CA 1
ATOM 5107 C C . PHE A 1 730 ? 31.663 -4.141 -34.936 1.00 97.31 730 PHE A C 1
ATOM 5109 O O . PHE A 1 730 ? 32.519 -4.099 -35.816 1.00 97.31 730 PHE A O 1
ATOM 5116 N N . GLN A 1 731 ? 31.670 -5.093 -34.004 1.00 97.00 731 GLN A N 1
ATOM 5117 C CA . GLN A 1 731 ? 32.741 -6.098 -33.941 1.00 97.00 731 GLN A CA 1
ATOM 5118 C C . GLN A 1 731 ? 32.516 -7.290 -34.877 1.00 97.00 731 GLN A C 1
ATOM 5120 O O . GLN A 1 731 ? 33.493 -7.886 -35.324 1.00 97.00 731 GLN A O 1
ATOM 5125 N N . LEU A 1 732 ? 31.257 -7.630 -35.171 1.00 96.25 732 LEU A N 1
ATOM 5126 C CA . LEU A 1 732 ? 30.884 -8.702 -36.100 1.00 96.25 732 LEU A CA 1
ATOM 5127 C C . LEU A 1 732 ? 30.269 -8.115 -37.382 1.00 96.25 732 LEU A C 1
ATOM 5129 O O . LEU A 1 732 ? 30.581 -6.989 -37.759 1.00 96.25 732 LEU A O 1
ATOM 5133 N N . GLY A 1 733 ? 29.464 -8.905 -38.097 1.00 95.44 733 GLY A N 1
ATOM 5134 C CA . GLY A 1 733 ? 28.859 -8.491 -39.362 1.00 95.44 733 GLY A CA 1
ATOM 5135 C C . GLY A 1 733 ? 27.768 -7.430 -39.195 1.00 95.44 733 GLY A C 1
ATOM 5136 O O . GLY A 1 733 ? 26.966 -7.505 -38.260 1.00 95.44 733 GLY A O 1
ATOM 5137 N N . THR A 1 734 ? 27.717 -6.49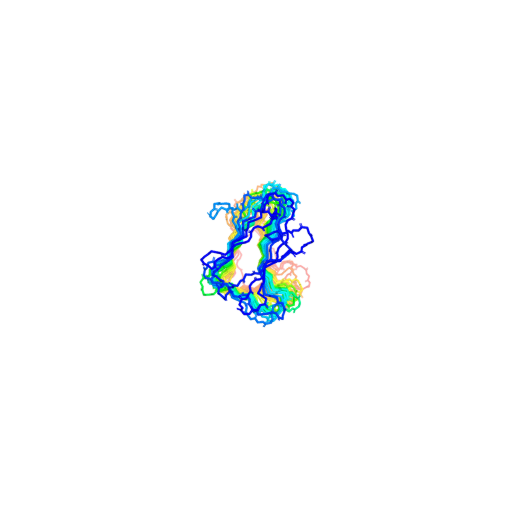3 -40.141 1.00 98.06 734 THR A N 1
ATOM 5138 C CA . THR A 1 734 ? 26.716 -5.424 -40.226 1.00 98.06 734 THR A CA 1
ATOM 5139 C C . THR A 1 734 ? 25.960 -5.518 -41.548 1.00 98.06 734 THR A C 1
ATOM 5141 O O . THR A 1 734 ? 26.567 -5.623 -42.609 1.00 98.06 734 THR A O 1
ATOM 5144 N N . THR A 1 735 ? 24.631 -5.474 -41.495 1.00 98.12 735 THR A N 1
ATOM 5145 C CA . THR A 1 735 ? 23.746 -5.370 -42.663 1.00 98.12 735 THR A CA 1
ATOM 5146 C C . THR A 1 735 ? 22.876 -4.127 -42.530 1.00 98.12 735 THR A C 1
ATOM 5148 O O . THR A 1 735 ? 22.164 -3.975 -41.541 1.00 98.12 735 THR A O 1
ATOM 5151 N N . ILE A 1 736 ? 22.921 -3.246 -43.521 1.00 97.62 736 ILE A N 1
ATOM 5152 C CA . ILE A 1 736 ? 22.070 -2.061 -43.628 1.00 97.62 736 ILE A CA 1
ATOM 5153 C C . ILE A 1 736 ? 21.280 -2.214 -44.922 1.00 97.62 736 ILE A C 1
ATOM 5155 O O . ILE A 1 736 ? 21.854 -2.189 -46.006 1.00 97.62 736 ILE A O 1
ATOM 5159 N N . ASN A 1 737 ? 19.980 -2.446 -44.805 1.00 96.38 737 ASN A N 1
ATOM 5160 C CA . ASN A 1 737 ? 19.086 -2.703 -45.921 1.00 96.38 737 ASN A CA 1
ATOM 5161 C C . ASN A 1 737 ? 17.995 -1.633 -45.962 1.00 96.38 737 ASN A C 1
ATOM 5163 O O . ASN A 1 737 ? 16.989 -1.761 -45.275 1.00 96.38 737 ASN A O 1
ATOM 5167 N N . LEU A 1 738 ? 18.199 -0.614 -46.786 1.00 92.94 738 LEU A N 1
ATOM 5168 C CA . LEU A 1 738 ? 17.272 0.479 -47.076 1.00 92.94 738 LEU A CA 1
ATOM 5169 C C . LEU A 1 738 ? 16.644 0.262 -48.467 1.00 92.94 738 LEU A C 1
ATOM 5171 O O . LEU A 1 738 ? 16.609 1.151 -49.303 1.00 92.94 738 LEU A O 1
ATOM 5175 N N . LEU A 1 739 ? 16.259 -0.975 -48.808 1.00 82.81 739 LEU A N 1
ATOM 5176 C CA . LEU A 1 739 ? 15.675 -1.277 -50.127 1.00 82.81 739 LEU A CA 1
ATOM 5177 C C . LEU A 1 739 ? 14.176 -0.934 -50.235 1.00 82.81 739 LEU A C 1
ATOM 5179 O O . LEU A 1 739 ? 13.570 -1.159 -51.283 1.00 82.81 739 LEU A O 1
ATOM 5183 N N . GLY A 1 740 ? 13.550 -0.455 -49.162 1.00 74.44 740 GLY A N 1
ATOM 5184 C CA . GLY A 1 740 ? 12.096 -0.370 -49.081 1.00 74.44 740 GLY A CA 1
ATOM 5185 C C . GLY A 1 740 ? 11.455 0.763 -49.887 1.00 74.44 740 GLY A C 1
ATOM 5186 O O . GLY A 1 740 ? 10.245 0.710 -50.043 1.00 74.44 740 GLY A O 1
ATOM 5187 N N . ASN A 1 741 ? 12.206 1.707 -50.473 1.00 72.56 741 ASN A N 1
ATOM 5188 C CA . ASN A 1 741 ? 11.693 2.935 -51.112 1.00 72.56 741 ASN A CA 1
ATOM 5189 C C . ASN A 1 741 ? 11.630 2.875 -52.674 1.00 72.56 741 ASN A C 1
ATOM 5191 O O . ASN A 1 741 ? 12.508 3.381 -53.384 1.00 72.56 741 ASN A O 1
ATOM 5195 N N . PRO A 1 742 ? 10.602 2.256 -53.304 1.00 62.88 742 PRO A N 1
ATOM 5196 C CA . PRO A 1 742 ? 10.606 1.921 -54.731 1.00 62.88 742 PRO A CA 1
ATOM 5197 C C . PRO A 1 742 ? 10.081 3.013 -55.690 1.00 62.88 742 PRO A C 1
ATOM 5199 O O . PRO A 1 742 ? 9.369 2.670 -56.632 1.00 62.88 742 PRO A O 1
ATOM 5202 N N . ASN A 1 743 ? 10.515 4.277 -55.570 1.00 60.69 743 ASN A N 1
ATOM 5203 C CA . ASN A 1 743 ? 10.254 5.416 -56.496 1.00 60.69 743 ASN A CA 1
ATOM 5204 C C . ASN A 1 743 ? 9.096 6.374 -56.131 1.00 60.69 743 ASN A C 1
ATOM 5206 O O . ASN A 1 743 ? 8.085 6.432 -56.835 1.00 60.69 743 ASN A O 1
ATOM 5210 N N . LEU A 1 744 ? 9.289 7.257 -55.145 1.00 59.06 744 LEU A N 1
ATOM 5211 C CA . LEU A 1 744 ? 8.324 8.331 -54.821 1.00 59.06 744 LEU A CA 1
ATOM 5212 C C . LEU A 1 744 ? 8.608 9.697 -55.496 1.00 59.06 744 LEU A C 1
ATOM 5214 O O . LEU A 1 744 ? 7.898 10.680 -55.275 1.00 59.06 744 LEU A O 1
ATOM 5218 N N . GLY A 1 745 ? 9.599 9.771 -56.394 1.00 62.56 745 GLY A N 1
ATOM 5219 C CA . GLY A 1 745 ? 9.913 10.961 -57.201 1.00 62.56 745 GLY A CA 1
ATOM 5220 C C . GLY A 1 745 ? 11.291 11.569 -56.901 1.00 62.56 745 GLY A C 1
ATOM 5221 O O . GLY A 1 745 ? 12.063 10.996 -56.143 1.00 62.56 745 GLY A O 1
ATOM 5222 N N . PRO A 1 746 ? 11.646 12.718 -57.505 1.00 61.97 746 PRO A N 1
ATOM 5223 C CA . PRO A 1 746 ? 13.021 13.226 -57.504 1.00 61.97 746 PRO A CA 1
ATOM 5224 C C . PRO A 1 746 ? 13.473 13.944 -56.219 1.00 61.97 746 PRO A C 1
ATOM 5226 O O . PRO A 1 746 ? 14.535 14.548 -56.201 1.00 61.97 746 PRO A O 1
ATOM 5229 N N . ALA A 1 747 ? 12.650 13.944 -55.170 1.00 61.91 747 ALA A N 1
ATOM 5230 C CA . ALA A 1 747 ? 12.961 14.564 -53.877 1.00 61.91 747 ALA A CA 1
ATOM 5231 C C . ALA A 1 747 ? 13.074 13.531 -52.740 1.00 61.91 747 ALA A C 1
ATOM 5233 O O . ALA A 1 747 ? 13.135 13.925 -51.582 1.00 61.91 747 ALA A O 1
ATOM 5234 N N . TRP A 1 748 ? 13.043 12.238 -53.078 1.00 65.75 748 TRP A N 1
ATOM 5235 C CA . TRP A 1 748 ? 12.979 11.112 -52.149 1.00 65.75 748 TRP A CA 1
ATOM 5236 C C . TRP A 1 748 ? 14.180 10.214 -52.390 1.00 65.75 748 TRP A C 1
ATOM 5238 O O . TRP A 1 748 ? 14.203 9.538 -53.416 1.00 65.75 748 TRP A O 1
ATOM 5248 N N . GLY A 1 749 ? 15.136 10.219 -51.465 1.00 76.62 749 GLY A N 1
ATOM 5249 C CA . GLY A 1 749 ? 16.308 9.354 -51.506 1.00 76.62 749 GLY A CA 1
ATOM 5250 C C . GLY A 1 749 ? 16.749 9.005 -50.095 1.00 76.62 749 GLY A C 1
ATOM 5251 O O . GLY A 1 749 ? 16.745 9.869 -49.214 1.00 76.62 749 GLY A O 1
ATOM 5252 N N . ASP A 1 750 ? 17.092 7.739 -49.889 1.00 89.56 750 ASP A N 1
ATOM 5253 C CA . ASP A 1 750 ? 17.635 7.286 -48.615 1.00 89.56 750 ASP A CA 1
ATOM 5254 C C . ASP A 1 750 ? 19.035 7.855 -48.434 1.00 89.56 750 ASP A C 1
ATOM 5256 O O . ASP A 1 750 ? 19.824 7.919 -49.382 1.00 89.56 750 ASP A O 1
ATOM 5260 N N . HIS A 1 751 ? 19.350 8.249 -47.213 1.00 92.31 751 HIS A N 1
ATOM 5261 C CA . HIS A 1 751 ? 20.625 8.838 -46.858 1.00 92.31 751 HIS A CA 1
ATOM 5262 C C . HIS A 1 751 ? 21.293 7.991 -45.777 1.00 92.31 751 HIS A C 1
ATOM 5264 O O . HIS A 1 751 ? 20.693 7.682 -44.750 1.00 92.31 751 HIS A O 1
ATOM 5270 N N . LEU A 1 752 ? 22.541 7.597 -46.019 1.00 94.88 752 LEU A N 1
ATOM 5271 C CA . LEU A 1 752 ? 23.369 6.877 -45.061 1.00 94.88 752 LEU A CA 1
ATOM 5272 C C . LEU A 1 752 ? 24.704 7.599 -44.895 1.00 94.88 752 LEU A C 1
ATOM 5274 O O . LEU A 1 752 ? 25.516 7.610 -45.815 1.00 94.88 752 LEU A O 1
ATOM 5278 N N . ALA A 1 753 ? 24.957 8.133 -43.705 1.00 93.06 753 ALA A N 1
ATOM 5279 C CA . ALA A 1 753 ? 26.229 8.736 -43.328 1.00 93.06 753 ALA A CA 1
ATOM 5280 C C . ALA A 1 753 ? 26.976 7.847 -42.327 1.00 93.06 753 ALA A C 1
ATOM 5282 O O . ALA A 1 753 ? 26.443 7.494 -41.274 1.00 93.06 753 ALA A O 1
ATOM 5283 N N . LEU A 1 754 ? 28.224 7.508 -42.632 1.00 92.44 754 LEU A N 1
ATOM 5284 C CA . LEU A 1 754 ? 29.154 6.803 -41.754 1.00 92.44 754 LEU A CA 1
ATOM 5285 C C . LEU A 1 754 ? 30.291 7.774 -41.404 1.00 92.44 754 LEU A C 1
ATOM 5287 O O . LEU A 1 754 ? 30.942 8.254 -42.319 1.00 92.44 754 LEU A O 1
ATOM 5291 N N . ASP A 1 755 ? 30.518 8.090 -40.122 1.00 88.25 755 ASP A N 1
ATOM 5292 C CA . ASP A 1 755 ? 31.595 9.007 -39.690 1.00 88.25 755 ASP A CA 1
ATOM 5293 C C . ASP A 1 755 ? 32.392 8.461 -38.483 1.00 88.25 755 ASP A C 1
ATOM 5295 O O . ASP A 1 755 ? 31.884 8.355 -37.367 1.00 88.25 755 ASP A O 1
ATOM 5299 N N . GLY A 1 756 ? 33.678 8.150 -38.647 1.00 86.62 756 GLY A N 1
ATOM 5300 C CA . GLY A 1 756 ? 34.551 7.636 -37.580 1.00 86.62 756 GLY A CA 1
ATOM 5301 C C . GLY A 1 756 ? 34.097 6.293 -36.992 1.00 86.62 756 GLY A C 1
ATOM 5302 O O . GLY A 1 756 ? 34.280 6.039 -35.801 1.00 86.62 756 GLY A O 1
ATOM 5303 N N . THR A 1 757 ? 33.454 5.457 -37.806 1.00 91.06 757 THR A N 1
ATOM 5304 C CA . THR A 1 757 ? 32.902 4.151 -37.423 1.00 91.06 757 THR A CA 1
ATOM 5305 C C . THR A 1 757 ? 33.832 3.002 -37.831 1.00 91.06 757 THR A C 1
ATOM 5307 O O . THR A 1 757 ? 34.428 3.016 -38.903 1.00 91.06 757 THR A O 1
ATOM 5310 N N . THR A 1 758 ? 33.944 1.974 -36.983 1.00 93.25 758 THR A N 1
ATOM 5311 C CA . THR A 1 758 ? 34.766 0.775 -37.244 1.00 93.25 758 THR A CA 1
ATOM 5312 C C . THR A 1 758 ? 33.909 -0.464 -37.505 1.00 93.25 758 THR A C 1
ATOM 5314 O O . THR A 1 758 ? 32.947 -0.727 -36.774 1.00 93.25 758 THR A O 1
ATOM 5317 N N . PHE A 1 759 ? 34.306 -1.268 -38.497 1.00 95.12 759 PHE A N 1
ATOM 5318 C CA . PHE A 1 759 ? 33.642 -2.524 -38.862 1.00 95.12 759 PHE A CA 1
ATOM 5319 C C . PHE A 1 759 ? 34.623 -3.698 -38.778 1.00 95.12 759 PHE A C 1
ATOM 5321 O O . PHE A 1 759 ? 35.548 -3.820 -39.579 1.00 95.12 759 PHE A O 1
ATOM 5328 N N . GLY A 1 760 ? 34.428 -4.561 -37.780 1.00 93.62 760 GLY A N 1
ATOM 5329 C CA . GLY A 1 760 ? 35.263 -5.735 -37.526 1.00 93.62 760 GLY A CA 1
ATOM 5330 C C . GLY A 1 760 ? 34.935 -6.942 -38.410 1.00 93.62 760 GLY A C 1
ATOM 5331 O O . GLY A 1 760 ? 35.835 -7.719 -38.718 1.00 93.62 760 GLY A O 1
ATOM 5332 N N . GLY A 1 761 ? 33.672 -7.099 -38.821 1.00 94.31 761 GLY A N 1
ATOM 5333 C CA . GLY A 1 761 ? 33.209 -8.155 -39.729 1.00 94.31 761 GLY A CA 1
ATOM 5334 C C . GLY A 1 761 ? 32.812 -7.639 -41.116 1.00 94.31 761 GLY A C 1
ATOM 5335 O O . GLY A 1 761 ? 33.109 -6.504 -41.479 1.00 94.31 761 GLY A O 1
ATOM 5336 N N . GLN A 1 762 ? 32.125 -8.485 -41.893 1.00 96.06 762 GLN A N 1
ATOM 5337 C CA . GLN A 1 762 ? 31.552 -8.104 -43.190 1.00 96.06 762 GLN A CA 1
ATOM 5338 C C . GLN A 1 762 ? 30.516 -6.982 -43.023 1.00 96.06 762 GLN A C 1
ATOM 5340 O O . GLN A 1 762 ? 29.647 -7.075 -42.155 1.00 96.06 762 GLN A O 1
ATOM 5345 N N . CYS A 1 763 ? 30.570 -5.966 -43.883 1.00 97.19 763 CYS A N 1
ATOM 5346 C CA . CYS A 1 763 ? 29.582 -4.893 -43.956 1.00 97.19 763 CYS A CA 1
ATOM 5347 C C . CYS A 1 763 ? 28.834 -4.962 -45.293 1.00 97.19 763 CYS A C 1
ATOM 5349 O O . CYS A 1 763 ? 29.444 -4.857 -46.355 1.00 97.19 763 CYS A O 1
ATOM 5351 N N . ALA A 1 764 ? 27.518 -5.156 -45.252 1.00 97.44 764 ALA A N 1
ATOM 5352 C CA . ALA A 1 764 ? 26.651 -5.162 -46.425 1.00 97.44 764 ALA A CA 1
ATOM 5353 C C . ALA A 1 764 ? 25.672 -3.985 -46.353 1.00 97.44 764 ALA A C 1
ATOM 5355 O O . ALA A 1 764 ? 24.924 -3.859 -45.388 1.00 97.44 764 ALA A O 1
ATOM 5356 N N . ILE A 1 765 ? 25.669 -3.143 -47.380 1.00 97.25 765 ILE A N 1
ATOM 5357 C CA . ILE A 1 765 ? 24.808 -1.972 -47.526 1.00 97.25 765 ILE A CA 1
ATOM 5358 C C . ILE A 1 765 ? 23.990 -2.156 -48.801 1.00 97.25 765 ILE A C 1
ATOM 5360 O O . ILE A 1 765 ? 24.533 -2.390 -49.882 1.00 97.25 765 ILE A O 1
ATOM 5364 N N . GLN A 1 766 ? 22.677 -2.061 -48.677 1.00 95.44 766 GLN A N 1
ATOM 5365 C CA . GLN A 1 766 ? 21.735 -2.103 -49.784 1.00 95.44 766 GLN A CA 1
ATOM 5366 C C . GLN A 1 766 ? 20.832 -0.882 -49.670 1.00 95.44 766 GLN A C 1
ATOM 5368 O O . GLN A 1 766 ? 20.290 -0.635 -48.599 1.00 95.44 766 GLN A O 1
ATOM 5373 N N . MET A 1 767 ? 20.699 -0.109 -50.741 1.00 92.69 767 MET A N 1
ATOM 5374 C CA . MET A 1 767 ? 19.875 1.103 -50.773 1.00 92.69 767 MET A CA 1
ATOM 5375 C C . MET A 1 767 ? 19.067 1.128 -52.067 1.00 92.69 767 MET A C 1
ATOM 5377 O O . MET A 1 767 ? 19.592 0.760 -53.125 1.00 92.69 767 MET A O 1
ATOM 5381 N N . GLN A 1 768 ? 17.803 1.541 -52.000 1.00 83.62 768 GLN A N 1
ATOM 5382 C CA . GLN A 1 768 ? 16.937 1.668 -53.169 1.00 83.62 768 GLN A CA 1
ATOM 5383 C C . GLN A 1 768 ? 16.208 3.003 -53.141 1.00 83.62 768 GLN A C 1
ATOM 5385 O O . GLN A 1 768 ? 15.442 3.269 -52.237 1.00 83.62 768 GLN A O 1
ATOM 5390 N N . GLY A 1 769 ? 16.390 3.819 -54.171 1.00 78.38 769 GLY A N 1
ATOM 5391 C CA . GLY A 1 769 ? 15.702 5.099 -54.276 1.00 78.38 769 GLY A CA 1
ATOM 5392 C C . GLY A 1 769 ? 16.363 5.993 -55.312 1.00 78.38 769 GLY A C 1
ATOM 5393 O O . GLY A 1 769 ? 17.548 5.850 -55.621 1.00 78.38 769 GLY A O 1
ATOM 5394 N N . ASN A 1 770 ? 15.599 6.924 -55.880 1.00 83.06 770 ASN A N 1
ATOM 5395 C CA . ASN A 1 770 ? 16.217 7.975 -56.682 1.00 83.06 770 ASN A CA 1
ATOM 5396 C C . ASN A 1 770 ? 17.055 8.844 -55.741 1.00 83.06 770 ASN A C 1
ATOM 5398 O O . ASN A 1 770 ? 16.597 9.151 -54.653 1.00 83.06 770 ASN A O 1
ATOM 5402 N N . TYR A 1 771 ? 18.259 9.250 -56.132 1.00 86.50 771 TYR A N 1
ATOM 5403 C CA . TYR A 1 771 ? 19.116 10.084 -55.281 1.00 86.50 771 TYR A CA 1
ATOM 5404 C C . TYR A 1 771 ? 19.507 9.453 -53.937 1.00 86.50 771 TYR A C 1
ATOM 5406 O O . TYR A 1 771 ? 19.793 10.178 -52.989 1.00 86.50 771 TYR A O 1
ATOM 5414 N N . ALA A 1 772 ? 19.523 8.118 -53.833 1.00 90.19 772 ALA A N 1
ATOM 5415 C CA . ALA A 1 772 ? 20.078 7.458 -52.655 1.00 90.19 772 ALA A CA 1
ATOM 5416 C C . ALA A 1 772 ? 21.541 7.893 -52.459 1.00 90.19 772 ALA A C 1
ATOM 5418 O O . ALA A 1 772 ? 22.322 7.848 -53.414 1.00 90.19 772 ALA A O 1
ATOM 5419 N N . GLN A 1 773 ? 21.904 8.300 -51.244 1.00 92.94 773 GLN A N 1
ATOM 5420 C CA . GLN A 1 773 ? 23.193 8.915 -50.935 1.00 92.94 773 GLN A CA 1
ATOM 5421 C C . GLN A 1 773 ? 23.916 8.166 -49.815 1.00 92.94 773 GLN A C 1
ATOM 5423 O O . GLN A 1 773 ? 23.397 8.017 -48.711 1.00 92.94 773 GLN A O 1
ATOM 5428 N N . LEU A 1 774 ? 25.146 7.744 -50.093 1.00 94.31 774 LEU A N 1
ATOM 5429 C CA . LEU A 1 774 ? 26.056 7.142 -49.127 1.00 94.31 774 LEU A CA 1
ATOM 5430 C C . LEU A 1 774 ? 27.252 8.061 -48.893 1.00 94.31 774 LEU A C 1
ATOM 5432 O O . LEU A 1 774 ? 28.054 8.282 -49.799 1.00 94.31 774 LEU A O 1
ATOM 5436 N N . GLU A 1 775 ? 27.411 8.537 -47.667 1.00 92.19 775 GLU A N 1
ATOM 5437 C CA . GLU A 1 775 ? 28.563 9.316 -47.232 1.00 92.19 775 GLU A CA 1
ATOM 5438 C C . GLU A 1 775 ? 29.432 8.506 -46.269 1.00 92.19 775 GLU A C 1
ATOM 5440 O O . GLU A 1 775 ? 28.942 7.928 -45.302 1.00 92.19 775 GLU A O 1
ATOM 5445 N N . MET A 1 776 ? 30.739 8.479 -46.517 1.00 90.75 776 MET A N 1
ATOM 5446 C CA . MET A 1 776 ? 31.733 7.877 -45.629 1.00 90.75 776 MET A CA 1
ATOM 5447 C C . MET A 1 776 ? 32.780 8.923 -45.276 1.00 90.75 776 MET A C 1
ATOM 5449 O O . MET A 1 776 ? 33.492 9.423 -46.152 1.00 90.75 776 MET A O 1
ATOM 5453 N N . ASN A 1 777 ? 32.870 9.257 -43.995 1.00 83.88 777 ASN A N 1
ATOM 5454 C CA . ASN A 1 777 ? 33.809 10.208 -43.424 1.00 83.88 777 ASN A CA 1
ATOM 5455 C C . ASN A 1 777 ? 33.817 11.577 -44.131 1.00 83.88 777 ASN A C 1
ATOM 5457 O O . ASN A 1 777 ? 34.876 12.140 -44.434 1.00 83.88 777 ASN A O 1
ATOM 5461 N N . ASN A 1 778 ? 32.637 12.097 -44.485 1.00 72.19 778 ASN A N 1
ATOM 5462 C CA . ASN A 1 778 ? 32.521 13.221 -45.419 1.00 72.19 778 ASN A CA 1
ATOM 5463 C C . ASN A 1 778 ? 32.352 14.595 -44.749 1.00 72.19 778 ASN A C 1
ATOM 5465 O O . ASN A 1 778 ? 32.580 15.623 -45.386 1.00 72.19 778 ASN A O 1
ATOM 5469 N N . GLY A 1 779 ? 32.009 14.645 -43.458 1.00 57.41 779 GLY A N 1
ATOM 5470 C CA . GLY A 1 779 ? 31.662 15.910 -42.804 1.00 57.41 779 GLY A CA 1
ATOM 5471 C C . GLY A 1 779 ? 32.228 16.125 -41.407 1.00 57.41 779 GLY A C 1
ATOM 5472 O O . GLY A 1 779 ? 32.405 17.285 -41.035 1.00 57.41 779 GLY A O 1
ATOM 5473 N N . GLN A 1 780 ? 32.493 15.067 -40.626 1.00 59.25 780 GLN A N 1
ATOM 5474 C CA . GLN A 1 780 ? 32.726 15.182 -39.172 1.00 59.25 780 GLN A CA 1
ATOM 5475 C C . GLN A 1 780 ? 33.563 14.032 -38.541 1.00 59.25 780 GLN A C 1
ATOM 5477 O O . GLN A 1 780 ? 33.629 13.944 -37.316 1.00 59.25 780 GLN A O 1
ATOM 5482 N N . GLY A 1 781 ? 34.180 13.120 -39.306 1.00 56.00 781 GLY A N 1
ATOM 5483 C CA . GLY A 1 781 ? 34.888 11.964 -38.731 1.00 56.00 781 GLY A CA 1
ATOM 5484 C C . GLY A 1 781 ? 36.263 12.311 -38.145 1.00 56.00 781 GLY A C 1
ATOM 5485 O O . GLY A 1 781 ? 37.200 12.652 -38.859 1.00 56.00 781 GLY A O 1
ATOM 5486 N N . TYR A 1 782 ? 36.382 12.199 -36.820 1.00 63.06 782 TYR A N 1
ATOM 5487 C CA . TYR A 1 782 ? 37.608 12.474 -36.052 1.00 63.06 782 TYR A CA 1
ATOM 5488 C C . TYR A 1 782 ? 38.466 11.221 -35.770 1.00 63.06 782 TYR A C 1
ATOM 5490 O O . TYR A 1 782 ? 39.469 11.297 -35.062 1.00 63.06 782 TYR A O 1
ATOM 5498 N N . GLN A 1 783 ? 38.039 10.050 -36.252 1.00 67.94 783 GLN A N 1
ATOM 5499 C CA . GLN A 1 783 ? 38.719 8.760 -36.097 1.00 67.94 783 GLN A CA 1
ATOM 5500 C C . GLN A 1 783 ? 38.757 8.042 -37.444 1.00 67.94 783 GLN A C 1
ATOM 5502 O O . GLN A 1 783 ? 37.890 8.274 -38.285 1.00 67.94 783 GLN A O 1
ATOM 5507 N N . ALA A 1 784 ? 39.758 7.182 -37.648 1.00 67.38 784 ALA A N 1
ATOM 5508 C CA . ALA A 1 784 ? 39.854 6.391 -38.870 1.00 67.38 784 ALA A CA 1
ATOM 5509 C C . ALA A 1 784 ? 38.638 5.472 -39.010 1.00 67.38 784 ALA A C 1
ATOM 5511 O O . ALA A 1 784 ? 38.117 4.970 -38.010 1.00 67.38 784 ALA A O 1
ATOM 5512 N N . GLU A 1 785 ? 38.242 5.207 -40.254 1.00 74.69 785 GLU A N 1
ATOM 5513 C CA . GLU A 1 785 ? 37.170 4.267 -40.597 1.00 74.69 785 GLU A CA 1
ATOM 5514 C C . GLU A 1 785 ? 37.746 2.988 -41.216 1.00 74.69 785 GLU A C 1
ATOM 5516 O O . GLU A 1 785 ? 37.830 2.859 -42.440 1.00 74.69 785 GLU A O 1
ATOM 5521 N N . PRO A 1 786 ? 38.212 2.036 -40.392 1.00 85.38 786 PRO A N 1
ATOM 5522 C CA . PRO A 1 786 ? 38.674 0.744 -40.849 1.00 85.38 786 PRO A CA 1
ATOM 5523 C C . PRO A 1 786 ? 37.507 -0.218 -41.099 1.00 85.38 786 PRO A C 1
ATOM 5525 O O . PRO A 1 786 ? 36.693 -0.504 -40.212 1.00 85.38 786 PRO A O 1
ATOM 5528 N N . PHE A 1 787 ? 37.525 -0.813 -42.285 1.00 90.19 787 PHE A N 1
ATOM 5529 C CA . PHE A 1 787 ? 36.752 -1.991 -42.656 1.00 90.19 787 PHE A CA 1
ATOM 5530 C C . PHE A 1 787 ? 37.687 -3.199 -42.619 1.00 90.19 787 PHE A C 1
ATOM 5532 O O . PHE A 1 787 ? 38.504 -3.402 -43.518 1.00 90.19 787 PHE A O 1
ATOM 5539 N N . SER A 1 788 ? 37.632 -3.965 -41.526 1.00 91.19 788 SER A N 1
ATOM 5540 C CA . SER A 1 788 ? 38.464 -5.162 -41.339 1.00 91.19 788 SER A CA 1
ATOM 5541 C C . SER A 1 788 ? 37.949 -6.380 -42.109 1.00 91.19 788 SER A C 1
ATOM 5543 O O . SER A 1 788 ? 38.747 -7.252 -42.439 1.00 91.19 788 SER A O 1
ATOM 5545 N N . GLY A 1 789 ? 36.644 -6.451 -42.381 1.00 88.94 789 GLY A N 1
ATOM 5546 C CA . GLY A 1 789 ? 36.046 -7.431 -43.289 1.00 88.94 789 GLY A CA 1
ATOM 5547 C C . GLY A 1 789 ? 35.585 -6.792 -44.598 1.00 88.94 789 GLY A C 1
ATOM 5548 O O . GLY A 1 789 ? 35.594 -5.569 -44.736 1.00 88.94 789 GLY A O 1
ATOM 5549 N N . SER A 1 790 ? 35.167 -7.627 -45.553 1.00 92.31 790 SER A N 1
ATOM 5550 C CA . SER A 1 790 ? 34.658 -7.151 -46.847 1.00 92.31 790 SER A CA 1
ATOM 5551 C C . SER A 1 790 ? 33.501 -6.146 -46.729 1.00 92.31 790 SER A C 1
ATOM 5553 O O . SER A 1 790 ? 32.614 -6.293 -45.881 1.00 92.31 790 SER A O 1
ATOM 5555 N N . LEU A 1 791 ? 33.500 -5.144 -47.613 1.00 95.56 791 LEU A N 1
ATOM 5556 C CA . LEU A 1 791 ? 32.414 -4.177 -47.785 1.00 95.56 791 LEU A CA 1
ATOM 5557 C C . LEU A 1 791 ? 31.671 -4.469 -49.096 1.00 95.56 791 LEU A C 1
ATOM 5559 O O . LEU A 1 791 ? 32.279 -4.537 -50.162 1.00 95.56 791 LEU A O 1
ATOM 5563 N N . GLN A 1 792 ? 30.349 -4.601 -49.033 1.00 96.56 792 GLN A N 1
ATOM 5564 C CA . GLN A 1 792 ? 29.483 -4.754 -50.199 1.00 96.56 792 GLN A CA 1
ATOM 5565 C C . GLN A 1 792 ? 28.413 -3.666 -50.193 1.00 96.56 792 GLN A C 1
ATOM 5567 O O . GLN A 1 792 ? 27.573 -3.643 -49.304 1.00 96.56 792 GLN A O 1
ATOM 5572 N N . VAL A 1 793 ? 28.407 -2.806 -51.207 1.00 95.50 793 VAL A N 1
ATOM 5573 C CA . VAL A 1 793 ? 27.418 -1.742 -51.397 1.00 95.50 793 VAL A CA 1
ATOM 5574 C C . VAL A 1 793 ? 26.651 -1.996 -52.693 1.00 95.50 793 VAL A C 1
ATOM 5576 O O . VAL A 1 793 ? 27.249 -2.100 -53.766 1.00 95.50 793 VAL A O 1
ATOM 5579 N N . LEU A 1 794 ? 25.326 -2.081 -52.600 1.00 94.12 794 LEU A N 1
ATOM 5580 C CA . LEU A 1 794 ? 24.412 -2.171 -53.736 1.00 94.12 794 LEU A CA 1
ATOM 5581 C C . LEU A 1 794 ? 23.414 -1.013 -53.677 1.00 94.12 794 LEU A C 1
ATOM 5583 O O . LEU A 1 794 ? 22.604 -0.949 -52.759 1.00 94.12 794 LEU A O 1
ATOM 5587 N N . MET A 1 795 ? 23.444 -0.130 -54.671 1.00 91.88 795 MET A N 1
ATOM 5588 C CA . MET A 1 795 ? 22.545 1.024 -54.753 1.00 91.88 795 MET A CA 1
ATOM 5589 C C . MET A 1 795 ? 21.695 0.951 -56.020 1.00 91.88 795 MET A C 1
ATOM 5591 O O . MET A 1 795 ? 22.206 1.062 -57.131 1.00 91.88 795 MET A O 1
ATOM 5595 N N . ALA A 1 796 ? 20.389 0.761 -55.876 1.00 85.75 796 ALA A N 1
ATOM 5596 C CA . ALA A 1 796 ? 19.443 0.750 -56.988 1.00 85.75 796 ALA A CA 1
ATOM 5597 C C . ALA A 1 796 ? 18.659 2.074 -57.052 1.00 85.75 796 ALA A C 1
ATOM 5599 O O . ALA A 1 796 ? 18.269 2.609 -56.024 1.00 85.75 796 ALA A O 1
ATOM 5600 N N . GLY A 1 797 ? 18.385 2.590 -58.255 1.00 84.31 797 GLY A N 1
ATOM 5601 C CA . GLY A 1 797 ? 17.596 3.818 -58.453 1.00 84.31 797 GLY A CA 1
ATOM 5602 C C . GLY A 1 797 ? 18.269 4.838 -59.372 1.00 84.31 797 GLY A C 1
ATOM 5603 O O . GLY A 1 797 ? 19.391 4.634 -59.829 1.00 84.31 797 GLY A O 1
ATOM 5604 N N . TRP A 1 798 ? 17.575 5.920 -59.724 1.00 86.19 798 TRP A N 1
ATOM 5605 C CA . TRP A 1 798 ? 18.125 6.950 -60.610 1.00 86.19 798 TRP A CA 1
ATOM 5606 C C . TRP A 1 798 ? 19.056 7.901 -59.846 1.00 86.19 798 TRP A C 1
ATOM 5608 O O . TRP A 1 798 ? 18.678 8.419 -58.803 1.00 86.19 798 TRP A O 1
ATOM 5618 N N . GLN A 1 799 ? 20.253 8.159 -60.384 1.00 88.25 799 GLN A N 1
ATOM 5619 C CA . GLN A 1 799 ? 21.252 9.079 -59.804 1.00 88.25 799 GLN A CA 1
ATOM 5620 C C . GLN A 1 799 ? 21.699 8.774 -58.351 1.00 88.25 799 GLN A C 1
ATOM 5622 O O . GLN A 1 799 ? 21.692 9.689 -57.533 1.00 88.25 799 GLN A O 1
ATOM 5627 N N . PRO A 1 800 ? 22.118 7.538 -58.002 1.00 90.25 800 PRO A N 1
ATOM 5628 C CA . PRO A 1 800 ? 22.703 7.276 -56.686 1.00 90.25 800 PRO A CA 1
ATOM 5629 C C . PRO A 1 800 ? 24.049 7.996 -56.520 1.00 90.25 800 PRO A C 1
ATOM 5631 O O . PRO A 1 800 ? 24.829 8.099 -57.471 1.00 90.25 800 PRO A O 1
ATOM 5634 N N . GLU A 1 801 ? 24.342 8.450 -55.309 1.00 92.00 801 GLU A N 1
ATOM 5635 C CA . GLU A 1 801 ? 25.561 9.181 -54.971 1.00 92.00 801 GLU A CA 1
ATOM 5636 C C . GLU A 1 801 ? 26.346 8.461 -53.874 1.00 92.00 801 GLU A C 1
ATOM 5638 O O . GLU A 1 801 ? 25.803 8.091 -52.836 1.00 92.00 801 GLU A O 1
ATOM 5643 N N . VAL A 1 802 ? 27.645 8.269 -54.097 1.00 91.94 802 VAL A N 1
ATOM 5644 C CA . VAL A 1 802 ? 28.573 7.768 -53.077 1.00 91.94 802 VAL A CA 1
ATOM 5645 C C . VAL A 1 802 ? 29.695 8.778 -52.908 1.00 91.94 802 VAL A C 1
ATOM 5647 O O . VAL A 1 802 ? 30.361 9.120 -53.887 1.00 91.94 802 VAL A O 1
ATOM 5650 N N . VAL A 1 803 ? 29.930 9.218 -51.674 1.00 91.50 803 VAL A N 1
ATOM 5651 C CA . VAL A 1 803 ? 30.960 10.198 -51.324 1.00 91.50 803 VAL A CA 1
ATOM 5652 C C . VAL A 1 803 ? 31.863 9.643 -50.229 1.00 91.50 803 VAL A C 1
ATOM 5654 O O . VAL A 1 803 ? 31.404 9.356 -49.127 1.00 91.50 803 VAL A O 1
ATOM 5657 N N . ILE A 1 804 ? 33.161 9.515 -50.509 1.00 89.62 804 ILE A N 1
ATOM 5658 C CA . ILE A 1 804 ? 34.140 8.951 -49.569 1.00 89.62 804 ILE A CA 1
ATOM 5659 C C . ILE A 1 804 ? 35.257 9.962 -49.283 1.00 89.62 804 ILE A C 1
ATOM 5661 O O . ILE A 1 804 ? 36.063 10.304 -50.150 1.00 89.62 804 ILE A O 1
ATOM 5665 N N . ALA A 1 805 ? 35.341 10.411 -48.031 1.00 83.69 805 ALA A N 1
ATOM 5666 C CA . ALA A 1 805 ? 36.420 11.239 -47.493 1.00 83.69 805 ALA A CA 1
ATOM 5667 C C . ALA A 1 805 ? 36.670 12.575 -48.233 1.00 83.69 805 ALA A C 1
ATOM 5669 O O . ALA A 1 805 ? 37.804 13.067 -48.269 1.00 83.69 805 ALA A O 1
ATOM 5670 N N . THR A 1 806 ? 35.640 13.196 -48.822 1.00 75.75 806 THR A N 1
ATOM 5671 C CA . THR A 1 806 ? 35.807 14.447 -49.595 1.00 75.75 806 THR A CA 1
ATOM 5672 C C . THR A 1 806 ? 35.786 15.724 -48.744 1.00 75.75 806 THR A C 1
ATOM 5674 O O . THR A 1 806 ? 36.147 16.795 -49.233 1.00 75.75 806 THR A O 1
ATOM 5677 N N . GLY A 1 807 ? 35.468 15.614 -47.448 1.00 70.31 807 GLY A N 1
ATOM 5678 C CA . GLY A 1 807 ? 35.449 16.727 -46.497 1.00 70.31 807 GLY A CA 1
ATOM 5679 C C . GLY A 1 807 ? 36.783 17.486 -46.360 1.00 70.31 807 GLY A C 1
ATOM 5680 O O . GLY A 1 807 ? 37.880 16.905 -46.370 1.00 70.31 807 GLY A O 1
ATOM 5681 N N . ALA A 1 808 ? 36.687 18.813 -46.199 1.00 61.38 808 ALA A N 1
ATOM 5682 C CA . ALA A 1 808 ? 37.816 19.739 -46.076 1.00 61.38 808 ALA A CA 1
ATOM 5683 C C . ALA A 1 808 ? 37.985 20.273 -44.635 1.00 61.38 808 ALA A C 1
ATOM 5685 O O . ALA A 1 808 ? 37.072 20.883 -44.087 1.00 61.38 808 ALA A O 1
ATOM 5686 N N . GLY A 1 809 ? 39.176 20.099 -44.037 1.00 60.16 809 GLY A N 1
ATOM 5687 C CA . GLY A 1 809 ? 39.555 20.636 -42.714 1.00 60.16 809 GLY A CA 1
ATOM 5688 C C . GLY A 1 809 ? 40.603 19.781 -41.969 1.00 60.16 809 GLY A C 1
ATOM 5689 O O . GLY A 1 809 ? 41.163 18.844 -42.537 1.00 60.16 809 GLY A O 1
ATOM 5690 N N . VAL A 1 810 ? 40.905 20.128 -40.712 1.00 50.09 810 VAL A N 1
ATOM 5691 C CA . VAL A 1 810 ? 41.870 19.440 -39.822 1.00 50.09 810 VAL A CA 1
ATOM 5692 C C . VAL A 1 810 ? 41.133 18.450 -38.914 1.00 50.09 810 VAL A C 1
ATOM 5694 O O . VAL A 1 810 ? 40.245 18.865 -38.178 1.00 50.09 810 VAL A O 1
ATOM 5697 N N . GLY A 1 811 ? 41.502 17.163 -38.959 1.00 54.88 811 GLY A N 1
ATOM 5698 C CA . GLY A 1 811 ? 40.901 16.101 -38.131 1.00 54.88 811 GLY A CA 1
ATOM 5699 C C . GLY A 1 811 ? 40.341 14.892 -38.890 1.00 54.88 811 GLY A C 1
ATOM 5700 O O . GLY A 1 811 ? 39.915 13.947 -38.243 1.00 54.88 811 GLY A O 1
ATOM 5701 N N . TYR A 1 812 ? 40.366 14.898 -40.228 1.00 63.53 812 TYR A N 1
ATOM 5702 C CA . TYR A 1 812 ? 39.892 13.772 -41.042 1.00 63.53 812 TYR A CA 1
ATOM 5703 C C . TYR A 1 812 ? 40.943 12.668 -41.096 1.00 63.53 812 TYR A C 1
ATOM 5705 O O . TYR A 1 812 ? 41.960 12.799 -41.782 1.00 63.53 812 TYR A O 1
ATOM 5713 N N . GLU A 1 813 ? 40.678 11.587 -40.383 1.00 70.00 813 GLU A N 1
ATOM 5714 C CA . GLU A 1 813 ? 41.419 10.337 -40.513 1.00 70.00 813 GLU A CA 1
ATOM 5715 C C . GLU A 1 813 ? 40.999 9.588 -41.795 1.00 70.00 813 GLU A C 1
ATOM 5717 O O . GLU A 1 813 ? 39.935 9.872 -42.345 1.00 70.00 813 GLU A O 1
ATOM 5722 N N . PRO A 1 814 ? 41.813 8.663 -42.327 1.00 81.94 814 PRO A N 1
ATOM 5723 C CA . PRO A 1 814 ? 41.505 7.979 -43.579 1.00 81.94 814 PRO A CA 1
ATOM 5724 C C . PRO A 1 814 ? 40.389 6.930 -43.439 1.00 81.94 814 PRO A C 1
ATOM 5726 O O . PRO A 1 814 ? 40.176 6.349 -42.371 1.00 81.94 814 PRO A O 1
ATOM 5729 N N . VAL A 1 815 ? 39.725 6.640 -44.560 1.00 85.94 815 VAL A N 1
ATOM 5730 C CA . VAL A 1 815 ? 38.902 5.433 -44.744 1.00 85.94 815 VAL A CA 1
ATOM 5731 C C . VAL A 1 815 ? 39.820 4.317 -45.244 1.00 85.94 815 VAL A C 1
ATOM 5733 O O . VAL A 1 815 ? 40.538 4.501 -46.231 1.00 85.94 815 VAL A O 1
ATOM 5736 N N . VAL A 1 816 ? 39.845 3.175 -44.555 1.00 90.06 816 VAL A N 1
ATOM 5737 C CA . VAL A 1 816 ? 40.791 2.082 -44.838 1.00 90.06 816 VAL A CA 1
ATOM 5738 C C . VAL A 1 816 ? 40.048 0.768 -45.048 1.00 90.06 816 VAL A C 1
ATOM 5740 O O . VAL A 1 816 ? 39.413 0.252 -44.130 1.00 90.06 816 VAL A O 1
ATOM 5743 N N . PHE A 1 817 ? 40.187 0.187 -46.236 1.00 92.69 817 PHE A N 1
ATOM 5744 C CA . PHE A 1 817 ? 39.660 -1.130 -46.584 1.00 92.69 817 PHE A CA 1
ATOM 5745 C C . PHE A 1 817 ? 40.771 -2.180 -46.484 1.00 92.69 817 PHE A C 1
ATOM 5747 O O . PHE A 1 817 ? 41.729 -2.156 -47.257 1.00 92.69 817 PHE A O 1
ATOM 5754 N N . TYR A 1 818 ? 40.662 -3.101 -45.523 1.00 91.88 818 TYR A N 1
ATOM 5755 C CA . TYR A 1 818 ? 41.642 -4.182 -45.339 1.00 91.88 818 TYR A CA 1
ATOM 5756 C C . TYR A 1 818 ? 41.302 -5.463 -46.115 1.00 91.88 818 TYR A C 1
ATOM 5758 O O . TYR A 1 818 ? 42.146 -6.353 -46.214 1.00 91.88 818 TYR A O 1
ATOM 5766 N N . ASP A 1 819 ? 40.088 -5.559 -46.653 1.00 91.75 819 ASP A N 1
ATOM 5767 C CA . ASP A 1 819 ? 39.568 -6.710 -47.393 1.00 91.75 819 ASP A CA 1
ATOM 5768 C C . ASP A 1 819 ? 38.784 -6.234 -48.634 1.00 91.75 819 ASP A C 1
ATOM 5770 O O . ASP A 1 819 ? 38.653 -5.032 -48.889 1.00 91.75 819 ASP A O 1
ATOM 5774 N N . ALA A 1 820 ? 38.272 -7.174 -49.427 1.00 89.75 820 ALA A N 1
ATOM 5775 C CA . ALA A 1 820 ? 37.593 -6.904 -50.685 1.00 89.75 820 ALA A CA 1
ATOM 5776 C C . ALA A 1 820 ? 36.404 -5.944 -50.513 1.00 89.75 820 ALA A C 1
ATOM 5778 O O . ALA A 1 820 ? 35.483 -6.195 -49.734 1.00 89.75 820 ALA A O 1
ATOM 5779 N N . THR A 1 821 ? 36.405 -4.869 -51.300 1.00 92.81 821 THR A N 1
ATOM 5780 C CA . THR A 1 821 ? 35.333 -3.870 -51.320 1.00 92.81 821 THR A CA 1
ATOM 5781 C C . THR A 1 821 ? 34.661 -3.832 -52.689 1.00 92.81 821 THR A C 1
ATOM 5783 O O . THR A 1 821 ? 35.323 -3.671 -53.716 1.00 92.81 821 THR A O 1
ATOM 5786 N N . PHE A 1 822 ? 33.336 -3.967 -52.712 1.00 94.06 822 PHE A N 1
ATOM 5787 C CA . PHE A 1 822 ? 32.510 -3.960 -53.918 1.00 94.06 822 PHE A CA 1
ATOM 5788 C C . PHE A 1 822 ? 31.429 -2.893 -53.802 1.00 94.06 822 PHE A C 1
ATOM 5790 O O . PHE A 1 822 ? 30.606 -2.951 -52.894 1.00 94.06 822 PHE A O 1
ATOM 5797 N N . ILE A 1 823 ? 31.397 -1.954 -54.744 1.00 92.56 823 ILE A N 1
ATOM 5798 C CA . ILE A 1 823 ? 30.387 -0.895 -54.816 1.00 92.56 823 ILE A CA 1
ATOM 5799 C C . ILE A 1 823 ? 29.721 -0.978 -56.189 1.00 92.56 823 ILE A C 1
ATOM 5801 O O . ILE A 1 823 ? 30.383 -0.902 -57.227 1.00 92.56 823 ILE A O 1
ATOM 5805 N N . SER A 1 824 ? 28.405 -1.172 -56.216 1.00 91.94 824 SER A N 1
ATOM 5806 C CA . SER A 1 824 ? 27.647 -1.329 -57.456 1.00 91.94 824 SER A CA 1
ATOM 5807 C C . SER A 1 824 ? 26.399 -0.459 -57.470 1.00 91.94 824 SER A C 1
ATOM 5809 O O . SER A 1 824 ? 25.595 -0.510 -56.541 1.00 91.94 824 SER A O 1
ATOM 5811 N N . ALA A 1 825 ? 26.221 0.288 -58.558 1.00 88.19 825 ALA A N 1
ATOM 5812 C CA . ALA A 1 825 ? 25.003 1.030 -58.857 1.00 88.19 825 ALA A CA 1
ATOM 5813 C C . ALA A 1 825 ? 24.456 0.623 -60.235 1.00 88.19 825 ALA A C 1
ATOM 5815 O O . ALA A 1 825 ? 24.775 1.259 -61.234 1.00 88.19 825 ALA A O 1
ATOM 5816 N N . PRO A 1 826 ? 23.661 -0.454 -60.356 1.00 79.38 826 PRO A N 1
ATOM 5817 C CA . PRO A 1 826 ? 23.240 -0.993 -61.656 1.00 79.38 826 PRO A CA 1
ATOM 5818 C C . PRO A 1 826 ? 22.340 -0.068 -62.503 1.00 79.38 826 PRO A C 1
ATOM 5820 O O . PRO A 1 826 ? 22.035 -0.406 -63.647 1.00 79.38 826 PRO A O 1
ATOM 5823 N N . ALA A 1 827 ? 21.898 1.075 -61.976 1.00 72.50 827 ALA A N 1
ATOM 5824 C CA . ALA A 1 827 ? 20.981 1.999 -62.636 1.00 72.50 827 ALA A CA 1
ATOM 5825 C C . ALA A 1 827 ? 21.686 3.265 -63.171 1.00 72.50 827 ALA A C 1
ATOM 5827 O O . ALA A 1 827 ? 22.717 3.704 -62.670 1.00 72.50 827 ALA A O 1
ATOM 5828 N N . SER A 1 828 ? 21.131 3.866 -64.230 1.00 72.50 828 SER A N 1
ATOM 5829 C CA . SER A 1 828 ? 21.750 5.002 -64.928 1.00 72.50 828 SER A CA 1
ATOM 5830 C C . SER A 1 828 ? 21.755 6.280 -64.084 1.00 72.50 828 SER A C 1
ATOM 5832 O O . SER A 1 828 ? 20.724 6.637 -63.514 1.00 72.50 828 SER A O 1
ATOM 5834 N N . GLY A 1 829 ? 22.859 7.033 -64.105 1.00 81.25 829 GLY A N 1
ATOM 5835 C CA . GLY A 1 829 ? 22.918 8.379 -63.521 1.00 81.25 829 GLY A CA 1
ATOM 5836 C C . GLY A 1 829 ? 23.850 8.543 -62.325 1.00 81.25 829 GLY A C 1
ATOM 5837 O O . GLY A 1 829 ? 24.061 9.680 -61.921 1.00 81.25 829 GLY A O 1
ATOM 5838 N N . GLY A 1 830 ? 24.361 7.452 -61.747 1.00 83.50 830 GLY A N 1
ATOM 5839 C CA . GLY A 1 830 ? 25.077 7.511 -60.473 1.00 83.50 830 GLY A CA 1
ATOM 5840 C C . GLY A 1 830 ? 26.432 8.213 -60.541 1.00 83.50 830 GLY A C 1
ATOM 5841 O O . GLY A 1 830 ? 27.130 8.124 -61.560 1.00 83.50 830 GLY A O 1
ATOM 5842 N N . VAL A 1 831 ? 26.819 8.852 -59.435 1.00 89.00 831 VAL A N 1
ATOM 5843 C CA . VAL A 1 831 ? 28.116 9.522 -59.267 1.00 89.00 831 VAL A CA 1
ATOM 5844 C C . VAL A 1 831 ? 28.883 8.944 -58.079 1.00 89.00 831 VAL A C 1
ATOM 5846 O O . VAL A 1 831 ? 28.310 8.668 -57.028 1.00 89.00 831 VAL A O 1
ATOM 5849 N N . PHE A 1 832 ? 30.186 8.745 -58.267 1.00 90.69 832 PHE A N 1
ATOM 5850 C CA . PHE A 1 832 ? 31.101 8.254 -57.241 1.00 90.69 832 PHE A CA 1
ATOM 5851 C C . PHE A 1 832 ? 32.216 9.282 -57.018 1.00 90.69 832 PHE A C 1
ATOM 5853 O O . PHE A 1 832 ? 32.998 9.549 -57.934 1.00 90.69 832 PHE A O 1
ATOM 5860 N N . TYR A 1 833 ? 32.288 9.846 -55.815 1.00 90.12 833 TYR A N 1
ATOM 5861 C CA . TYR A 1 833 ? 33.305 10.806 -55.392 1.00 90.12 833 TYR A CA 1
ATOM 5862 C C . TYR A 1 833 ? 34.191 10.192 -54.313 1.00 90.12 833 TYR A C 1
ATOM 5864 O O . TYR A 1 833 ? 33.689 9.657 -53.324 1.00 90.12 833 TYR A O 1
ATOM 5872 N N . TYR A 1 834 ? 35.511 10.305 -54.454 1.00 89.81 834 TYR A N 1
ATOM 5873 C CA . TYR A 1 834 ? 36.418 9.897 -53.384 1.00 89.81 834 TYR A CA 1
ATOM 5874 C C . TYR A 1 834 ? 37.705 10.711 -53.370 1.00 89.81 834 TYR A C 1
ATOM 5876 O O . TYR A 1 834 ? 38.245 11.051 -54.415 1.00 89.81 834 TYR A O 1
ATOM 5884 N N . ASN A 1 835 ? 38.247 10.963 -52.179 1.00 87.50 835 ASN A N 1
ATOM 5885 C CA . ASN A 1 835 ? 39.557 11.592 -52.044 1.00 87.50 835 ASN A CA 1
ATOM 5886 C C . ASN A 1 835 ? 40.669 10.536 -52.018 1.00 87.50 835 ASN A C 1
ATOM 5888 O O . ASN A 1 835 ? 40.910 9.897 -50.992 1.00 87.50 835 ASN A O 1
ATOM 5892 N N . ALA A 1 836 ? 41.405 10.398 -53.121 1.00 83.94 836 ALA A N 1
ATOM 5893 C CA . ALA A 1 836 ? 42.477 9.406 -53.254 1.00 83.94 836 ALA A CA 1
ATOM 5894 C C . ALA A 1 836 ? 43.609 9.526 -52.211 1.00 83.94 836 ALA A C 1
ATOM 5896 O O . ALA A 1 836 ? 44.334 8.561 -51.992 1.00 83.94 836 ALA A O 1
ATOM 5897 N N . LEU A 1 837 ? 43.779 10.682 -51.555 1.00 84.06 837 LEU A N 1
ATOM 5898 C CA . LEU A 1 837 ? 44.782 10.862 -50.495 1.00 84.06 837 LEU A CA 1
ATOM 5899 C C . LEU A 1 837 ? 44.303 10.378 -49.120 1.00 84.06 837 LEU A C 1
ATOM 5901 O O . LEU A 1 837 ? 45.119 10.231 -48.212 1.00 84.06 837 LEU A O 1
ATOM 5905 N N . LYS A 1 838 ? 42.993 10.174 -48.950 1.00 84.12 838 LYS A N 1
ATOM 5906 C CA . LYS A 1 838 ? 42.352 9.817 -47.675 1.00 84.12 838 LYS A CA 1
ATOM 5907 C C . LYS A 1 838 ? 41.653 8.455 -47.709 1.00 84.12 838 LYS A C 1
ATOM 5909 O O . LYS A 1 838 ? 41.024 8.077 -46.725 1.00 84.12 838 LYS A O 1
ATOM 5914 N N . VAL A 1 839 ? 41.772 7.720 -48.812 1.00 86.31 839 VAL A N 1
ATOM 5915 C CA . VAL A 1 839 ? 41.235 6.365 -48.973 1.00 86.31 839 VAL A CA 1
ATOM 5916 C C . VAL A 1 839 ? 42.388 5.399 -49.223 1.00 86.31 839 VAL A C 1
ATOM 5918 O O . VAL A 1 839 ? 43.214 5.638 -50.102 1.00 86.31 839 VAL A O 1
ATOM 5921 N N . ALA A 1 840 ? 42.448 4.307 -48.461 1.00 88.25 840 ALA A N 1
ATOM 5922 C CA . ALA A 1 840 ? 43.442 3.248 -48.624 1.00 88.25 840 ALA A CA 1
ATOM 5923 C C . ALA A 1 840 ? 42.770 1.875 -48.789 1.00 88.25 840 ALA A C 1
ATOM 5925 O O . ALA A 1 840 ? 41.787 1.587 -48.112 1.00 88.25 840 ALA A O 1
ATOM 5926 N N . GLY A 1 841 ? 43.334 1.024 -49.652 1.00 87.62 841 GLY A N 1
ATOM 5927 C CA . GLY A 1 841 ? 42.822 -0.319 -49.959 1.00 87.62 841 GLY A CA 1
ATOM 5928 C C . GLY A 1 841 ? 42.297 -0.456 -51.392 1.00 87.62 841 GLY A C 1
ATOM 5929 O O . GLY A 1 841 ? 42.153 0.536 -52.106 1.00 87.62 841 GLY A O 1
ATOM 5930 N N . ASP A 1 842 ? 42.025 -1.695 -51.805 1.00 84.31 842 ASP A N 1
ATOM 5931 C CA . ASP A 1 842 ? 41.506 -2.015 -53.138 1.00 84.31 842 ASP A CA 1
ATOM 5932 C C . ASP A 1 842 ? 39.973 -2.083 -53.119 1.00 84.31 842 ASP A C 1
ATOM 5934 O O . ASP A 1 842 ? 39.374 -2.769 -52.287 1.00 84.31 842 ASP A O 1
ATOM 5938 N N . PHE A 1 843 ? 39.320 -1.416 -54.073 1.00 85.00 843 PHE A N 1
ATOM 5939 C CA . PHE A 1 843 ? 37.868 -1.471 -54.231 1.00 85.00 843 PHE A CA 1
ATOM 5940 C C . PHE A 1 843 ? 37.450 -1.522 -55.704 1.00 85.00 843 PHE A C 1
ATOM 5942 O O . PHE A 1 843 ? 38.091 -0.946 -56.583 1.00 85.00 843 PHE A O 1
ATOM 5949 N N . ASN A 1 844 ? 36.362 -2.243 -55.977 1.00 89.38 844 ASN A N 1
ATOM 5950 C CA . ASN A 1 844 ? 35.784 -2.404 -57.306 1.00 89.38 844 ASN A CA 1
ATOM 5951 C C . ASN A 1 844 ? 34.464 -1.630 -57.399 1.00 89.38 844 ASN A C 1
ATOM 5953 O O . ASN A 1 844 ? 33.517 -1.938 -56.673 1.00 89.38 844 ASN A O 1
ATOM 5957 N N . VAL A 1 845 ? 34.409 -0.645 -58.299 1.00 89.00 845 VAL A N 1
ATOM 5958 C CA . VAL A 1 845 ? 33.231 0.199 -58.541 1.00 89.00 845 VAL A CA 1
ATOM 5959 C C . VAL A 1 845 ? 32.632 -0.128 -59.906 1.00 89.00 845 VAL A C 1
ATOM 5961 O O . VAL A 1 845 ? 33.319 -0.059 -60.925 1.00 89.00 845 VAL A O 1
ATOM 5964 N N . THR A 1 846 ? 31.338 -0.449 -59.951 1.00 89.44 846 THR A N 1
ATOM 5965 C CA . THR A 1 846 ? 30.612 -0.758 -61.197 1.00 89.44 846 THR A CA 1
ATOM 5966 C C . THR A 1 846 ? 29.295 0.013 -61.293 1.00 89.44 846 THR A C 1
ATOM 5968 O O . THR A 1 846 ? 28.629 0.242 -60.289 1.00 89.44 846 THR A O 1
ATOM 5971 N N . GLY A 1 847 ? 28.899 0.406 -62.509 1.00 81.69 847 GLY A N 1
ATOM 5972 C CA . GLY A 1 847 ? 27.579 1.003 -62.775 1.00 81.69 847 GLY A CA 1
ATOM 5973 C C . GLY A 1 847 ? 27.452 2.528 -62.596 1.00 81.69 847 GLY A C 1
ATOM 5974 O O . GLY A 1 847 ? 26.400 3.084 -62.887 1.00 81.69 847 GLY A O 1
ATOM 5975 N N . PHE A 1 848 ? 28.520 3.237 -62.219 1.00 80.62 848 PHE A N 1
ATOM 5976 C CA . PHE A 1 848 ? 28.522 4.705 -62.101 1.00 80.62 848 PHE A CA 1
ATOM 5977 C C . PHE A 1 848 ? 28.926 5.390 -63.421 1.00 80.62 848 PHE A C 1
ATOM 5979 O O . PHE A 1 848 ? 29.788 4.887 -64.144 1.00 80.62 848 PHE A O 1
ATOM 5986 N N . LEU A 1 849 ? 28.317 6.542 -63.745 1.00 75.81 849 LEU A N 1
ATOM 5987 C CA . LEU A 1 849 ? 28.588 7.291 -64.990 1.00 75.81 849 LEU A CA 1
ATOM 5988 C C . LEU A 1 849 ? 29.926 8.036 -64.959 1.00 75.81 849 LEU A C 1
ATOM 5990 O O . LEU A 1 849 ? 30.542 8.252 -66.002 1.00 75.81 849 LEU A O 1
ATOM 5994 N N . SER A 1 850 ? 30.361 8.443 -63.769 1.00 64.06 850 SER A N 1
ATOM 5995 C CA . SER A 1 850 ? 31.624 9.138 -63.554 1.00 64.06 850 SER A CA 1
ATOM 5996 C C . SER A 1 850 ? 32.155 8.842 -62.156 1.00 64.06 850 SER A C 1
ATOM 5998 O O . SER A 1 850 ? 31.437 9.025 -61.172 1.00 64.06 850 SER A O 1
ATOM 6000 N N . ALA A 1 851 ? 33.419 8.428 -62.086 1.00 60.25 851 ALA A N 1
ATOM 6001 C CA . ALA A 1 851 ? 34.218 8.506 -60.873 1.00 60.25 851 ALA A CA 1
ATOM 6002 C C . ALA A 1 851 ? 34.973 9.841 -60.905 1.00 60.25 851 ALA A C 1
ATOM 6004 O O . ALA A 1 851 ? 35.747 10.083 -61.835 1.00 60.25 851 ALA A O 1
ATOM 6005 N N . ILE A 1 852 ? 34.703 10.720 -59.945 1.00 64.06 852 ILE A N 1
ATOM 6006 C CA . ILE A 1 852 ? 35.351 12.028 -59.826 1.00 64.06 852 ILE A CA 1
ATOM 6007 C C . ILE A 1 852 ? 36.310 11.941 -58.636 1.00 64.06 852 ILE A C 1
ATOM 6009 O O . ILE A 1 852 ? 35.881 11.754 -57.498 1.00 64.06 852 ILE A O 1
ATOM 6013 N N . VAL A 1 853 ? 37.607 12.001 -58.951 1.00 56.44 853 VAL A N 1
ATOM 6014 C CA . VAL A 1 853 ? 38.731 11.940 -58.001 1.00 56.44 853 VAL A CA 1
ATOM 6015 C C . VAL A 1 853 ? 39.042 13.323 -57.450 1.00 56.44 853 VAL A C 1
ATOM 6017 O O . VAL A 1 853 ? 39.099 14.262 -58.280 1.00 56.44 853 VAL A O 1
#

Radius of gyration: 41.08 Å; chains: 1; bounding box: 96×38×126 Å

Secondary structure (DSSP, 8-state):
-PPPSEEEEEETTEEEEEE-SSS-EEEEEEE-SSSEEEEEESSSS--BTTBSEEEEE-SSEEEEEEEE-SSEEEEEEEE-TTSPP--EEEEEEEEEES--SEEEEEEEE-SSSPEEE-S-EEEEESSTTSPEEE-SSS-EEEEEEE-SSS-EEE-S-EEEEEEE-SSS-EEEEEEE-SS--EEE-S-EEEEEEESSSS-EEEEEEE-SS--EEESS-EEEEEE-SSS-EEEEEEE-SS--EEE-S-EEEEEEESSSEEEEEEEE-TTTPPPEEESS-EEEEEEESSSEEEEEEEE-SSS-EEESTTT--EEEEEEE-STT-EEEEEEEE-TT--SPEEE-TT-EEEEEE-SSEEEEEEEE-SSS-EEESSEEEEEE--TT-SEEEEEEEE-SS--EEESSEEEEEEE-SSEEEEEEEE-TT----EEESSEEEEEEEEEEEEEEEEE-SSSEEEESSEEEEEEEEEEEEEEEEEEE-SSSEEEE-TTEEEEEEEESSS--EEEEEEESSS-EEEESSEEEEEEEE---TTT--EEEEEEE-TT----EEEEEEEEEEESSS-EEEEEEESSS-EEEEEEEEEEEEESSS-EEEEEEEETTB-EEESS-EEEEE--SS-EEEEEEEESTT--EEESS-EEEE-TT--SS-EEEEEEE-TT-TT--EEESS-EEEE-------TT--STTSSEEEEEE-SS--SS-SEEE-S-EEEE--SS-EEEEEESEEE-S-EEEEE-------TT---EEEEES-EESS-EEEEEESTT-EEEESSS---S-EEE-S-EEEEEESSS-EEEES---SS--PPEEE-S-EEEE--STT-EEEE-TTTEES-EEEES-SEEE-